Protein AF-0000000079912664 (afdb_homodimer)

InterPro domains:
  IPR002938 FAD-binding domain [PF01494] (6-375)
  IPR036188 FAD/NAD(P)-binding domain superfamily [G3DSA:3.50.50.60] (7-367)
  IPR036188 FAD/NAD(P)-binding domain superfamily [SSF51905] (6-383)
  IPR050641 Rifampicin monooxygenase-like [PTHR43004] (5-583)

Sequence (1176 aa):
MSEITVPVLIVGGGGCGLTTSILLSEHGIDHHLVERHTSTSHLPKAHYLNQRTMEVLRQVGVADSIYDVGTPPKNMGKTRWVTSLGGDGELDGRTLYTLESFGGGRLESAYAVDSPCPSTNYPQIRLEPLLREHTEKRAPDSIHFGRELVSFEQDENGIHAVVLNRDTQETYTVHAQYMVAADGGKTVGPELGVKMEGPTGILDMVSTHFTADLSEWWEDDVLITWLLNPEGAGSWNSGAMAAMGPTWGKHSEEFVLHFTFRPDDPARFDEEAIVPRLRELLKLPDLELKVHKVSHWILEGVLADKYQVGRIFLAGDAAHRHPPTTGLGLNTAIQDAHNLVWKLAAVIKGDAAPALLDTYEPERRLVGMRNVDWAMFTFLNHMVVDAGLGLIPGQPLEAQVQVFRDYFSDTPMGETRRARAAEVISTQRTEFQAHDLEIGFAYRDGALVPDGTEAPPRDPMGHTYHPTTRPGHRLPHAWLEHDGRQISTHDLTGNNAHFVLITAADGAAWSDAARLANDKFGIQIKVAQIGAGTDYTDPTGRWSELRQTDDTGAILVRPDNHVAWRSTGGADDPADELTRALGTVLARMSEITVPVLIVGGGGCGLTTSILLSEHGIDHHLVERHTSTSHLPKAHYLNQRTMEVLRQVGVADSIYDVGTPPKNMGKTRWVTSLGGDGELDGRTLYTLESFGGGRLESAYAVDSPCPSTNYPQIRLEPLLREHTEKRAPDSIHFGRELVSFEQDENGIHAVVLNRDTQETYTVHAQYMVAADGGKTVGPELGVKMEGPTGILDMVSTHFTADLSEWWEDDVLITWLLNPEGAGSWNSGAMAAMGPTWGKHSEEFVLHFTFRPDDPARFDEEAIVPRLRELLKLPDLELKVHKVSHWILEGVLADKYQVGRIFLAGDAAHRHPPTTGLGLNTAIQDAHNLVWKLAAVIKGDAAPALLDTYEPERRLVGMRNVDWAMFTFLNHMVVDAGLGLIPGQPLEAQVQVFRDYFSDTPMGETRRARAAEVISTQRTEFQAHDLEIGFAYRDGALVPDGTEAPPRDPMGHTYHPTTRPGHRLPHAWLEHDGRQISTHDLTGNNAHFVLITAADGAAWSDAARLANDKFGIQIKVAQIGAGTDYTDPTGRWSELRQTDDTGAILVRPDNHVAWRSTGGADDPADELTRALGTVLAR

pLDDT: mean 94.16, std 6.96, range [53.66, 98.88]

Solvent-accessible surface area (backbone atoms only — not comparable to full-atom values): 58565 Å² total; per-residue (Å²): 116,62,74,44,77,36,54,32,32,32,37,20,58,45,64,31,27,32,47,35,49,41,53,30,45,50,62,68,46,61,44,42,33,29,13,58,48,78,61,60,60,88,51,70,66,56,31,53,38,47,36,53,45,35,46,59,32,42,44,70,68,46,32,65,68,44,63,74,62,30,40,53,48,71,28,37,11,23,33,36,35,23,25,22,56,32,54,86,53,96,68,34,44,37,77,76,48,75,42,68,14,64,45,9,70,87,36,30,66,69,45,52,62,59,30,97,35,72,35,38,36,47,26,34,42,54,42,34,54,53,42,45,52,56,26,42,73,69,39,60,89,26,64,37,59,23,22,31,82,74,48,70,49,72,61,98,79,24,31,46,32,38,33,32,31,69,85,78,71,45,59,33,36,38,40,17,48,30,35,41,35,25,50,56,38,72,54,62,38,54,75,73,66,48,48,72,46,64,57,62,78,73,45,54,38,36,38,39,32,29,36,38,86,44,50,91,62,43,49,45,35,42,33,39,41,34,32,53,30,51,85,30,77,60,75,51,33,25,34,40,32,34,68,56,24,85,37,64,30,30,63,26,39,26,35,35,41,37,34,40,50,56,91,82,40,75,60,72,77,36,73,81,49,47,60,62,48,51,23,57,58,31,35,34,86,81,64,67,67,47,79,75,47,78,45,79,46,67,38,32,34,30,35,37,78,52,38,60,60,90,59,33,34,45,30,27,54,28,27,38,42,45,44,68,42,62,38,47,61,64,38,49,9,42,50,41,30,50,61,44,43,61,43,52,50,32,32,76,73,59,53,23,34,72,66,38,58,66,25,46,38,64,32,48,48,56,54,49,49,52,51,27,52,48,14,47,51,48,54,56,43,54,56,33,31,40,28,31,60,64,54,57,92,87,60,56,61,71,58,45,37,46,38,53,52,44,44,72,36,92,43,71,64,12,45,24,44,46,50,51,21,51,60,38,44,55,61,48,38,46,33,37,37,30,50,14,62,62,56,55,57,60,32,91,51,48,61,44,43,81,71,81,71,79,78,73,77,76,40,57,58,21,41,60,62,68,82,41,50,50,40,26,21,42,54,53,43,30,70,30,36,41,92,91,35,81,40,45,55,71,54,69,26,43,54,64,37,30,35,27,38,38,24,21,68,60,22,64,64,52,52,53,20,45,54,52,38,22,66,72,55,68,44,69,61,46,73,46,40,42,21,84,93,46,74,27,30,49,86,79,43,56,44,76,71,46,57,74,44,48,53,43,10,38,36,34,28,37,41,75,42,27,17,22,27,55,37,52,41,66,60,98,49,42,41,62,52,50,39,52,48,48,22,57,34,27,48,93,117,62,75,45,79,35,53,32,33,31,37,21,58,46,65,32,26,33,47,35,49,40,53,30,44,50,62,68,46,62,45,43,32,31,14,59,48,78,62,60,59,89,51,72,66,57,31,52,37,46,36,54,47,35,46,59,32,42,46,69,69,46,32,65,68,44,63,73,62,29,40,53,48,69,28,37,11,24,33,37,34,21,24,20,56,31,53,86,52,97,68,34,44,37,78,76,48,75,42,68,13,63,44,8,68,87,38,31,66,68,45,54,63,60,30,99,34,74,35,38,36,48,26,34,43,57,41,34,55,53,43,43,52,55,26,41,73,69,40,60,89,25,64,36,60,22,22,31,82,74,48,72,50,74,60,98,81,24,31,44,32,38,34,32,31,67,85,79,71,46,60,33,38,39,38,18,50,29,34,41,35,26,49,56,39,73,53,62,39,55,74,72,67,46,48,73,46,63,59,61,77,73,44,55,37,37,37,39,34,29,37,37,85,44,49,91,62,43,50,45,36,42,31,36,41,34,32,54,30,52,86,30,75,61,76,50,34,25,33,39,33,34,67,55,25,83,38,64,29,29,63,24,39,24,35,35,4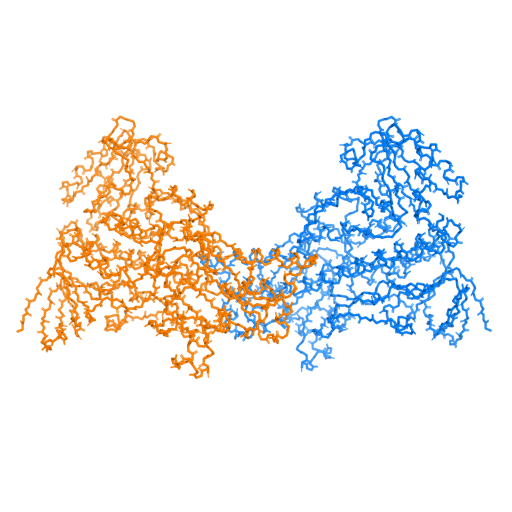2,36,35,40,50,57,92,81,41,75,59,74,75,37,75,80,50,46,61,61,49,49,23,58,58,31,36,34,85,81,65,67,66,48,79,75,47,77,44,78,47,66,39,33,35,30,34,37,78,50,38,57,61,91,58,34,35,45,30,28,52,29,25,38,42,45,43,69,42,62,38,46,60,64,37,50,9,43,48,42,29,50,63,43,42,60,43,51,49,32,33,76,71,60,53,26,34,73,66,37,59,65,26,47,39,64,31,47,50,56,54,47,49,52,51,27,53,48,14,47,51,46,52,56,44,52,57,33,32,40,28,30,61,64,53,57,92,89,60,56,61,70,59,44,37,46,37,52,52,44,41,73,35,94,44,73,65,12,44,23,45,46,52,51,21,50,60,37,44,54,61,48,39,46,34,38,37,29,50,14,60,62,55,56,55,62,32,90,50,47,62,42,42,80,71,82,72,79,77,72,79,77,42,57,58,21,42,60,62,67,81,40,49,52,40,27,21,42,52,53,42,30,69,29,37,41,92,92,35,80,40,44,54,70,55,70,25,44,55,63,38,30,35,25,38,37,24,22,69,60,21,64,61,50,52,51,19,45,54,52,38,23,64,71,54,66,43,71,61,45,72,46,39,40,21,86,95,45,73,26,29,48,87,81,43,56,44,74,70,47,56,73,45,49,53,44,9,38,36,35,28,36,41,74,42,28,18,22,28,54,36,52,40,67,60,96,50,41,42,62,51,51,38,51,50,50,23,58,35,26,47,92

Nearest PDB structures (foldseek):
  6u0s-assembly1_D  TM=9.496E-01  e=4.910E-67  Streptomyces marincola
  4z2t-assembly1_A-4  TM=9.430E-01  e=2.798E-57  Pseudomonas nitroreducens HBP1
  5brt-assembly1_B  TM=9.456E-01  e=8.370E-57  Pseudomonas nitroreducens HBP1
  6em0-assembly2_B-3  TM=9.348E-01  e=2.955E-57  Pseudomonas nitroreducens
  4cy8-assembly1_B  TM=9.473E-01  e=3.463E-53  Pseudomonas nitroreducens HBP1

Foldseek 3Di:
DDEAEFAEEEEAQFLLRLLLLLLLLLLVGAAAYEAQAQDY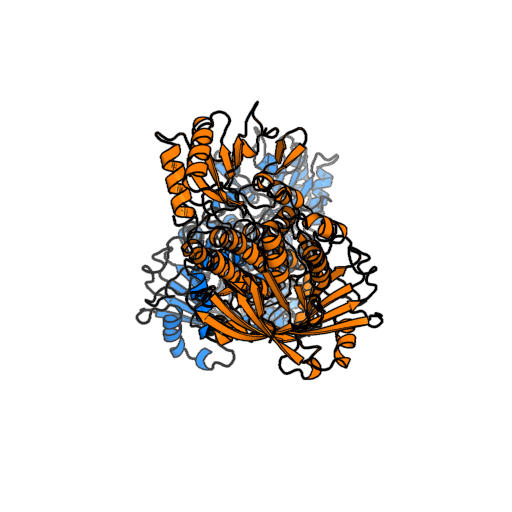DPDQAFWKAAQLLLLSCVQSPLNVVCVVQWADQQQAQKEWEAQFLDADDPRALGTQDMDGFQCHDPNVVVLVQFHVGGITTATRNPVSVSSVVSSCVSPVPRHYYNKHWDDWDADQQFIWTWIANNVVRDIYIYTHRFYEYPHLQPPDCVVLVWDWDWDWQPFKKKKWKKWFQSLVRWARRHAKYKHNHLQDQPQQLIWMKGQNDSPGGSGGTMMMIMGGDDPPDPCLPPPVVVVCSVCVSNVNNPTDMGTSDMDMDIAIWIAIPFQDDNRYGYAFSSGTDHDCFLSPRSNLRSLLSLQQNLLSSCCVVQLFPPCLNVQSCLFSRVLRNVVSVLRVVLVCLVVQLCVLLVDDNPDDSVVSSVSSVLCPDPDPSVVVSSVSSNVSVNLSCLRGQLSCSNQVDFRPDHLADFPPDDDDDADPSNHDHDAALGFRHFHGWAWKDAPRDTDIPSCQCHSSLAKEKEAEPQAVLLVVLQVLLCVVSVGDYHYHYEDPPDRIYRVVCVCVVHVQADRAKMWIATSSRGTRDIDNHHDPRSNVVVNVSNCSSRVD/DDEAEFAEEEEAQFLLRLLLLLLLLLLVGAAAYEAQAQDYDPDQAFWKAAQLLLLSCVQSPLNVVCVVQWADLQQAQKEWEAQFLDADDPRALGTQDMDGFQCHDPNVVVLVQFHVGGITTATRNPVSVSSVVSSCVSPVPRHYYNKHWDDWDADQQFMWTWIANNVVRDIYIYTHRFYEYPHLQPPDCVVLVWDWDWDWQPFKKKKWKKWFQSLVRWARRHAKYKHNHLQDQPQQLIWMKGQNDSPGGSGGTMMMIMGGDDPPDPCLPPPVVVVCSVCVSNVNRPTDMGTSDMDMDIAIWIAIPDQDDNRYGYAFSSGTDHDCFLSPRSNLRSLLSLQQNLLSSCCVVQLFPPVLNVQSCLFSRVLRNVVSVLRVVLVCLVVQLCVLLVDDNPDDSVVSSVSSVLCPDPDPSVVVSSVSSNVSVNLSCLRGQLSCSNQVDFRPDHLADFPPDDDDDADPSNHDHDAALTFRHFHGWAWKDAPNDTDIPSCQCHSSLAKEKEAEPQAVLLVVLQVLLCVVSVGDYHYHYEDPPGRIYRVVCSCVVHVQADRAKMWIATSSRGTRDIDNHHDPRSNVVVNVSNCSSRVD

Structure (mmCIF, N/CA/C/O backbone):
data_AF-0000000079912664-model_v1
#
loop_
_entity.id
_entity.type
_entity.pdbx_description
1 polymer 'Aromatic ring hydroxylase'
#
loop_
_atom_site.group_PDB
_atom_site.id
_atom_site.type_symbol
_atom_site.label_atom_id
_atom_site.label_alt_id
_atom_site.label_comp_id
_atom_site.label_asym_id
_atom_site.label_entity_id
_atom_site.label_seq_id
_atom_site.pdbx_PDB_ins_code
_atom_site.Cartn_x
_atom_site.Cartn_y
_atom_site.Cartn_z
_atom_site.occupancy
_atom_site.B_iso_or_equiv
_atom_site.auth_seq_id
_atom_site.auth_comp_id
_atom_site.auth_asym_id
_atom_site.auth_atom_id
_atom_site.pdbx_PDB_model_num
ATOM 1 N N . MET A 1 1 ? -14.391 63.062 10.633 1 67 1 MET A N 1
ATOM 2 C CA . MET A 1 1 ? -14.297 61.625 10.578 1 67 1 MET A CA 1
ATOM 3 C C . MET A 1 1 ? -13.766 61.062 11.891 1 67 1 MET A C 1
ATOM 5 O O . MET A 1 1 ? -12.797 61.562 12.445 1 67 1 MET A O 1
ATOM 9 N N . SER A 1 2 ? -14.5 60.219 12.586 1 85.44 2 SER A N 1
ATOM 10 C CA . SER A 1 2 ? -14.07 59.625 13.852 1 85.44 2 SER A CA 1
ATOM 11 C C . SER A 1 2 ? -12.758 58.875 13.695 1 85.44 2 SER A C 1
ATOM 13 O O . SER A 1 2 ? -12.453 58.344 12.625 1 85.44 2 SER A O 1
ATOM 15 N N . GLU A 1 3 ? -11.914 59.094 14.625 1 92.25 3 GLU A N 1
ATOM 16 C CA . GLU A 1 3 ? -10.578 58.531 14.617 1 92.25 3 GLU A CA 1
ATOM 17 C C . GLU A 1 3 ? -10.367 57.625 15.82 1 92.25 3 GLU A C 1
ATOM 19 O O . GLU A 1 3 ? -10.703 57.969 16.953 1 92.25 3 GLU A O 1
ATOM 24 N N . ILE A 1 4 ? -9.984 56.406 15.492 1 95.69 4 ILE A N 1
ATOM 25 C CA . ILE A 1 4 ? -9.68 55.438 16.531 1 95.69 4 ILE A CA 1
ATOM 26 C C . ILE A 1 4 ? -8.188 55.125 16.5 1 95.69 4 ILE A C 1
ATOM 28 O O . ILE A 1 4 ? -7.59 54.969 15.438 1 95.69 4 ILE A O 1
ATOM 32 N N . THR A 1 5 ? -7.555 55.156 17.641 1 97.31 5 THR A N 1
ATOM 33 C CA . THR A 1 5 ? -6.16 54.719 17.766 1 97.31 5 THR A CA 1
ATOM 34 C C . THR A 1 5 ? -6.047 53.469 18.625 1 97.31 5 THR A C 1
ATOM 36 O O . THR A 1 5 ? -6.535 53.438 19.75 1 97.31 5 THR A O 1
ATOM 39 N N . VAL A 1 6 ? -5.5 52.438 18.078 1 97.75 6 VAL A N 1
ATOM 40 C CA . VAL A 1 6 ? -5.359 51.188 18.781 1 97.75 6 VAL A CA 1
ATOM 41 C C . VAL A 1 6 ? -4.004 50.562 18.469 1 97.75 6 VAL A C 1
ATOM 43 O O . VAL A 1 6 ? -3.398 50.875 17.438 1 97.75 6 VAL A O 1
ATOM 46 N N . PRO A 1 7 ? -3.512 49.688 19.297 1 98.38 7 PRO A N 1
ATOM 47 C CA . PRO A 1 7 ? -2.252 49 19 1 98.38 7 PRO A CA 1
ATOM 48 C C . PRO A 1 7 ? -2.359 48.062 17.797 1 98.38 7 PRO A C 1
ATOM 50 O O . PRO A 1 7 ? -1.436 48 16.969 1 98.38 7 PRO A O 1
ATOM 53 N N . VAL A 1 8 ? -3.443 47.312 17.672 1 98.81 8 VAL A N 1
ATOM 54 C CA . VAL A 1 8 ? -3.521 46.312 16.609 1 98.81 8 VAL A CA 1
ATOM 55 C C . VAL A 1 8 ? -4.859 46.438 15.883 1 98.81 8 VAL A C 1
ATOM 57 O O . VAL A 1 8 ? -5.914 46.5 16.516 1 98.81 8 VAL A O 1
ATOM 60 N N . LEU A 1 9 ? -4.844 46.5 14.562 1 98.88 9 LEU A N 1
ATOM 61 C CA . LEU A 1 9 ? -6.016 46.375 13.703 1 98.88 9 LEU A CA 1
ATOM 62 C C . LEU A 1 9 ? -6.094 44.969 13.094 1 98.88 9 LEU A C 1
ATOM 64 O O . LEU A 1 9 ? -5.125 44.5 12.5 1 98.88 9 LEU A O 1
ATOM 68 N N . ILE A 1 10 ? -7.195 44.25 13.344 1 98.88 10 ILE A N 1
ATOM 69 C CA . ILE A 1 10 ? -7.434 42.969 12.742 1 98.88 10 ILE A CA 1
ATOM 70 C C . ILE A 1 10 ? -8.43 43.094 11.594 1 98.88 10 ILE A C 1
ATOM 72 O O . ILE A 1 10 ? -9.531 43.594 11.781 1 98.88 10 ILE A O 1
ATOM 76 N N . VAL A 1 11 ? -8.016 42.625 10.391 1 98.75 11 VAL A N 1
ATOM 77 C CA . VAL A 1 11 ? -8.914 42.656 9.242 1 98.75 11 VAL A CA 1
ATOM 78 C C . VAL A 1 11 ? -9.414 41.25 8.938 1 98.75 11 VAL A C 1
ATOM 80 O O . VAL A 1 11 ? -8.656 40.406 8.438 1 98.75 11 VAL A O 1
ATOM 83 N N . GLY A 1 12 ? -10.664 41.031 9.109 1 98 12 GLY A N 1
ATOM 84 C CA . GLY A 1 12 ? -11.281 39.719 8.938 1 98 12 GLY A CA 1
ATOM 85 C C . GLY A 1 12 ? -11.766 39.125 10.242 1 98 12 GLY A C 1
ATOM 86 O O . GLY A 1 12 ? -11.023 39.062 11.219 1 98 12 GLY A O 1
ATOM 87 N N . GLY A 1 13 ? -12.977 38.688 10.281 1 96.94 13 GLY A N 1
ATOM 88 C CA . GLY A 1 13 ? -13.578 38.156 11.484 1 96.94 13 GLY A CA 1
ATOM 89 C C . GLY A 1 13 ? -13.922 36.688 11.359 1 96.94 13 GLY A C 1
ATOM 90 O O . GLY A 1 13 ? -14.969 36.25 11.836 1 96.94 13 GLY A O 1
ATOM 91 N N . GLY A 1 14 ? -13.133 35.906 10.664 1 96.25 14 GLY A N 1
ATOM 92 C CA . GLY A 1 14 ? -13.25 34.438 10.656 1 96.25 14 GLY A CA 1
ATOM 93 C C . GLY A 1 14 ? -12.516 33.781 11.797 1 96.25 14 GLY A C 1
ATOM 94 O O . GLY A 1 14 ? -12.227 34.406 12.812 1 96.25 14 GLY A O 1
ATOM 95 N N . GLY A 1 15 ? -12.289 32.469 11.711 1 96.5 15 GLY A N 1
ATOM 96 C CA . GLY A 1 15 ? -11.625 31.719 12.766 1 96.5 15 GLY A CA 1
ATOM 97 C C . GLY A 1 15 ? -10.289 32.312 13.172 1 96.5 15 GLY A C 1
ATOM 98 O O . GLY A 1 15 ? -9.984 32.406 14.359 1 96.5 15 GLY A O 1
ATOM 99 N N . CYS A 1 16 ? -9.516 32.719 12.211 1 97.94 16 CYS A N 1
ATOM 100 C CA . CYS A 1 16 ? -8.195 33.281 12.477 1 97.94 16 CYS A CA 1
ATOM 101 C C . CYS A 1 16 ? -8.297 34.625 13.188 1 97.94 16 CYS A C 1
ATOM 103 O O . CYS A 1 16 ? -7.648 34.844 14.211 1 97.94 16 CYS A O 1
ATOM 105 N N . GLY A 1 17 ? -9.102 35.5 12.641 1 98.38 17 GLY A N 1
ATOM 106 C CA . GLY A 1 17 ? -9.266 36.812 13.219 1 98.38 17 GLY A CA 1
ATOM 107 C C . GLY A 1 17 ? -9.859 36.781 14.617 1 98.38 17 GLY A C 1
ATOM 108 O O . GLY A 1 17 ? -9.391 37.5 15.516 1 98.38 17 GLY A O 1
ATOM 109 N N . LEU A 1 18 ? -10.867 36 14.805 1 98.38 18 LEU A N 1
ATOM 110 C CA . LEU A 1 18 ? -11.508 35.906 16.109 1 98.38 18 LEU A CA 1
ATOM 111 C C . LEU A 1 18 ? -10.555 35.312 17.141 1 98.38 18 LEU A C 1
ATOM 113 O O . LEU A 1 18 ? -10.516 35.781 18.297 1 98.38 18 LEU A O 1
ATOM 117 N N . THR A 1 19 ? -9.797 34.312 16.734 1 98.25 19 THR A N 1
ATOM 118 C CA . THR A 1 19 ? -8.797 33.75 17.641 1 98.25 19 THR A CA 1
ATOM 119 C C . THR A 1 19 ? -7.742 34.812 18 1 98.25 19 THR A C 1
ATOM 121 O O . THR A 1 19 ? -7.324 34.906 19.141 1 98.25 19 THR A O 1
ATOM 124 N N . THR A 1 20 ? -7.34 35.594 17 1 98.56 20 THR A N 1
ATOM 125 C CA . THR A 1 20 ? -6.391 36.656 17.234 1 98.56 20 THR A CA 1
ATOM 126 C C . THR A 1 20 ? -6.934 37.625 18.281 1 98.56 20 THR A C 1
ATOM 128 O O . THR A 1 20 ? -6.207 38.031 19.203 1 98.56 20 THR A O 1
ATOM 131 N N . SER A 1 21 ? -8.172 37.969 18.172 1 98.38 21 SER A N 1
ATOM 132 C CA . SER A 1 21 ? -8.812 38.875 19.109 1 98.38 21 SER A CA 1
ATOM 133 C C . SER A 1 21 ? -8.82 38.281 20.516 1 98.38 21 SER A C 1
ATOM 135 O O . SER A 1 21 ? -8.508 39 21.484 1 98.38 21 SER A O 1
ATOM 137 N N . ILE A 1 22 ? -9.148 37.031 20.625 1 98.06 22 ILE A N 1
ATOM 138 C CA . ILE A 1 22 ? -9.195 36.375 21.922 1 98.06 22 ILE A CA 1
ATOM 139 C C . ILE A 1 22 ? -7.812 36.375 22.562 1 98.06 22 ILE A C 1
ATOM 141 O O . ILE A 1 22 ? -7.668 36.75 23.734 1 98.06 22 ILE A O 1
ATOM 145 N N . LEU A 1 23 ? -6.832 36.062 21.797 1 97.5 23 LEU A N 1
ATOM 146 C CA . LEU A 1 23 ? -5.469 35.969 22.312 1 97.5 23 LEU A CA 1
ATOM 147 C C . LEU A 1 23 ? -4.949 37.344 22.719 1 97.5 23 LEU A C 1
ATOM 149 O O . LEU A 1 23 ? -4.324 37.5 23.766 1 97.5 23 LEU A O 1
ATOM 153 N N . LEU A 1 24 ? -5.188 38.375 21.891 1 97.62 24 LEU A N 1
ATOM 154 C CA . LEU A 1 24 ? -4.773 39.719 22.234 1 97.62 24 LEU A CA 1
ATOM 155 C C . LEU A 1 24 ? -5.434 40.188 23.531 1 97.62 24 LEU A C 1
ATOM 157 O O . LEU A 1 24 ? -4.793 40.844 24.359 1 97.62 24 LEU A O 1
ATOM 161 N N . SER A 1 25 ? -6.695 39.844 23.672 1 97.12 25 SER A N 1
ATOM 162 C CA . SER A 1 25 ? -7.422 40.219 24.875 1 97.12 25 SER A CA 1
ATOM 163 C C . SER A 1 25 ? -6.789 39.594 26.109 1 97.12 25 SER A C 1
ATOM 165 O O . SER A 1 25 ? -6.684 40.25 27.156 1 97.12 25 SER A O 1
ATOM 167 N N . GLU A 1 26 ? -6.387 38.375 26.016 1 95 26 GLU A N 1
ATOM 168 C CA . GLU A 1 26 ? -5.742 37.688 27.125 1 95 26 GLU A CA 1
ATOM 169 C C . GLU A 1 26 ? -4.441 38.375 27.531 1 95 26 GLU A C 1
ATOM 171 O O . GLU A 1 26 ? -4.066 38.375 28.703 1 95 26 GLU A O 1
ATOM 176 N N . HIS A 1 27 ? -3.816 39 26.547 1 94.25 27 HIS A N 1
ATOM 177 C CA . HIS A 1 27 ? -2.566 39.688 26.797 1 94.25 27 HIS A CA 1
ATOM 178 C C . HIS A 1 27 ? -2.822 41.156 27.219 1 94.25 27 HIS A C 1
ATOM 180 O O . HIS A 1 27 ? -1.881 41.906 27.453 1 94.25 27 HIS A O 1
ATOM 186 N N . GLY A 1 28 ? -4.082 41.531 27.203 1 94.19 28 GLY A N 1
ATOM 187 C CA . GLY A 1 28 ? -4.449 42.875 27.594 1 94.19 28 GLY A CA 1
ATOM 188 C C . GLY A 1 28 ? -4.121 43.938 26.531 1 94.19 28 GLY A C 1
ATOM 189 O O . GLY A 1 28 ? -3.861 45.094 26.859 1 94.19 28 GLY A O 1
ATOM 190 N N . ILE A 1 29 ? -4.102 43.562 25.328 1 96.75 29 ILE A N 1
ATOM 191 C CA . ILE A 1 29 ? -3.762 44.469 24.234 1 96.75 29 ILE A CA 1
ATOM 192 C C . ILE A 1 29 ? -5.039 44.969 23.562 1 96.75 29 ILE A C 1
ATOM 194 O O . ILE A 1 29 ? -5.824 44.156 23.047 1 96.75 29 ILE A O 1
ATOM 198 N N . ASP A 1 30 ? -5.215 46.188 23.547 1 97.69 30 ASP A N 1
ATOM 199 C CA . ASP A 1 30 ? -6.352 46.781 22.844 1 97.69 30 ASP A CA 1
ATOM 200 C C . ASP A 1 30 ? -6.254 46.562 21.344 1 97.69 30 ASP A C 1
ATOM 202 O O . ASP A 1 30 ? -5.156 46.562 20.781 1 97.69 30 ASP A O 1
ATOM 206 N N . HIS A 1 31 ? -7.395 46.375 20.719 1 98.5 31 HIS A N 1
ATOM 207 C CA . HIS A 1 31 ? -7.41 46.125 19.281 1 98.5 31 HIS A CA 1
ATOM 208 C C . HIS A 1 31 ? -8.766 46.469 18.672 1 98.5 31 HIS A C 1
ATOM 210 O O . HIS A 1 31 ? -9.703 46.812 19.391 1 98.5 31 HIS A O 1
ATOM 216 N N . HIS A 1 32 ? -8.766 46.5 17.359 1 98.5 32 HIS A N 1
ATOM 217 C CA . HIS A 1 32 ? -9.945 46.812 16.562 1 98.5 32 HIS A CA 1
ATOM 218 C C . HIS A 1 32 ? -10.117 45.812 15.43 1 98.5 32 HIS A C 1
ATOM 220 O O . HIS A 1 32 ? -9.344 45.812 14.469 1 98.5 32 HIS A O 1
ATOM 226 N N . LEU A 1 33 ? -11.109 44.906 15.602 1 98.69 33 LEU A N 1
ATOM 227 C CA . LEU A 1 33 ? -11.383 43.906 14.57 1 98.69 33 LEU A CA 1
ATOM 228 C C . LEU A 1 33 ? -12.508 44.375 13.648 1 98.69 33 LEU A C 1
ATOM 230 O O . LEU A 1 33 ? -13.578 44.781 14.125 1 98.69 33 LEU A O 1
ATOM 234 N N . VAL A 1 34 ? -12.258 44.344 12.359 1 98.31 34 VAL A N 1
ATOM 235 C CA . VAL A 1 34 ? -13.281 44.719 11.391 1 98.31 34 VAL A CA 1
ATOM 236 C C . VAL A 1 34 ? -13.586 43.531 10.477 1 98.31 34 VAL A C 1
ATOM 238 O O . VAL A 1 34 ? -12.672 42.781 10.086 1 98.31 34 VAL A O 1
ATOM 241 N N . GLU A 1 35 ? -14.773 43.25 10.203 1 98 35 GLU A N 1
ATOM 242 C CA . GLU A 1 35 ? -15.289 42.219 9.32 1 98 35 GLU A CA 1
ATOM 243 C C . GLU A 1 35 ? -16.391 42.781 8.414 1 98 35 GLU A C 1
ATOM 245 O O . GLU A 1 35 ? -17.359 43.344 8.891 1 98 35 GLU A O 1
ATOM 250 N N . ARG A 1 36 ? -16.188 42.531 7.133 1 96.69 36 ARG A N 1
ATOM 251 C CA . ARG A 1 36 ? -17.078 43.156 6.164 1 96.69 36 ARG A CA 1
ATOM 252 C C . ARG A 1 36 ? -18.484 42.594 6.258 1 96.69 36 ARG A C 1
ATOM 254 O O . ARG A 1 36 ? -19.469 43.281 5.988 1 96.69 36 ARG A O 1
ATOM 261 N N . HIS A 1 37 ? -18.641 41.344 6.57 1 95.56 37 HIS A N 1
ATOM 262 C CA . HIS A 1 37 ? -19.953 40.688 6.68 1 95.56 37 HIS A CA 1
ATOM 263 C C . HIS A 1 37 ? -20.625 41.062 8 1 95.56 37 HIS A C 1
ATOM 265 O O . HIS A 1 37 ? -19.953 41.375 8.984 1 95.56 37 HIS A O 1
ATOM 271 N N . THR A 1 38 ? -21.859 40.938 8.047 1 94.75 38 THR A N 1
ATOM 272 C CA . THR A 1 38 ? -22.609 41.312 9.234 1 94.75 38 THR A CA 1
ATOM 273 C C . THR A 1 38 ? -22.625 40.188 10.266 1 94.75 38 THR A C 1
ATOM 275 O O . THR A 1 38 ? -22.969 40.406 11.422 1 94.75 38 THR A O 1
ATOM 278 N N . SER A 1 39 ? -22.203 39.062 9.758 1 93.75 39 SER A N 1
ATOM 279 C CA . SER A 1 39 ? -22.172 37.906 10.641 1 93.75 39 SER A CA 1
ATOM 280 C C . SER A 1 39 ? -21.031 36.938 10.266 1 93.75 39 SER A C 1
ATOM 282 O O . SER A 1 39 ? -20.266 37.219 9.344 1 93.75 39 SER A O 1
ATOM 284 N N . THR A 1 40 ? -20.922 35.875 11.102 1 92.5 40 THR A N 1
ATOM 285 C CA . THR A 1 40 ? -19.891 34.875 10.859 1 92.5 40 THR A CA 1
ATOM 286 C C . THR A 1 40 ? -20.281 33.969 9.672 1 92.5 40 THR A C 1
ATOM 288 O O . THR A 1 40 ? -21.297 34.219 9.023 1 92.5 40 THR A O 1
ATOM 291 N N . SER A 1 41 ? -19.375 33.062 9.375 1 85.69 41 SER A N 1
ATOM 292 C CA . SER A 1 41 ? -19.5 32.219 8.188 1 85.69 41 SER A CA 1
ATOM 293 C C . SER A 1 41 ? -20.844 31.484 8.172 1 85.69 41 SER A C 1
ATOM 295 O O . SER A 1 41 ? -21.312 31.031 9.211 1 85.69 41 SER A O 1
ATOM 297 N N . HIS A 1 42 ? -21.359 31.297 6.957 1 84.19 42 HIS A N 1
ATOM 298 C CA . HIS A 1 42 ? -22.609 30.562 6.758 1 84.19 42 HIS A CA 1
ATOM 299 C C . HIS A 1 42 ? -22.328 29.203 6.117 1 84.19 42 HIS A C 1
ATOM 301 O O . HIS A 1 42 ? -23.266 28.453 5.816 1 84.19 42 HIS A O 1
ATOM 307 N N . LEU A 1 43 ? -21.141 28.922 5.887 1 81.5 43 LEU A N 1
ATOM 308 C CA . LEU A 1 43 ? -20.75 27.688 5.234 1 81.5 43 LEU A CA 1
ATOM 309 C C . LEU A 1 43 ? -20.062 26.75 6.215 1 81.5 43 LEU A C 1
ATOM 311 O O . LEU A 1 43 ? -19.266 27.188 7.055 1 81.5 43 LEU A O 1
ATOM 315 N N . PRO A 1 44 ? -20.422 25.453 6.098 1 79.5 44 PRO A N 1
ATOM 316 C CA . PRO A 1 44 ? -19.766 24.469 6.984 1 79.5 44 PRO A CA 1
ATOM 317 C C . PRO A 1 44 ? -18.391 24.047 6.48 1 79.5 44 PRO A C 1
ATOM 319 O O . PRO A 1 44 ? -18.125 22.844 6.344 1 79.5 44 PRO A O 1
ATOM 322 N N . LYS A 1 45 ? -17.5 24.859 6.254 1 82.19 45 LYS A N 1
ATOM 323 C CA . LYS A 1 45 ? -16.188 24.594 5.668 1 82.19 45 LYS A CA 1
ATOM 324 C C . LYS A 1 45 ? -15.352 23.688 6.57 1 82.19 45 LYS A C 1
ATOM 326 O O . LYS A 1 45 ? -15.711 22.531 6.809 1 82.19 45 LYS A O 1
ATOM 331 N N . ALA A 1 46 ? -14.445 24.25 7.277 1 86 46 ALA A N 1
ATOM 332 C CA . ALA A 1 46 ? -13.586 23.484 8.172 1 86 46 ALA A CA 1
ATOM 333 C C . ALA A 1 46 ? -14.367 22.953 9.375 1 86 46 ALA A C 1
ATOM 335 O O . ALA A 1 46 ? -15.281 23.609 9.867 1 86 46 ALA A O 1
ATOM 336 N N . HIS A 1 47 ? -14 21.719 9.773 1 93.12 47 HIS A N 1
ATOM 337 C CA . HIS A 1 47 ? -14.75 21.203 10.906 1 93.12 47 HIS A CA 1
ATOM 338 C C . HIS A 1 47 ? -13.852 20.406 11.844 1 93.12 47 HIS A C 1
ATOM 340 O O . HIS A 1 47 ? -14.102 20.344 13.055 1 93.12 47 HIS A O 1
ATOM 346 N N . TYR A 1 48 ? -12.82 19.797 11.375 1 96.62 48 TYR A N 1
ATOM 347 C CA . TYR A 1 48 ? -11.922 19 12.211 1 96.62 48 TYR A CA 1
ATOM 348 C C . TYR A 1 48 ? -10.961 19.891 12.977 1 96.62 48 TYR A C 1
ATOM 350 O O . TYR A 1 48 ? -10.289 20.75 12.383 1 96.62 48 TYR A O 1
ATOM 358 N N . LEU A 1 49 ? -10.914 19.797 14.25 1 98 49 LEU A N 1
ATOM 359 C CA . LEU A 1 49 ? -9.984 20.5 15.141 1 98 49 LEU A CA 1
ATOM 360 C C . LEU A 1 49 ? -9.008 19.516 15.773 1 98 49 LEU A C 1
ATOM 362 O O . LEU A 1 49 ? -9.391 18.703 16.609 1 98 49 LEU A O 1
ATOM 366 N N . ASN A 1 50 ? -7.762 19.562 15.359 1 97.88 50 ASN A N 1
ATOM 367 C CA . ASN A 1 50 ? -6.781 18.609 15.859 1 97.88 50 ASN A CA 1
ATOM 368 C C . ASN A 1 50 ? -6.324 18.969 17.281 1 97.88 50 ASN A C 1
ATOM 370 O O . ASN A 1 50 ? -6.766 19.969 17.844 1 97.88 50 ASN A O 1
ATOM 374 N N . GLN A 1 51 ? -5.449 18.188 17.859 1 98.31 51 GLN A N 1
ATOM 375 C CA . GLN A 1 51 ? -5.051 18.344 19.266 1 98.31 51 GLN A CA 1
ATOM 376 C C . GLN A 1 51 ? -4.316 19.672 19.484 1 98.31 51 GLN A C 1
ATOM 378 O O . GLN A 1 51 ? -4.535 20.344 20.484 1 98.31 51 GLN A O 1
ATOM 383 N N . ARG A 1 52 ? -3.488 20.047 18.547 1 98.44 52 ARG A N 1
ATOM 384 C CA . ARG A 1 52 ? -2.695 21.266 18.719 1 98.44 52 ARG A CA 1
ATOM 385 C C . ARG A 1 52 ? -3.59 22.5 18.781 1 98.44 52 ARG A C 1
ATOM 387 O O . ARG A 1 52 ? -3.375 23.375 19.609 1 98.44 52 ARG A O 1
ATOM 394 N N . THR A 1 53 ? -4.551 22.531 17.953 1 98.38 53 THR A N 1
ATOM 395 C CA . THR A 1 53 ? -5.496 23.641 17.953 1 98.38 53 THR A CA 1
ATOM 396 C C . THR A 1 53 ? -6.285 23.672 19.266 1 98.38 53 THR A C 1
ATOM 398 O O . THR A 1 53 ? -6.469 24.734 19.859 1 98.38 53 THR A O 1
ATOM 401 N N . MET A 1 54 ? -6.676 22.516 19.703 1 98.5 54 MET A N 1
ATOM 402 C CA . MET A 1 54 ? -7.426 22.469 20.953 1 98.5 54 MET A CA 1
ATOM 403 C C . MET A 1 54 ? -6.551 22.859 22.125 1 98.5 54 MET A C 1
ATOM 405 O O . MET A 1 54 ? -7.039 23.453 23.094 1 98.5 54 MET A O 1
ATOM 409 N N . GLU A 1 55 ? -5.289 22.609 22.078 1 98.31 55 GLU A N 1
ATOM 410 C CA . GLU A 1 55 ? -4.355 23.078 23.094 1 98.31 55 GLU A CA 1
ATOM 411 C C . GLU A 1 55 ? -4.305 24.594 23.156 1 98.31 55 GLU A C 1
ATOM 413 O O . GLU A 1 55 ? -4.289 25.188 24.234 1 98.31 55 GLU A O 1
ATOM 418 N N . VAL A 1 56 ? -4.258 25.234 21.969 1 97.88 56 VAL A N 1
ATOM 419 C CA . VAL A 1 56 ? -4.254 26.703 21.891 1 97.88 56 VAL A CA 1
ATOM 420 C C . VAL A 1 56 ? -5.52 27.25 22.547 1 97.88 56 VAL A C 1
ATOM 422 O O . VAL A 1 56 ? -5.453 28.172 23.359 1 97.88 56 VAL A O 1
ATOM 425 N N . LEU A 1 57 ? -6.605 26.609 22.25 1 98.25 57 LEU A N 1
ATOM 426 C CA . LEU A 1 57 ? -7.891 27.109 22.734 1 98.25 57 LEU A CA 1
ATOM 427 C C . LEU A 1 57 ? -8.078 26.766 24.219 1 98.25 57 LEU A C 1
ATOM 429 O O . LEU A 1 57 ? -8.773 27.484 24.938 1 98.25 57 LEU A O 1
ATOM 433 N N . ARG A 1 58 ? -7.461 25.703 24.609 1 97.69 58 ARG A N 1
ATOM 434 C CA . ARG A 1 58 ? -7.441 25.391 26.031 1 97.69 58 ARG A CA 1
ATOM 435 C C . ARG A 1 58 ? -6.727 26.469 26.828 1 97.69 58 ARG A C 1
ATOM 437 O O . ARG A 1 58 ? -7.188 26.875 27.906 1 97.69 58 ARG A O 1
ATOM 444 N N . GLN A 1 59 ? -5.684 26.953 26.312 1 96.56 59 GLN A N 1
ATOM 445 C CA . GLN A 1 59 ? -4.871 27.953 27 1 96.56 59 GLN A CA 1
ATOM 446 C C . GLN A 1 59 ? -5.688 29.203 27.312 1 96.56 59 GLN A C 1
ATOM 448 O O . GLN A 1 59 ? -5.469 29.844 28.344 1 96.56 59 GLN A O 1
ATOM 453 N N . VAL A 1 60 ? -6.672 29.484 26.484 1 96.19 60 VAL A N 1
ATOM 454 C CA . VAL A 1 60 ? -7.418 30.734 26.656 1 96.19 60 VAL A CA 1
ATOM 455 C C . VAL A 1 60 ? -8.836 30.422 27.141 1 96.19 60 VAL A C 1
ATOM 457 O O . VAL A 1 60 ? -9.734 31.25 27.016 1 96.19 60 VAL A O 1
ATOM 460 N N . GLY A 1 61 ? -9.047 29.156 27.531 1 95.75 61 GLY A N 1
ATOM 461 C CA . GLY A 1 61 ? -10.289 28.797 28.188 1 95.75 61 GLY A CA 1
ATOM 462 C C . GLY A 1 61 ? -11.453 28.625 27.234 1 95.75 61 GLY A C 1
ATOM 463 O O . GLY A 1 61 ? -12.609 28.781 27.609 1 95.75 61 GLY A O 1
ATOM 464 N N . VAL A 1 62 ? -11.219 28.328 26.047 1 97.94 62 VAL A N 1
ATOM 465 C CA . VAL A 1 62 ? -12.266 28.203 25.031 1 97.94 62 VAL A CA 1
ATOM 466 C C . VAL A 1 62 ? -12.539 26.719 24.75 1 97.94 62 VAL A C 1
ATOM 468 O O . VAL A 1 62 ? -13.625 26.359 24.297 1 97.94 62 VAL A O 1
ATOM 471 N N . ALA A 1 63 ? -11.578 25.812 25.031 1 98.12 63 ALA A N 1
ATOM 472 C CA . ALA A 1 63 ? -11.641 24.406 24.625 1 98.12 63 ALA A CA 1
ATOM 473 C C . ALA A 1 63 ? -12.859 23.719 25.234 1 98.12 63 ALA A C 1
ATOM 475 O O . ALA A 1 63 ? -13.555 22.969 24.531 1 98.12 63 ALA A O 1
ATOM 476 N N . ASP A 1 64 ? -13.141 23.984 26.484 1 98.06 64 ASP A N 1
ATOM 477 C CA . ASP A 1 64 ? -14.25 23.312 27.141 1 98.06 64 ASP A CA 1
ATOM 478 C C . ASP A 1 64 ? -15.578 23.656 26.469 1 98.06 64 ASP A C 1
ATOM 480 O O . ASP A 1 64 ? -16.453 22.797 26.344 1 98.06 64 ASP A O 1
ATOM 484 N N . SER A 1 65 ? -15.75 24.938 26.094 1 98.38 65 SER A N 1
ATOM 485 C CA . SER A 1 65 ? -16.953 25.344 25.391 1 98.38 65 SER A CA 1
ATOM 486 C C . SER A 1 65 ? -17.141 24.578 24.094 1 98.38 65 SER A C 1
ATOM 488 O O . SER A 1 65 ? -18.266 24.281 23.688 1 98.38 65 SER A O 1
ATOM 490 N N . ILE A 1 66 ? -16.062 24.266 23.438 1 98.38 66 ILE A N 1
ATOM 491 C CA . ILE A 1 66 ? -16.125 23.516 22.188 1 98.38 66 ILE A CA 1
ATOM 492 C C . ILE A 1 66 ? -16.438 22.062 22.469 1 98.38 66 ILE A C 1
ATOM 494 O O . ILE A 1 66 ? -17.266 21.453 21.781 1 98.38 66 ILE A O 1
ATOM 498 N N . TYR A 1 67 ? -15.797 21.453 23.516 1 97.94 67 TYR A N 1
ATOM 499 C CA . TYR A 1 67 ? -16.016 20.047 23.859 1 97.94 67 TYR A CA 1
ATOM 500 C C . TYR A 1 67 ? -17.469 19.812 24.266 1 97.94 67 TYR A C 1
ATOM 502 O O . TYR A 1 67 ? -18.016 18.734 24.047 1 97.94 67 TYR A O 1
ATOM 510 N N . ASP A 1 68 ? -18.109 20.828 24.766 1 97.81 68 ASP A N 1
ATOM 511 C CA . ASP A 1 68 ? -19.5 20.719 25.219 1 97.81 68 ASP A CA 1
ATOM 512 C C . ASP A 1 68 ? -20.438 20.5 24.047 1 97.81 68 ASP A C 1
ATOM 514 O O . ASP A 1 68 ? -21.5 19.875 24.203 1 97.81 68 ASP A O 1
ATOM 518 N N . VAL A 1 69 ? -20.047 20.953 22.906 1 97.25 69 VAL A N 1
ATOM 519 C CA . VAL A 1 69 ? -21 20.953 21.812 1 97.25 69 VAL A CA 1
ATOM 520 C C . VAL A 1 69 ? -20.391 20.234 20.609 1 97.25 69 VAL A C 1
ATOM 522 O O . VAL A 1 69 ? -21.109 19.844 19.672 1 97.25 69 VAL A O 1
ATOM 525 N N . GLY A 1 70 ? -19.078 20.031 20.609 1 96.88 70 GLY A N 1
ATOM 526 C CA . GLY A 1 70 ? -18.406 19.391 19.5 1 96.88 70 GLY A CA 1
ATOM 527 C C . GLY A 1 70 ? -18.531 17.875 19.484 1 96.88 70 GLY A C 1
ATOM 528 O O . GLY A 1 70 ? -19.125 17.297 20.406 1 96.88 70 GLY A O 1
ATOM 529 N N . THR A 1 71 ? -18.016 17.219 18.453 1 96.5 71 THR A N 1
ATOM 530 C CA . THR A 1 71 ? -18.125 15.766 18.281 1 96.5 71 THR A CA 1
ATOM 531 C C . THR A 1 71 ? -17.281 15.039 19.328 1 96.5 71 THR A C 1
ATOM 533 O O . THR A 1 71 ? -16.078 15.25 19.422 1 96.5 71 THR A O 1
ATOM 536 N N . PRO A 1 72 ? -17.875 14.164 20.109 1 93.81 72 PRO A N 1
ATOM 537 C CA . PRO A 1 72 ? -17.078 13.312 20.984 1 93.81 72 PRO A CA 1
ATOM 538 C C . PRO A 1 72 ? -16.172 12.352 20.219 1 93.81 72 PRO A C 1
ATOM 540 O O . PRO A 1 72 ? -16.562 11.867 19.141 1 93.81 72 PRO A O 1
ATOM 543 N N . PRO A 1 73 ? -15.016 12.031 20.812 1 91.94 73 PRO A N 1
ATOM 544 C CA . PRO A 1 73 ? -14.078 11.148 20.125 1 91.94 73 PRO A CA 1
ATOM 545 C C . PRO A 1 73 ? -14.719 9.82 19.703 1 91.94 73 PRO A C 1
ATOM 547 O O . PRO A 1 73 ? -14.406 9.297 18.625 1 91.94 73 PRO A O 1
ATOM 550 N N . LYS A 1 74 ? -15.609 9.273 20.406 1 93.44 74 LYS A N 1
ATOM 551 C CA . LYS A 1 74 ? -16.219 7.988 20.094 1 93.44 74 LYS A CA 1
ATOM 552 C C . LYS A 1 74 ? -17.062 8.07 18.812 1 93.44 74 LYS A C 1
ATOM 554 O O . LYS A 1 74 ? -17.328 7.047 18.188 1 93.44 74 LYS A O 1
ATOM 559 N N . ASN A 1 75 ? -17.484 9.289 18.438 1 95.94 75 ASN A N 1
ATOM 560 C CA . ASN A 1 75 ? -18.328 9.469 17.266 1 95.94 75 ASN A CA 1
ATOM 561 C C . ASN A 1 75 ? -17.516 9.906 16.047 1 95.94 75 ASN A C 1
ATOM 563 O O . ASN A 1 75 ? -18.078 10.266 15.016 1 95.94 75 ASN A O 1
ATOM 567 N N . MET A 1 76 ? -16.219 9.914 16.141 1 94.5 76 MET A N 1
ATOM 568 C CA . MET A 1 76 ? -15.438 10.375 15 1 94.5 76 MET A CA 1
ATOM 569 C C . MET A 1 76 ? -14.219 9.484 14.781 1 94.5 76 MET A C 1
ATOM 571 O O . MET A 1 76 ? -13.281 9.875 14.086 1 94.5 76 MET A O 1
ATOM 575 N N . GLY A 1 77 ? -14.25 8.289 15.367 1 96 77 GLY A N 1
ATOM 576 C CA . GLY A 1 77 ? -13.062 7.457 15.391 1 96 77 GLY A CA 1
ATOM 577 C C . GLY A 1 77 ? -12.906 6.602 14.148 1 96 77 GLY A C 1
ATOM 578 O O . GLY A 1 77 ? -11.992 5.777 14.062 1 96 77 GLY A O 1
ATOM 579 N N . LYS A 1 78 ? -13.766 6.824 13.195 1 96.81 78 LYS A N 1
ATOM 580 C CA . LYS A 1 78 ? -13.727 5.941 12.039 1 96.81 78 LYS A CA 1
ATOM 581 C C . LYS A 1 78 ? -14.039 6.703 10.75 1 96.81 78 LYS A C 1
ATOM 583 O O . LYS A 1 78 ? -14.93 7.555 10.734 1 96.81 78 LYS A O 1
ATOM 588 N N . THR A 1 79 ? -13.266 6.508 9.688 1 97.69 79 THR A N 1
ATOM 589 C CA . THR A 1 79 ? -13.562 6.844 8.305 1 97.69 79 THR A CA 1
ATOM 590 C C . THR A 1 79 ? -13.883 5.586 7.496 1 97.69 79 THR A C 1
ATOM 592 O O . THR A 1 79 ? -13.227 4.555 7.664 1 97.69 79 THR A O 1
ATOM 595 N N . ARG A 1 80 ? -14.891 5.656 6.688 1 97.69 80 ARG A N 1
ATOM 596 C CA . ARG A 1 80 ? -15.234 4.457 5.93 1 97.69 80 ARG A CA 1
ATOM 597 C C . ARG A 1 80 ? -15.367 4.77 4.441 1 97.69 80 ARG A C 1
ATOM 599 O O . ARG A 1 80 ? -15.594 5.922 4.062 1 97.69 80 ARG A O 1
ATOM 606 N N . TRP A 1 81 ? -15.117 3.83 3.6 1 96.69 81 TRP A N 1
ATOM 607 C CA . TRP A 1 81 ? -15.375 3.814 2.162 1 96.69 81 TRP A CA 1
ATOM 608 C C . TRP A 1 81 ? -16.516 2.854 1.821 1 96.69 81 TRP A C 1
ATOM 610 O O . TRP A 1 81 ? -16.453 1.671 2.166 1 96.69 81 TRP A O 1
ATOM 620 N N . VAL A 1 82 ? -17.531 3.348 1.205 1 96.62 82 VAL A N 1
ATOM 621 C CA . VAL A 1 82 ? -18.688 2.537 0.847 1 96.62 82 VAL A CA 1
ATOM 622 C C . VAL A 1 82 ? -19.062 2.777 -0.616 1 96.62 82 VAL A C 1
ATOM 624 O O . VAL A 1 82 ? -18.625 3.768 -1.214 1 96.62 82 VAL A O 1
ATOM 627 N N . THR A 1 83 ? -19.812 1.819 -1.192 1 95.62 83 THR A N 1
ATOM 628 C CA . THR A 1 83 ? -20.297 2.033 -2.555 1 95.62 83 THR A CA 1
ATOM 629 C C . THR A 1 83 ? -21.406 3.088 -2.58 1 95.62 83 THR A C 1
ATOM 631 O O . THR A 1 83 ? -21.438 3.926 -3.482 1 95.62 83 THR A O 1
ATOM 634 N N . SER A 1 84 ? -22.297 3.131 -1.64 1 95.06 84 SER A N 1
ATOM 635 C CA . SER A 1 84 ? -23.375 4.082 -1.38 1 95.06 84 SER A CA 1
ATOM 636 C C . SER A 1 84 ? -23.906 3.951 0.049 1 95.06 84 SER A C 1
ATOM 638 O O . SER A 1 84 ? -23.453 3.074 0.797 1 95.06 84 SER A O 1
ATOM 640 N N . LEU A 1 85 ? -24.75 4.863 0.438 1 95.88 85 LEU A N 1
ATOM 641 C CA . LEU A 1 85 ? -25.359 4.738 1.758 1 95.88 85 LEU A CA 1
ATOM 642 C C . LEU A 1 85 ? -26.5 3.732 1.735 1 95.88 85 LEU A C 1
ATOM 644 O O . LEU A 1 85 ? -26.594 2.873 2.615 1 95.88 85 LEU A O 1
ATOM 648 N N . GLY A 1 86 ? -27.281 3.912 0.774 1 95.69 86 GLY A N 1
ATOM 649 C CA . GLY A 1 86 ? -28.438 3.029 0.653 1 95.69 86 GLY A CA 1
ATOM 650 C C . GLY A 1 86 ? -28.5 2.318 -0.685 1 95.69 86 GLY A C 1
ATOM 651 O O . GLY A 1 86 ? -27.469 2.041 -1.301 1 95.69 86 GLY A O 1
ATOM 652 N N . GLY A 1 87 ? -29.703 1.976 -1.045 1 94.06 87 GLY A N 1
ATOM 653 C CA . GLY A 1 87 ? -29.938 1.242 -2.279 1 94.06 87 GLY A CA 1
ATOM 654 C C . GLY A 1 87 ? -30.156 -0.242 -2.057 1 94.06 87 GLY A C 1
ATOM 655 O O . GLY A 1 87 ? -29.781 -0.781 -1.012 1 94.06 87 GLY A O 1
ATOM 656 N N . ASP A 1 88 ? -30.781 -0.856 -3.07 1 93.31 88 ASP A N 1
ATOM 657 C CA . ASP A 1 88 ? -31.141 -2.264 -2.936 1 93.31 88 ASP A CA 1
ATOM 658 C C . ASP A 1 88 ? -30.484 -3.109 -4.02 1 93.31 88 ASP A C 1
ATOM 660 O O . ASP A 1 88 ? -30.766 -4.305 -4.137 1 93.31 88 ASP A O 1
ATOM 664 N N . GLY A 1 89 ? -29.672 -2.467 -4.766 1 93.81 89 GLY A N 1
ATOM 665 C CA . GLY A 1 89 ? -28.969 -3.215 -5.793 1 93.81 89 GLY A CA 1
ATOM 666 C C . GLY A 1 89 ? -27.891 -4.113 -5.234 1 93.81 89 GLY A C 1
ATOM 667 O O . GLY A 1 89 ? -27.516 -3.994 -4.066 1 93.81 89 GLY A O 1
ATOM 668 N N . GLU A 1 90 ? -27.344 -4.965 -6.137 1 93.94 90 GLU A N 1
ATOM 669 C CA . GLU A 1 90 ? -26.344 -5.961 -5.777 1 93.94 90 GLU A CA 1
ATOM 670 C C . GLU A 1 90 ? -25.125 -5.316 -5.113 1 93.94 90 GLU A C 1
ATOM 672 O O . GLU A 1 90 ? -24.578 -5.859 -4.156 1 93.94 90 GLU A O 1
ATOM 677 N N . LEU A 1 91 ? -24.75 -4.172 -5.594 1 95.5 91 LEU A N 1
ATOM 678 C CA . LEU A 1 91 ? -23.5 -3.547 -5.148 1 95.5 91 LEU A CA 1
ATOM 679 C C . LEU A 1 91 ? -23.797 -2.307 -4.309 1 95.5 91 LEU A C 1
ATOM 681 O O . LEU A 1 91 ? -22.891 -1.54 -3.988 1 95.5 91 LEU A O 1
ATOM 685 N N . ASP A 1 92 ? -25.094 -2.09 -3.906 1 95.44 92 ASP A N 1
ATOM 686 C CA . ASP A 1 92 ? -25.469 -0.901 -3.146 1 95.44 92 ASP A CA 1
ATOM 687 C C . ASP A 1 92 ? -25.234 -1.111 -1.65 1 95.44 92 ASP A C 1
ATOM 689 O O . ASP A 1 92 ? -25.453 -2.213 -1.136 1 95.44 92 ASP A O 1
ATOM 693 N N . GLY A 1 93 ? -24.828 -0.069 -0.984 1 95.5 93 GLY A N 1
ATOM 694 C CA . GLY A 1 93 ? -24.75 -0.069 0.467 1 95.5 93 GLY A CA 1
ATOM 695 C C . GLY A 1 93 ? -23.672 -0.993 1 1 95.5 93 GLY A C 1
ATOM 696 O O . GLY A 1 93 ? -23.812 -1.564 2.082 1 95.5 93 GLY A O 1
ATOM 697 N N . ARG A 1 94 ? -22.625 -1.22 0.188 1 96.75 94 ARG A N 1
ATOM 698 C CA . ARG A 1 94 ? -21.547 -2.119 0.595 1 96.75 94 ARG A CA 1
ATOM 699 C C . ARG A 1 94 ? -20.375 -1.339 1.171 1 96.75 94 ARG A C 1
ATOM 701 O O . ARG A 1 94 ? -20.031 -0.265 0.672 1 96.75 94 ARG A O 1
ATOM 708 N N . THR A 1 95 ? -19.734 -1.876 2.262 1 97.31 95 THR A N 1
ATOM 709 C CA . THR A 1 95 ? -18.547 -1.268 2.844 1 97.31 95 THR A CA 1
ATOM 710 C C . THR A 1 95 ? -17.281 -1.845 2.215 1 97.31 95 THR A C 1
ATOM 712 O O . THR A 1 95 ? -17.094 -3.062 2.199 1 97.31 95 THR A O 1
ATOM 715 N N . LEU A 1 96 ? -16.453 -1.056 1.683 1 96.69 96 LEU A N 1
ATOM 716 C CA . LEU A 1 96 ? -15.195 -1.457 1.08 1 96.69 96 LEU A CA 1
ATOM 717 C C . LEU A 1 96 ? -14.086 -1.527 2.129 1 96.69 96 LEU A C 1
ATOM 719 O O . LEU A 1 96 ? -13.312 -2.484 2.156 1 96.69 96 LEU A O 1
ATOM 723 N N . TYR A 1 97 ? -13.969 -0.517 2.949 1 97.44 97 TYR A N 1
ATOM 724 C CA . TYR A 1 97 ? -12.883 -0.425 3.916 1 97.44 97 TYR A CA 1
ATOM 725 C C . TYR A 1 97 ? -13.219 0.562 5.027 1 97.44 97 TYR A C 1
ATOM 727 O O . TYR A 1 97 ? -14.039 1.461 4.84 1 97.44 97 TYR A O 1
ATOM 735 N N . THR A 1 98 ? -12.656 0.375 6.219 1 97.81 98 THR A N 1
ATOM 736 C CA . THR A 1 98 ? -12.727 1.325 7.324 1 97.81 98 THR A CA 1
ATOM 737 C C . THR A 1 98 ? -11.336 1.583 7.902 1 97.81 98 THR A C 1
ATOM 739 O O . THR A 1 98 ? -10.461 0.716 7.84 1 97.81 98 THR A O 1
ATOM 742 N N . LEU A 1 99 ? -11.109 2.771 8.328 1 97.44 99 LEU A N 1
ATOM 743 C CA . LEU A 1 99 ? -9.844 3.195 8.914 1 97.44 99 LEU A CA 1
ATOM 744 C C . LEU A 1 99 ? -10.07 3.996 10.188 1 97.44 99 LEU A C 1
ATOM 746 O O . LEU A 1 99 ? -10.891 4.918 10.211 1 97.44 99 LEU A O 1
ATOM 750 N N . GLU A 1 100 ? -9.391 3.598 11.297 1 97.06 100 GLU A N 1
ATOM 751 C CA . GLU A 1 100 ? -9.43 4.434 12.492 1 97.06 100 GLU A CA 1
ATOM 752 C C . GLU A 1 100 ? -8.883 5.828 12.203 1 97.06 100 GLU A C 1
ATOM 754 O O . GLU A 1 100 ? -7.91 5.98 11.461 1 97.06 100 GLU A O 1
ATOM 759 N N . SER A 1 101 ? -9.547 6.797 12.797 1 96.94 101 SER A N 1
ATOM 760 C CA . SER A 1 101 ? -9.219 8.156 12.375 1 96.94 101 SER A CA 1
ATOM 761 C C . SER A 1 101 ? -9.234 9.117 13.562 1 96.94 101 SER A C 1
ATOM 763 O O . SER A 1 101 ? -9.945 8.883 14.547 1 96.94 101 SER A O 1
ATOM 765 N N . PHE A 1 102 ? -8.391 10.109 13.562 1 96.31 102 PHE A N 1
ATOM 766 C CA . PHE A 1 102 ? -8.461 11.344 14.344 1 96.31 102 PHE A CA 1
ATOM 767 C C . PHE A 1 102 ? -8.297 11.055 15.828 1 96.31 102 PHE A C 1
ATOM 769 O O . PHE A 1 102 ? -8.922 11.711 16.672 1 96.31 102 PHE A O 1
ATOM 776 N N . GLY A 1 103 ? -7.645 9.969 16.172 1 94.75 103 GLY A N 1
ATOM 777 C CA . GLY A 1 103 ? -7.355 9.656 17.562 1 94.75 103 GLY A CA 1
ATOM 778 C C . GLY A 1 103 ? -8.461 8.859 18.234 1 94.75 103 GLY A C 1
ATOM 779 O O . GLY A 1 103 ? -8.5 8.758 19.469 1 94.75 103 GLY A O 1
ATOM 780 N N . GLY A 1 104 ? -9.375 8.336 17.438 1 93.12 104 GLY A N 1
ATOM 781 C CA . GLY A 1 104 ? -10.438 7.5 17.984 1 93.12 104 GLY A CA 1
ATOM 782 C C . GLY A 1 104 ? -10.148 6.016 17.859 1 93.12 104 GLY A C 1
ATOM 783 O O . GLY A 1 104 ? -9.148 5.625 17.25 1 93.12 104 GLY A O 1
ATOM 784 N N . GLY A 1 105 ? -11.039 5.27 18.469 1 91.38 105 GLY A N 1
ATOM 785 C CA . GLY A 1 105 ? -10.859 3.828 18.422 1 91.38 105 GLY A CA 1
ATOM 786 C C . GLY A 1 105 ? -9.547 3.369 19.016 1 91.38 105 GLY A C 1
ATOM 787 O O . GLY A 1 105 ? -9.211 3.738 20.156 1 91.38 105 GLY A O 1
ATOM 788 N N . ARG A 1 106 ? -8.727 2.656 18.375 1 91 106 ARG A N 1
ATOM 789 C CA . ARG A 1 106 ? -7.469 2.088 18.844 1 91 106 ARG A CA 1
ATOM 790 C C . ARG A 1 106 ? -6.387 3.156 18.953 1 91 106 ARG A C 1
ATOM 792 O O . ARG A 1 106 ? -5.336 2.932 19.547 1 91 106 ARG A O 1
ATOM 799 N N . LEU A 1 107 ? -6.648 4.332 18.281 1 95.19 107 LEU A N 1
ATOM 800 C CA . LEU A 1 107 ? -5.66 5.402 18.281 1 95.19 107 LEU A CA 1
ATOM 801 C C . LEU A 1 107 ? -5.758 6.223 19.562 1 95.19 107 LEU A C 1
ATOM 803 O O . LEU A 1 107 ? -4.871 7.027 19.859 1 95.19 107 LEU A O 1
ATOM 807 N N . GLU A 1 108 ? -6.75 6.047 20.359 1 95.06 108 GLU A N 1
ATOM 808 C CA . GLU A 1 108 ? -7.078 6.906 21.5 1 95.06 108 GLU A CA 1
ATOM 809 C C . GLU A 1 108 ? -5.914 6.996 22.484 1 95.06 108 GLU A C 1
ATOM 811 O O . GLU A 1 108 ? -5.52 8.094 22.891 1 95.06 108 GLU A O 1
ATOM 816 N N . SER A 1 109 ? -5.371 5.848 22.812 1 94.88 109 SER A N 1
ATOM 817 C CA . SER A 1 109 ? -4.305 5.82 23.812 1 94.88 109 SER A CA 1
ATOM 818 C C . SER A 1 109 ? -3.057 6.535 23.312 1 94.88 109 SER A C 1
ATOM 820 O O . SER A 1 109 ? -2.418 7.281 24.062 1 94.88 109 SER A O 1
ATOM 822 N N . ALA A 1 110 ? -2.75 6.379 22.109 1 94.75 110 ALA A N 1
ATOM 823 C CA . ALA A 1 110 ? -1.558 6.988 21.531 1 94.75 110 ALA A CA 1
ATOM 824 C C . ALA A 1 110 ? -1.698 8.508 21.469 1 94.75 110 ALA A C 1
ATOM 826 O O . ALA A 1 110 ? -0.729 9.234 21.688 1 94.75 110 ALA A O 1
ATOM 827 N N . TYR A 1 111 ? -2.896 8.977 21.141 1 96.56 111 TYR A N 1
ATOM 828 C CA . TYR A 1 111 ? -3.139 10.414 21.078 1 96.56 111 TYR A CA 1
ATOM 829 C C . TYR A 1 111 ? -3.189 11.023 22.469 1 96.56 111 TYR A C 1
ATOM 831 O O . TYR A 1 111 ? -2.672 12.125 22.688 1 96.56 111 TYR A O 1
ATOM 839 N N . ALA A 1 112 ? -3.695 10.328 23.453 1 96.31 112 ALA A N 1
ATOM 840 C CA . ALA A 1 112 ? -3.926 10.844 24.797 1 96.31 112 ALA A CA 1
ATOM 841 C C . ALA A 1 112 ? -2.605 11.062 25.531 1 96.31 112 ALA A C 1
ATOM 843 O O . ALA A 1 112 ? -2.494 11.969 26.359 1 96.31 112 ALA A O 1
ATOM 844 N N . VAL A 1 113 ? -1.633 10.344 25.234 1 96.56 113 VAL A N 1
ATOM 845 C CA . VAL A 1 113 ? -0.358 10.461 25.938 1 96.56 113 VAL A CA 1
ATOM 846 C C . VAL A 1 113 ? 0.393 11.688 25.438 1 96.56 113 VAL A C 1
ATOM 848 O O . VAL A 1 113 ? 1.239 12.242 26.141 1 96.56 113 VAL A O 1
ATOM 851 N N . ASP A 1 114 ? -0.032 12.164 24.266 1 97.69 114 ASP A N 1
ATOM 852 C CA . ASP A 1 114 ? 0.762 13.211 23.625 1 97.69 114 ASP A CA 1
ATOM 853 C C . ASP A 1 114 ? 0.147 14.586 23.844 1 97.69 114 ASP A C 1
ATOM 855 O O . ASP A 1 114 ? 0.781 15.609 23.578 1 97.69 114 ASP A O 1
ATOM 859 N N . SER A 1 115 ? -1.07 14.695 24.375 1 98.25 115 SER A N 1
ATOM 860 C CA . SER A 1 115 ? -1.754 15.969 24.547 1 98.25 115 SER A CA 1
ATOM 861 C C . SER A 1 115 ? -2.842 15.875 25.609 1 98.25 115 SER A C 1
ATOM 863 O O . SER A 1 115 ? -3.496 14.844 25.75 1 98.25 115 SER A O 1
ATOM 865 N N . PRO A 1 116 ? -2.988 16.922 26.375 1 97.5 116 PRO A N 1
ATOM 866 C CA . PRO A 1 116 ? -4.121 16.922 27.297 1 97.5 116 PRO A CA 1
ATOM 867 C C . PRO A 1 116 ? -5.461 17.125 26.594 1 97.5 116 PRO A C 1
ATOM 869 O O . PRO A 1 116 ? -6.516 17.031 27.219 1 97.5 116 PRO A O 1
ATOM 872 N N . CYS A 1 117 ? -5.438 17.391 25.297 1 97.88 117 CYS A N 1
ATOM 873 C CA . CYS A 1 117 ? -6.641 17.734 24.547 1 97.88 117 CYS A CA 1
ATOM 874 C C . CYS A 1 117 ? -6.922 16.688 23.469 1 97.88 117 CYS A C 1
ATOM 876 O O . CYS A 1 117 ? -6.098 16.484 22.562 1 97.88 117 CYS A O 1
ATOM 878 N N . PRO A 1 118 ? -8.047 16.016 23.516 1 97.06 118 PRO A N 1
ATOM 879 C CA . PRO A 1 118 ? -8.422 15.203 22.359 1 97.06 118 PRO A CA 1
ATOM 880 C C . PRO A 1 118 ? -8.828 16.047 21.141 1 97.06 118 PRO A C 1
ATOM 882 O O . PRO A 1 118 ? -9.258 17.188 21.312 1 97.06 118 PRO A O 1
ATOM 885 N N . SER A 1 119 ? -8.664 15.508 19.953 1 97.31 119 SER A N 1
ATOM 886 C CA . SER A 1 119 ? -9.234 16.141 18.766 1 97.31 119 SER A CA 1
ATOM 887 C C . SER A 1 119 ? -10.758 16.156 18.812 1 97.31 119 SER A C 1
ATOM 889 O O . SER A 1 119 ? -11.359 15.359 19.547 1 97.31 119 SER A O 1
ATOM 891 N N . THR A 1 120 ? -11.32 17.016 18.094 1 97.44 120 THR A N 1
ATOM 892 C CA . THR A 1 120 ? -12.773 17.062 17.984 1 97.44 120 THR A CA 1
ATOM 893 C C . THR A 1 120 ? -13.188 17.656 16.641 1 97.44 120 THR A C 1
ATOM 895 O O . THR A 1 120 ? -12.359 17.828 15.734 1 97.44 120 THR A O 1
ATOM 898 N N . ASN A 1 121 ? -14.477 17.703 16.438 1 96.75 121 ASN A N 1
ATOM 899 C CA . ASN A 1 121 ? -15.078 18.219 15.211 1 96.75 121 ASN A CA 1
ATOM 900 C C . ASN A 1 121 ? -16.219 19.188 15.508 1 96.75 121 ASN A C 1
ATOM 902 O O . ASN A 1 121 ? -17.141 18.844 16.25 1 96.75 121 ASN A O 1
ATOM 906 N N . TYR A 1 122 ? -16.078 20.328 15.023 1 97 122 TYR A N 1
ATOM 907 C CA . TYR A 1 122 ? -17.094 21.375 15.18 1 97 122 TYR A CA 1
ATOM 908 C C . TYR A 1 122 ? -17.062 22.344 14.008 1 97 122 TYR A C 1
ATOM 910 O O . TYR A 1 122 ? -16.156 23.172 13.906 1 97 122 TYR A O 1
ATOM 918 N N . PRO A 1 123 ? -18.047 22.281 13.125 1 95.88 123 PRO A N 1
ATOM 919 C CA . PRO A 1 123 ? -18 23.016 11.859 1 95.88 123 PRO A CA 1
ATOM 920 C C . PRO A 1 123 ? -17.875 24.531 12.07 1 95.88 123 PRO A C 1
ATOM 922 O O . PRO A 1 123 ? -18.469 25.078 13.016 1 95.88 123 PRO A O 1
ATOM 925 N N . GLN A 1 124 ? -17.266 25.141 11.148 1 94.56 124 GLN A N 1
ATOM 926 C CA . GLN A 1 124 ? -16.969 26.578 11.219 1 94.56 124 GLN A CA 1
ATOM 927 C C . GLN A 1 124 ? -18.234 27.391 11.383 1 94.56 124 GLN A C 1
ATOM 929 O O . GLN A 1 124 ? -18.219 28.438 12.039 1 94.56 124 GLN A O 1
ATOM 934 N N . ILE A 1 125 ? -19.344 26.969 10.812 1 94.06 125 ILE A N 1
ATOM 935 C CA . ILE A 1 125 ? -20.609 27.688 10.859 1 94.06 125 ILE A CA 1
ATOM 936 C C . ILE A 1 125 ? -21.094 27.828 12.305 1 94.06 125 ILE A C 1
ATOM 938 O O . ILE A 1 125 ? -21.812 28.766 12.641 1 94.06 125 ILE A O 1
ATOM 942 N N . ARG A 1 126 ? -20.609 27 13.141 1 95.88 126 ARG A N 1
ATOM 943 C CA . ARG A 1 126 ? -20.984 27.047 14.547 1 95.88 126 ARG A CA 1
ATOM 944 C C . ARG A 1 126 ? -19.797 27.453 15.422 1 95.88 126 ARG A C 1
ATOM 946 O O . ARG A 1 126 ? -19.984 28.062 16.484 1 95.88 126 ARG A O 1
ATOM 953 N N . LEU A 1 127 ? -18.656 27.078 14.992 1 97.31 127 LEU A N 1
ATOM 954 C CA . LEU A 1 127 ? -17.453 27.406 15.742 1 97.31 127 LEU A CA 1
ATOM 955 C C . LEU A 1 127 ? -17.25 28.922 15.797 1 97.31 127 LEU A C 1
ATOM 957 O O . LEU A 1 127 ? -16.906 29.469 16.844 1 97.31 127 LEU A O 1
ATOM 961 N N . GLU A 1 128 ? -17.406 29.609 14.664 1 97.25 128 GLU A N 1
ATOM 962 C CA . GLU A 1 128 ? -17.109 31.031 14.602 1 97.25 128 GLU A CA 1
ATOM 963 C C . GLU A 1 128 ? -18.047 31.828 15.5 1 97.25 128 GLU A C 1
ATOM 965 O O . GLU A 1 128 ? -17.609 32.75 16.219 1 97.25 128 GLU A O 1
ATOM 970 N N . PRO A 1 129 ? -19.344 31.5 15.5 1 96.94 129 PRO A N 1
ATOM 971 C CA . PRO A 1 129 ? -20.219 32.156 16.469 1 96.94 129 PRO A CA 1
ATOM 972 C C . PRO A 1 129 ? -19.75 31.953 17.922 1 96.94 129 PRO A C 1
ATOM 974 O O . PRO A 1 129 ? -19.812 32.875 18.734 1 96.94 129 PRO A O 1
ATOM 977 N N . LEU A 1 130 ? -19.344 30.766 18.188 1 97.75 130 LEU A N 1
ATOM 978 C CA . LEU A 1 130 ? -18.844 30.469 19.531 1 97.75 130 LEU A CA 1
ATOM 979 C C . LEU A 1 130 ? -17.594 31.281 19.844 1 97.75 130 LEU A C 1
ATOM 981 O O . LEU A 1 130 ? -17.469 31.844 20.938 1 97.75 130 LEU A O 1
ATOM 985 N N . LEU A 1 131 ? -16.703 31.359 18.922 1 98.12 131 LEU A N 1
ATOM 986 C CA . LEU A 1 131 ? -15.5 32.188 19.078 1 98.12 131 LEU A CA 1
ATOM 987 C C . LEU A 1 131 ? -15.867 33.656 19.266 1 98.12 131 LEU A C 1
ATOM 989 O O . LEU A 1 131 ? -15.266 34.344 20.078 1 98.12 131 LEU A O 1
ATOM 993 N N . ARG A 1 132 ? -16.797 34.094 18.453 1 97.44 132 ARG A N 1
ATOM 994 C CA . ARG A 1 132 ? -17.234 35.469 18.531 1 97.44 132 ARG A CA 1
ATOM 995 C C . ARG A 1 132 ? -17.766 35.812 19.922 1 97.44 132 ARG A C 1
ATOM 997 O O . ARG A 1 132 ? -17.484 36.844 20.484 1 97.44 132 ARG A O 1
ATOM 1004 N N . GLU A 1 133 ? -18.531 34.906 20.484 1 97.56 133 GLU A N 1
ATOM 1005 C CA . GLU A 1 133 ? -19.062 35.094 21.844 1 97.56 133 GLU A CA 1
ATOM 1006 C C . GLU A 1 133 ? -17.922 35.281 22.844 1 97.56 133 GLU A C 1
ATOM 1008 O O . GLU A 1 133 ? -18 36.156 23.719 1 97.56 133 GLU A O 1
ATOM 1013 N N . HIS A 1 134 ? -16.953 34.469 22.719 1 97.5 134 HIS A N 1
ATOM 1014 C CA . HIS A 1 134 ? -15.805 34.531 23.625 1 97.5 134 HIS A CA 1
ATOM 1015 C C . HIS A 1 134 ? -15.062 35.875 23.453 1 97.5 134 HIS A C 1
ATOM 1017 O O . HIS A 1 134 ? -14.562 36.438 24.438 1 97.5 134 HIS A O 1
ATOM 1023 N N . THR A 1 135 ? -14.953 36.344 22.188 1 96 135 THR A N 1
ATOM 1024 C CA . THR A 1 135 ? -14.32 37.625 21.906 1 96 135 THR A CA 1
ATOM 1025 C C . THR A 1 135 ? -15.117 38.781 22.516 1 96 135 THR A C 1
ATOM 1027 O O . THR A 1 135 ? -14.539 39.688 23.141 1 96 135 THR A O 1
ATOM 1030 N N . GLU A 1 136 ? -16.391 38.719 22.344 1 96.19 136 GLU A N 1
ATOM 1031 C CA . GLU A 1 136 ? -17.266 39.781 22.812 1 96.19 136 GLU A CA 1
ATOM 1032 C C . GLU A 1 136 ? -17.266 39.875 24.328 1 96.19 136 GLU A C 1
ATOM 1034 O O . GLU A 1 136 ? -17.359 40.969 24.891 1 96.19 136 GLU A O 1
ATOM 1039 N N . LYS A 1 137 ? -17.156 38.75 24.953 1 96.19 137 LYS A N 1
ATOM 1040 C CA . LYS A 1 137 ? -17.078 38.719 26.406 1 96.19 137 LYS A CA 1
ATOM 1041 C C . LYS A 1 137 ? -15.781 39.375 26.891 1 96.19 137 LYS A C 1
ATOM 1043 O O . LYS A 1 137 ? -15.758 40.031 27.938 1 96.19 137 LYS A O 1
ATOM 1048 N N . ARG A 1 138 ? -14.742 39.219 26.156 1 95.62 138 ARG A N 1
ATOM 1049 C CA . ARG A 1 138 ? -13.422 39.688 26.562 1 95.62 138 ARG A CA 1
ATOM 1050 C C . ARG A 1 138 ? -13.211 41.125 26.172 1 95.62 138 ARG A C 1
ATOM 1052 O O . ARG A 1 138 ? -12.594 41.906 26.922 1 95.62 138 ARG A O 1
ATOM 1059 N N . ALA A 1 139 ? -13.688 41.438 24.969 1 94.5 139 ALA A N 1
ATOM 1060 C CA . ALA A 1 139 ? -13.453 42.75 24.406 1 94.5 139 ALA A CA 1
ATOM 1061 C C . ALA A 1 139 ? -14.664 43.25 23.625 1 94.5 139 ALA A C 1
ATOM 1063 O O . ALA A 1 139 ? -14.609 43.344 22.391 1 94.5 139 ALA A O 1
ATOM 1064 N N . PRO A 1 140 ? -15.68 43.562 24.25 1 92.19 140 PRO A N 1
ATOM 1065 C CA . PRO A 1 140 ? -16.938 43.906 23.578 1 92.19 140 PRO A CA 1
ATOM 1066 C C . PRO A 1 140 ? -16.812 45.125 22.641 1 92.19 140 PRO A C 1
ATOM 1068 O O . PRO A 1 140 ? -17.547 45.219 21.656 1 92.19 140 PRO A O 1
ATOM 1071 N N . ASP A 1 141 ? -15.906 46.031 22.906 1 93.62 141 ASP A N 1
ATOM 1072 C CA . ASP A 1 141 ? -15.812 47.25 22.125 1 93.62 141 ASP A CA 1
ATOM 1073 C C . ASP A 1 141 ? -14.773 47.094 21.016 1 93.62 141 ASP A C 1
ATOM 1075 O O . ASP A 1 141 ? -14.484 48.062 20.297 1 93.62 141 ASP A O 1
ATOM 1079 N N . SER A 1 142 ? -14.273 45.875 20.828 1 95.5 142 SER A N 1
ATOM 1080 C CA . SER A 1 142 ? -13.141 45.719 19.906 1 95.5 142 SER A CA 1
ATOM 1081 C C . SER A 1 142 ? -13.547 44.969 18.656 1 95.5 142 SER A C 1
ATOM 1083 O O . SER A 1 142 ? -12.742 44.812 17.734 1 95.5 142 SER A O 1
ATOM 1085 N N . ILE A 1 143 ? -14.766 44.5 18.578 1 96.19 143 ILE A N 1
ATOM 1086 C CA . ILE A 1 143 ? -15.227 43.656 17.469 1 96.19 143 ILE A CA 1
ATOM 1087 C C . ILE A 1 143 ? -16.297 44.375 16.672 1 96.19 143 ILE A C 1
ATOM 1089 O O . ILE A 1 143 ? -17.328 44.781 17.219 1 96.19 143 ILE A O 1
ATOM 1093 N N . HIS A 1 144 ? -16.031 44.5 15.375 1 97.44 144 HIS A N 1
ATOM 1094 C CA . HIS A 1 144 ? -16.953 45.281 14.562 1 97.44 144 HIS A CA 1
ATOM 1095 C C . HIS A 1 144 ? -17.266 44.562 13.25 1 97.44 144 HIS A C 1
ATOM 1097 O O . HIS A 1 144 ? -16.484 44.656 12.289 1 97.44 144 HIS A O 1
ATOM 1103 N N . PHE A 1 145 ? -18.375 43.969 13.18 1 96.94 145 PHE A N 1
ATOM 1104 C CA . PHE A 1 145 ? -18.906 43.375 11.953 1 96.94 145 PHE A CA 1
ATOM 1105 C C . PHE A 1 145 ? -19.641 44.406 11.125 1 96.94 145 PHE A C 1
ATOM 1107 O O . PHE A 1 145 ? -20.062 45.438 11.648 1 96.94 145 PHE A O 1
ATOM 1114 N N . GLY A 1 146 ? -19.766 44.156 9.836 1 97.25 146 GLY A N 1
ATOM 1115 C CA . GLY A 1 146 ? -20.328 45.156 8.945 1 97.25 146 GLY A CA 1
ATOM 1116 C C . GLY A 1 146 ? -19.406 46.312 8.68 1 97.25 146 GLY A C 1
ATOM 1117 O O . GLY A 1 146 ? -19.844 47.406 8.305 1 97.25 146 GLY A O 1
ATOM 1118 N N . ARG A 1 147 ? -18.188 46.188 9 1 98.06 147 ARG A N 1
ATOM 1119 C CA . ARG A 1 147 ? -17.141 47.156 8.758 1 98.06 147 ARG A CA 1
ATOM 1120 C C . ARG A 1 147 ? -16.141 46.688 7.715 1 98.06 147 ARG A C 1
ATOM 1122 O O . ARG A 1 147 ? -15.57 45.594 7.867 1 98.06 147 ARG A O 1
ATOM 1129 N N . GLU A 1 148 ? -15.953 47.438 6.723 1 97.94 148 GLU A N 1
ATOM 1130 C CA . GLU A 1 148 ? -15.109 47 5.605 1 97.94 148 GLU A CA 1
ATOM 1131 C C . GLU A 1 148 ? -13.859 47.875 5.496 1 97.94 148 GLU A C 1
ATOM 1133 O O . GLU A 1 148 ? -13.961 49.125 5.504 1 97.94 148 GLU A O 1
ATOM 1138 N N . LEU A 1 149 ? -12.703 47.25 5.477 1 98.44 149 LEU A N 1
ATOM 1139 C CA . LEU A 1 149 ? -11.484 47.969 5.18 1 98.44 149 LEU A CA 1
ATOM 1140 C C . LEU A 1 149 ? -11.492 48.5 3.742 1 98.44 149 LEU A C 1
ATOM 1142 O O . LEU A 1 149 ? -11.57 47.688 2.799 1 98.44 149 LEU A O 1
ATOM 1146 N N . VAL A 1 150 ? -11.32 49.75 3.586 1 97.5 150 VAL A N 1
ATOM 1147 C CA . VAL A 1 150 ? -11.406 50.375 2.264 1 97.5 150 VAL A CA 1
ATOM 1148 C C . VAL A 1 150 ? -10.008 50.594 1.714 1 97.5 150 VAL A C 1
ATOM 1150 O O . VAL A 1 150 ? -9.75 50.406 0.527 1 97.5 150 VAL A O 1
ATOM 1153 N N . SER A 1 151 ? -9.219 51.156 2.572 1 97.75 151 SER A N 1
ATOM 1154 C CA . SER A 1 151 ? -7.836 51.438 2.197 1 97.75 151 SER A CA 1
ATOM 1155 C C . SER A 1 151 ? -6.926 51.5 3.422 1 97.75 151 SER A C 1
ATOM 1157 O O . SER A 1 151 ? -7.406 51.625 4.551 1 97.75 151 SER A O 1
ATOM 1159 N N . PHE A 1 152 ? -5.68 51.406 3.154 1 98.38 152 PHE A N 1
ATOM 1160 C CA . PHE A 1 152 ? -4.703 51.531 4.23 1 98.38 152 PHE A CA 1
ATOM 1161 C C . PHE A 1 152 ? -3.342 51.938 3.682 1 98.38 152 PHE A C 1
ATOM 1163 O O . PHE A 1 152 ? -3.055 51.75 2.498 1 98.38 152 PHE A O 1
ATOM 1170 N N . GLU A 1 153 ? -2.6 52.594 4.547 1 97.88 153 GLU A N 1
ATOM 1171 C CA . GLU A 1 153 ? -1.194 52.938 4.328 1 97.88 153 GLU A CA 1
ATOM 1172 C C . GLU A 1 153 ? -0.361 52.656 5.578 1 97.88 153 GLU A C 1
ATOM 1174 O O . GLU A 1 153 ? -0.866 52.75 6.699 1 97.88 153 GLU A O 1
ATOM 1179 N N . GLN A 1 154 ? 0.843 52.188 5.371 1 97.62 154 GLN A N 1
ATOM 1180 C CA . GLN A 1 154 ? 1.722 52 6.52 1 97.62 154 GLN A CA 1
ATOM 1181 C C . GLN A 1 154 ? 2.998 52.844 6.387 1 97.62 154 GLN A C 1
ATOM 1183 O O . GLN A 1 154 ? 3.447 53.125 5.273 1 97.62 154 GLN A O 1
ATOM 1188 N N . ASP A 1 155 ? 3.471 53.281 7.449 1 94.5 155 ASP A N 1
ATOM 1189 C CA . ASP A 1 155 ? 4.793 53.906 7.535 1 94.5 155 ASP A CA 1
ATOM 1190 C C . ASP A 1 155 ? 5.566 53.375 8.742 1 94.5 155 ASP A C 1
ATOM 1192 O O . ASP A 1 155 ? 5.227 52.312 9.297 1 94.5 155 ASP A O 1
ATOM 1196 N N . GLU A 1 156 ? 6.609 54 9.109 1 91.88 156 GLU A N 1
ATOM 1197 C CA . GLU A 1 156 ? 7.488 53.531 10.172 1 91.88 156 GLU A CA 1
ATOM 1198 C C . GLU A 1 156 ? 6.816 53.625 11.539 1 91.88 156 GLU A C 1
ATOM 1200 O O . GLU A 1 156 ? 7.223 52.938 12.484 1 91.88 156 GLU A O 1
ATOM 1205 N N . ASN A 1 157 ? 5.73 54.406 11.531 1 90.94 157 ASN A N 1
ATOM 1206 C CA . ASN A 1 157 ? 5.125 54.688 12.828 1 90.94 157 ASN A CA 1
ATOM 1207 C C . ASN A 1 157 ? 3.83 53.906 13.016 1 90.94 157 ASN A C 1
ATOM 1209 O O . ASN A 1 157 ? 3.334 53.75 14.133 1 90.94 157 ASN A O 1
ATOM 1213 N N . GLY A 1 158 ? 3.316 53.469 11.945 1 97.12 158 GLY A N 1
ATOM 1214 C CA . GLY A 1 158 ? 2.074 52.719 12.117 1 97.12 158 GLY A CA 1
ATOM 1215 C C . GLY A 1 158 ? 1.288 52.594 10.828 1 97.12 158 GLY A C 1
ATOM 1216 O O . GLY A 1 158 ? 1.84 52.75 9.734 1 97.12 158 GLY A O 1
ATOM 1217 N N . ILE A 1 159 ? 0.023 52.156 11 1 98.06 159 ILE A N 1
ATOM 1218 C CA . ILE A 1 159 ? -0.917 51.906 9.914 1 98.06 159 ILE A CA 1
ATOM 1219 C C . ILE A 1 159 ? -2.066 52.906 9.992 1 98.06 159 ILE A C 1
ATOM 1221 O O . ILE A 1 159 ? -2.598 53.156 11.07 1 98.06 159 ILE A O 1
ATOM 1225 N N . HIS A 1 160 ? -2.318 53.5 8.883 1 98.06 160 HIS A N 1
ATOM 1226 C CA . HIS A 1 160 ? -3.502 54.344 8.734 1 98.06 160 HIS A CA 1
ATOM 1227 C C . HIS A 1 160 ? -4.535 53.656 7.824 1 98.06 160 HIS A C 1
ATOM 1229 O O . HIS A 1 160 ? -4.293 53.5 6.629 1 98.06 160 HIS A O 1
ATOM 1235 N N . ALA A 1 161 ? -5.68 53.375 8.422 1 98.44 161 ALA A N 1
ATOM 1236 C CA . ALA A 1 161 ? -6.695 52.625 7.664 1 98.44 161 ALA A CA 1
ATOM 1237 C C . ALA A 1 161 ? -8 53.406 7.602 1 98.44 161 ALA A C 1
ATOM 1239 O O . ALA A 1 161 ? -8.359 54.125 8.547 1 98.44 161 ALA A O 1
ATOM 1240 N N . VAL A 1 162 ? -8.625 53.312 6.5 1 98.44 162 VAL A N 1
ATOM 1241 C CA . VAL A 1 162 ? -9.977 53.812 6.332 1 98.44 162 VAL A CA 1
ATOM 1242 C C . VAL A 1 162 ? -10.977 52.688 6.332 1 98.44 162 VAL A C 1
ATOM 1244 O O . VAL A 1 162 ? -10.836 51.719 5.562 1 98.44 162 VAL A O 1
ATOM 1247 N N . VAL A 1 163 ? -11.961 52.75 7.227 1 98.38 163 VAL A N 1
ATOM 1248 C CA . VAL A 1 163 ? -12.945 51.688 7.395 1 98.38 163 VAL A CA 1
ATOM 1249 C C . VAL A 1 163 ? -14.344 52.219 7.07 1 98.38 163 VAL A C 1
ATOM 1251 O O . VAL A 1 163 ? -14.695 53.344 7.469 1 98.38 163 VAL A O 1
ATOM 1254 N N . LEU A 1 164 ? -15.023 51.469 6.32 1 98.06 164 LEU A N 1
ATOM 1255 C CA . LEU A 1 164 ? -16.391 51.812 5.945 1 98.06 164 LEU A CA 1
ATOM 1256 C C . LEU A 1 164 ? -17.406 51.062 6.816 1 98.06 164 LEU A C 1
ATOM 1258 O O . LEU A 1 164 ? -17.328 49.844 6.941 1 98.06 164 LEU A O 1
ATOM 1262 N N . ASN A 1 165 ? -18.219 51.812 7.5 1 97.25 165 ASN A N 1
ATOM 1263 C CA . ASN A 1 165 ? -19.422 51.219 8.086 1 97.25 165 ASN A CA 1
ATOM 1264 C C . ASN A 1 165 ? -20.469 50.906 7.02 1 97.25 165 ASN A C 1
ATOM 1266 O O . ASN A 1 165 ? -21.109 51.812 6.496 1 97.25 165 ASN A O 1
ATOM 1270 N N . ARG A 1 166 ? -20.672 49.688 6.801 1 96.69 166 ARG A N 1
ATOM 1271 C CA . ARG A 1 166 ? -21.5 49.281 5.668 1 96.69 166 ARG A CA 1
ATOM 1272 C C . ARG A 1 166 ? -22.969 49.562 5.953 1 96.69 166 ARG A C 1
ATOM 1274 O O . ARG A 1 166 ? -23.781 49.688 5.027 1 96.69 166 ARG A O 1
ATOM 1281 N N . ASP A 1 167 ? -23.359 49.75 7.211 1 94.81 167 ASP A N 1
ATOM 1282 C CA . ASP A 1 167 ? -24.734 50.062 7.574 1 94.81 167 ASP A CA 1
ATOM 1283 C C . ASP A 1 167 ? -25.031 51.562 7.344 1 94.81 167 ASP A C 1
ATOM 1285 O O . ASP A 1 167 ? -26.062 51.906 6.781 1 94.81 167 ASP A O 1
ATOM 1289 N N . THR A 1 168 ? -24.109 52.438 7.789 1 95.44 168 THR A N 1
ATOM 1290 C CA . THR A 1 168 ? -24.344 53.875 7.738 1 95.44 168 THR A CA 1
ATOM 1291 C C . THR A 1 168 ? -23.672 54.5 6.508 1 95.44 168 THR A C 1
ATOM 1293 O O . THR A 1 168 ? -23.969 55.625 6.141 1 95.44 168 THR A O 1
ATOM 1296 N N . GLN A 1 169 ? -22.828 53.844 5.934 1 95.69 169 GLN A N 1
ATOM 1297 C CA . GLN A 1 169 ? -22.062 54.312 4.777 1 95.69 169 GLN A CA 1
ATOM 1298 C C . GLN A 1 169 ? -21.109 55.438 5.156 1 95.69 169 GLN A C 1
ATOM 1300 O O . GLN A 1 169 ? -20.656 56.188 4.289 1 95.69 169 GLN A O 1
ATOM 1305 N N . GLU A 1 170 ? -20.828 55.531 6.398 1 96.5 170 GLU A N 1
ATOM 1306 C CA . GLU A 1 170 ? -19.844 56.5 6.879 1 96.5 170 GLU A CA 1
ATOM 1307 C C . GLU A 1 170 ? -18.484 55.844 7.074 1 96.5 170 GLU A C 1
ATOM 1309 O O . GLU A 1 170 ? -18.406 54.656 7.445 1 96.5 170 GLU A O 1
ATOM 1314 N N . THR A 1 171 ? -17.516 56.594 6.773 1 97.31 171 THR A N 1
ATOM 1315 C CA . THR A 1 171 ? -16.156 56.062 6.953 1 97.31 171 THR A CA 1
ATOM 1316 C C . THR A 1 171 ? -15.523 56.656 8.219 1 97.31 171 THR A C 1
ATOM 1318 O O . THR A 1 171 ? -15.93 57.688 8.703 1 97.31 171 THR A O 1
ATOM 1321 N N . TYR A 1 172 ? -14.664 55.906 8.828 1 97.75 172 TYR A N 1
ATOM 1322 C CA . TYR A 1 172 ? -13.82 56.406 9.922 1 97.75 172 TYR A CA 1
ATOM 1323 C C . TYR A 1 172 ? -12.398 55.875 9.781 1 97.75 172 TYR A C 1
ATOM 1325 O O . TYR A 1 172 ? -12.133 55 8.953 1 97.75 172 TYR A O 1
ATOM 1333 N N . THR A 1 173 ? -11.508 56.5 10.477 1 97.81 173 THR A N 1
ATOM 1334 C CA . THR A 1 173 ? -10.102 56.156 10.344 1 97.81 173 THR A CA 1
ATOM 1335 C C . THR A 1 173 ? -9.609 55.406 11.586 1 97.81 173 THR A C 1
ATOM 1337 O O . THR A 1 173 ? -10.055 55.688 12.695 1 97.81 173 THR A O 1
ATOM 1340 N N . VAL A 1 174 ? -8.797 54.469 11.344 1 98.19 174 VAL A N 1
ATOM 1341 C CA . VAL A 1 174 ? -8.141 53.719 12.422 1 98.19 174 VAL A CA 1
ATOM 1342 C C . VAL A 1 174 ? -6.625 53.875 12.297 1 98.19 174 VAL A C 1
ATOM 1344 O O . VAL A 1 174 ? -6.051 53.562 11.25 1 98.19 174 VAL A O 1
ATOM 1347 N N . HIS A 1 175 ? -6.008 54.406 13.281 1 98.25 175 HIS A N 1
ATOM 1348 C CA . HIS A 1 175 ? -4.555 54.406 13.406 1 98.25 175 HIS A CA 1
ATOM 1349 C C . HIS A 1 175 ? -4.078 53.281 14.32 1 98.25 175 HIS A C 1
ATOM 1351 O O . HIS A 1 175 ? -4.434 53.219 15.5 1 98.25 175 HIS A O 1
ATOM 1357 N N . ALA A 1 176 ? -3.357 52.375 13.766 1 98.62 176 ALA A N 1
ATOM 1358 C CA . ALA A 1 176 ? -2.873 51.25 14.539 1 98.62 176 ALA A CA 1
ATOM 1359 C C . ALA A 1 176 ? -1.354 51.125 14.438 1 98.62 176 ALA A C 1
ATOM 1361 O O . ALA A 1 176 ? -0.746 51.625 13.492 1 98.62 176 ALA A O 1
ATOM 1362 N N . GLN A 1 177 ? -0.719 50.531 15.406 1 98.62 177 GLN A N 1
ATOM 1363 C CA . GLN A 1 177 ? 0.709 50.25 15.336 1 98.62 177 GLN A CA 1
ATOM 1364 C C . GLN A 1 177 ? 0.988 49.094 14.375 1 98.62 177 GLN A C 1
ATOM 1366 O O . GLN A 1 177 ? 1.975 49.125 13.641 1 98.62 177 GLN A O 1
ATOM 1371 N N . TYR A 1 178 ? 0.18 48.062 14.438 1 98.75 178 TYR A N 1
ATOM 1372 C CA . TYR A 1 178 ? 0.317 46.875 13.609 1 98.75 178 TYR A CA 1
ATOM 1373 C C . TYR A 1 178 ? -1.032 46.438 13.047 1 98.75 178 TYR A C 1
ATOM 1375 O O . TYR A 1 178 ? -2.082 46.844 13.555 1 98.75 178 TYR A O 1
ATOM 1383 N N . MET A 1 179 ? -1.016 45.594 11.969 1 98.88 179 MET A N 1
ATOM 1384 C CA . MET A 1 179 ? -2.225 45.062 11.359 1 98.88 179 MET A CA 1
ATOM 1385 C C . MET A 1 179 ? -2.08 43.562 11.133 1 98.88 179 MET A C 1
ATOM 1387 O O . MET A 1 179 ? -1.034 43.094 10.68 1 98.88 179 MET A O 1
ATOM 1391 N N . VAL A 1 180 ? -3.035 42.781 11.539 1 98.88 180 VAL A N 1
ATOM 1392 C CA . VAL A 1 180 ? -3.133 41.344 11.188 1 98.88 180 VAL A CA 1
ATOM 1393 C C . VAL A 1 180 ? -4.141 41.188 10.055 1 98.88 180 VAL A C 1
ATOM 1395 O O . VAL A 1 180 ? -5.332 41.469 10.227 1 98.88 180 VAL A O 1
ATOM 1398 N N . ALA A 1 181 ? -3.623 40.719 8.906 1 98.81 181 ALA A N 1
ATOM 1399 C CA . ALA A 1 181 ? -4.461 40.469 7.746 1 98.81 181 ALA A CA 1
ATOM 1400 C C . ALA A 1 181 ? -5.023 39.031 7.789 1 98.81 181 ALA A C 1
ATOM 1402 O O . ALA A 1 181 ? -4.371 38.094 7.344 1 98.81 181 ALA A O 1
ATOM 1403 N N . ALA A 1 182 ? -6.184 38.875 8.227 1 98.38 182 ALA A N 1
ATOM 1404 C CA . ALA A 1 182 ? -6.934 37.625 8.266 1 98.38 182 ALA A CA 1
ATOM 1405 C C . ALA A 1 182 ? -8.172 37.688 7.375 1 98.38 182 ALA A C 1
ATOM 1407 O O . ALA A 1 182 ? -9.242 37.219 7.75 1 98.38 182 ALA A O 1
ATOM 1408 N N . ASP A 1 183 ? -8.07 38.312 6.184 1 97.25 183 ASP A N 1
ATOM 1409 C CA . ASP A 1 183 ? -9.203 38.625 5.324 1 97.25 183 ASP A CA 1
ATOM 1410 C C . ASP A 1 183 ? -9.375 37.594 4.219 1 97.25 183 ASP A C 1
ATOM 1412 O O . ASP A 1 183 ? -9.953 37.875 3.166 1 97.25 183 ASP A O 1
ATOM 1416 N N . GLY A 1 184 ? -8.742 36.406 4.363 1 94.69 184 GLY A N 1
ATOM 1417 C CA . GLY A 1 184 ? -8.852 35.375 3.352 1 94.69 184 GLY A CA 1
ATOM 1418 C C . GLY A 1 184 ? -8.055 35.688 2.1 1 94.69 184 GLY A C 1
ATOM 1419 O O . GLY A 1 184 ? -8.18 35 1.09 1 94.69 184 GLY A O 1
ATOM 1420 N N . GLY A 1 185 ? -7.242 36.75 2.148 1 94.62 185 GLY A N 1
ATOM 1421 C CA . GLY A 1 185 ? -6.383 37.125 1.035 1 94.62 185 GLY A CA 1
ATOM 1422 C C . GLY A 1 185 ? -7.086 37.938 -0.019 1 94.62 185 GLY A C 1
ATOM 1423 O O . GLY A 1 185 ? -6.594 38.094 -1.14 1 94.62 185 GLY A O 1
ATOM 1424 N N . LYS A 1 186 ? -8.133 38.531 0.332 1 93.94 186 LYS A N 1
ATOM 1425 C CA . LYS A 1 186 ? -8.977 39.188 -0.667 1 93.94 186 LYS A CA 1
ATOM 1426 C C . LYS A 1 186 ? -8.57 40.656 -0.858 1 93.94 186 LYS A C 1
ATOM 1428 O O . LYS A 1 186 ? -8.742 41.219 -1.939 1 93.94 186 LYS A O 1
ATOM 1433 N N . THR A 1 187 ? -8.055 41.25 0.182 1 96.38 187 THR A N 1
ATOM 1434 C CA . THR A 1 187 ? -7.863 42.688 0.131 1 96.38 187 THR A CA 1
ATOM 1435 C C . THR A 1 187 ? -6.418 43.062 0.462 1 96.38 187 THR A C 1
ATOM 1437 O O . THR A 1 187 ? -5.707 43.625 -0.378 1 96.38 187 THR A O 1
ATOM 1440 N N . VAL A 1 188 ? -5.941 42.656 1.592 1 98.12 188 VAL A N 1
ATOM 1441 C CA . VAL A 1 188 ? -4.699 43.188 2.133 1 98.12 188 VAL A CA 1
ATOM 1442 C C . VAL A 1 188 ? -3.512 42.656 1.347 1 98.12 188 VAL A C 1
ATOM 1444 O O . VAL A 1 188 ? -2.656 43.406 0.889 1 98.12 188 VAL A O 1
ATOM 1447 N N . GLY A 1 189 ? -3.441 41.344 1.184 1 97.5 189 GLY A N 1
ATOM 1448 C CA . GLY A 1 189 ? -2.336 40.719 0.475 1 97.5 189 GLY A CA 1
ATOM 1449 C C . GLY A 1 189 ? -2.117 41.281 -0.913 1 97.5 189 GLY A C 1
ATOM 1450 O O . GLY A 1 189 ? -1.024 41.75 -1.229 1 97.5 189 GLY A O 1
ATOM 1451 N N . PRO A 1 190 ? -3.195 41.281 -1.698 1 97.19 190 PRO A N 1
ATOM 1452 C CA . PRO A 1 190 ? -3.076 41.844 -3.049 1 97.19 190 PRO A CA 1
ATOM 1453 C C . PRO A 1 190 ? -2.639 43.312 -3.049 1 97.19 190 PRO A C 1
ATOM 1455 O O . PRO A 1 190 ? -1.812 43.688 -3.873 1 97.19 190 PRO A O 1
ATOM 1458 N N . GLU A 1 191 ? -3.172 44.094 -2.172 1 97.69 191 GLU A N 1
ATOM 1459 C CA . GLU A 1 191 ? -2.814 45.5 -2.098 1 97.69 191 GLU A CA 1
ATOM 1460 C C . GLU A 1 191 ? -1.33 45.688 -1.789 1 97.69 191 GLU A C 1
ATOM 1462 O O . GLU A 1 191 ? -0.713 46.656 -2.229 1 97.69 191 GLU A O 1
ATOM 1467 N N . LEU A 1 192 ? -0.788 44.75 -1.047 1 98 192 LEU A N 1
ATOM 1468 C CA . LEU A 1 192 ? 0.618 44.844 -0.661 1 98 192 LEU A CA 1
ATOM 1469 C C . LEU A 1 192 ? 1.508 44.219 -1.745 1 98 192 LEU A C 1
ATOM 1471 O O . LEU A 1 192 ? 2.734 44.281 -1.639 1 98 192 LEU A O 1
ATOM 1475 N N . GLY A 1 193 ? 0.913 43.625 -2.734 1 97.69 193 GLY A N 1
ATOM 1476 C CA . GLY A 1 193 ? 1.671 42.938 -3.783 1 97.69 193 GLY A CA 1
ATOM 1477 C C . GLY A 1 193 ? 2.113 41.531 -3.406 1 97.69 193 GLY A C 1
ATOM 1478 O O . GLY A 1 193 ? 3.006 40.969 -4.039 1 97.69 193 GLY A O 1
ATOM 1479 N N . VAL A 1 194 ? 1.527 40.969 -2.35 1 98.12 194 VAL A N 1
ATOM 1480 C CA . VAL A 1 194 ? 1.844 39.594 -1.956 1 98.12 194 VAL A CA 1
ATOM 1481 C C . VAL A 1 194 ? 1.292 38.625 -2.992 1 98.12 194 VAL A C 1
ATOM 1483 O O . VAL A 1 194 ? 0.135 38.75 -3.404 1 98.12 194 VAL A O 1
ATOM 1486 N N . LYS A 1 195 ? 2.076 37.656 -3.457 1 97.31 195 LYS A N 1
ATOM 1487 C CA . LYS A 1 195 ? 1.681 36.688 -4.449 1 97.31 195 LYS A CA 1
ATOM 1488 C C . LYS A 1 195 ? 1.403 35.312 -3.795 1 97.31 195 LYS A C 1
ATOM 1490 O O . LYS A 1 195 ? 2.152 34.875 -2.918 1 97.31 195 LYS A O 1
ATOM 1495 N N . MET A 1 196 ? 0.309 34.719 -4.168 1 96.88 196 MET A N 1
ATOM 1496 C CA . MET A 1 196 ? 0.017 33.344 -3.775 1 96.88 196 MET A CA 1
ATOM 1497 C C . MET A 1 196 ? 0.619 32.344 -4.77 1 96.88 196 MET A C 1
ATOM 1499 O O . MET A 1 196 ? 0.211 32.312 -5.934 1 96.88 196 MET A O 1
ATOM 1503 N N . GLU A 1 197 ? 1.501 31.5 -4.27 1 96.88 197 GLU A N 1
ATOM 1504 C CA . GLU A 1 197 ? 2.248 30.609 -5.152 1 96.88 197 GLU A CA 1
ATOM 1505 C C . GLU A 1 197 ? 1.805 29.156 -4.98 1 96.88 197 GLU A C 1
ATOM 1507 O O . GLU A 1 197 ? 1.578 28.703 -3.855 1 96.88 197 GLU A O 1
ATOM 1512 N N . GLY A 1 198 ? 1.673 28.438 -6.105 1 93.94 198 GLY A N 1
ATOM 1513 C CA . GLY A 1 198 ? 1.295 27.031 -6.09 1 93.94 198 GLY A CA 1
ATOM 1514 C C . GLY A 1 198 ? 0.244 26.688 -7.129 1 93.94 198 GLY A C 1
ATOM 1515 O O . GLY A 1 198 ? -0.223 27.562 -7.863 1 93.94 198 GLY A O 1
ATOM 1516 N N . PRO A 1 199 ? -0.1 25.422 -7.246 1 89.31 199 PRO A N 1
ATOM 1517 C CA . PRO A 1 199 ? -1.086 24.984 -8.242 1 89.31 199 PRO A CA 1
ATOM 1518 C C . PRO A 1 199 ? -2.492 25.5 -7.938 1 89.31 199 PRO A C 1
ATOM 1520 O O . PRO A 1 199 ? -2.9 25.531 -6.773 1 89.31 199 PRO A O 1
ATOM 1523 N N . THR A 1 200 ? -3.152 25.922 -8.984 1 88.25 200 THR A N 1
ATOM 1524 C CA . THR A 1 200 ? -4.52 26.422 -8.875 1 88.25 200 THR A CA 1
ATOM 1525 C C . THR A 1 200 ? -5.383 25.875 -10.008 1 88.25 200 THR A C 1
ATOM 1527 O O . THR A 1 200 ? -4.867 25.312 -10.977 1 88.25 200 THR A O 1
ATOM 1530 N N . GLY A 1 201 ? -6.656 25.875 -9.82 1 80.31 201 GLY A N 1
ATOM 1531 C CA . GLY A 1 201 ? -7.582 25.5 -10.875 1 80.31 201 GLY A CA 1
ATOM 1532 C C . GLY A 1 201 ? -7.508 24.031 -11.227 1 80.31 201 GLY A C 1
ATOM 1533 O O . GLY A 1 201 ? -7.621 23.656 -12.398 1 80.31 201 GLY A O 1
ATOM 1534 N N . ILE A 1 202 ? -7.246 23.172 -10.258 1 77.94 202 ILE A N 1
ATOM 1535 C CA . ILE A 1 202 ? -7.039 21.75 -10.516 1 77.94 202 ILE A CA 1
ATOM 1536 C C . ILE A 1 202 ? -8.383 21.062 -10.727 1 77.94 202 ILE A C 1
ATOM 1538 O O . ILE A 1 202 ? -8.547 20.281 -11.664 1 77.94 202 ILE A O 1
ATOM 1542 N N . LEU A 1 203 ? -9.336 21.219 -9.875 1 78 203 LEU A N 1
ATOM 1543 C CA . LEU A 1 203 ? -10.664 20.609 -9.93 1 78 203 LEU A CA 1
ATOM 1544 C C . LEU A 1 203 ? -11.727 21.609 -9.453 1 78 203 LEU A C 1
ATOM 1546 O O . LEU A 1 203 ? -11.469 22.422 -8.578 1 78 203 LEU A O 1
ATOM 1550 N N . ASP A 1 204 ? -12.914 21.453 -10.016 1 81.62 204 ASP A N 1
ATOM 1551 C CA . ASP A 1 204 ? -14.078 22.188 -9.539 1 81.62 204 ASP A CA 1
ATOM 1552 C C . ASP A 1 204 ? -14.914 21.344 -8.586 1 81.62 204 ASP A C 1
ATOM 1554 O O . ASP A 1 204 ? -15.453 20.297 -8.977 1 81.62 204 ASP A O 1
ATOM 1558 N N . MET A 1 205 ? -15.008 21.797 -7.367 1 85.06 205 MET A N 1
ATOM 1559 C CA . MET A 1 205 ? -15.688 21.031 -6.324 1 85.06 205 MET A CA 1
ATOM 1560 C C . MET A 1 205 ? -17 21.703 -5.922 1 85.06 205 MET A C 1
ATOM 1562 O O . MET A 1 205 ? -17.109 22.922 -5.977 1 85.06 205 MET A O 1
ATOM 1566 N N . VAL A 1 206 ? -17.969 20.859 -5.629 1 87.81 206 VAL A N 1
ATOM 1567 C CA . VAL A 1 206 ? -19.234 21.344 -5.082 1 87.81 206 VAL A CA 1
ATOM 1568 C C . VAL A 1 206 ? -19.453 20.75 -3.695 1 87.81 206 VAL A C 1
ATOM 1570 O O . VAL A 1 206 ? -19.281 19.547 -3.492 1 87.81 206 VAL A O 1
ATOM 1573 N N . SER A 1 207 ? -19.766 21.594 -2.736 1 91.5 207 SER A N 1
ATOM 1574 C CA . SER A 1 207 ? -20.156 21.172 -1.396 1 91.5 207 SER A CA 1
ATOM 1575 C C . SER A 1 207 ? -21.609 21.5 -1.111 1 91.5 207 SER A C 1
ATOM 1577 O O . SER A 1 207 ? -22.062 22.625 -1.365 1 91.5 207 SER A O 1
ATOM 1579 N N . THR A 1 208 ? -22.312 20.531 -0.652 1 93.25 208 THR A N 1
ATOM 1580 C CA . THR A 1 208 ? -23.719 20.75 -0.313 1 93.25 208 THR A CA 1
ATOM 1581 C C . THR A 1 208 ? -23.969 20.453 1.162 1 93.25 208 THR A C 1
ATOM 1583 O O . THR A 1 208 ? -23.797 19.328 1.612 1 93.25 208 THR A O 1
ATOM 1586 N N . HIS A 1 209 ? -24.344 21.484 1.892 1 95.56 209 HIS A N 1
ATOM 1587 C CA . HIS A 1 209 ? -24.781 21.375 3.281 1 95.56 209 HIS A CA 1
ATOM 1588 C C . HIS A 1 209 ? -26.281 21.125 3.383 1 95.56 209 HIS A C 1
ATOM 1590 O O . HIS A 1 209 ? -27.078 21.906 2.842 1 95.56 209 HIS A O 1
ATOM 1596 N N . PHE A 1 210 ? -26.641 20.047 4.043 1 96.19 210 PHE A N 1
ATOM 1597 C CA . PHE A 1 210 ? -28.047 19.703 4.07 1 96.19 210 PHE A CA 1
ATOM 1598 C C . PHE A 1 210 ? -28.422 19 5.367 1 96.19 210 PHE A C 1
ATOM 1600 O O . PHE A 1 210 ? -27.531 18.516 6.09 1 96.19 210 PHE A O 1
ATOM 1607 N N . THR A 1 211 ? -29.688 19.031 5.723 1 97.44 211 THR A N 1
ATOM 1608 C CA . THR A 1 211 ? -30.266 18.25 6.809 1 97.44 211 THR A CA 1
ATOM 1609 C C . THR A 1 211 ? -31.016 17.047 6.258 1 97.44 211 THR A C 1
ATOM 1611 O O . THR A 1 211 ? -31.719 17.156 5.25 1 97.44 211 THR A O 1
ATOM 1614 N N . ALA A 1 212 ? -30.781 15.961 6.816 1 97.56 212 ALA A N 1
ATOM 1615 C CA . ALA A 1 212 ? -31.531 14.75 6.48 1 97.56 212 ALA A CA 1
ATOM 1616 C C . ALA A 1 212 ? -31.469 13.742 7.625 1 97.56 212 ALA A C 1
ATOM 1618 O O . ALA A 1 212 ? -30.531 13.75 8.43 1 97.56 212 ALA A O 1
ATOM 1619 N N . ASP A 1 213 ? -32.5 12.938 7.766 1 97.69 213 ASP A N 1
ATOM 1620 C CA . ASP A 1 213 ? -32.438 11.789 8.672 1 97.69 213 ASP A CA 1
ATOM 1621 C C . ASP A 1 213 ? -31.75 10.602 8 1 97.69 213 ASP A C 1
ATOM 1623 O O . ASP A 1 213 ? -32.375 9.875 7.219 1 97.69 213 ASP A O 1
ATOM 1627 N N . LEU A 1 214 ? -30.516 10.398 8.344 1 97.75 214 LEU A N 1
ATOM 1628 C CA . LEU A 1 214 ? -29.75 9.289 7.777 1 97.75 214 LEU A CA 1
ATOM 1629 C C . LEU A 1 214 ? -29.469 8.234 8.836 1 97.75 214 LEU A C 1
ATOM 1631 O O . LEU A 1 214 ? -28.516 7.465 8.703 1 97.75 214 LEU A O 1
ATOM 1635 N N . SER A 1 215 ? -30.234 8.164 9.891 1 97.06 215 SER A N 1
ATOM 1636 C CA . SER A 1 215 ? -30 7.316 11.055 1 97.06 215 SER A CA 1
ATOM 1637 C C . SER A 1 215 ? -30 5.84 10.664 1 97.06 215 SER A C 1
ATOM 1639 O O . SER A 1 215 ? -29.344 5.023 11.328 1 97.06 215 SER A O 1
ATOM 1641 N N . GLU A 1 216 ? -30.672 5.504 9.586 1 96.06 216 GLU A N 1
ATOM 1642 C CA . GLU A 1 216 ? -30.719 4.121 9.125 1 96.06 216 GLU A CA 1
ATOM 1643 C C . GLU A 1 216 ? -29.391 3.701 8.516 1 96.06 216 GLU A C 1
ATOM 1645 O O . GLU A 1 216 ? -29.016 2.525 8.562 1 96.06 216 GLU A O 1
ATOM 1650 N N . TRP A 1 217 ? -28.656 4.66 8.008 1 96.56 217 TRP A N 1
ATOM 1651 C CA . TRP A 1 217 ? -27.516 4.312 7.176 1 96.56 217 TRP A CA 1
ATOM 1652 C C . TRP A 1 217 ? -26.219 4.801 7.805 1 96.56 217 TRP A C 1
ATOM 1654 O O . TRP A 1 217 ? -25.141 4.332 7.449 1 96.56 217 TRP A O 1
ATOM 1664 N N . TRP A 1 218 ? -26.25 5.73 8.719 1 95.62 218 TRP A N 1
ATOM 1665 C CA . TRP A 1 218 ? -25.062 6.305 9.328 1 95.62 218 TRP A CA 1
ATOM 1666 C C . TRP A 1 218 ? -24.656 5.531 10.578 1 95.62 218 TRP A C 1
ATOM 1668 O O . TRP A 1 218 ? -25.516 5.051 11.32 1 95.62 218 TRP A O 1
ATOM 1678 N N . GLU A 1 219 ? -23.359 5.336 10.82 1 95.44 219 GLU A N 1
ATOM 1679 C CA . GLU A 1 219 ? -22.859 4.605 11.977 1 95.44 219 GLU A CA 1
ATOM 1680 C C . GLU A 1 219 ? -22.406 5.559 13.086 1 95.44 219 GLU A C 1
ATOM 1682 O O . GLU A 1 219 ? -22.031 6.699 12.812 1 95.44 219 GLU A O 1
ATOM 1687 N N . ASP A 1 220 ? -22.391 5.062 14.266 1 96.19 220 ASP A N 1
ATOM 1688 C CA . ASP A 1 220 ? -22.188 5.902 15.445 1 96.19 220 ASP A CA 1
ATOM 1689 C C . ASP A 1 220 ? -20.75 6.406 15.531 1 96.19 220 ASP A C 1
ATOM 1691 O O . ASP A 1 220 ? -20.5 7.5 16.047 1 96.19 220 ASP A O 1
ATOM 1695 N N . ASP A 1 221 ? -19.812 5.613 15.07 1 96.75 221 ASP A N 1
ATOM 1696 C CA . ASP A 1 221 ? -18.422 5.953 15.297 1 96.75 221 ASP A CA 1
ATOM 1697 C C . ASP A 1 221 ? -17.766 6.5 14.023 1 96.75 221 ASP A C 1
ATOM 1699 O O . ASP A 1 221 ? -16.547 6.613 13.945 1 96.75 221 ASP A O 1
ATOM 1703 N N . VAL A 1 222 ? -18.609 6.863 12.961 1 96.94 222 VAL A N 1
ATOM 1704 C CA . VAL A 1 222 ? -18.094 7.352 11.688 1 96.94 222 VAL A CA 1
ATOM 1705 C C . VAL A 1 222 ? -18.25 8.867 11.609 1 96.94 222 VAL A C 1
ATOM 1707 O O . VAL A 1 222 ? -19.328 9.398 11.883 1 96.94 222 VAL A O 1
ATOM 1710 N N . LEU A 1 223 ? -17.172 9.5 11.234 1 96.75 223 LEU A N 1
ATOM 1711 C CA . LEU A 1 223 ? -17.234 10.938 10.961 1 96.75 223 LEU A CA 1
ATOM 1712 C C . LEU A 1 223 ? -17.312 11.203 9.469 1 96.75 223 LEU A C 1
ATOM 1714 O O . LEU A 1 223 ? -18.062 12.07 9.023 1 96.75 223 LEU A O 1
ATOM 1718 N N . ILE A 1 224 ? -16.5 10.508 8.688 1 97 224 ILE A N 1
ATOM 1719 C CA . ILE A 1 224 ? -16.375 10.75 7.25 1 97 224 ILE A CA 1
ATOM 1720 C C . ILE A 1 224 ? -16.672 9.469 6.484 1 97 224 ILE A C 1
ATOM 1722 O O . ILE A 1 224 ? -16.219 8.383 6.863 1 97 224 ILE A O 1
ATOM 1726 N N . THR A 1 225 ? -17.484 9.578 5.477 1 96.88 225 THR A N 1
ATOM 1727 C CA . THR A 1 225 ? -17.797 8.484 4.574 1 96.88 225 THR A CA 1
ATOM 1728 C C . THR A 1 225 ? -17.438 8.836 3.135 1 96.88 225 THR A C 1
ATOM 1730 O O . THR A 1 225 ? -17.906 9.844 2.6 1 96.88 225 THR A O 1
ATOM 1733 N N . TRP A 1 226 ? -16.625 8.07 2.592 1 95.44 226 TRP A N 1
ATOM 1734 C CA . TRP A 1 226 ? -16.297 8.203 1.175 1 95.44 226 TRP A CA 1
ATOM 1735 C C . TRP A 1 226 ? -17.188 7.305 0.326 1 95.44 226 TRP A C 1
ATOM 1737 O O . TRP A 1 226 ? -17.375 6.125 0.64 1 95.44 226 TRP A O 1
ATOM 1747 N N . LEU A 1 227 ? -17.75 7.906 -0.712 1 94.75 227 LEU A N 1
ATOM 1748 C CA . LEU A 1 227 ? -18.641 7.191 -1.623 1 94.75 227 LEU A CA 1
ATOM 1749 C C . LEU A 1 227 ? -17.922 6.844 -2.92 1 94.75 227 LEU A C 1
ATOM 1751 O O . LEU A 1 227 ? -17.469 7.73 -3.641 1 94.75 227 LEU A O 1
ATOM 1755 N N . LEU A 1 228 ? -17.797 5.562 -3.209 1 92 228 LEU A N 1
ATOM 1756 C CA . LEU A 1 228 ? -17.266 5.055 -4.469 1 92 228 LEU A CA 1
ATOM 1757 C C . LEU A 1 228 ? -18.328 4.258 -5.223 1 92 228 LEU A C 1
ATOM 1759 O O . LEU A 1 228 ? -18.391 3.029 -5.102 1 92 228 LEU A O 1
ATOM 1763 N N . ASN A 1 229 ? -19.031 4.895 -6.02 1 88.56 229 ASN A N 1
ATOM 1764 C CA . ASN A 1 229 ? -20.172 4.289 -6.703 1 88.56 229 ASN A CA 1
ATOM 1765 C C . ASN A 1 229 ? -19.734 3.457 -7.902 1 88.56 229 ASN A C 1
ATOM 1767 O O . ASN A 1 229 ? -19.141 3.984 -8.852 1 88.56 229 ASN A O 1
ATOM 1771 N N . PRO A 1 230 ? -20.031 2.186 -7.914 1 88.56 230 PRO A N 1
ATOM 1772 C CA . PRO A 1 230 ? -19.641 1.32 -9.031 1 88.56 230 PRO A CA 1
ATOM 1773 C C . PRO A 1 230 ? -20.234 1.779 -10.367 1 88.56 230 PRO A C 1
ATOM 1775 O O . PRO A 1 230 ? -19.656 1.497 -11.422 1 88.56 230 PRO A O 1
ATOM 1778 N N . GLU A 1 231 ? -21.328 2.396 -10.367 1 81.56 231 GLU A N 1
ATOM 1779 C CA . GLU A 1 231 ? -22.031 2.779 -11.586 1 81.56 231 GLU A CA 1
ATOM 1780 C C . GLU A 1 231 ? -21.688 4.207 -12 1 81.56 231 GLU A C 1
ATOM 1782 O O . GLU A 1 231 ? -22.203 4.711 -13 1 81.56 231 GLU A O 1
ATOM 1787 N N . GLY A 1 232 ? -20.859 4.766 -11.227 1 69.44 232 GLY A N 1
ATOM 1788 C CA . GLY A 1 232 ? -20.516 6.145 -11.555 1 69.44 232 GLY A CA 1
ATOM 1789 C C . GLY A 1 232 ? -19.297 6.262 -12.445 1 69.44 232 GLY A C 1
ATOM 1790 O O . GLY A 1 232 ? -18.438 5.383 -12.445 1 69.44 232 GLY A O 1
ATOM 1791 N N . ALA A 1 233 ? -19.562 6.973 -13.43 1 54.75 233 ALA A N 1
ATOM 1792 C CA . ALA A 1 233 ? -18.469 7.223 -14.367 1 54.75 233 ALA A CA 1
ATOM 1793 C C . ALA A 1 233 ? -17.312 7.922 -13.68 1 54.75 233 ALA A C 1
ATOM 1795 O O . ALA A 1 233 ? -17.234 9.148 -13.648 1 54.75 233 ALA A O 1
ATOM 1796 N N . GLY A 1 234 ? -16.375 7.184 -12.922 1 55.75 234 GLY A N 1
ATOM 1797 C CA . GLY A 1 234 ? -15.102 7.734 -12.477 1 55.75 234 GLY A CA 1
ATOM 1798 C C . GLY A 1 234 ? -15.219 8.57 -11.211 1 55.75 234 GLY A C 1
ATOM 1799 O O . GLY A 1 234 ? -16.141 8.367 -10.422 1 55.75 234 GLY A O 1
ATOM 1800 N N . SER A 1 235 ? -14.273 9.547 -11.016 1 53.75 235 SER A N 1
ATOM 1801 C CA . SER A 1 235 ? -14.195 10.477 -9.891 1 53.75 235 SER A CA 1
ATOM 1802 C C . SER A 1 235 ? -15.438 11.344 -9.797 1 53.75 235 SER A C 1
ATOM 1804 O O . SER A 1 235 ? -15.758 11.875 -8.727 1 53.75 235 SER A O 1
ATOM 1806 N N . TRP A 1 236 ? -16.266 11.25 -10.812 1 54.69 236 TRP A N 1
ATOM 1807 C CA . TRP A 1 236 ? -17.406 12.156 -10.891 1 54.69 236 TRP A CA 1
ATOM 1808 C C . TRP A 1 236 ? -18.609 11.578 -10.164 1 54.69 236 TRP A C 1
ATOM 1810 O O . TRP A 1 236 ? -19.578 12.297 -9.867 1 54.69 236 TRP A O 1
ATOM 1820 N N . ASN A 1 237 ? -18.531 10.422 -9.93 1 64.81 237 ASN A N 1
ATOM 1821 C CA . ASN A 1 237 ? -19.625 9.844 -9.164 1 64.81 237 ASN A CA 1
ATOM 1822 C C . ASN A 1 237 ? -19.172 9.375 -7.789 1 64.81 237 ASN A C 1
ATOM 1824 O O . ASN A 1 237 ? -19.672 8.375 -7.273 1 64.81 237 ASN A O 1
ATOM 1828 N N . SER A 1 238 ? -18.266 9.969 -7.387 1 80.5 238 SER A N 1
ATOM 1829 C CA . SER A 1 238 ? -17.766 9.742 -6.031 1 80.5 238 SER A CA 1
ATOM 1830 C C . SER A 1 238 ? -17.922 10.984 -5.168 1 80.5 238 SER A C 1
ATOM 1832 O O . SER A 1 238 ? -18.281 12.055 -5.668 1 80.5 238 SER A O 1
ATOM 1834 N N . GLY A 1 239 ? -17.953 10.852 -3.959 1 88.81 239 GLY A N 1
ATOM 1835 C CA . GLY A 1 239 ? -18.062 11.961 -3.023 1 88.81 239 GLY A CA 1
ATOM 1836 C C . GLY A 1 239 ? -17.609 11.602 -1.62 1 88.81 239 GLY A C 1
ATOM 1837 O O . GLY A 1 239 ? -17.25 10.453 -1.352 1 88.81 239 GLY A O 1
ATOM 1838 N N . ALA A 1 240 ? -17.5 12.586 -0.875 1 93.06 240 ALA A N 1
ATOM 1839 C CA . ALA A 1 240 ? -17.188 12.438 0.542 1 93.06 240 ALA A CA 1
ATOM 1840 C C . ALA A 1 240 ? -18.188 13.195 1.413 1 93.06 240 ALA A C 1
ATOM 1842 O O . ALA A 1 240 ? -18.562 14.32 1.094 1 93.06 240 ALA A O 1
ATOM 1843 N N . MET A 1 241 ? -18.641 12.523 2.389 1 95.19 241 MET A N 1
ATOM 1844 C CA . MET A 1 241 ? -19.625 13.102 3.301 1 95.19 241 MET A CA 1
ATOM 1845 C C . MET A 1 241 ? -19.062 13.188 4.719 1 95.19 241 MET A C 1
ATOM 1847 O O . MET A 1 241 ? -18.266 12.344 5.129 1 95.19 241 MET A O 1
ATOM 1851 N N . ALA A 1 242 ? -19.484 14.18 5.398 1 96.06 242 ALA A N 1
ATOM 1852 C CA . ALA A 1 242 ? -19.109 14.336 6.805 1 96.06 242 ALA A CA 1
ATOM 1853 C C . ALA A 1 242 ? -20.312 14.773 7.637 1 96.06 242 ALA A C 1
ATOM 1855 O O . ALA A 1 242 ? -21.141 15.562 7.176 1 96.06 242 ALA A O 1
ATOM 1856 N N . ALA A 1 243 ? -20.359 14.273 8.82 1 96.38 243 ALA A N 1
ATOM 1857 C CA . ALA A 1 243 ? -21.375 14.734 9.773 1 96.38 243 ALA A CA 1
ATOM 1858 C C . ALA A 1 243 ? -21.031 16.125 10.305 1 96.38 243 ALA A C 1
ATOM 1860 O O . ALA A 1 243 ? -19.875 16.391 10.664 1 96.38 243 ALA A O 1
ATOM 1861 N N . MET A 1 244 ? -22.078 16.984 10.344 1 95.25 244 MET A N 1
ATOM 1862 C CA . MET A 1 244 ? -21.844 18.375 10.734 1 95.25 244 MET A CA 1
ATOM 1863 C C . MET A 1 244 ? -22.594 18.719 12.016 1 95.25 244 MET A C 1
ATOM 1865 O O . MET A 1 244 ? -22.547 19.844 12.484 1 95.25 244 MET A O 1
ATOM 1869 N N . GLY A 1 245 ? -23.172 17.75 12.688 1 93.06 245 GLY A N 1
ATOM 1870 C CA . GLY A 1 245 ? -23.906 17.984 13.922 1 93.06 245 GLY A CA 1
ATOM 1871 C C . GLY A 1 245 ? -25.281 18.609 13.688 1 93.06 245 GLY A C 1
ATOM 1872 O O . GLY A 1 245 ? -25.906 18.359 12.664 1 93.06 245 GLY A O 1
ATOM 1873 N N . PRO A 1 246 ? -25.938 19.109 14.633 1 94.12 246 PRO A N 1
ATOM 1874 C CA . PRO A 1 246 ? -25.484 19.438 15.992 1 94.12 246 PRO A CA 1
ATOM 1875 C C . PRO A 1 246 ? -25.562 18.25 16.938 1 94.12 246 PRO A C 1
ATOM 1877 O O . PRO A 1 246 ? -25.156 18.359 18.109 1 94.12 246 PRO A O 1
ATOM 1880 N N . THR A 1 247 ? -26.156 17.25 16.531 1 95.25 247 THR A N 1
ATOM 1881 C CA . THR A 1 247 ? -26 15.969 17.219 1 95.25 247 THR A CA 1
ATOM 1882 C C . THR A 1 247 ? -25.031 15.062 16.484 1 95.25 247 THR A C 1
ATOM 1884 O O . THR A 1 247 ? -24.703 15.305 15.32 1 95.25 247 THR A O 1
ATOM 1887 N N . TRP A 1 248 ? -24.547 14.125 17.172 1 96.12 248 TRP A N 1
ATOM 1888 C CA . TRP A 1 248 ? -23.438 13.375 16.594 1 96.12 248 TRP A CA 1
ATOM 1889 C C . TRP A 1 248 ? -23.75 11.883 16.578 1 96.12 248 TRP A C 1
ATOM 1891 O O . TRP A 1 248 ? -24.672 11.422 17.25 1 96.12 248 TRP A O 1
ATOM 1901 N N . GLY A 1 249 ? -22.984 11.133 15.789 1 95.06 249 GLY A N 1
ATOM 1902 C CA . GLY A 1 249 ? -23.203 9.703 15.633 1 95.06 249 GLY A CA 1
ATOM 1903 C C . GLY A 1 249 ? -24.375 9.375 14.734 1 95.06 249 GLY A C 1
ATOM 1904 O O . GLY A 1 249 ? -24.641 10.086 13.766 1 95.06 249 GLY A O 1
ATOM 1905 N N . LYS A 1 250 ? -25.016 8.336 15.07 1 94 250 LYS A N 1
ATOM 1906 C CA . LYS A 1 250 ? -26.094 7.773 14.266 1 94 250 LYS A CA 1
ATOM 1907 C C . LYS A 1 250 ? -27.219 8.789 14.062 1 94 250 LYS A C 1
ATOM 1909 O O . LYS A 1 250 ? -27.906 8.766 13.047 1 94 250 LYS A O 1
ATOM 1914 N N . HIS A 1 251 ? -27.344 9.734 14.945 1 93.69 251 HIS A N 1
ATOM 1915 C CA . HIS A 1 251 ? -28.469 10.648 14.906 1 93.69 251 HIS A CA 1
ATOM 1916 C C . HIS A 1 251 ? -28.031 12.055 14.5 1 93.69 251 HIS A C 1
ATOM 1918 O O . HIS A 1 251 ? -28.703 13.031 14.812 1 93.69 251 HIS A O 1
ATOM 1924 N N . SER A 1 252 ? -26.875 12.125 13.852 1 95.75 252 SER A N 1
ATOM 1925 C CA . SER A 1 252 ? -26.5 13.406 13.273 1 95.75 252 SER A CA 1
ATOM 1926 C C . SER A 1 252 ? -27.594 13.953 12.367 1 95.75 252 SER A C 1
ATOM 1928 O O . SER A 1 252 ? -28.25 13.195 11.648 1 95.75 252 SER A O 1
ATOM 1930 N N . GLU A 1 253 ? -27.719 15.258 12.32 1 96.5 253 GLU A N 1
ATOM 1931 C CA . GLU A 1 253 ? -28.828 15.875 11.602 1 96.5 253 GLU A CA 1
ATOM 1932 C C . GLU A 1 253 ? -28.344 16.578 10.336 1 96.5 253 GLU A C 1
ATOM 1934 O O . GLU A 1 253 ? -29.078 16.656 9.352 1 96.5 253 GLU A O 1
ATOM 1939 N N . GLU A 1 254 ? -27.25 17.188 10.406 1 96.94 254 GLU A N 1
ATOM 1940 C CA . GLU A 1 254 ? -26.719 17.938 9.273 1 96.94 254 GLU A CA 1
ATOM 1941 C C . GLU A 1 254 ? -25.484 17.266 8.688 1 96.94 254 GLU A C 1
ATOM 1943 O O . GLU A 1 254 ? -24.688 16.672 9.43 1 96.94 254 GLU A O 1
ATOM 1948 N N . PHE A 1 255 ? -25.375 17.297 7.398 1 96.94 255 PHE A N 1
ATOM 1949 C CA . PHE A 1 255 ? -24.266 16.703 6.656 1 96.94 255 PHE A CA 1
ATOM 1950 C C . PHE A 1 255 ? -23.766 17.656 5.574 1 96.94 255 PHE A C 1
ATOM 1952 O O . PHE A 1 255 ? -24.469 18.594 5.191 1 96.94 255 PHE A O 1
ATOM 1959 N N . VAL A 1 256 ? -22.516 17.5 5.238 1 96.06 256 VAL A N 1
ATOM 1960 C CA . VAL A 1 256 ? -21.984 18.094 4.016 1 96.06 256 VAL A CA 1
ATOM 1961 C C . VAL A 1 256 ? -21.531 17 3.059 1 96.06 256 VAL A C 1
ATOM 1963 O O . VAL A 1 256 ? -20.953 16 3.488 1 96.06 256 VAL A O 1
ATOM 1966 N N . LEU A 1 257 ? -21.859 17.078 1.824 1 94.38 257 LEU A N 1
ATOM 1967 C CA . LEU A 1 257 ? -21.391 16.188 0.769 1 94.38 257 LEU A CA 1
ATOM 1968 C C . LEU A 1 257 ? -20.594 16.953 -0.279 1 94.38 257 LEU A C 1
ATOM 1970 O O . LEU A 1 257 ? -21.078 17.953 -0.824 1 94.38 257 LEU A O 1
ATOM 1974 N N . HIS A 1 258 ? -19.312 16.5 -0.428 1 91.62 258 HIS A N 1
ATOM 1975 C CA . HIS A 1 258 ? -18.438 17.031 -1.471 1 91.62 258 HIS A CA 1
ATOM 1976 C C . HIS A 1 258 ? -18.422 16.141 -2.697 1 91.62 258 HIS A C 1
ATOM 1978 O O . HIS A 1 258 ? -18.266 14.914 -2.576 1 91.62 258 HIS A O 1
ATOM 1984 N N . PHE A 1 259 ? -18.609 16.656 -3.809 1 85.94 259 PHE A N 1
ATOM 1985 C CA . PHE A 1 259 ? -18.516 15.898 -5.051 1 85.94 259 PHE A CA 1
ATOM 1986 C C . PHE A 1 259 ? -18.109 16.797 -6.207 1 85.94 259 PHE A C 1
ATOM 1988 O O . PHE A 1 259 ? -17.953 18.016 -6.039 1 85.94 259 PHE A O 1
ATOM 1995 N N . THR A 1 260 ? -17.703 16.141 -7.293 1 76.94 260 THR A N 1
ATOM 1996 C CA . THR A 1 260 ? -17.141 16.891 -8.414 1 76.94 260 THR A CA 1
ATOM 1997 C C . THR A 1 260 ? -18.109 16.859 -9.602 1 76.94 260 THR A C 1
ATOM 1999 O O . THR A 1 260 ? -18.984 16.016 -9.68 1 76.94 260 THR A O 1
ATOM 2002 N N . PHE A 1 261 ? -18.078 17.953 -10.312 1 69 261 PHE A N 1
ATOM 2003 C CA . PHE A 1 261 ? -18.688 18 -11.641 1 69 261 PHE A CA 1
ATOM 2004 C C . PHE A 1 261 ? -17.609 18.078 -12.719 1 69 261 PHE A C 1
ATOM 2006 O O . PHE A 1 261 ? -16.516 18.578 -12.477 1 69 261 PHE A O 1
ATOM 2013 N N . ARG A 1 262 ? -17.922 17.547 -13.898 1 64.88 262 ARG A N 1
ATOM 2014 C CA . ARG A 1 262 ? -17.062 17.812 -15.039 1 64.88 262 ARG A CA 1
ATOM 2015 C C . ARG A 1 262 ? -16.984 19.297 -15.352 1 64.88 262 ARG A C 1
ATOM 2017 O O . ARG A 1 262 ? -17.984 20 -15.273 1 64.88 262 ARG A O 1
ATOM 2024 N N . PRO A 1 263 ? -15.812 19.688 -15.484 1 59.78 263 PRO A N 1
ATOM 2025 C CA . PRO A 1 263 ? -15.703 21.125 -15.75 1 59.78 263 PRO A CA 1
ATOM 2026 C C . PRO A 1 263 ? -16.688 21.609 -16.812 1 59.78 263 PRO A C 1
ATOM 2028 O O . PRO A 1 263 ? -17.141 22.75 -16.766 1 59.78 263 PRO A O 1
ATOM 2031 N N . ASP A 1 264 ? -16.984 20.719 -17.672 1 62.16 264 ASP A N 1
ATOM 2032 C CA . ASP A 1 264 ? -17.812 21.094 -18.812 1 62.16 264 ASP A CA 1
ATOM 2033 C C . ASP A 1 264 ? -19.297 20.812 -18.531 1 62.16 264 ASP A C 1
ATOM 2035 O O . ASP A 1 264 ? -20.141 21.062 -19.375 1 62.16 264 ASP A O 1
ATOM 2039 N N . ASP A 1 265 ? -19.5 20.375 -17.344 1 66.56 265 ASP A N 1
ATOM 2040 C CA . ASP A 1 265 ? -20.891 20.047 -17.031 1 66.56 265 ASP A CA 1
ATOM 2041 C C . ASP A 1 265 ? -21.688 21.281 -16.641 1 66.56 265 ASP A C 1
ATOM 2043 O O . ASP A 1 265 ? -21.422 21.875 -15.586 1 66.56 265 ASP A O 1
ATOM 2047 N N . PRO A 1 266 ? -22.516 21.703 -17.516 1 65.12 266 PRO A N 1
ATOM 2048 C CA . PRO A 1 266 ? -23.281 22.922 -17.219 1 65.12 266 PRO A CA 1
ATOM 2049 C C . PRO A 1 266 ? -24.125 22.797 -15.961 1 65.12 266 PRO A C 1
ATOM 2051 O O . PRO A 1 266 ? -24.531 23.812 -15.383 1 65.12 266 PRO A O 1
ATOM 2054 N N . ALA A 1 267 ? -24.438 21.609 -15.609 1 65.69 267 ALA A N 1
ATOM 2055 C CA . ALA A 1 267 ? -25.328 21.422 -14.469 1 65.69 267 ALA A CA 1
ATOM 2056 C C . ALA A 1 267 ? -24.641 21.828 -13.164 1 65.69 267 ALA A C 1
ATOM 2058 O O . ALA A 1 267 ? -25.312 21.969 -12.133 1 65.69 267 ALA A O 1
ATOM 2059 N N . ARG A 1 268 ? -23.391 22.078 -13.18 1 66.06 268 ARG A N 1
ATOM 2060 C CA . ARG A 1 268 ? -22.625 22.375 -11.977 1 66.06 268 ARG A CA 1
ATOM 2061 C C . ARG A 1 268 ? -23.156 23.625 -11.281 1 66.06 268 ARG A C 1
ATOM 2063 O O . ARG A 1 268 ? -22.969 23.797 -10.078 1 66.06 268 ARG A O 1
ATOM 2070 N N . PHE A 1 269 ? -23.891 24.391 -12.023 1 67.94 269 PHE A N 1
ATOM 2071 C CA . PHE A 1 269 ? -24.359 25.641 -11.422 1 67.94 269 PHE A CA 1
ATOM 2072 C C . PHE A 1 269 ? -25.875 25.641 -11.297 1 67.94 269 PHE A C 1
ATOM 2074 O O . PHE A 1 269 ? -26.469 26.641 -10.906 1 67.94 269 PHE A O 1
ATOM 2081 N N . ASP A 1 270 ? -26.453 24.469 -11.648 1 75.25 270 ASP A N 1
ATOM 2082 C CA . ASP A 1 270 ? -27.906 24.359 -11.547 1 75.25 270 ASP A CA 1
ATOM 2083 C C . ASP A 1 270 ? -28.312 23.797 -10.195 1 75.25 270 ASP A C 1
ATOM 2085 O O . ASP A 1 270 ? -28.25 22.594 -9.969 1 75.25 270 ASP A O 1
ATOM 2089 N N . GLU A 1 271 ? -28.828 24.703 -9.352 1 74.88 271 GLU A N 1
ATOM 2090 C CA . GLU A 1 271 ? -29.219 24.328 -7.992 1 74.88 271 GLU A CA 1
ATOM 2091 C C . GLU A 1 271 ? -30.297 23.266 -8.008 1 74.88 271 GLU A C 1
ATOM 2093 O O . GLU A 1 271 ? -30.375 22.438 -7.098 1 74.88 271 GLU A O 1
ATOM 2098 N N . GLU A 1 272 ? -31.062 23.219 -9.047 1 81.06 272 GLU A N 1
ATOM 2099 C CA . GLU A 1 272 ? -32.125 22.234 -9.148 1 81.06 272 GLU A CA 1
ATOM 2100 C C . GLU A 1 272 ? -31.578 20.844 -9.383 1 81.06 272 GLU A C 1
ATOM 2102 O O . GLU A 1 272 ? -32.25 19.844 -9.117 1 81.06 272 GLU A O 1
ATOM 2107 N N . ALA A 1 273 ? -30.391 20.859 -9.789 1 85.06 273 ALA A N 1
ATOM 2108 C CA . ALA A 1 273 ? -29.781 19.578 -10.117 1 85.06 273 ALA A CA 1
ATOM 2109 C C . ALA A 1 273 ? -29.109 18.953 -8.898 1 85.06 273 ALA A C 1
ATOM 2111 O O . ALA A 1 273 ? -28.781 17.766 -8.906 1 85.06 273 ALA A O 1
ATOM 2112 N N . ILE A 1 274 ? -29.047 19.672 -7.812 1 87.94 274 ILE A N 1
ATOM 2113 C CA . ILE A 1 274 ? -28.25 19.25 -6.672 1 87.94 274 ILE A CA 1
ATOM 2114 C C . ILE A 1 274 ? -28.953 18.125 -5.93 1 87.94 274 ILE A C 1
ATOM 2116 O O . ILE A 1 274 ? -28.344 17.094 -5.645 1 87.94 274 ILE A O 1
ATOM 2120 N N . VAL A 1 275 ? -30.203 18.297 -5.641 1 91.56 275 VAL A N 1
ATOM 2121 C CA . VAL A 1 275 ? -30.938 17.328 -4.828 1 91.56 275 VAL A CA 1
ATOM 2122 C C . VAL A 1 275 ? -31.016 15.984 -5.555 1 91.56 275 VAL A C 1
ATOM 2124 O O . VAL A 1 275 ? -30.703 14.938 -4.973 1 91.56 275 VAL A O 1
ATOM 2127 N N . PRO A 1 276 ? -31.391 15.969 -6.848 1 90.5 276 PRO A N 1
ATOM 2128 C CA . PRO A 1 276 ? -31.359 14.695 -7.57 1 90.5 276 PRO A CA 1
ATOM 2129 C C . PRO A 1 276 ? -29.984 14.039 -7.566 1 90.5 276 PRO A C 1
ATOM 2131 O O . PRO A 1 276 ? -29.875 12.82 -7.449 1 90.5 276 PRO A O 1
ATOM 2134 N N . ARG A 1 277 ? -28.969 14.836 -7.672 1 87.94 277 ARG A N 1
ATOM 2135 C CA . ARG A 1 277 ? -27.609 14.305 -7.68 1 87.94 277 ARG A CA 1
ATOM 2136 C C . ARG A 1 277 ? -27.266 13.688 -6.328 1 87.94 277 ARG A C 1
ATOM 2138 O O . ARG A 1 277 ? -26.609 12.641 -6.27 1 87.94 277 ARG A O 1
ATOM 2145 N N . LEU A 1 278 ? -27.656 14.367 -5.285 1 91.75 278 LEU A N 1
ATOM 2146 C CA . LEU A 1 278 ? -27.406 13.836 -3.947 1 91.75 278 LEU A CA 1
ATOM 2147 C C . LEU A 1 278 ? -28.109 12.492 -3.764 1 91.75 278 LEU A C 1
ATOM 2149 O O . LEU A 1 278 ? -27.516 11.539 -3.262 1 91.75 278 LEU A O 1
ATOM 2153 N N . ARG A 1 279 ? -29.344 12.492 -4.141 1 93.75 279 ARG A N 1
ATOM 2154 C CA . ARG A 1 279 ? -30.141 11.266 -4.027 1 93.75 279 ARG A CA 1
ATOM 2155 C C . ARG A 1 279 ? -29.5 10.133 -4.832 1 93.75 279 ARG A C 1
ATOM 2157 O O . ARG A 1 279 ? -29.484 8.984 -4.387 1 93.75 279 ARG A O 1
ATOM 2164 N N . GLU A 1 280 ? -29 10.492 -5.945 1 89.38 280 GLU A N 1
ATOM 2165 C CA . GLU A 1 280 ? -28.344 9.508 -6.805 1 89.38 280 GLU A CA 1
ATOM 2166 C C . GLU A 1 280 ? -27.062 8.992 -6.172 1 89.38 280 GLU A C 1
ATOM 2168 O O . GLU A 1 280 ? -26.828 7.777 -6.113 1 89.38 280 GLU A O 1
ATOM 2173 N N . LEU A 1 281 ? -26.219 9.859 -5.688 1 89.75 281 LEU A N 1
ATOM 2174 C CA . LEU A 1 281 ? -24.938 9.5 -5.086 1 89.75 281 LEU A CA 1
ATOM 2175 C C . LEU A 1 281 ? -25.156 8.617 -3.857 1 89.75 281 LEU A C 1
ATOM 2177 O O . LEU A 1 281 ? -24.375 7.695 -3.613 1 89.75 281 LEU A O 1
ATOM 2181 N N . LEU A 1 282 ? -26.219 8.891 -3.137 1 94.81 282 LEU A N 1
ATOM 2182 C CA . LEU A 1 282 ? -26.469 8.188 -1.879 1 94.81 282 LEU A CA 1
ATOM 2183 C C . LEU A 1 282 ? -27.297 6.938 -2.109 1 94.81 282 LEU A C 1
ATOM 2185 O O . LEU A 1 282 ? -27.422 6.098 -1.216 1 94.81 282 LEU A O 1
ATOM 2189 N N . LYS A 1 283 ? -27.859 6.809 -3.303 1 94.56 283 LYS A N 1
ATOM 2190 C CA . LYS A 1 283 ? -28.812 5.746 -3.645 1 94.56 283 LYS A CA 1
ATOM 2191 C C . LYS A 1 283 ? -30 5.742 -2.688 1 94.56 283 LYS A C 1
ATOM 2193 O O . LYS A 1 283 ? -30.375 4.691 -2.162 1 94.56 283 LYS A O 1
ATOM 2198 N N . LEU A 1 284 ? -30.469 6.93 -2.471 1 96.62 284 LEU A N 1
ATOM 2199 C CA . LEU A 1 284 ? -31.656 7.16 -1.66 1 96.62 284 LEU A CA 1
ATOM 2200 C C . LEU A 1 284 ? -32.656 8.055 -2.393 1 96.62 284 LEU A C 1
ATOM 2202 O O . LEU A 1 284 ? -32.812 9.227 -2.047 1 96.62 284 LEU A O 1
ATOM 2206 N N . PRO A 1 285 ? -33.375 7.527 -3.318 1 95.25 285 PRO A N 1
ATOM 2207 C CA . PRO A 1 285 ? -34.219 8.328 -4.195 1 95.25 285 PRO A CA 1
ATOM 2208 C C . PRO A 1 285 ? -35.344 9.062 -3.432 1 95.25 285 PRO A C 1
ATOM 2210 O O . PRO A 1 285 ? -35.781 10.125 -3.861 1 95.25 285 PRO A O 1
ATOM 2213 N N . ASP A 1 286 ? -35.75 8.562 -2.299 1 95.81 286 ASP A N 1
ATOM 2214 C CA . ASP A 1 286 ? -36.875 9.156 -1.573 1 95.81 286 ASP A CA 1
ATOM 2215 C C . ASP A 1 286 ? -36.406 9.938 -0.354 1 95.81 286 ASP A C 1
ATOM 2217 O O . ASP A 1 286 ? -37.188 10.25 0.542 1 95.81 286 ASP A O 1
ATOM 2221 N N . LEU A 1 287 ? -35.125 10.148 -0.31 1 96.38 287 LEU A N 1
ATOM 2222 C CA . LEU A 1 287 ? -34.594 10.859 0.841 1 96.38 287 LEU A CA 1
ATOM 2223 C C . LEU A 1 287 ? -35.156 12.266 0.938 1 96.38 287 LEU A C 1
ATOM 2225 O O . LEU A 1 287 ? -35.094 13.039 -0.02 1 96.38 287 LEU A O 1
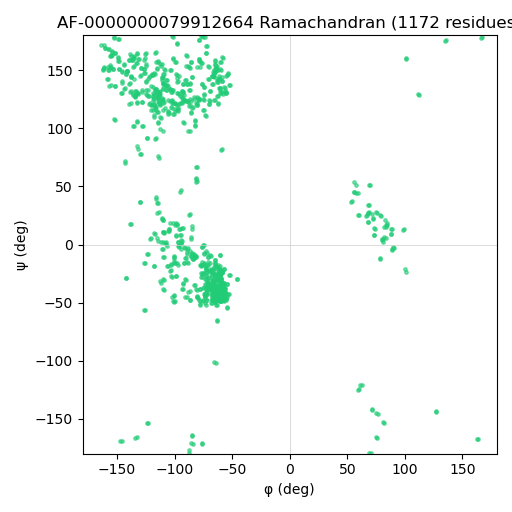ATOM 2229 N N . GLU A 1 288 ? -35.781 12.539 2.006 1 96.62 288 GLU A N 1
ATOM 2230 C CA . GLU A 1 288 ? -36.156 13.914 2.314 1 96.62 288 GLU A CA 1
ATOM 2231 C C . GLU A 1 288 ? -35 14.703 2.908 1 96.62 288 GLU A C 1
ATOM 2233 O O . GLU A 1 288 ? -34.406 14.281 3.9 1 96.62 288 GLU A O 1
ATOM 2238 N N . LEU A 1 289 ? -34.656 15.789 2.252 1 96.06 289 LEU A N 1
ATOM 2239 C CA . LEU A 1 289 ? -33.562 16.594 2.766 1 96.06 289 LEU A CA 1
ATOM 2240 C C . LEU A 1 289 ? -33.844 18.078 2.531 1 96.06 289 LEU A C 1
ATOM 2242 O O . LEU A 1 289 ? -34.688 18.453 1.705 1 96.06 289 LEU A O 1
ATOM 2246 N N . LYS A 1 290 ? -33.281 18.891 3.295 1 96.12 290 LYS A N 1
ATOM 2247 C CA . LYS A 1 290 ? -33.281 20.344 3.158 1 96.12 290 LYS A CA 1
ATOM 2248 C C . LYS A 1 290 ? -31.859 20.875 2.889 1 96.12 290 LYS A C 1
ATOM 2250 O O . LYS A 1 290 ? -30.969 20.734 3.73 1 96.12 290 LYS A O 1
ATOM 2255 N N . VAL A 1 291 ? -31.688 21.406 1.722 1 94.94 291 VAL A N 1
ATOM 2256 C CA . VAL A 1 291 ? -30.391 21.984 1.38 1 94.94 291 VAL A CA 1
ATOM 2257 C C . VAL A 1 291 ? -30.266 23.359 2.023 1 94.94 291 VAL A C 1
ATOM 2259 O O . VAL A 1 291 ? -31.141 24.219 1.854 1 94.94 291 VAL A O 1
ATOM 2262 N N . HIS A 1 292 ? -29.219 23.531 2.775 1 94.25 292 HIS A N 1
ATOM 2263 C CA . HIS A 1 292 ? -28.953 24.828 3.404 1 94.25 292 HIS A CA 1
ATOM 2264 C C . HIS A 1 292 ? -28.109 25.719 2.504 1 94.25 292 HIS A C 1
ATOM 2266 O O . HIS A 1 292 ? -28.375 26.906 2.381 1 94.25 292 HIS A O 1
ATOM 2272 N N . LYS A 1 293 ? -27.125 25.125 1.965 1 91.88 293 LYS A N 1
ATOM 2273 C CA . LYS A 1 293 ? -26.188 25.906 1.163 1 91.88 293 LYS A CA 1
ATOM 2274 C C . LYS A 1 293 ? -25.438 25.016 0.164 1 91.88 293 LYS A C 1
ATOM 2276 O O . LYS A 1 293 ? -25.078 23.891 0.485 1 91.88 293 LYS A O 1
ATOM 2281 N N . VAL A 1 294 ? -25.297 25.484 -1.062 1 90.44 294 VAL A N 1
ATOM 2282 C CA . VAL A 1 294 ? -24.422 24.906 -2.082 1 90.44 294 VAL A CA 1
ATOM 2283 C C . VAL A 1 294 ? -23.25 25.828 -2.35 1 90.44 294 VAL A C 1
ATOM 2285 O O . VAL A 1 294 ? -23.422 27.047 -2.529 1 90.44 294 VAL A O 1
ATOM 2288 N N . SER A 1 295 ? -22.094 25.328 -2.229 1 87.88 295 SER A N 1
ATOM 2289 C CA . SER A 1 295 ? -20.922 26.156 -2.479 1 87.88 295 SER A CA 1
ATOM 2290 C C . SER A 1 295 ? -20.016 25.516 -3.529 1 87.88 295 SER A C 1
ATOM 2292 O O . SER A 1 295 ? -19.859 24.281 -3.557 1 87.88 295 SER A O 1
ATOM 2294 N N . HIS A 1 296 ? -19.5 26.375 -4.379 1 84.25 296 HIS A N 1
ATOM 2295 C CA . HIS A 1 296 ? -18.531 25.953 -5.383 1 84.25 296 HIS A CA 1
ATOM 2296 C C . HIS A 1 296 ? -17.125 26.453 -5.023 1 84.25 296 HIS A C 1
ATOM 2298 O O . HIS A 1 296 ? -16.969 27.562 -4.523 1 84.25 296 HIS A O 1
ATOM 2304 N N . TRP A 1 297 ? -16.219 25.594 -5.195 1 82.69 297 TRP A N 1
ATOM 2305 C CA . TRP A 1 297 ? -14.852 26.016 -4.918 1 82.69 297 TRP A CA 1
ATOM 2306 C C . TRP A 1 297 ? -13.859 25.281 -5.809 1 82.69 297 TRP A C 1
ATOM 2308 O O . TRP A 1 297 ? -14.195 24.266 -6.414 1 82.69 297 TRP A O 1
ATOM 2318 N N . ILE A 1 298 ? -12.641 25.906 -5.898 1 83.44 298 ILE A N 1
ATOM 2319 C CA . ILE A 1 298 ? -11.594 25.375 -6.77 1 83.44 298 ILE A CA 1
ATOM 2320 C C . ILE A 1 298 ? -10.492 24.75 -5.922 1 83.44 298 ILE A C 1
ATOM 2322 O O . ILE A 1 298 ? -10.039 25.344 -4.934 1 83.44 298 ILE A O 1
ATOM 2326 N N . LEU A 1 299 ? -10.117 23.578 -6.344 1 86.69 299 LEU A N 1
ATOM 2327 C CA . LEU A 1 299 ? -8.992 22.938 -5.684 1 86.69 299 LEU A CA 1
ATOM 2328 C C . LEU A 1 299 ? -7.684 23.656 -6.008 1 86.69 299 LEU A C 1
ATOM 2330 O O . LEU A 1 299 ? -7.332 23.812 -7.176 1 86.69 299 LEU A O 1
ATOM 2334 N N . GLU A 1 300 ? -7.004 24.141 -4.953 1 92.12 300 GLU A N 1
ATOM 2335 C CA . GLU A 1 300 ? -5.707 24.797 -5.102 1 92.12 300 GLU A CA 1
ATOM 2336 C C . GLU A 1 300 ? -4.824 24.562 -3.883 1 92.12 300 GLU A C 1
ATOM 2338 O O . GLU A 1 300 ? -5.312 24.188 -2.818 1 92.12 300 GLU A O 1
ATOM 2343 N N . GLY A 1 301 ? -3.607 24.547 -4.02 1 95.38 301 GLY A N 1
ATOM 2344 C CA . GLY A 1 301 ? -2.574 24.562 -2.996 1 95.38 301 GLY A CA 1
ATOM 2345 C C . GLY A 1 301 ? -1.593 25.703 -3.15 1 95.38 301 GLY A C 1
ATOM 2346 O O . GLY A 1 301 ? -0.572 25.562 -3.828 1 95.38 301 GLY A O 1
ATOM 2347 N N . VAL A 1 302 ? -1.948 26.797 -2.455 1 97.12 302 VAL A N 1
ATOM 2348 C CA . VAL A 1 302 ? -1.145 28 -2.689 1 97.12 302 VAL A CA 1
ATOM 2349 C C . VAL A 1 302 ? -0.638 28.547 -1.359 1 97.12 302 VAL A C 1
ATOM 2351 O O . VAL A 1 302 ? -1.286 28.375 -0.324 1 97.12 302 VAL A O 1
ATOM 2354 N N . LEU A 1 303 ? 0.448 29.172 -1.36 1 98.25 303 LEU A N 1
ATOM 2355 C CA . LEU A 1 303 ? 1.144 29.766 -0.224 1 98.25 303 LEU A CA 1
ATOM 2356 C C . LEU A 1 303 ? 1.605 31.172 -0.549 1 98.25 303 LEU A C 1
ATOM 2358 O O . LEU A 1 303 ? 2.164 31.422 -1.621 1 98.25 303 LEU A O 1
ATOM 2362 N N . ALA A 1 304 ? 1.344 32.094 0.344 1 98.62 304 ALA A N 1
ATOM 2363 C CA . ALA A 1 304 ? 1.817 33.469 0.156 1 98.62 304 ALA A CA 1
ATOM 2364 C C . ALA A 1 304 ? 3.342 33.5 0.118 1 98.62 304 ALA A C 1
ATOM 2366 O O . ALA A 1 304 ? 4.012 32.844 0.894 1 98.62 304 ALA A O 1
ATOM 2367 N N . ASP A 1 305 ? 3.883 34.344 -0.721 1 98.25 305 ASP A N 1
ATOM 2368 C CA . ASP A 1 305 ? 5.332 34.438 -0.846 1 98.25 305 ASP A CA 1
ATOM 2369 C C . ASP A 1 305 ? 5.926 35.219 0.326 1 98.25 305 ASP A C 1
ATOM 2371 O O . ASP A 1 305 ? 7.125 35.125 0.596 1 98.25 305 ASP A O 1
ATOM 2375 N N . LYS A 1 306 ? 5.051 36 1.034 1 98.25 306 LYS A N 1
ATOM 2376 C CA . LYS A 1 306 ? 5.418 36.719 2.238 1 98.25 306 LYS A CA 1
ATOM 2377 C C . LYS A 1 306 ? 4.32 36.625 3.295 1 98.25 306 LYS A C 1
ATOM 2379 O O . LYS A 1 306 ? 3.135 36.75 2.98 1 98.25 306 LYS A O 1
ATOM 2384 N N . TYR A 1 307 ? 4.801 36.438 4.516 1 98.69 307 TYR A N 1
ATOM 2385 C CA . TYR A 1 307 ? 3.846 36.438 5.621 1 98.69 307 TYR A CA 1
ATOM 2386 C C . TYR A 1 307 ? 3.822 37.781 6.344 1 98.69 307 TYR A C 1
ATOM 2388 O O . TYR A 1 307 ? 2.902 38.062 7.121 1 98.69 307 TYR A O 1
ATOM 2396 N N . GLN A 1 308 ? 4.809 38.562 6.105 1 98.56 308 GLN A N 1
ATOM 2397 C CA . GLN A 1 308 ? 4.926 39.875 6.738 1 98.56 308 GLN A CA 1
ATOM 2398 C C . GLN A 1 308 ? 5.402 40.938 5.742 1 98.56 308 GLN A C 1
ATOM 2400 O O . GLN A 1 308 ? 6.301 40.688 4.938 1 98.56 308 GLN A O 1
ATOM 2405 N N . VAL A 1 309 ? 4.762 42.062 5.68 1 98.31 309 VAL A N 1
ATOM 2406 C CA . VAL A 1 309 ? 5.188 43.25 4.949 1 98.31 309 VAL A CA 1
ATOM 2407 C C . VAL A 1 309 ? 5.164 44.438 5.875 1 98.31 309 VAL A C 1
ATOM 2409 O O . VAL A 1 309 ? 4.109 45.062 6.09 1 98.31 309 VAL A O 1
ATOM 2412 N N . GLY A 1 310 ? 6.375 44.844 6.355 1 97.62 310 GLY A N 1
ATOM 2413 C CA . GLY A 1 310 ? 6.426 45.906 7.34 1 97.62 310 GLY A CA 1
ATOM 2414 C C . GLY A 1 310 ? 5.699 45.562 8.625 1 97.62 310 GLY A C 1
ATOM 2415 O O . GLY A 1 310 ? 6.008 44.562 9.273 1 97.62 310 GLY A O 1
ATOM 2416 N N . ARG A 1 311 ? 4.688 46.406 8.938 1 98.44 311 ARG A N 1
ATOM 2417 C CA . ARG A 1 311 ? 3.955 46.281 10.195 1 98.44 311 ARG A CA 1
ATOM 2418 C C . ARG A 1 311 ? 2.682 45.469 9.992 1 98.44 311 ARG A C 1
ATOM 2420 O O . ARG A 1 311 ? 1.853 45.375 10.898 1 98.44 311 ARG A O 1
ATOM 2427 N N . ILE A 1 312 ? 2.57 44.75 8.789 1 98.81 312 ILE A N 1
ATOM 2428 C CA . ILE A 1 312 ? 1.365 44 8.445 1 98.81 312 ILE A CA 1
ATOM 2429 C C . ILE A 1 312 ? 1.692 42.531 8.352 1 98.81 312 ILE A C 1
ATOM 2431 O O . ILE A 1 312 ? 2.646 42.125 7.68 1 98.81 312 ILE A O 1
ATOM 2435 N N . PHE A 1 313 ? 0.902 41.688 9.016 1 98.88 313 PHE A N 1
ATOM 2436 C CA . PHE A 1 313 ? 1.132 40.25 9.102 1 98.88 313 PHE A CA 1
ATOM 2437 C C . PHE A 1 313 ? -0.033 39.469 8.492 1 98.88 313 PHE A C 1
ATOM 2439 O O . PHE A 1 313 ? -1.189 39.688 8.859 1 98.88 313 PHE A O 1
ATOM 2446 N N . LEU A 1 314 ? 0.249 38.562 7.57 1 98.88 314 LEU A N 1
ATOM 2447 C CA . LEU A 1 314 ? -0.765 37.688 6.969 1 98.88 314 LEU A CA 1
ATOM 2448 C C . LEU A 1 314 ? -0.942 36.406 7.773 1 98.88 314 LEU A C 1
ATOM 2450 O O . LEU A 1 314 ? 0.039 35.812 8.227 1 98.88 314 LEU A O 1
ATOM 2454 N N . ALA A 1 315 ? -2.16 35.969 7.969 1 98.56 315 ALA A N 1
ATOM 2455 C CA . ALA A 1 315 ? -2.473 34.75 8.719 1 98.56 315 ALA A CA 1
ATOM 2456 C C . ALA A 1 315 ? -3.693 34.062 8.133 1 98.56 315 ALA A C 1
ATOM 2458 O O . ALA A 1 315 ? -4.59 34.688 7.59 1 98.56 315 ALA A O 1
ATOM 2459 N N . GLY A 1 316 ? -3.707 32.719 8.25 1 97.88 316 GLY A N 1
ATOM 2460 C CA . GLY A 1 316 ? -4.82 31.938 7.75 1 97.88 316 GLY A CA 1
ATOM 2461 C C . GLY A 1 316 ? -4.871 31.875 6.234 1 97.88 316 GLY A C 1
ATOM 2462 O O . GLY A 1 316 ? -3.834 31.781 5.574 1 97.88 316 GLY A O 1
ATOM 2463 N N . ASP A 1 317 ? -6.121 31.922 5.676 1 96.06 317 ASP A N 1
ATOM 2464 C CA . ASP A 1 317 ? -6.324 31.766 4.242 1 96.06 317 ASP A CA 1
ATOM 2465 C C . ASP A 1 317 ? -5.672 32.906 3.461 1 96.06 317 ASP A C 1
ATOM 2467 O O . ASP A 1 317 ? -5.445 32.781 2.254 1 96.06 317 ASP A O 1
ATOM 2471 N N . ALA A 1 318 ? -5.375 34 4.141 1 98.06 318 ALA A N 1
ATOM 2472 C CA . ALA A 1 318 ? -4.641 35.094 3.496 1 98.06 318 ALA A CA 1
ATOM 2473 C C . ALA A 1 318 ? -3.207 34.656 3.182 1 98.06 318 ALA A C 1
ATOM 2475 O O . ALA A 1 318 ? -2.578 35.219 2.273 1 98.06 318 ALA A O 1
ATOM 2476 N N . ALA A 1 319 ? -2.729 33.656 3.924 1 98.44 319 ALA A N 1
ATOM 2477 C CA . ALA A 1 319 ? -1.336 33.219 3.793 1 98.44 319 ALA A CA 1
ATOM 2478 C C . ALA A 1 319 ? -1.236 31.859 3.131 1 98.44 319 ALA A C 1
ATOM 2480 O O . ALA A 1 319 ? -0.233 31.547 2.484 1 98.44 319 ALA A O 1
ATOM 2481 N N . HIS A 1 320 ? -2.215 31 3.293 1 97.94 320 HIS A N 1
ATOM 2482 C CA . HIS A 1 320 ? -2.18 29.641 2.768 1 97.94 320 HIS A CA 1
ATOM 2483 C C . HIS A 1 320 ? -3.584 29.125 2.475 1 97.94 320 HIS A C 1
ATOM 2485 O O . HIS A 1 320 ? -4.512 29.344 3.254 1 97.94 320 HIS A O 1
ATOM 2491 N N . ARG A 1 321 ? -3.766 28.453 1.315 1 95.44 321 ARG A N 1
ATOM 2492 C CA . ARG A 1 321 ? -5.008 27.797 0.909 1 95.44 321 ARG A CA 1
ATOM 2493 C C . ARG A 1 321 ? -4.738 26.422 0.311 1 95.44 321 ARG A C 1
ATOM 2495 O O . ARG A 1 321 ? -3.828 26.266 -0.507 1 95.44 321 ARG A O 1
ATOM 2502 N N . HIS A 1 322 ? -5.391 25.484 0.76 1 92.56 322 HIS A N 1
ATOM 2503 C CA . HIS A 1 322 ? -5.219 24.109 0.309 1 92.56 322 HIS A CA 1
ATOM 2504 C C . HIS A 1 322 ? -6.488 23.297 0.525 1 92.56 322 HIS A C 1
ATOM 2506 O O . HIS A 1 322 ? -7.438 23.766 1.154 1 92.56 322 HIS A O 1
ATOM 2512 N N . PRO A 1 323 ? -6.594 22.109 -0.085 1 89.5 323 PRO A N 1
ATOM 2513 C CA . PRO A 1 323 ? -7.785 21.266 0.079 1 89.5 323 PRO A CA 1
ATOM 2514 C C . PRO A 1 323 ? -8.055 20.906 1.536 1 89.5 323 PRO A C 1
ATOM 2516 O O . PRO A 1 323 ? -7.152 21 2.375 1 89.5 323 PRO A O 1
ATOM 2519 N N . PRO A 1 324 ? -9.227 20.531 1.746 1 90.38 324 PRO A N 1
ATOM 2520 C CA . PRO A 1 324 ? -9.617 20.266 3.133 1 90.38 324 PRO A CA 1
ATOM 2521 C C . PRO A 1 324 ? -9.07 18.938 3.652 1 90.38 324 PRO A C 1
ATOM 2523 O O . PRO A 1 324 ? -9.273 18.594 4.816 1 90.38 324 PRO A O 1
ATOM 2526 N N . THR A 1 325 ? -8.391 18.219 2.801 1 92.38 325 THR A N 1
ATOM 2527 C CA . THR A 1 325 ? -7.879 16.922 3.232 1 92.38 325 THR A CA 1
ATOM 2528 C C . THR A 1 325 ? -6.91 17.078 4.398 1 92.38 325 THR A C 1
ATOM 2530 O O . THR A 1 325 ? -6.102 18.016 4.414 1 92.38 325 THR A O 1
ATOM 2533 N N . THR A 1 326 ? -7.078 16.219 5.43 1 93.81 326 THR A N 1
ATOM 2534 C CA . THR A 1 326 ? -6.32 16.156 6.676 1 93.81 326 THR A CA 1
ATOM 2535 C C . THR A 1 326 ? -6.785 17.25 7.641 1 93.81 326 THR A C 1
ATOM 2537 O O . THR A 1 326 ? -6.398 17.266 8.812 1 93.81 326 THR A O 1
ATOM 2540 N N . GLY A 1 327 ? -7.602 18.234 7.195 1 94.94 327 GLY A N 1
ATOM 2541 C CA . GLY A 1 327 ? -8.141 19.266 8.07 1 94.94 327 GLY A CA 1
ATOM 2542 C C . GLY A 1 327 ? -7.09 20.234 8.578 1 94.94 327 GLY A C 1
ATOM 2543 O O . GLY A 1 327 ? -7.047 20.531 9.773 1 94.94 327 GLY A O 1
ATOM 2544 N N . LEU A 1 328 ? -6.328 20.766 7.719 1 95.69 328 LEU A N 1
ATOM 2545 C CA . LEU A 1 328 ? -5.176 21.516 8.188 1 95.69 328 LEU A CA 1
ATOM 2546 C C . LEU A 1 328 ? -5.434 23.016 8.086 1 95.69 328 LEU A C 1
ATOM 2548 O O . LEU A 1 328 ? -4.738 23.812 8.719 1 95.69 328 LEU A O 1
ATOM 2552 N N . GLY A 1 329 ? -6.41 23.5 7.332 1 95.94 329 GLY A N 1
ATOM 2553 C CA . GLY A 1 329 ? -6.566 24.922 7.016 1 95.94 329 GLY A CA 1
ATOM 2554 C C . GLY A 1 329 ? -6.836 25.781 8.234 1 95.94 329 GLY A C 1
ATOM 2555 O O . GLY A 1 329 ? -5.996 26.578 8.633 1 95.94 329 GLY A O 1
ATOM 2556 N N . LEU A 1 330 ? -7.984 25.562 8.844 1 97.25 330 LEU A N 1
ATOM 2557 C CA . LEU A 1 330 ? -8.359 26.328 10.031 1 97.25 330 LEU A CA 1
ATOM 2558 C C . LEU A 1 330 ? -7.375 26.078 11.172 1 97.25 330 LEU A C 1
ATOM 2560 O O . LEU A 1 330 ? -7.027 27 11.906 1 97.25 330 LEU A O 1
ATOM 2564 N N . ASN A 1 331 ? -6.93 24.844 11.289 1 98.44 331 ASN A N 1
ATOM 2565 C CA . ASN A 1 331 ? -5.969 24.516 12.336 1 98.44 331 ASN A CA 1
ATOM 2566 C C . ASN A 1 331 ? -4.68 25.312 12.195 1 98.44 331 ASN A C 1
ATOM 2568 O O . ASN A 1 331 ? -4.188 25.875 13.172 1 98.44 331 ASN A O 1
ATOM 2572 N N . THR A 1 332 ? -4.215 25.406 10.992 1 98.31 332 THR A N 1
ATOM 2573 C CA . THR A 1 332 ? -3.014 26.203 10.742 1 98.31 332 THR A CA 1
ATOM 2574 C C . THR A 1 332 ? -3.277 27.688 11.016 1 98.31 332 THR A C 1
ATOM 2576 O O . THR A 1 332 ? -2.416 28.391 11.547 1 98.31 332 THR A O 1
ATOM 2579 N N . ALA A 1 333 ? -4.426 28.172 10.695 1 98.38 333 ALA A N 1
ATOM 2580 C CA . ALA A 1 333 ? -4.797 29.562 10.875 1 98.38 333 ALA A CA 1
ATOM 2581 C C . ALA A 1 333 ? -4.777 29.953 12.359 1 98.38 333 ALA A C 1
ATOM 2583 O O . ALA A 1 333 ? -4.25 31 12.727 1 98.38 333 ALA A O 1
ATOM 2584 N N . ILE A 1 334 ? -5.344 29.109 13.156 1 98.38 334 ILE A N 1
ATOM 2585 C CA . ILE A 1 334 ? -5.395 29.359 14.594 1 98.38 334 ILE A CA 1
ATOM 2586 C C . ILE A 1 334 ? -3.98 29.344 15.164 1 98.38 334 ILE A C 1
ATOM 2588 O O . ILE A 1 334 ? -3.639 30.172 16.016 1 98.38 334 ILE A O 1
ATOM 2592 N N . GLN A 1 335 ? -3.205 28.484 14.672 1 98.38 335 GLN A N 1
ATOM 2593 C CA . GLN A 1 335 ? -1.829 28.375 15.148 1 98.38 335 GLN A CA 1
ATOM 2594 C C . GLN A 1 335 ? -0.982 29.547 14.664 1 98.38 335 GLN A C 1
ATOM 2596 O O . GLN A 1 335 ? -0.052 29.969 15.352 1 98.38 335 GLN A O 1
ATOM 2601 N N . ASP A 1 336 ? -1.329 30.109 13.477 1 98.75 336 ASP A N 1
ATOM 2602 C CA . ASP A 1 336 ? -0.702 31.359 13.047 1 98.75 336 ASP A CA 1
ATOM 2603 C C . ASP A 1 336 ? -0.943 32.469 14.062 1 98.75 336 ASP A C 1
ATOM 2605 O O . ASP A 1 336 ? -0.007 33.156 14.469 1 98.75 336 ASP A O 1
ATOM 2609 N N . ALA A 1 337 ? -2.172 32.562 14.445 1 98.56 337 ALA A N 1
ATOM 2610 C CA . ALA A 1 337 ? -2.543 33.594 15.422 1 98.56 337 ALA A CA 1
ATOM 2611 C C . ALA A 1 337 ? -1.8 33.375 16.734 1 98.56 337 ALA A C 1
ATOM 2613 O O . ALA A 1 337 ? -1.3 34.344 17.328 1 98.56 337 ALA A O 1
ATOM 2614 N N . HIS A 1 338 ? -1.73 32.125 17.141 1 98.06 338 HIS A N 1
ATOM 2615 C CA . HIS A 1 338 ? -1.09 31.797 18.406 1 98.06 338 HIS A CA 1
ATOM 2616 C C . HIS A 1 338 ? 0.381 32.188 18.391 1 98.06 338 HIS A C 1
ATOM 2618 O O . HIS A 1 338 ? 0.881 32.75 19.375 1 98.06 338 HIS A O 1
ATOM 2624 N N . ASN A 1 339 ? 1.036 31.953 17.344 1 98.25 339 ASN A N 1
ATOM 2625 C CA . ASN A 1 339 ? 2.447 32.281 17.203 1 98.25 339 ASN A CA 1
ATOM 2626 C C . ASN A 1 339 ? 2.656 33.812 17.141 1 98.25 339 ASN A C 1
ATOM 2628 O O . ASN A 1 339 ? 3.609 34.312 17.719 1 98.25 339 ASN A O 1
ATOM 2632 N N . LEU A 1 340 ? 1.796 34.531 16.516 1 98.56 340 LEU A N 1
ATOM 2633 C CA . LEU A 1 340 ? 1.978 35.938 16.219 1 98.56 340 LEU A CA 1
ATOM 2634 C C . LEU A 1 340 ? 1.636 36.781 17.438 1 98.56 340 LEU A C 1
ATOM 2636 O O . LEU A 1 340 ? 2.342 37.75 17.75 1 98.56 340 LEU A O 1
ATOM 2640 N N . VAL A 1 341 ? 0.66 36.469 18.156 1 98 341 VAL A N 1
ATOM 2641 C CA . VAL A 1 341 ? 0.045 37.375 19.125 1 98 341 VAL A CA 1
ATOM 2642 C C . VAL A 1 341 ? 0.978 37.562 20.312 1 98 341 VAL A C 1
ATOM 2644 O O . VAL A 1 341 ? 1.122 38.688 20.828 1 98 341 VAL A O 1
ATOM 2647 N N . TRP A 1 342 ? 1.605 36.531 20.812 1 96.62 342 TRP A N 1
ATOM 2648 C CA . TRP A 1 342 ? 2.488 36.75 21.953 1 96.62 342 TRP A CA 1
ATOM 2649 C C . TRP A 1 342 ? 3.664 37.625 21.578 1 96.62 342 TRP A C 1
ATOM 2651 O O . TRP A 1 342 ? 4.168 38.375 22.406 1 96.62 342 TRP A O 1
ATOM 2661 N N . LYS A 1 343 ? 4.035 37.594 20.328 1 97.56 343 LYS A N 1
ATOM 2662 C CA . LYS A 1 343 ? 5.109 38.438 19.844 1 97.56 343 LYS A CA 1
ATOM 2663 C C . LYS A 1 343 ? 4.652 39.906 19.766 1 97.56 343 LYS A C 1
ATOM 2665 O O . LYS A 1 343 ? 5.375 40.812 20.188 1 97.56 343 LYS A O 1
ATOM 2670 N N . LEU A 1 344 ? 3.504 40.062 19.188 1 98 344 LEU A N 1
ATOM 2671 C CA . LEU A 1 344 ? 2.928 41.406 19.141 1 98 344 LEU A CA 1
ATOM 2672 C C . LEU A 1 344 ? 2.814 42 20.547 1 98 344 LEU A C 1
ATOM 2674 O O . LEU A 1 344 ? 3.201 43.125 20.781 1 98 344 LEU A O 1
ATOM 2678 N N . ALA A 1 345 ? 2.307 41.219 21.469 1 96.44 345 ALA A N 1
ATOM 2679 C CA . ALA A 1 345 ? 2.127 41.688 22.844 1 96.44 345 ALA A CA 1
ATOM 2680 C C . ALA A 1 345 ? 3.459 42.094 23.469 1 96.44 345 ALA A C 1
ATOM 2682 O O . ALA A 1 345 ? 3.561 43.156 24.094 1 96.44 345 ALA A O 1
ATOM 2683 N N . ALA A 1 346 ? 4.469 41.281 23.297 1 95.62 346 ALA A N 1
ATOM 2684 C CA . ALA A 1 346 ? 5.781 41.531 23.859 1 95.62 346 ALA A CA 1
ATOM 2685 C C . ALA A 1 346 ? 6.355 42.844 23.328 1 95.62 346 ALA A C 1
ATOM 2687 O O . ALA A 1 346 ? 6.926 43.656 24.078 1 95.62 346 ALA A O 1
ATOM 2688 N N . VAL A 1 347 ? 6.195 43.094 22.047 1 96.94 347 VAL A N 1
ATOM 2689 C CA . VAL A 1 347 ? 6.754 44.281 21.422 1 96.94 347 VAL A CA 1
ATOM 2690 C C . VAL A 1 347 ? 5.949 45.5 21.828 1 96.94 347 VAL A C 1
ATOM 2692 O O . VAL A 1 347 ? 6.523 46.531 22.172 1 96.94 347 VAL A O 1
ATOM 2695 N N . ILE A 1 348 ? 4.641 45.406 21.812 1 97.06 348 ILE A N 1
ATOM 2696 C CA . ILE A 1 348 ? 3.758 46.531 22.125 1 97.06 348 ILE A CA 1
ATOM 2697 C C . ILE A 1 348 ? 3.953 46.969 23.578 1 97.06 348 ILE A C 1
ATOM 2699 O O . ILE A 1 348 ? 3.93 48.156 23.891 1 97.06 348 ILE A O 1
ATOM 2703 N N . LYS A 1 349 ? 4.199 46 24.484 1 94.19 349 LYS A N 1
ATOM 2704 C CA . LYS A 1 349 ? 4.375 46.312 25.906 1 94.19 349 LYS A CA 1
ATOM 2705 C C . LYS A 1 349 ? 5.801 46.75 26.203 1 94.19 349 LYS A C 1
ATOM 2707 O O . LYS A 1 349 ? 6.105 47.188 27.328 1 94.19 349 LYS A O 1
ATOM 2712 N N . GLY A 1 350 ? 6.652 46.625 25.25 1 94.12 350 GLY A N 1
ATOM 2713 C CA . GLY A 1 350 ? 8.031 47.062 25.422 1 94.12 350 GLY A CA 1
ATOM 2714 C C . GLY A 1 350 ? 8.922 45.969 26.016 1 94.12 350 GLY A C 1
ATOM 2715 O O . GLY A 1 350 ? 10.07 46.25 26.375 1 94.12 350 GLY A O 1
ATOM 2716 N N . ASP A 1 351 ? 8.406 44.812 26.109 1 92.81 351 ASP A N 1
ATOM 2717 C CA . ASP A 1 351 ? 9.156 43.688 26.656 1 92.81 351 ASP A CA 1
ATOM 2718 C C . ASP A 1 351 ? 10.195 43.156 25.656 1 92.81 351 ASP A C 1
ATOM 2720 O O . ASP A 1 351 ? 11.195 42.562 26.047 1 92.81 351 ASP A O 1
ATOM 2724 N N . ALA A 1 352 ? 9.969 43.375 24.391 1 95.75 352 ALA A N 1
ATOM 2725 C CA . ALA A 1 352 ? 10.844 42.938 23.312 1 95.75 352 ALA A CA 1
ATOM 2726 C C . ALA A 1 352 ? 11.062 44.031 22.266 1 95.75 352 ALA A C 1
ATOM 2728 O O . ALA A 1 352 ? 10.297 44.969 22.203 1 95.75 352 ALA A O 1
ATOM 2729 N N . ALA A 1 353 ? 12.133 43.875 21.5 1 97 353 ALA A N 1
ATOM 2730 C CA . ALA A 1 353 ? 12.367 44.781 20.375 1 97 353 ALA A CA 1
ATOM 2731 C C . ALA A 1 353 ? 11.492 44.406 19.172 1 97 353 ALA A C 1
ATOM 2733 O O . ALA A 1 353 ? 11.055 43.25 19.047 1 97 353 ALA A O 1
ATOM 2734 N N . PRO A 1 354 ? 11.266 45.312 18.25 1 97.25 354 PRO A N 1
ATOM 2735 C CA . PRO A 1 354 ? 10.422 45.031 17.078 1 97.25 354 PRO A CA 1
ATOM 2736 C C . PRO A 1 354 ? 10.953 43.906 16.219 1 97.25 354 PRO A C 1
ATOM 2738 O O . PRO A 1 354 ? 10.172 43.219 15.539 1 97.25 354 PRO A O 1
ATOM 2741 N N . ALA A 1 355 ? 12.219 43.625 16.328 1 97.81 355 ALA A N 1
ATOM 2742 C CA . ALA A 1 355 ? 12.844 42.594 15.516 1 97.81 355 ALA A CA 1
ATOM 2743 C C . ALA A 1 355 ? 12.289 41.219 15.875 1 97.81 355 ALA A C 1
ATOM 2745 O O . ALA A 1 355 ? 12.398 40.281 15.086 1 97.81 355 ALA A O 1
ATOM 2746 N N . LEU A 1 356 ? 11.664 41.031 17.062 1 98.12 356 LEU A N 1
ATOM 2747 C CA . LEU A 1 356 ? 10.992 39.781 17.422 1 98.12 356 LEU A CA 1
ATOM 2748 C C . LEU A 1 356 ? 9.906 39.438 16.406 1 98.12 356 LEU A C 1
ATOM 2750 O O . LEU A 1 356 ? 9.695 38.281 16.094 1 98.12 356 LEU A O 1
ATOM 2754 N N . LEU A 1 357 ? 9.273 40.438 15.859 1 98.44 357 LEU A N 1
ATOM 2755 C CA . LEU A 1 357 ? 8.164 40.25 14.938 1 98.44 357 LEU A CA 1
ATOM 2756 C C . LEU A 1 357 ? 8.656 39.656 13.617 1 98.44 357 LEU A C 1
ATOM 2758 O O . LEU A 1 357 ? 7.895 39.031 12.891 1 98.44 357 LEU A O 1
ATOM 2762 N N . ASP A 1 358 ? 9.953 39.812 13.305 1 98.19 358 ASP A N 1
ATOM 2763 C CA . ASP A 1 358 ? 10.547 39.281 12.086 1 98.19 358 ASP A CA 1
ATOM 2764 C C . ASP A 1 358 ? 10.656 37.75 12.156 1 98.19 358 ASP A C 1
ATOM 2766 O O . ASP A 1 358 ? 10.898 37.094 11.148 1 98.19 358 ASP A O 1
ATOM 2770 N N . THR A 1 359 ? 10.43 37.188 13.305 1 98.5 359 THR A N 1
ATOM 2771 C CA . THR A 1 359 ? 10.539 35.719 13.461 1 98.5 359 THR A CA 1
ATOM 2772 C C . THR A 1 359 ? 9.242 35.031 13.039 1 98.5 359 THR A C 1
ATOM 2774 O O . THR A 1 359 ? 9.211 33.812 12.859 1 98.5 359 THR A O 1
ATOM 2777 N N . TYR A 1 360 ? 8.18 35.812 12.789 1 98.5 360 TYR A N 1
ATOM 2778 C CA . TYR A 1 360 ? 6.891 35.219 12.422 1 98.5 360 TYR A CA 1
ATOM 2779 C C . TYR A 1 360 ? 6.984 34.469 11.102 1 98.5 360 TYR A C 1
ATOM 2781 O O . TYR A 1 360 ? 6.617 33.281 11.031 1 98.5 360 TYR A O 1
ATOM 2789 N N . GLU A 1 361 ? 7.484 35.094 10.102 1 98.5 361 GLU A N 1
ATOM 2790 C CA . GLU A 1 361 ? 7.512 34.5 8.766 1 98.5 361 GLU A CA 1
ATOM 2791 C C . GLU A 1 361 ? 8.406 33.25 8.719 1 98.5 361 GLU A C 1
ATOM 2793 O O . GLU A 1 361 ? 7.973 32.188 8.305 1 98.5 361 GLU A O 1
ATOM 2798 N N . PRO A 1 362 ? 9.625 33.312 9.211 1 97.81 362 PRO A N 1
ATOM 2799 C CA . PRO A 1 362 ? 10.445 32.094 9.141 1 97.81 362 PRO A CA 1
ATOM 2800 C C . PRO A 1 362 ? 9.859 30.922 9.93 1 97.81 362 PRO A C 1
ATOM 2802 O O . PRO A 1 362 ? 10.094 29.766 9.586 1 97.81 362 PRO A O 1
ATOM 2805 N N . GLU A 1 363 ? 9.102 31.234 10.945 1 98.44 363 GLU A N 1
ATOM 2806 C CA . GLU A 1 363 ? 8.523 30.172 11.758 1 98.44 363 GLU A CA 1
ATOM 2807 C C . GLU A 1 363 ? 7.273 29.578 11.109 1 98.44 363 GLU A C 1
ATOM 2809 O O . GLU A 1 363 ? 7.16 28.375 10.945 1 98.44 363 GLU A O 1
ATOM 2814 N N . ARG A 1 364 ? 6.414 30.391 10.617 1 98.56 364 ARG A N 1
ATOM 2815 C CA . ARG A 1 364 ? 5.082 29.906 10.266 1 98.56 364 ARG A CA 1
ATOM 2816 C C . ARG A 1 364 ? 4.984 29.609 8.773 1 98.56 364 ARG A C 1
ATOM 2818 O O . ARG A 1 364 ? 4.199 28.75 8.359 1 98.56 364 ARG A O 1
ATOM 2825 N N . ARG A 1 365 ? 5.773 30.281 7.941 1 98.31 365 ARG A N 1
ATOM 2826 C CA . ARG A 1 365 ? 5.641 30.078 6.504 1 98.31 365 ARG A CA 1
ATOM 2827 C C . ARG A 1 365 ? 6.066 28.656 6.121 1 98.31 365 ARG A C 1
ATOM 2829 O O . ARG A 1 365 ? 5.438 28.031 5.273 1 98.31 365 ARG A O 1
ATOM 2836 N N . LEU A 1 366 ? 7.129 28.203 6.742 1 96.25 366 LEU A N 1
ATOM 2837 C CA . LEU A 1 366 ? 7.594 26.859 6.43 1 96.25 366 LEU A CA 1
ATOM 2838 C C . LEU A 1 366 ? 6.578 25.812 6.883 1 96.25 366 LEU A C 1
ATOM 2840 O O . LEU A 1 366 ? 6.391 24.797 6.215 1 96.25 366 LEU A O 1
ATOM 2844 N N . VAL A 1 367 ? 5.965 25.984 8.031 1 97.44 367 VAL A N 1
ATOM 2845 C CA . VAL A 1 367 ? 4.91 25.094 8.5 1 97.44 367 VAL A CA 1
ATOM 2846 C C . VAL A 1 367 ? 3.73 25.141 7.527 1 97.44 367 VAL A C 1
ATOM 2848 O O . VAL A 1 367 ? 3.162 24.094 7.18 1 97.44 367 VAL A O 1
ATOM 2851 N N . GLY A 1 368 ? 3.369 26.391 7.113 1 97.88 368 GLY A N 1
ATOM 2852 C CA . GLY A 1 368 ? 2.32 26.547 6.117 1 97.88 368 GLY A CA 1
ATOM 2853 C C . GLY A 1 368 ? 2.611 25.812 4.824 1 97.88 368 GLY A C 1
ATOM 2854 O O . GLY A 1 368 ? 1.729 25.156 4.262 1 97.88 368 GLY A O 1
ATOM 2855 N N . MET A 1 369 ? 3.836 25.875 4.371 1 96.94 369 MET A N 1
ATOM 2856 C CA . MET A 1 369 ? 4.258 25.203 3.148 1 96.94 369 MET A CA 1
ATOM 2857 C C . MET A 1 369 ? 4.09 23.688 3.279 1 96.94 369 MET A C 1
ATOM 2859 O O . MET A 1 369 ? 3.539 23.047 2.387 1 96.94 369 MET A O 1
ATOM 2863 N N . ARG A 1 370 ? 4.562 23.156 4.387 1 96.88 370 ARG A N 1
ATOM 2864 C CA . ARG A 1 370 ? 4.449 21.734 4.637 1 96.88 370 ARG A CA 1
ATOM 2865 C C . ARG A 1 370 ? 2.99 21.281 4.656 1 96.88 370 ARG A C 1
ATOM 2867 O O . ARG A 1 370 ? 2.645 20.234 4.102 1 96.88 370 ARG A O 1
ATOM 2874 N N . ASN A 1 371 ? 2.184 22.031 5.285 1 98 371 ASN A N 1
ATOM 2875 C CA . ASN A 1 371 ? 0.769 21.688 5.402 1 98 371 ASN A CA 1
ATOM 2876 C C . ASN A 1 371 ? 0.059 21.766 4.055 1 98 371 ASN A C 1
ATOM 2878 O O . ASN A 1 371 ? -0.791 20.922 3.75 1 98 371 ASN A O 1
ATOM 2882 N N . VAL A 1 372 ? 0.391 22.781 3.248 1 97.75 372 VAL A N 1
ATOM 2883 C CA . VAL A 1 372 ? -0.185 22.891 1.912 1 97.75 372 VAL A CA 1
ATOM 2884 C C . VAL A 1 372 ? 0.209 21.688 1.066 1 97.75 372 VAL A C 1
ATOM 2886 O O . VAL A 1 372 ? -0.646 21.047 0.447 1 97.75 372 VAL A O 1
ATOM 2889 N N . ASP A 1 373 ? 1.465 21.359 1.082 1 96.75 373 ASP A N 1
ATOM 2890 C CA . ASP A 1 373 ? 1.974 20.234 0.309 1 96.75 373 ASP A CA 1
ATOM 2891 C C . ASP A 1 373 ? 1.324 18.922 0.754 1 96.75 373 ASP A C 1
ATOM 2893 O O . ASP A 1 373 ? 0.959 18.094 -0.078 1 96.75 373 ASP A O 1
ATOM 2897 N N . TRP A 1 374 ? 1.197 18.766 2.053 1 97.81 374 TRP A N 1
ATOM 2898 C CA . TRP A 1 374 ? 0.617 17.547 2.617 1 97.81 374 TRP A CA 1
ATOM 2899 C C . TRP A 1 374 ? -0.845 17.406 2.209 1 97.81 374 TRP A C 1
ATOM 2901 O O . TRP A 1 374 ? -1.291 16.312 1.851 1 97.81 374 TRP A O 1
ATOM 2911 N N . ALA A 1 375 ? -1.563 18.5 2.289 1 97.06 375 ALA A N 1
ATOM 2912 C CA . ALA A 1 375 ? -2.977 18.469 1.915 1 97.06 375 ALA A CA 1
ATOM 2913 C C . ALA A 1 375 ? -3.15 18.094 0.448 1 97.06 375 ALA A C 1
ATOM 2915 O O . ALA A 1 375 ? -4.031 17.297 0.108 1 97.06 375 ALA A O 1
ATOM 2916 N N . MET A 1 376 ? -2.299 18.625 -0.369 1 94.44 376 MET A N 1
ATOM 2917 C CA . MET A 1 376 ? -2.34 18.297 -1.79 1 94.44 376 MET A CA 1
ATOM 2918 C C . MET A 1 376 ? -1.999 16.828 -2.016 1 94.44 376 MET A C 1
ATOM 2920 O O . MET A 1 376 ? -2.658 16.156 -2.803 1 94.44 376 MET A O 1
ATOM 2924 N N . PHE A 1 377 ? -0.976 16.359 -1.334 1 95.75 377 PHE A N 1
ATOM 2925 C CA . PHE A 1 377 ? -0.535 14.977 -1.432 1 95.75 377 PHE A CA 1
ATOM 2926 C C . PHE A 1 377 ? -1.658 14.023 -1.041 1 95.75 377 PHE A C 1
ATOM 2928 O O . PHE A 1 377 ? -1.934 13.055 -1.754 1 95.75 377 PHE A O 1
ATOM 2935 N N . THR A 1 378 ? -2.328 14.273 0.068 1 96.69 378 THR A N 1
ATOM 2936 C CA . THR A 1 378 ? -3.357 13.367 0.561 1 96.69 378 THR A CA 1
ATOM 2937 C C . THR A 1 378 ? -4.598 13.422 -0.329 1 96.69 378 THR A C 1
ATOM 2939 O O . THR A 1 378 ? -5.285 12.414 -0.501 1 96.69 378 THR A O 1
ATOM 2942 N N . PHE A 1 379 ? -4.879 14.57 -0.896 1 93.25 379 PHE A N 1
ATOM 2943 C CA . PHE A 1 379 ? -5.973 14.664 -1.858 1 93.25 379 PHE A CA 1
ATOM 2944 C C . PHE A 1 379 ? -5.719 13.742 -3.051 1 93.25 379 PHE A C 1
ATOM 2946 O O . PHE A 1 379 ? -6.59 12.961 -3.436 1 93.25 379 PHE A O 1
ATOM 2953 N N . LEU A 1 380 ? -4.551 13.844 -3.564 1 91.44 380 LEU A N 1
ATOM 2954 C CA . LEU A 1 380 ? -4.211 13.086 -4.766 1 91.44 380 LEU A CA 1
ATOM 2955 C C . LEU A 1 380 ? -4.066 11.602 -4.445 1 91.44 380 LEU A C 1
ATOM 2957 O O . LEU A 1 380 ? -4.18 10.758 -5.336 1 91.44 380 LEU A O 1
ATOM 2961 N N . ASN A 1 381 ? -3.777 11.289 -3.174 1 94.81 381 ASN A N 1
ATOM 2962 C CA . ASN A 1 381 ? -3.613 9.891 -2.793 1 94.81 381 ASN A CA 1
ATOM 2963 C C . ASN A 1 381 ? -4.914 9.109 -2.947 1 94.81 381 ASN A C 1
ATOM 2965 O O . ASN A 1 381 ? -4.902 7.879 -3.002 1 94.81 381 ASN A O 1
ATOM 2969 N N . HIS A 1 382 ? -6.051 9.781 -3.064 1 91.94 382 HIS A N 1
ATOM 2970 C CA . HIS A 1 382 ? -7.32 9.109 -3.299 1 91.94 382 HIS A CA 1
ATOM 2971 C C . HIS A 1 382 ? -7.344 8.438 -4.668 1 91.94 382 HIS A C 1
ATOM 2973 O O . HIS A 1 382 ? -8.055 7.449 -4.871 1 91.94 382 HIS A O 1
ATOM 2979 N N . MET A 1 383 ? -6.535 8.984 -5.566 1 90.06 383 MET A N 1
ATOM 2980 C CA . MET A 1 383 ? -6.391 8.312 -6.855 1 90.06 383 MET A CA 1
ATOM 2981 C C . MET A 1 383 ? -5.637 6.996 -6.703 1 90.06 383 MET A C 1
ATOM 2983 O O . MET A 1 383 ? -5.91 6.031 -7.422 1 90.06 383 MET A O 1
ATOM 2987 N N . VAL A 1 384 ? -4.664 6.98 -5.793 1 93.81 384 VAL A N 1
ATOM 2988 C CA . VAL A 1 384 ? -3.928 5.754 -5.504 1 93.81 384 VAL A CA 1
ATOM 2989 C C . VAL A 1 384 ? -4.875 4.707 -4.918 1 93.81 384 VAL A C 1
ATOM 2991 O O . VAL A 1 384 ? -4.793 3.527 -5.266 1 93.81 384 VAL A O 1
ATOM 2994 N N . VAL A 1 385 ? -5.797 5.121 -4.07 1 94.06 385 VAL A N 1
ATOM 2995 C CA . VAL A 1 385 ? -6.801 4.238 -3.49 1 94.06 385 VAL A CA 1
ATOM 2996 C C . VAL A 1 385 ? -7.648 3.623 -4.598 1 94.06 385 VAL A C 1
ATOM 2998 O O . VAL A 1 385 ? -7.914 2.418 -4.59 1 94.06 385 VAL A O 1
ATOM 3001 N N . ASP A 1 386 ? -8.078 4.477 -5.57 1 92.69 386 ASP A N 1
ATOM 3002 C CA . ASP A 1 386 ? -8.852 3.973 -6.703 1 92.69 386 ASP A CA 1
ATOM 3003 C C . ASP A 1 386 ? -8.094 2.869 -7.438 1 92.69 386 ASP A C 1
ATOM 3005 O O . ASP A 1 386 ? -8.664 1.825 -7.762 1 92.69 386 ASP A O 1
ATOM 3009 N N . ALA A 1 387 ? -6.852 3.152 -7.672 1 93.06 387 ALA A N 1
ATOM 3010 C CA . ALA A 1 387 ? -6.031 2.152 -8.352 1 93.06 387 ALA A CA 1
ATOM 3011 C C . ALA A 1 387 ? -5.957 0.862 -7.539 1 93.06 387 ALA A C 1
ATOM 3013 O O . ALA A 1 387 ? -6 -0.236 -8.102 1 93.06 387 ALA A O 1
ATOM 3014 N N . GLY A 1 388 ? -5.82 0.948 -6.223 1 95.31 388 GLY A N 1
ATOM 3015 C CA . GLY A 1 388 ? -5.762 -0.213 -5.348 1 95.31 388 GLY A CA 1
ATOM 3016 C C . GLY A 1 388 ? -7.008 -1.075 -5.418 1 95.31 388 GLY A C 1
ATOM 3017 O O . GLY A 1 388 ? -6.949 -2.281 -5.172 1 95.31 388 GLY A O 1
ATOM 3018 N N . LEU A 1 389 ? -8.141 -0.447 -5.816 1 94.88 389 LEU A N 1
ATOM 3019 C CA . LEU A 1 389 ? -9.391 -1.174 -5.973 1 94.88 389 LEU A CA 1
ATOM 3020 C C . LEU A 1 389 ? -9.477 -1.829 -7.348 1 94.88 389 LEU A C 1
ATOM 3022 O O . LEU A 1 389 ? -10.352 -2.664 -7.59 1 94.88 389 LEU A O 1
ATOM 3026 N N . GLY A 1 390 ? -8.586 -1.447 -8.195 1 92.5 390 GLY A N 1
ATOM 3027 C CA . GLY A 1 390 ? -8.578 -1.979 -9.547 1 92.5 390 GLY A CA 1
ATOM 3028 C C . GLY A 1 390 ? -9.234 -1.057 -10.555 1 92.5 390 GLY A C 1
ATOM 3029 O O . GLY A 1 390 ? -9.492 -1.456 -11.695 1 92.5 390 GLY A O 1
ATOM 3030 N N . LEU A 1 391 ? -9.477 0.184 -10.148 1 90.56 391 LEU A N 1
ATOM 3031 C CA . LEU A 1 391 ? -10.117 1.136 -11.047 1 90.56 391 LEU A CA 1
ATOM 3032 C C . LEU A 1 391 ? -9.086 1.836 -11.93 1 90.56 391 LEU A C 1
ATOM 3034 O O . LEU A 1 391 ? -7.992 2.164 -11.469 1 90.56 391 LEU A O 1
ATOM 3038 N N . ILE A 1 392 ? -9.422 1.992 -13.164 1 81.06 392 ILE A N 1
ATOM 3039 C CA . ILE A 1 392 ? -8.578 2.662 -14.148 1 81.06 392 ILE A CA 1
ATOM 3040 C C . ILE A 1 392 ? -9.336 3.842 -14.758 1 81.06 392 ILE A C 1
ATOM 3042 O O . ILE A 1 392 ? -10.469 3.691 -15.219 1 81.06 392 ILE A O 1
ATOM 3046 N N . PRO A 1 393 ? -8.688 4.98 -14.719 1 76.31 393 PRO A N 1
ATOM 3047 C CA . PRO A 1 393 ? -9.352 6.121 -15.344 1 76.31 393 PRO A CA 1
ATOM 3048 C C . PRO A 1 393 ? -9.734 5.859 -16.797 1 76.31 393 PRO A C 1
ATOM 3050 O O . PRO A 1 393 ? -8.922 5.332 -17.562 1 76.31 393 PRO A O 1
ATOM 3053 N N . GLY A 1 394 ? -10.977 6.152 -17.141 1 74.75 394 GLY A N 1
ATOM 3054 C CA . GLY A 1 394 ? -11.422 6.051 -18.531 1 74.75 394 GLY A CA 1
ATOM 3055 C C . GLY A 1 394 ? -11.953 4.676 -18.875 1 74.75 394 GLY A C 1
ATOM 3056 O O . GLY A 1 394 ? -12.414 4.453 -20 1 74.75 394 GLY A O 1
ATOM 3057 N N . GLN A 1 395 ? -11.867 3.736 -17.969 1 81.56 395 GLN A N 1
ATOM 3058 C CA . GLN A 1 395 ? -12.375 2.406 -18.281 1 81.56 395 GLN A CA 1
ATOM 3059 C C . GLN A 1 395 ? -13.891 2.432 -18.484 1 81.56 395 GLN A C 1
ATOM 3061 O O . GLN A 1 395 ? -14.594 3.248 -17.891 1 81.56 395 GLN A O 1
ATOM 3066 N N . PRO A 1 396 ? -14.484 1.518 -19.328 1 86.31 396 PRO A N 1
ATOM 3067 C CA . PRO A 1 396 ? -15.93 1.458 -19.547 1 86.31 396 PRO A CA 1
ATOM 3068 C C . PRO A 1 396 ? -16.703 1.088 -18.281 1 86.31 396 PRO A C 1
ATOM 3070 O O . PRO A 1 396 ? -16.156 0.411 -17.391 1 86.31 396 PRO A O 1
ATOM 3073 N N . LEU A 1 397 ? -17.938 1.517 -18.188 1 88.69 397 LEU A N 1
ATOM 3074 C CA . LEU A 1 397 ? -18.781 1.321 -17.016 1 88.69 397 LEU A CA 1
ATOM 3075 C C . LEU A 1 397 ? -18.906 -0.16 -16.672 1 88.69 397 LEU A C 1
ATOM 3077 O O . LEU A 1 397 ? -18.812 -0.537 -15.508 1 88.69 397 LEU A O 1
ATOM 3081 N N . GLU A 1 398 ? -19.062 -0.971 -17.672 1 90.69 398 GLU A N 1
ATOM 3082 C CA . GLU A 1 398 ? -19.234 -2.4 -17.438 1 90.69 398 GLU A CA 1
ATOM 3083 C C . GLU A 1 398 ? -18 -2.996 -16.766 1 90.69 398 GLU A C 1
ATOM 3085 O O . GLU A 1 398 ? -18.125 -3.842 -15.867 1 90.69 398 GLU A O 1
ATOM 3090 N N . ALA A 1 399 ? -16.844 -2.551 -17.172 1 89.25 399 ALA A N 1
ATOM 3091 C CA . ALA A 1 399 ? -15.602 -3.012 -16.578 1 89.25 399 ALA A CA 1
ATOM 3092 C C . ALA A 1 399 ? -15.477 -2.535 -15.133 1 89.25 399 ALA A C 1
ATOM 3094 O O . ALA A 1 399 ? -14.977 -3.264 -14.273 1 89.25 399 ALA A O 1
ATOM 3095 N N . GLN A 1 400 ? -15.914 -1.328 -14.945 1 91.06 400 GLN A N 1
ATOM 3096 C CA . GLN A 1 400 ? -15.875 -0.781 -13.594 1 91.06 400 GLN A CA 1
ATOM 3097 C C . GLN A 1 400 ? -16.781 -1.576 -12.648 1 91.06 400 GLN A C 1
ATOM 3099 O O . GLN A 1 400 ? -16.375 -1.905 -11.531 1 91.06 400 GLN A O 1
ATOM 3104 N N . VAL A 1 401 ? -17.969 -1.833 -13.094 1 94.06 401 VAL A N 1
ATOM 3105 C CA . VAL A 1 401 ? -18.922 -2.605 -12.297 1 94.06 401 VAL A CA 1
ATOM 3106 C C . VAL A 1 401 ? -18.328 -3.98 -11.984 1 94.06 401 VAL A C 1
ATOM 3108 O O . VAL A 1 401 ? -18.453 -4.48 -10.867 1 94.06 401 VAL A O 1
ATOM 3111 N N . GLN A 1 402 ? -17.672 -4.551 -12.953 1 93.81 402 GLN A N 1
ATOM 3112 C CA . GLN A 1 402 ? -17.078 -5.875 -12.773 1 93.81 402 GLN A CA 1
ATOM 3113 C C . GLN A 1 402 ? -15.977 -5.844 -11.719 1 93.81 402 GLN A C 1
ATOM 3115 O O . GLN A 1 402 ? -15.781 -6.812 -10.984 1 93.81 402 GLN A O 1
ATOM 3120 N N . VAL A 1 403 ? -15.25 -4.754 -11.68 1 94.06 403 VAL A N 1
ATOM 3121 C CA . VAL A 1 403 ? -14.203 -4.598 -10.672 1 94.06 403 VAL A CA 1
ATOM 3122 C C . VAL A 1 403 ? -14.805 -4.75 -9.273 1 94.06 403 VAL A C 1
ATOM 3124 O O . VAL A 1 403 ? -14.258 -5.457 -8.422 1 94.06 403 VAL A O 1
ATOM 3127 N N . PHE A 1 404 ? -15.938 -4.141 -9.031 1 95.94 404 PHE A N 1
ATOM 3128 C CA . PHE A 1 404 ? -16.578 -4.191 -7.719 1 95.94 404 PHE A CA 1
ATOM 3129 C C . PHE A 1 404 ? -17.156 -5.57 -7.453 1 95.94 404 PHE A C 1
ATOM 3131 O O . PHE A 1 404 ? -17.094 -6.074 -6.328 1 95.94 404 PHE A O 1
ATOM 3138 N N . ARG A 1 405 ? -17.734 -6.168 -8.516 1 96.94 405 ARG A N 1
ATOM 3139 C CA . ARG A 1 405 ? -18.234 -7.527 -8.352 1 96.94 405 ARG A CA 1
ATOM 3140 C C . ARG A 1 405 ? -17.125 -8.484 -7.941 1 96.94 405 ARG A C 1
ATOM 3142 O O . ARG A 1 405 ? -17.297 -9.312 -7.047 1 96.94 405 ARG A O 1
ATOM 3149 N N . ASP A 1 406 ? -16.031 -8.336 -8.594 1 96.19 406 ASP A N 1
ATOM 3150 C CA . ASP A 1 406 ? -14.867 -9.172 -8.273 1 96.19 406 ASP A CA 1
ATOM 3151 C C . ASP A 1 406 ? -14.367 -8.891 -6.855 1 96.19 406 ASP A C 1
ATOM 3153 O O . ASP A 1 406 ? -14 -9.812 -6.129 1 96.19 406 ASP A O 1
ATOM 3157 N N . TYR A 1 407 ? -14.367 -7.676 -6.465 1 96.75 407 TYR A N 1
ATOM 3158 C CA . TYR A 1 407 ? -13.922 -7.254 -5.145 1 96.75 407 TYR A CA 1
ATOM 3159 C C . TYR A 1 407 ? -14.75 -7.914 -4.051 1 96.75 407 TYR A C 1
ATOM 3161 O O . TYR A 1 407 ? -14.211 -8.383 -3.049 1 96.75 407 TYR A O 1
ATOM 3169 N N . PHE A 1 408 ? -16.016 -7.973 -4.227 1 97.56 408 PHE A N 1
ATOM 3170 C CA . PHE A 1 408 ? -16.906 -8.453 -3.178 1 97.56 408 PHE A CA 1
ATOM 3171 C C . PHE A 1 408 ? -17.141 -9.953 -3.309 1 97.56 408 PHE A C 1
ATOM 3173 O O . PHE A 1 408 ? -17.859 -10.547 -2.502 1 97.56 408 PHE A O 1
ATOM 3180 N N . SER A 1 409 ? -16.562 -10.617 -4.371 1 96.88 409 SER A N 1
ATOM 3181 C CA . SER A 1 409 ? -16.781 -12.047 -4.582 1 96.88 409 SER A CA 1
ATOM 3182 C C . SER A 1 409 ? -16.156 -12.875 -3.463 1 96.88 409 SER A C 1
ATOM 3184 O O . SER A 1 409 ? -15.141 -12.484 -2.889 1 96.88 409 SER A O 1
ATOM 3186 N N . ASP A 1 410 ? -16.734 -13.984 -3.135 1 95.25 410 ASP A N 1
ATOM 3187 C CA . ASP A 1 410 ? -16.234 -14.891 -2.113 1 95.25 410 ASP A CA 1
ATOM 3188 C C . ASP A 1 410 ? -15.227 -15.883 -2.707 1 95.25 410 ASP A C 1
ATOM 3190 O O . ASP A 1 410 ? -14.953 -16.922 -2.119 1 95.25 410 ASP A O 1
ATOM 3194 N N . THR A 1 411 ? -14.609 -15.516 -3.76 1 94.19 411 THR A N 1
ATOM 3195 C CA . THR A 1 411 ? -13.594 -16.344 -4.395 1 94.19 411 THR A CA 1
ATOM 3196 C C . THR A 1 411 ? -12.211 -16.047 -3.818 1 94.19 411 THR A C 1
ATOM 3198 O O . THR A 1 411 ? -12.008 -15.016 -3.18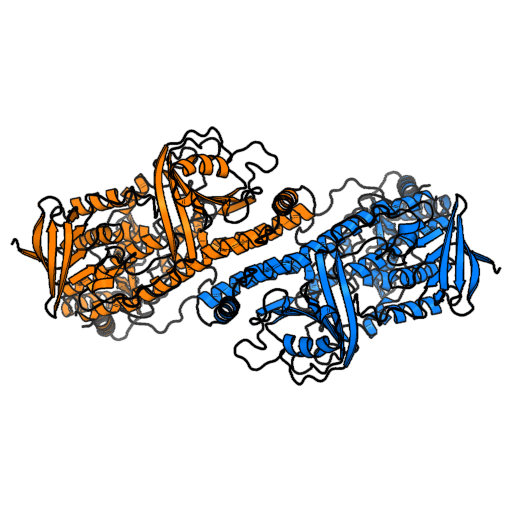2 1 94.19 411 THR A O 1
ATOM 3201 N N . PRO A 1 412 ? -11.25 -16.891 -3.99 1 92.94 412 PRO A N 1
ATOM 3202 C CA . PRO A 1 412 ? -9.883 -16.625 -3.545 1 92.94 412 PRO A CA 1
ATOM 3203 C C . PRO A 1 412 ? -9.297 -15.352 -4.164 1 92.94 412 PRO A C 1
ATOM 3205 O O . PRO A 1 412 ? -8.578 -14.609 -3.494 1 92.94 412 PRO A O 1
ATOM 3208 N N . MET A 1 413 ? -9.672 -15.141 -5.363 1 95.25 413 MET A N 1
ATOM 3209 C CA . MET A 1 413 ? -9.164 -13.922 -5.996 1 95.25 413 MET A CA 1
ATOM 3210 C C . MET A 1 413 ? -9.828 -12.688 -5.406 1 95.25 413 MET A C 1
ATOM 3212 O O . MET A 1 413 ? -9.203 -11.633 -5.305 1 95.25 413 MET A O 1
ATOM 3216 N N . GLY A 1 414 ? -11.141 -12.867 -5.078 1 97.06 414 GLY A N 1
ATOM 3217 C CA . GLY A 1 414 ? -11.781 -11.773 -4.363 1 97.06 414 GLY A CA 1
ATOM 3218 C C . GLY A 1 414 ? -11.062 -11.406 -3.076 1 97.06 414 GLY A C 1
ATOM 3219 O O . GLY A 1 414 ? -10.891 -10.227 -2.773 1 97.06 414 GLY A O 1
ATOM 3220 N N . GLU A 1 415 ? -10.609 -12.398 -2.352 1 97.31 415 GLU A N 1
ATOM 3221 C CA . GLU A 1 415 ? -9.859 -12.172 -1.121 1 97.31 415 GLU A CA 1
ATOM 3222 C C . GLU A 1 415 ? -8.539 -11.461 -1.403 1 97.31 415 GLU A C 1
ATOM 3224 O O . GLU A 1 415 ? -8.133 -10.57 -0.65 1 97.31 415 GLU A O 1
ATOM 3229 N N . THR A 1 416 ? -7.883 -11.836 -2.471 1 97.81 416 THR A N 1
ATOM 3230 C CA . THR A 1 416 ? -6.625 -11.211 -2.865 1 97.81 416 THR A CA 1
ATOM 3231 C C . THR A 1 416 ? -6.832 -9.742 -3.197 1 97.81 416 THR A C 1
ATOM 3233 O O . THR A 1 416 ? -6.051 -8.883 -2.77 1 97.81 416 THR A O 1
ATOM 3236 N N . ARG A 1 417 ? -7.863 -9.469 -3.934 1 97.88 417 ARG A N 1
ATOM 3237 C CA . ARG A 1 417 ? -8.172 -8.094 -4.309 1 97.88 417 ARG A CA 1
ATOM 3238 C C . ARG A 1 417 ? -8.461 -7.238 -3.078 1 97.88 417 ARG A C 1
ATOM 3240 O O . ARG A 1 417 ? -8 -6.098 -2.982 1 97.88 417 ARG A O 1
ATOM 3247 N N . ARG A 1 418 ? -9.18 -7.785 -2.123 1 98.19 418 ARG A N 1
ATOM 3248 C CA . ARG A 1 418 ? -9.5 -7.055 -0.901 1 98.19 418 ARG A CA 1
ATOM 3249 C C . ARG A 1 418 ? -8.258 -6.832 -0.053 1 98.19 418 ARG A C 1
ATOM 3251 O O . ARG A 1 418 ? -8.078 -5.758 0.529 1 98.19 418 ARG A O 1
ATOM 3258 N N . ALA A 1 419 ? -7.375 -7.801 0.014 1 98.19 419 ALA A N 1
ATOM 3259 C CA . ALA A 1 419 ? 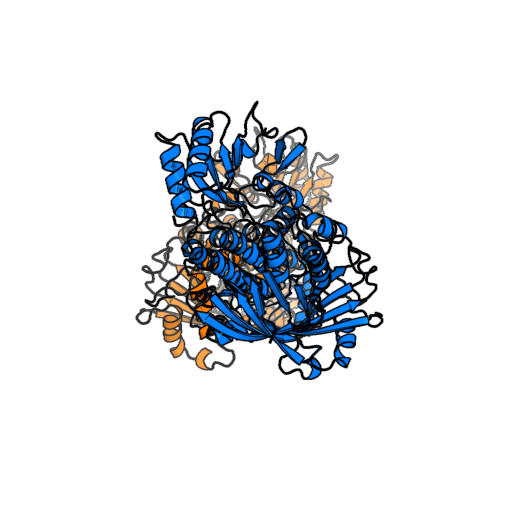-6.141 -7.66 0.783 1 98.19 419 ALA A CA 1
ATOM 3260 C C . ALA A 1 419 ? -5.242 -6.582 0.182 1 98.19 419 ALA A C 1
ATOM 3262 O O . ALA A 1 419 ? -4.699 -5.742 0.905 1 98.19 419 ALA A O 1
ATOM 3263 N N . ARG A 1 420 ? -5.059 -6.645 -1.142 1 98 420 ARG A N 1
ATOM 3264 C CA . ARG A 1 420 ? -4.262 -5.625 -1.815 1 98 420 ARG A CA 1
ATOM 3265 C C . ARG A 1 420 ? -4.871 -4.238 -1.622 1 98 420 ARG A C 1
ATOM 3267 O O . ARG A 1 420 ? -4.16 -3.277 -1.325 1 98 420 ARG A O 1
ATOM 3274 N N . ALA A 1 421 ? -6.184 -4.133 -1.794 1 97.88 421 ALA A N 1
ATOM 3275 C CA . ALA A 1 421 ? -6.879 -2.859 -1.608 1 97.88 421 ALA A CA 1
ATOM 3276 C C . ALA A 1 421 ? -6.68 -2.328 -0.192 1 97.88 421 ALA A C 1
ATOM 3278 O O . ALA A 1 421 ? -6.438 -1.134 0.002 1 97.88 421 ALA A O 1
ATOM 3279 N N . ALA A 1 422 ? -6.773 -3.225 0.743 1 98.19 422 ALA A N 1
ATOM 3280 C CA . ALA A 1 422 ? -6.609 -2.828 2.139 1 98.19 422 ALA A CA 1
ATOM 3281 C C . ALA A 1 422 ? -5.238 -2.199 2.373 1 98.19 422 ALA A C 1
ATOM 3283 O O . ALA A 1 422 ? -5.125 -1.178 3.055 1 98.19 422 ALA A O 1
ATOM 3284 N N . GLU A 1 423 ? -4.203 -2.773 1.82 1 97.88 423 GLU A N 1
ATOM 3285 C CA . GLU A 1 423 ? -2.852 -2.242 1.982 1 97.88 423 GLU A CA 1
ATOM 3286 C C . GLU A 1 423 ? -2.715 -0.873 1.323 1 97.88 423 GLU A C 1
ATOM 3288 O O . GLU A 1 423 ? -2.092 0.032 1.883 1 97.88 423 GLU A O 1
ATOM 3293 N N . VAL A 1 424 ? -3.301 -0.725 0.175 1 98 424 VAL A N 1
ATOM 3294 C CA . VAL A 1 424 ? -3.172 0.524 -0.568 1 98 424 VAL A CA 1
ATOM 3295 C C . VAL A 1 424 ? -4.012 1.61 0.098 1 98 424 VAL A C 1
ATOM 3297 O O . VAL A 1 424 ? -3.535 2.725 0.322 1 98 424 VAL A O 1
ATOM 3300 N N . ILE A 1 425 ? -5.262 1.283 0.52 1 97.38 425 ILE A N 1
ATOM 3301 C CA . ILE A 1 425 ? -6.137 2.256 1.16 1 97.38 425 ILE A CA 1
ATOM 3302 C C . ILE A 1 425 ? -5.531 2.703 2.488 1 97.38 425 ILE A C 1
ATOM 3304 O O . ILE A 1 425 ? -5.652 3.869 2.871 1 97.38 425 ILE A O 1
ATOM 3308 N N . SER A 1 426 ? -4.793 1.802 3.123 1 97.69 426 SER A N 1
ATOM 3309 C CA . SER A 1 426 ? -4.188 2.107 4.414 1 97.69 426 SER A CA 1
ATOM 3310 C C . SER A 1 426 ? -3.18 3.246 4.297 1 97.69 426 SER A C 1
ATOM 3312 O O . SER A 1 426 ? -2.836 3.885 5.293 1 97.69 426 SER A O 1
ATOM 3314 N N . THR A 1 427 ? -2.689 3.523 3.062 1 98 427 THR A N 1
ATOM 3315 C CA . THR A 1 427 ? -1.786 4.656 2.891 1 98 427 THR A CA 1
ATOM 3316 C C . THR A 1 427 ? -2.504 5.969 3.186 1 98 427 THR A C 1
ATOM 3318 O O . THR A 1 427 ? -1.863 7 3.406 1 98 427 THR A O 1
ATOM 3321 N N . GLN A 1 428 ? -3.82 5.961 3.277 1 97.38 428 GLN A N 1
ATOM 3322 C CA . GLN A 1 428 ? -4.594 7.152 3.598 1 97.38 428 GLN A CA 1
ATOM 3323 C C . GLN A 1 428 ? -4.484 7.504 5.078 1 97.38 428 GLN A C 1
ATOM 3325 O O . GLN A 1 428 ? -4.988 8.539 5.516 1 97.38 428 GLN A O 1
ATOM 3330 N N . ARG A 1 429 ? -3.736 6.707 5.836 1 97.94 429 ARG A N 1
ATOM 3331 C CA . ARG A 1 429 ? -3.434 7.121 7.203 1 97.94 429 ARG A CA 1
ATOM 3332 C C . ARG A 1 429 ? -2.748 8.484 7.223 1 97.94 429 ARG A C 1
ATOM 3334 O O . ARG A 1 429 ? -2.842 9.219 8.211 1 97.94 429 ARG A O 1
ATOM 3341 N N . THR A 1 430 ? -2.158 8.812 6.055 1 98.19 430 THR A N 1
ATOM 3342 C CA . THR A 1 430 ? -1.523 10.117 5.922 1 98.19 430 THR A CA 1
ATOM 3343 C C . THR A 1 430 ? -2.551 11.234 6.082 1 98.19 430 THR A C 1
ATOM 3345 O O . THR A 1 430 ? -2.205 12.344 6.488 1 98.19 430 THR A O 1
ATOM 3348 N N . GLU A 1 431 ? -3.771 10.945 5.773 1 97.94 431 GLU A N 1
ATOM 3349 C CA . GLU A 1 431 ? -4.84 11.938 5.867 1 97.94 431 GLU A CA 1
ATOM 3350 C C . GLU A 1 431 ? -5.543 11.867 7.219 1 97.94 431 GLU A C 1
ATOM 3352 O O . GLU A 1 431 ? -5.855 12.898 7.816 1 97.94 431 GLU A O 1
ATOM 3357 N N . PHE A 1 432 ? -5.742 10.695 7.75 1 98.06 432 PHE A N 1
ATOM 3358 C CA . PHE A 1 432 ? -6.684 10.531 8.852 1 98.06 432 PHE A CA 1
ATOM 3359 C C . PHE A 1 432 ? -5.949 10.234 10.156 1 98.06 432 PHE A C 1
ATOM 3361 O O . PHE A 1 432 ? -6.555 10.25 11.227 1 98.06 432 PHE A O 1
ATOM 3368 N N . GLN A 1 433 ? -4.66 9.953 10.039 1 98.06 433 GLN A N 1
ATOM 3369 C CA . GLN A 1 433 ? -3.832 9.656 11.203 1 98.06 433 GLN A CA 1
ATOM 3370 C C . GLN A 1 433 ? -2.549 10.484 11.188 1 98.06 433 GLN A C 1
ATOM 3372 O O . GLN A 1 433 ? -1.477 9.984 11.531 1 98.06 433 GLN A O 1
ATOM 3377 N N . ALA A 1 434 ? -2.631 11.734 10.727 1 97.56 434 ALA A N 1
ATOM 3378 C CA . ALA A 1 434 ? -1.456 12.586 10.547 1 97.56 434 ALA A CA 1
ATOM 3379 C C . ALA A 1 434 ? -1.021 13.211 11.867 1 97.56 434 ALA A C 1
ATOM 3381 O O . ALA A 1 434 ? -0.825 14.43 11.953 1 97.56 434 ALA A O 1
ATOM 3382 N N . HIS A 1 435 ? -0.792 12.406 12.875 1 97.69 435 HIS A N 1
ATOM 3383 C CA . HIS A 1 435 ? -0.556 12.836 14.25 1 97.69 435 HIS A CA 1
ATOM 3384 C C . HIS A 1 435 ? 0.741 13.625 14.359 1 97.69 435 HIS A C 1
ATOM 3386 O O . HIS A 1 435 ? 0.758 14.711 14.945 1 97.69 435 HIS A O 1
ATOM 3392 N N . ASP A 1 436 ? 1.778 13.125 13.789 1 97.12 436 ASP A N 1
ATOM 3393 C CA . ASP A 1 436 ? 3.066 13.812 13.828 1 97.12 436 ASP A CA 1
ATOM 3394 C C . ASP A 1 436 ? 3.014 15.133 13.062 1 97.12 436 ASP A C 1
ATOM 3396 O O . ASP A 1 436 ? 3.609 16.125 13.492 1 97.12 436 ASP A O 1
ATOM 3400 N N . LEU A 1 437 ? 2.338 15.141 11.938 1 97.06 437 LEU A N 1
ATOM 3401 C CA . LEU A 1 437 ? 2.189 16.359 11.156 1 97.06 437 LEU A CA 1
ATOM 3402 C C . LEU A 1 437 ? 1.495 17.453 11.969 1 97.06 437 LEU A C 1
ATOM 3404 O O . LEU A 1 437 ? 1.866 18.625 11.891 1 97.06 437 LEU A O 1
ATOM 3408 N N . GLU A 1 438 ? 0.548 17.047 12.766 1 97.44 438 GLU A N 1
ATOM 3409 C CA . GLU A 1 438 ? -0.324 17.969 13.477 1 97.44 438 GLU A CA 1
ATOM 3410 C C . GLU A 1 438 ? 0.379 18.562 14.695 1 97.44 438 GLU A C 1
ATOM 3412 O O . GLU A 1 438 ? 0.218 19.75 14.992 1 97.44 438 GLU A O 1
ATOM 3417 N N . ILE A 1 439 ? 1.168 17.75 15.398 1 97.56 439 ILE A N 1
ATOM 3418 C CA . ILE A 1 439 ? 1.664 18.281 16.656 1 97.56 439 ILE A CA 1
ATOM 3419 C C . ILE A 1 439 ? 3.191 18.234 16.672 1 97.56 439 ILE A C 1
ATOM 3421 O O . ILE A 1 439 ? 3.826 18.812 17.562 1 97.56 439 ILE A O 1
ATOM 3425 N N . GLY A 1 440 ? 3.777 17.578 15.656 1 96.38 440 GLY A N 1
ATOM 3426 C CA . GLY A 1 440 ? 5.211 17.328 15.695 1 96.38 440 GLY A CA 1
ATOM 3427 C C . GLY A 1 440 ? 6.016 18.344 14.906 1 96.38 440 GLY A C 1
ATOM 3428 O O . GLY A 1 440 ? 7.238 18.25 14.82 1 96.38 440 GLY A O 1
ATOM 3429 N N . PHE A 1 441 ? 5.414 19.391 14.281 1 96.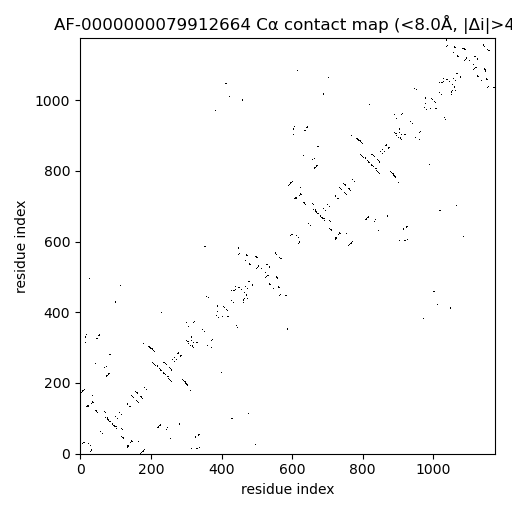19 441 PHE A N 1
ATOM 3430 C CA . PHE A 1 441 ? 6.168 20.406 13.555 1 96.19 441 PHE A CA 1
ATOM 3431 C C . PHE A 1 441 ? 7.055 21.203 14.508 1 96.19 441 PHE A C 1
ATOM 3433 O O . PHE A 1 441 ? 6.766 21.297 15.703 1 96.19 441 PHE A O 1
ATOM 3440 N N . ALA A 1 442 ? 8.172 21.812 14.023 1 97.25 442 ALA A N 1
ATOM 3441 C CA . ALA A 1 442 ? 9.125 22.594 14.805 1 97.25 442 ALA A CA 1
ATOM 3442 C C . ALA A 1 442 ? 9.617 23.797 14.023 1 97.25 442 ALA A C 1
ATOM 3444 O O . ALA A 1 442 ? 9.609 23.797 12.789 1 97.25 442 ALA A O 1
ATOM 3445 N N . TYR A 1 443 ? 9.922 24.812 14.711 1 97.88 443 TYR A N 1
ATOM 3446 C CA . TYR A 1 443 ? 10.547 25.984 14.109 1 97.88 443 TYR A CA 1
ATOM 3447 C C . TYR A 1 443 ? 12.062 25.828 14.055 1 97.88 443 TYR A C 1
ATOM 3449 O O . TYR A 1 443 ? 12.703 25.594 15.078 1 97.88 443 TYR A O 1
ATOM 3457 N N . ARG A 1 444 ? 12.586 25.969 12.898 1 93.62 444 ARG A N 1
ATOM 3458 C CA . ARG A 1 444 ? 14.031 25.797 12.719 1 93.62 444 ARG A CA 1
ATOM 3459 C C . ARG A 1 444 ? 14.781 27.078 13.078 1 93.62 444 ARG A C 1
ATOM 3461 O O . ARG A 1 444 ? 15.922 27.016 13.547 1 93.62 444 ARG A O 1
ATOM 3468 N N . ASP A 1 445 ? 14.117 28.125 12.773 1 95.06 445 ASP A N 1
ATOM 3469 C CA . ASP A 1 445 ? 14.633 29.469 13.055 1 95.06 445 ASP A CA 1
ATOM 3470 C C . ASP A 1 445 ? 13.562 30.328 13.703 1 95.06 445 ASP A C 1
ATOM 3472 O O . ASP A 1 445 ? 12.375 29.984 13.688 1 95.06 445 ASP A O 1
ATOM 3476 N N . GLY A 1 446 ? 14.023 31.406 14.25 1 97.88 446 GLY A N 1
ATOM 3477 C CA . GLY A 1 446 ? 13.094 32.312 14.883 1 97.88 446 GLY A CA 1
ATOM 3478 C C . GLY A 1 446 ? 13.469 32.656 16.312 1 97.88 446 GLY A C 1
ATOM 3479 O O . GLY A 1 446 ? 14.641 32.875 16.625 1 97.88 446 GLY A O 1
ATOM 3480 N N . ALA A 1 447 ? 12.469 32.812 17.156 1 98.25 447 ALA A N 1
ATOM 3481 C CA . ALA A 1 447 ? 12.664 33.219 18.547 1 98.25 447 ALA A CA 1
ATOM 3482 C C . ALA A 1 447 ? 13.07 32.031 19.422 1 98.25 447 ALA A C 1
ATOM 3484 O O . ALA A 1 447 ? 12.32 31.609 20.297 1 98.25 447 ALA A O 1
ATOM 3485 N N . LEU A 1 448 ? 14.227 31.516 19.172 1 98.5 448 LEU A N 1
ATOM 3486 C CA . LEU A 1 448 ? 14.773 30.375 19.891 1 98.5 448 LEU A CA 1
ATOM 3487 C C . LEU A 1 448 ? 16.297 30.359 19.828 1 98.5 448 LEU A C 1
ATOM 3489 O O . LEU A 1 448 ? 16.891 31.125 19.062 1 98.5 448 LEU A O 1
ATOM 3493 N N . VAL A 1 449 ? 16.922 29.609 20.688 1 98.38 449 VAL A N 1
ATOM 3494 C CA . VAL A 1 449 ? 18.359 29.359 20.688 1 98.38 449 VAL A CA 1
ATOM 3495 C C . VAL A 1 449 ? 18.625 27.859 20.484 1 98.38 449 VAL A C 1
ATOM 3497 O O . VAL A 1 449 ? 18.391 27.062 21.406 1 98.38 449 VAL A O 1
ATOM 3500 N N . PRO A 1 450 ? 19.141 27.516 19.312 1 96.88 450 PRO A N 1
ATOM 3501 C CA . PRO A 1 450 ? 19.453 26.094 19.094 1 96.88 450 PRO A CA 1
ATOM 3502 C C . PRO A 1 450 ? 20.453 25.547 20.109 1 96.88 450 PRO A C 1
ATOM 3504 O O . PRO A 1 450 ? 21.375 26.266 20.5 1 96.88 450 PRO A O 1
ATOM 3507 N N . ASP A 1 451 ? 20.328 24.344 20.516 1 96.06 451 ASP A N 1
ATOM 3508 C CA . ASP A 1 451 ? 21.266 23.766 21.469 1 96.06 451 ASP A CA 1
ATOM 3509 C C . ASP A 1 451 ? 22.188 22.75 20.781 1 96.06 451 ASP A C 1
ATOM 3511 O O . ASP A 1 451 ? 22.969 22.062 21.453 1 96.06 451 ASP A O 1
ATOM 3515 N N . GLY A 1 452 ? 22.031 22.547 19.516 1 94.62 452 GLY A N 1
ATOM 3516 C CA . GLY A 1 452 ? 22.953 21.75 18.734 1 94.62 452 GLY A CA 1
ATOM 3517 C C . GLY A 1 452 ? 22.578 20.281 18.703 1 94.62 452 GLY A C 1
ATOM 3518 O O . GLY A 1 452 ? 23.203 19.484 17.984 1 94.62 452 GLY A O 1
ATOM 3519 N N . THR A 1 453 ? 21.484 19.922 19.422 1 95.69 453 THR A N 1
ATOM 3520 C CA . THR A 1 453 ? 21.094 18.516 19.438 1 95.69 453 THR A CA 1
ATOM 3521 C C . THR A 1 453 ? 20.391 18.125 18.141 1 95.69 453 THR A C 1
ATOM 3523 O O . THR A 1 453 ? 19.891 19 17.422 1 95.69 453 THR A O 1
ATOM 3526 N N . GLU A 1 454 ? 20.422 16.875 17.812 1 94.69 454 GLU A N 1
ATOM 3527 C CA . GLU A 1 454 ? 19.766 16.375 16.625 1 94.69 454 GLU A CA 1
ATOM 3528 C C . GLU A 1 454 ? 18.266 16.281 16.812 1 94.69 454 GLU A C 1
ATOM 3530 O O . GLU A 1 454 ? 17.797 15.859 17.875 1 94.69 454 GLU A O 1
ATOM 3535 N N . ALA A 1 455 ? 17.531 16.688 15.781 1 94.75 455 ALA A N 1
ATOM 3536 C CA . ALA A 1 455 ? 16.078 16.562 15.82 1 94.75 455 ALA A CA 1
ATOM 3537 C C . ALA A 1 455 ? 15.656 15.094 15.797 1 94.75 455 ALA A C 1
ATOM 3539 O O . ALA A 1 455 ? 16.344 14.258 15.227 1 94.75 455 ALA A O 1
ATOM 3540 N N . PRO A 1 456 ? 14.586 14.75 16.484 1 94.44 456 PRO A N 1
ATOM 3541 C CA . PRO A 1 456 ? 14.07 13.383 16.359 1 94.44 456 PRO A CA 1
ATOM 3542 C C . PRO A 1 456 ? 13.664 13.023 14.938 1 94.44 456 PRO A C 1
ATOM 3544 O O . PRO A 1 456 ? 13.445 13.914 14.109 1 94.44 456 PRO A O 1
ATOM 3547 N N . PRO A 1 457 ? 13.656 11.656 14.688 1 90.88 457 PRO A N 1
ATOM 3548 C CA . PRO A 1 457 ? 13.219 11.25 13.352 1 90.88 457 PRO A CA 1
ATOM 3549 C C . PRO A 1 457 ? 11.766 11.625 13.062 1 90.88 457 PRO A C 1
ATOM 3551 O O . PRO A 1 457 ? 10.93 11.594 13.969 1 90.88 457 PRO A O 1
ATOM 3554 N N . ARG A 1 458 ? 11.555 12.07 11.844 1 90.88 458 ARG A N 1
ATOM 3555 C CA . ARG A 1 458 ? 10.188 12.305 11.398 1 90.88 458 ARG A CA 1
ATOM 3556 C C . ARG A 1 458 ? 9.625 11.07 10.688 1 90.88 458 ARG A C 1
ATOM 3558 O O . ARG A 1 458 ? 10.344 10.391 9.953 1 90.88 458 ARG A O 1
ATOM 3565 N N . ASP A 1 459 ? 8.398 10.758 10.961 1 95 459 ASP A N 1
ATOM 3566 C CA . ASP A 1 459 ? 7.711 9.719 10.203 1 95 459 ASP A CA 1
ATOM 3567 C C . ASP A 1 459 ? 7.316 10.219 8.812 1 95 459 ASP A C 1
ATOM 3569 O O . ASP A 1 459 ? 6.48 11.117 8.688 1 95 459 ASP A O 1
ATOM 3573 N N . PRO A 1 460 ? 7.863 9.648 7.777 1 96.44 460 PRO A N 1
ATOM 3574 C CA . PRO A 1 460 ? 7.535 10.141 6.438 1 96.44 460 PRO A CA 1
ATOM 3575 C C . PRO A 1 460 ? 6.043 10.07 6.133 1 96.44 460 PRO A C 1
ATOM 3577 O O . PRO A 1 460 ? 5.539 10.852 5.32 1 96.44 460 PRO A O 1
ATOM 3580 N N . MET A 1 461 ? 5.312 9.234 6.793 1 97.62 461 MET A N 1
ATOM 3581 C CA . MET A 1 461 ? 3.879 9.109 6.535 1 97.62 461 MET A CA 1
ATOM 3582 C C . MET A 1 461 ? 3.07 9.938 7.527 1 97.62 461 MET A C 1
ATOM 3584 O O . MET A 1 461 ? 1.839 9.906 7.504 1 97.62 461 MET A O 1
ATOM 3588 N N . GLY A 1 462 ? 3.674 10.609 8.445 1 97.12 462 GLY A N 1
ATOM 3589 C CA . GLY A 1 462 ? 3.084 11.664 9.258 1 97.12 462 GLY A CA 1
ATOM 3590 C C . GLY A 1 462 ? 2.338 11.141 10.469 1 97.12 462 GLY A C 1
ATOM 3591 O O . GLY A 1 462 ? 1.595 11.883 11.109 1 97.12 462 GLY A O 1
ATOM 3592 N N . HIS A 1 463 ? 2.584 9.844 10.852 1 96.31 463 HIS A N 1
ATOM 3593 C CA . HIS A 1 463 ? 1.77 9.219 11.883 1 96.31 463 HIS A CA 1
ATOM 3594 C C . HIS A 1 463 ? 2.49 9.227 13.227 1 96.31 463 HIS A C 1
ATOM 3596 O O . HIS A 1 463 ? 1.949 9.703 14.227 1 96.31 463 HIS A O 1
ATOM 3602 N N . THR A 1 464 ? 3.717 8.812 13.344 1 96.5 464 THR A N 1
ATOM 3603 C CA . THR A 1 464 ? 4.43 8.578 14.594 1 96.5 464 THR A CA 1
ATOM 3604 C C . THR A 1 464 ? 5.059 9.875 15.109 1 96.5 464 THR A C 1
ATOM 3606 O O . THR A 1 464 ? 5.961 10.422 14.477 1 96.5 464 THR A O 1
ATOM 3609 N N . TYR A 1 465 ? 4.59 10.336 16.172 1 97.06 465 TYR A N 1
ATOM 3610 C CA . TYR A 1 465 ? 5.105 11.531 16.828 1 97.06 465 TYR A CA 1
ATOM 3611 C C . TYR A 1 465 ? 6.145 11.172 17.891 1 97.06 465 TYR A C 1
ATOM 3613 O O . TYR A 1 465 ? 5.93 10.258 18.688 1 97.06 465 TYR A O 1
ATOM 3621 N N . HIS A 1 466 ? 7.301 11.836 17.906 1 97.06 466 HIS A N 1
ATOM 3622 C CA . HIS A 1 466 ? 8.352 11.703 18.906 1 97.06 466 HIS A CA 1
ATOM 3623 C C . HIS A 1 466 ? 8.516 12.992 19.703 1 97.06 466 HIS A C 1
ATOM 3625 O O . HIS A 1 466 ? 9.156 13.938 19.25 1 97.06 466 HIS A O 1
ATOM 3631 N N . PRO A 1 467 ? 8.039 13 20.922 1 97.56 467 PRO A N 1
ATOM 3632 C CA . PRO A 1 467 ? 8.164 14.211 21.734 1 97.56 467 PRO A CA 1
ATOM 3633 C C . PRO A 1 467 ? 9.617 14.539 22.094 1 97.56 467 PRO A C 1
ATOM 3635 O O . PRO A 1 467 ? 10.422 13.633 22.297 1 97.56 467 PRO A O 1
ATOM 3638 N N . THR A 1 468 ? 9.961 15.789 22.156 1 98.06 468 THR A N 1
ATOM 3639 C CA . THR A 1 468 ? 11.289 16.266 22.5 1 98.06 468 THR A CA 1
ATOM 3640 C C . THR A 1 468 ? 11.219 17.672 23.109 1 98.06 468 THR A C 1
ATOM 3642 O O . THR A 1 468 ? 10.281 18.422 22.828 1 98.06 468 THR A O 1
ATOM 3645 N N . THR A 1 469 ? 12.172 18.047 24 1 98.5 469 THR A N 1
ATOM 3646 C CA . THR A 1 469 ? 12.258 19.406 24.531 1 98.5 469 THR A CA 1
ATOM 3647 C C . THR A 1 469 ? 13.305 20.219 23.766 1 98.5 469 THR A C 1
ATOM 3649 O O . THR A 1 469 ? 13.812 21.219 24.281 1 98.5 469 THR A O 1
ATOM 3652 N N . ARG A 1 470 ? 13.664 19.734 22.594 1 98.19 470 ARG A N 1
ATOM 3653 C CA . ARG A 1 470 ? 14.586 20.469 21.734 1 98.19 470 ARG A CA 1
ATOM 3654 C C . ARG A 1 470 ? 14.023 21.828 21.359 1 98.19 470 ARG A C 1
ATOM 3656 O O . ARG A 1 470 ? 12.844 21.953 21.016 1 98.19 470 ARG A O 1
ATOM 3663 N N . PRO A 1 471 ? 14.836 22.938 21.438 1 98.5 471 PRO A N 1
ATOM 3664 C CA . PRO A 1 471 ? 14.32 24.266 21.078 1 98.5 471 PRO A CA 1
ATOM 3665 C C . PRO A 1 471 ? 13.68 24.297 19.703 1 98.5 471 PRO A C 1
ATOM 3667 O O . PRO A 1 471 ? 14.203 23.703 18.75 1 98.5 471 PRO A O 1
ATOM 3670 N N . GLY A 1 472 ? 12.57 24.953 19.625 1 98.19 472 GLY A N 1
ATOM 3671 C CA . GLY A 1 472 ? 11.805 25.031 18.391 1 98.19 472 GLY A CA 1
ATOM 3672 C C . GLY A 1 472 ? 10.617 24.078 18.375 1 98.19 472 GLY A C 1
ATOM 3673 O O . GLY A 1 472 ? 9.656 24.297 17.625 1 98.19 472 GLY A O 1
ATOM 3674 N N . HIS A 1 473 ? 10.688 23.047 19.156 1 98.31 473 HIS A N 1
ATOM 3675 C CA . HIS A 1 473 ? 9.617 22.047 19.203 1 98.31 473 HIS A CA 1
ATOM 3676 C C . HIS A 1 473 ? 8.555 22.438 20.234 1 98.31 473 HIS A C 1
ATOM 3678 O O . HIS A 1 473 ? 8.82 23.203 21.156 1 98.31 473 HIS A O 1
ATOM 3684 N N . ARG A 1 474 ? 7.352 21.953 19.984 1 97.94 474 ARG A N 1
ATOM 3685 C CA . ARG A 1 474 ? 6.273 22.016 20.969 1 97.94 474 ARG A CA 1
ATOM 3686 C C . ARG A 1 474 ? 6.672 21.297 22.266 1 97.94 474 ARG A C 1
ATOM 3688 O O . ARG A 1 474 ? 7.262 20.219 22.219 1 97.94 474 ARG A O 1
ATOM 3695 N N . LEU A 1 475 ? 6.453 22 23.375 1 98.38 475 LEU A N 1
ATOM 3696 C CA . LEU A 1 475 ? 6.719 21.375 24.672 1 98.38 475 LEU A CA 1
ATOM 3697 C C . LEU A 1 475 ? 5.938 20.062 24.812 1 98.38 475 LEU A C 1
ATOM 3699 O O . LEU A 1 475 ? 4.734 20.031 24.547 1 98.38 475 LEU A O 1
ATOM 3703 N N . PRO A 1 476 ? 6.566 18.984 25.203 1 98.25 476 PRO A N 1
ATOM 3704 C CA . PRO A 1 476 ? 5.816 17.734 25.422 1 98.25 476 PRO A CA 1
ATOM 3705 C C . PRO A 1 476 ? 4.773 17.875 26.531 1 98.25 476 PRO A C 1
ATOM 3707 O O . PRO A 1 476 ? 4.996 18.578 27.516 1 98.25 476 PRO A O 1
ATOM 3710 N N . HIS A 1 477 ? 3.762 17.125 26.359 1 98.25 477 HIS A N 1
ATOM 3711 C CA . HIS A 1 477 ? 2.732 17.031 27.391 1 98.25 477 HIS A CA 1
ATOM 3712 C C . HIS A 1 477 ? 3.078 15.953 28.422 1 98.25 477 HIS A C 1
ATOM 3714 O O . HIS A 1 477 ? 3.484 14.844 28.047 1 98.25 477 HIS A O 1
ATOM 3720 N N . ALA A 1 478 ? 2.967 16.266 29.625 1 98.12 478 ALA A N 1
ATOM 3721 C CA . ALA A 1 478 ? 2.949 15.344 30.75 1 98.12 478 ALA A CA 1
ATOM 3722 C C . ALA A 1 478 ? 2.027 15.852 31.859 1 98.12 478 ALA A C 1
ATOM 3724 O O . ALA A 1 478 ? 1.98 17.047 32.125 1 98.12 478 ALA A O 1
ATOM 3725 N N . TRP A 1 479 ? 1.325 14.953 32.406 1 97.94 479 TRP A N 1
ATOM 3726 C CA . TRP A 1 479 ? 0.514 15.312 33.562 1 97.94 479 TRP A CA 1
ATOM 3727 C C . TRP A 1 479 ? 1.385 15.5 34.812 1 97.94 479 TRP A C 1
ATOM 3729 O O . TRP A 1 479 ? 2.242 14.664 35.094 1 97.94 479 TRP A O 1
ATOM 3739 N N . LEU A 1 480 ? 1.168 16.656 35.438 1 97.81 480 LEU A N 1
ATOM 3740 C CA . LEU A 1 480 ? 1.811 17 36.719 1 97.81 480 LEU A CA 1
ATOM 3741 C C . LEU A 1 480 ? 0.777 17.156 37.812 1 97.81 480 LEU A C 1
ATOM 3743 O O . LEU A 1 480 ? -0.427 17.172 37.562 1 97.81 480 LEU A O 1
ATOM 3747 N N . GLU A 1 481 ? 1.29 17.156 38.969 1 97.38 481 GLU A N 1
ATOM 3748 C CA . GLU A 1 481 ? 0.452 17.484 40.125 1 97.38 481 GLU A CA 1
ATOM 3749 C C . GLU A 1 481 ? 0.904 18.781 40.781 1 97.38 481 GLU A C 1
ATOM 3751 O O . GLU A 1 481 ? 2.1 18.984 41 1 97.38 481 GLU A O 1
ATOM 3756 N N . HIS A 1 482 ? 0.081 19.688 40.969 1 96.5 482 HIS A N 1
ATOM 3757 C CA . HIS A 1 482 ? 0.316 20.969 41.625 1 96.5 482 HIS A CA 1
ATOM 3758 C C . HIS A 1 482 ? -0.856 21.359 42.531 1 96.5 482 HIS A C 1
ATOM 3760 O O . HIS A 1 482 ? -1.989 21.469 42.062 1 96.5 482 HIS A O 1
ATOM 3766 N N . ASP A 1 483 ? -0.624 21.562 43.844 1 94.38 483 ASP A N 1
ATOM 3767 C CA . ASP A 1 483 ? -1.639 21.969 44.812 1 94.38 483 ASP A CA 1
ATOM 3768 C C . ASP A 1 483 ? -2.842 21.031 44.781 1 94.38 483 ASP A C 1
ATOM 3770 O O . ASP A 1 483 ? -3.988 21.484 44.75 1 94.38 483 ASP A O 1
ATOM 3774 N N . GLY A 1 484 ? -2.598 19.781 44.594 1 93 484 GLY A N 1
ATOM 3775 C CA . GLY A 1 484 ? -3.633 18.766 44.625 1 93 484 GLY A CA 1
ATOM 3776 C C . GLY A 1 484 ? -4.395 18.641 43.312 1 93 484 GLY A C 1
ATOM 3777 O O . GLY A 1 484 ? -5.367 17.891 43.25 1 93 484 GLY A O 1
ATOM 3778 N N . ARG A 1 485 ? -3.951 19.344 42.312 1 95.44 485 ARG A N 1
ATOM 3779 C CA . ARG A 1 485 ? -4.633 19.297 41.031 1 95.44 485 ARG A CA 1
ATOM 3780 C C . ARG A 1 485 ? -3.709 18.766 39.938 1 95.44 485 ARG A C 1
ATOM 3782 O O . ARG A 1 485 ? -2.496 18.984 39.969 1 95.44 485 ARG A O 1
ATOM 3789 N N . GLN A 1 486 ? -4.355 18.078 39.062 1 96.62 486 GLN A N 1
ATOM 3790 C CA . GLN A 1 486 ? -3.625 17.609 37.875 1 96.62 486 GLN A CA 1
ATOM 3791 C C . GLN A 1 486 ? -3.57 18.703 36.812 1 96.62 486 GLN A C 1
ATOM 3793 O O . GLN A 1 486 ? -4.602 19.266 36.438 1 96.62 486 GLN A O 1
ATOM 3798 N N . ILE A 1 487 ? -2.381 19.031 36.375 1 96.5 487 ILE A N 1
ATOM 3799 C CA . ILE A 1 487 ? -2.217 20 35.312 1 96.5 487 ILE A CA 1
ATOM 3800 C C . ILE A 1 487 ? -1.246 19.469 34.281 1 96.5 487 ILE A C 1
ATOM 3802 O O . ILE A 1 487 ? -0.448 18.562 34.562 1 96.5 487 ILE A O 1
ATOM 3806 N N . SER A 1 488 ? -1.356 19.953 33.094 1 97.69 488 SER A N 1
ATOM 3807 C CA . SER A 1 488 ? -0.433 19.609 32.031 1 97.69 488 SER A CA 1
ATOM 3808 C C . SER A 1 488 ? 0.791 20.516 32.031 1 97.69 488 SER A C 1
ATOM 3810 O O . SER A 1 488 ? 0.716 21.672 32.469 1 97.69 488 SER A O 1
ATOM 3812 N N . THR A 1 489 ? 1.926 20.031 31.547 1 97.81 489 THR A N 1
ATOM 3813 C CA . THR A 1 489 ? 3.072 20.906 31.312 1 97.81 489 THR A CA 1
ATOM 3814 C C . THR A 1 489 ? 2.67 22.109 30.453 1 97.81 489 THR A C 1
ATOM 3816 O O . THR A 1 489 ? 3.242 23.188 30.594 1 97.81 489 THR A O 1
ATOM 3819 N N . HIS A 1 490 ? 1.641 22.031 29.609 1 97.06 490 HIS A N 1
ATOM 3820 C CA . HIS A 1 490 ? 1.178 23.109 28.734 1 97.06 490 HIS A CA 1
ATOM 3821 C C . HIS A 1 490 ? 0.48 24.203 29.531 1 97.06 490 HIS A C 1
ATOM 3823 O O . HIS A 1 490 ? 0.366 25.344 29.062 1 97.06 490 HIS A O 1
ATOM 3829 N N . ASP A 1 491 ? 0.054 23.859 30.719 1 96.62 491 ASP A N 1
ATOM 3830 C CA . ASP A 1 491 ? -0.695 24.812 31.531 1 96.62 491 ASP A CA 1
ATOM 3831 C C . ASP A 1 491 ? 0.246 25.766 32.25 1 96.62 491 ASP A C 1
ATOM 3833 O O . ASP A 1 491 ? -0.192 26.781 32.812 1 96.62 491 ASP A O 1
ATOM 3837 N N . LEU A 1 492 ? 1.519 25.469 32.219 1 96.12 492 LEU A N 1
ATOM 3838 C CA . LEU A 1 492 ? 2.484 26.234 33 1 96.12 492 LEU A CA 1
ATOM 3839 C C . LEU A 1 492 ? 2.576 27.672 32.469 1 96.12 492 LEU A C 1
ATOM 3841 O O . LEU A 1 492 ? 2.832 28.594 33.25 1 96.12 492 LEU A O 1
ATOM 3845 N N . THR A 1 493 ? 2.379 27.891 31.141 1 94.38 493 THR A N 1
ATOM 3846 C CA . THR A 1 493 ? 2.486 29.219 30.547 1 94.38 493 THR A CA 1
ATOM 3847 C C . THR A 1 493 ? 1.295 30.094 30.938 1 94.38 493 THR A C 1
ATOM 3849 O O . THR A 1 493 ? 1.354 31.312 30.828 1 94.38 493 THR A O 1
ATOM 3852 N N . GLY A 1 494 ? 0.219 29.453 31.328 1 90.75 494 GLY A N 1
ATOM 3853 C CA . GLY A 1 494 ? -0.974 30.203 31.688 1 90.75 494 GLY A CA 1
ATOM 3854 C C . GLY A 1 494 ? -1.643 30.875 30.5 1 90.75 494 GLY A C 1
ATOM 3855 O O . GLY A 1 494 ? -1.181 30.75 29.375 1 90.75 494 GLY A O 1
ATOM 3856 N N . ASN A 1 495 ? -2.756 31.609 30.766 1 83.62 495 ASN A N 1
ATOM 3857 C CA . ASN A 1 495 ? -3.521 32.281 29.734 1 83.62 495 ASN A CA 1
ATOM 3858 C C . ASN A 1 495 ? -2.803 33.531 29.234 1 83.62 495 ASN A C 1
ATOM 3860 O O . ASN A 1 495 ? -2.994 33.969 28.094 1 83.62 495 ASN A O 1
ATOM 3864 N N . ASN A 1 496 ? -2.15 34.156 30.266 1 66.5 496 ASN A N 1
ATOM 3865 C CA . ASN A 1 496 ? -1.516 35.438 29.953 1 66.5 496 ASN A CA 1
ATOM 3866 C C . ASN A 1 496 ? -0.116 35.219 29.375 1 66.5 496 ASN A C 1
ATOM 3868 O O . ASN A 1 496 ? 0.664 36.188 29.297 1 66.5 496 ASN A O 1
ATOM 3872 N N . ALA A 1 497 ? 0.219 33.969 28.984 1 60.84 497 ALA A N 1
ATOM 3873 C CA . ALA A 1 497 ? 1.226 33.531 28.031 1 60.84 497 ALA A CA 1
ATOM 3874 C C . ALA A 1 497 ? 2.613 34.031 28.406 1 60.84 497 ALA A C 1
ATOM 3876 O O . ALA A 1 497 ? 3.32 34.625 27.594 1 60.84 497 ALA A O 1
ATOM 3877 N N . HIS A 1 498 ? 2.939 33.719 29.766 1 85.31 498 HIS A N 1
ATOM 3878 C CA . HIS A 1 498 ? 4.258 34.062 30.266 1 85.31 498 HIS A CA 1
ATOM 3879 C C . HIS A 1 498 ? 5.32 33.094 29.812 1 85.31 498 HIS A C 1
ATOM 3881 O O . HIS A 1 498 ? 4.996 31.953 29.438 1 85.31 498 HIS A O 1
ATOM 3887 N N . PHE A 1 499 ? 6.551 33.656 29.734 1 95 499 PHE A N 1
ATOM 3888 C CA . PHE A 1 499 ? 7.664 32.719 29.641 1 95 499 PHE A CA 1
ATOM 3889 C C . PHE A 1 499 ? 7.727 31.828 30.859 1 95 499 PHE A C 1
ATOM 3891 O O . PHE A 1 499 ? 7.406 32.25 31.969 1 95 499 PHE A O 1
ATOM 3898 N N . VAL A 1 500 ? 8.086 30.578 30.656 1 97 500 VAL A N 1
ATOM 3899 C CA . VAL A 1 500 ? 8.234 29.641 31.766 1 97 500 VAL A CA 1
ATOM 3900 C C . VAL A 1 500 ? 9.641 29.031 31.734 1 97 500 VAL A C 1
ATOM 3902 O O . VAL A 1 500 ? 10.141 28.656 30.672 1 97 500 VAL A O 1
ATOM 3905 N N . LEU A 1 501 ? 10.289 29.078 32.875 1 97.62 501 LEU A N 1
ATOM 3906 C CA . LEU A 1 501 ? 11.523 28.328 33.062 1 97.62 501 LEU A CA 1
ATOM 3907 C C . LEU A 1 501 ? 11.258 27.062 33.844 1 97.62 501 LEU A C 1
ATOM 3909 O O . LEU A 1 501 ? 10.898 27.125 35.031 1 97.62 501 LEU A O 1
ATOM 3913 N N . ILE A 1 502 ? 11.414 25.922 33.188 1 97.69 502 ILE A N 1
ATOM 3914 C CA . ILE A 1 502 ? 11.227 24.625 33.875 1 97.69 502 ILE A CA 1
ATOM 3915 C C . ILE A 1 502 ? 12.562 24.125 34.375 1 97.69 502 ILE A C 1
ATOM 3917 O O . ILE A 1 502 ? 13.547 24.062 33.625 1 97.69 502 ILE A O 1
ATOM 3921 N N . THR A 1 503 ? 12.594 23.844 35.656 1 96.38 503 THR A N 1
ATOM 3922 C CA . THR A 1 503 ? 13.797 23.281 36.25 1 96.38 503 THR A CA 1
ATOM 3923 C C . THR A 1 503 ? 13.469 21.984 37 1 96.38 503 THR A C 1
ATOM 3925 O O . THR A 1 503 ? 12.297 21.688 37.25 1 96.38 503 THR A O 1
ATOM 3928 N N . ALA A 1 504 ? 14.508 21.219 37.219 1 92.06 504 ALA A N 1
ATOM 3929 C CA . ALA A 1 504 ? 14.352 20.016 38.062 1 92.06 504 ALA A CA 1
ATOM 3930 C C . ALA A 1 504 ? 14.516 20.344 39.531 1 92.06 504 ALA A C 1
ATOM 3932 O O . ALA A 1 504 ? 14.5 21.516 39.906 1 92.06 504 ALA A O 1
ATOM 3933 N N . ALA A 1 505 ? 14.578 19.312 40.344 1 86.69 505 ALA A N 1
ATOM 3934 C CA . ALA A 1 505 ? 14.602 19.469 41.781 1 86.69 505 ALA A CA 1
ATOM 3935 C C . ALA A 1 505 ? 15.812 20.281 42.219 1 86.69 505 ALA A C 1
ATOM 3937 O O . ALA A 1 505 ? 15.742 21.047 43.188 1 86.69 505 ALA A O 1
ATOM 3938 N N . ASP A 1 506 ? 16.938 20.188 41.531 1 87.19 506 ASP A N 1
ATOM 3939 C CA . ASP A 1 506 ? 18.141 20.953 41.844 1 87.19 506 ASP A CA 1
ATOM 3940 C C . ASP A 1 506 ? 18.219 22.234 41.031 1 87.19 506 ASP A C 1
ATOM 3942 O O . ASP A 1 506 ? 19.25 22.547 40.438 1 87.19 506 ASP A O 1
ATOM 3946 N N . GLY A 1 507 ? 17.109 22.953 41 1 87.06 507 GLY A N 1
ATOM 3947 C CA . GLY A 1 507 ? 17 24.062 40.031 1 87.06 507 GLY A CA 1
ATOM 3948 C C . GLY A 1 507 ? 17.172 25.422 40.688 1 87.06 507 GLY A C 1
ATOM 3949 O O . GLY A 1 507 ? 16.812 26.438 40.125 1 87.06 507 GLY A O 1
ATOM 3950 N N . ALA A 1 508 ? 17.75 25.562 41.906 1 90 508 ALA A N 1
ATOM 3951 C CA . ALA A 1 508 ? 17.812 26.828 42.656 1 90 508 ALA A CA 1
ATOM 3952 C C . ALA A 1 508 ? 18.625 27.875 41.875 1 90 508 ALA A C 1
ATOM 3954 O O . ALA A 1 508 ? 18.25 29.047 41.844 1 90 508 ALA A O 1
ATOM 3955 N N . ALA A 1 509 ? 19.703 27.438 41.312 1 94.31 509 ALA A N 1
ATOM 3956 C CA . ALA A 1 509 ? 20.547 28.375 40.562 1 94.31 509 ALA A CA 1
ATOM 3957 C C . ALA A 1 509 ? 19.781 28.969 39.406 1 94.31 509 ALA A C 1
ATOM 3959 O O . ALA A 1 509 ? 19.953 30.156 39.094 1 94.31 509 ALA A O 1
ATOM 3960 N N . TRP A 1 510 ? 19.016 28.203 38.812 1 96.19 510 TRP A N 1
ATOM 3961 C CA . TRP A 1 510 ? 18.219 28.672 37.688 1 96.19 510 TRP A CA 1
ATOM 3962 C C . TRP A 1 510 ? 17.094 29.594 38.156 1 96.19 510 TRP A C 1
ATOM 3964 O O . TRP A 1 510 ? 16.734 30.547 37.438 1 96.19 510 TRP A O 1
ATOM 3974 N N . SER A 1 511 ? 16.531 29.297 39.281 1 94 511 SER A N 1
ATOM 3975 C CA . SER A 1 511 ? 15.523 30.188 39.844 1 94 511 SER A CA 1
ATOM 3976 C C . SER A 1 511 ? 16.078 31.578 40.094 1 94 511 SER A C 1
ATOM 3978 O O . SER A 1 511 ? 15.422 32.594 39.812 1 94 511 SER A O 1
ATOM 3980 N N . ASP A 1 512 ? 17.266 31.594 40.594 1 95.5 512 ASP A N 1
ATOM 3981 C CA . ASP A 1 512 ? 17.938 32.875 40.812 1 95.5 512 ASP A CA 1
ATOM 3982 C C . ASP A 1 512 ? 18.219 33.562 39.469 1 95.5 512 ASP A C 1
ATOM 3984 O O . ASP A 1 512 ? 18.062 34.781 39.375 1 95.5 512 ASP A O 1
ATOM 3988 N N . ALA A 1 513 ? 18.625 32.844 38.594 1 96.25 513 ALA A N 1
ATOM 3989 C CA . ALA A 1 513 ? 18.891 33.375 37.25 1 96.25 513 ALA A CA 1
ATOM 3990 C C . ALA A 1 513 ? 17.641 34 36.656 1 96.25 513 ALA A C 1
ATOM 3992 O O . ALA A 1 513 ? 17.719 35.031 36 1 96.25 513 ALA A O 1
ATOM 3993 N N . ALA A 1 514 ? 16.516 33.344 36.844 1 95.94 514 ALA A N 1
ATOM 3994 C CA . ALA A 1 514 ? 15.25 33.844 36.312 1 95.94 514 ALA A CA 1
ATOM 3995 C C . ALA A 1 514 ? 14.898 35.188 36.938 1 95.94 514 ALA A C 1
ATOM 3997 O O . ALA A 1 514 ? 14.398 36.094 36.281 1 95.94 514 ALA A O 1
ATOM 3998 N N . ARG A 1 515 ? 15.148 35.281 38.219 1 94.31 515 ARG A N 1
ATOM 3999 C CA . ARG A 1 515 ? 14.891 36.562 38.906 1 94.31 515 ARG A CA 1
ATOM 4000 C C . ARG A 1 515 ? 15.75 37.688 38.344 1 94.31 515 ARG A C 1
ATOM 4002 O O . ARG A 1 515 ? 15.258 38.781 38.125 1 94.31 515 ARG A O 1
ATOM 4009 N N . LEU A 1 516 ? 16.922 37.375 38.094 1 94.19 516 LEU A N 1
ATOM 4010 C CA . LEU A 1 516 ? 17.844 38.344 37.562 1 94.19 516 LEU A CA 1
ATOM 4011 C C . LEU A 1 516 ? 17.422 38.75 36.125 1 94.19 516 LEU A C 1
ATOM 4013 O O . LEU A 1 516 ? 17.484 39.938 35.781 1 94.19 516 LEU A O 1
ATOM 4017 N N . ALA A 1 517 ? 17.047 37.812 35.375 1 92.94 517 ALA A N 1
ATOM 4018 C CA . ALA A 1 517 ? 16.594 38.062 34 1 92.94 517 ALA A CA 1
ATOM 4019 C C . ALA A 1 517 ? 15.32 38.906 34 1 92.94 517 ALA A C 1
ATOM 4021 O O . ALA A 1 517 ? 15.148 39.781 33.156 1 92.94 517 ALA A O 1
ATOM 4022 N N . ASN A 1 518 ? 14.469 38.562 34.906 1 91.38 518 ASN A N 1
ATOM 4023 C CA . ASN A 1 518 ? 13.258 39.344 35.094 1 91.38 518 ASN A CA 1
ATOM 4024 C C . ASN A 1 518 ? 13.594 40.812 35.344 1 91.38 518 ASN A C 1
ATOM 4026 O O . ASN A 1 518 ? 12.984 41.719 34.75 1 91.38 518 ASN A O 1
ATOM 4030 N N . ASP A 1 519 ? 14.492 41.031 36.156 1 91.06 519 ASP A N 1
ATOM 4031 C CA . ASP A 1 519 ? 14.891 42.375 36.5 1 91.06 519 ASP A CA 1
ATOM 4032 C C . ASP A 1 519 ? 15.547 43.094 35.312 1 91.06 519 ASP A C 1
ATOM 4034 O O . ASP A 1 519 ? 15.289 44.281 35.094 1 91.06 519 ASP A O 1
ATOM 4038 N N . LYS A 1 520 ? 16.281 42.406 34.688 1 90.94 520 LYS A N 1
ATOM 4039 C CA . LYS A 1 520 ? 17.031 42.969 33.594 1 90.94 520 LYS A CA 1
ATOM 4040 C C . LYS A 1 520 ? 16.109 43.375 32.438 1 90.94 520 LYS A C 1
ATOM 4042 O O . LYS A 1 520 ? 16.25 44.438 31.844 1 90.94 520 LYS A O 1
ATOM 4047 N N . PHE A 1 521 ? 15.227 42.531 32.062 1 91.06 521 PHE A N 1
ATOM 4048 C CA . PHE A 1 521 ? 14.43 42.719 30.859 1 91.06 521 PHE A CA 1
ATOM 4049 C C . PHE A 1 521 ? 13.047 43.25 31.203 1 91.06 521 PHE A C 1
ATOM 4051 O O . PHE A 1 521 ? 12.328 43.719 30.328 1 91.06 521 PHE A O 1
ATOM 4058 N N . GLY A 1 522 ? 12.719 43.219 32.469 1 86.94 522 GLY A N 1
ATOM 4059 C CA . GLY A 1 522 ? 11.406 43.688 32.906 1 86.94 522 GLY A CA 1
ATOM 4060 C C . GLY A 1 522 ? 10.273 42.75 32.438 1 86.94 522 GLY A C 1
ATOM 4061 O O . GLY A 1 522 ? 9.188 43.25 32.125 1 86.94 522 GLY A O 1
ATOM 4062 N N . ILE A 1 523 ? 10.594 41.531 32.281 1 88.12 523 ILE A N 1
ATOM 4063 C CA . ILE A 1 523 ? 9.562 40.594 31.844 1 88.12 523 ILE A CA 1
ATOM 4064 C C . ILE A 1 523 ? 9.297 39.594 32.969 1 88.12 523 ILE A C 1
ATOM 4066 O O . ILE A 1 523 ? 10.141 39.375 33.844 1 88.12 523 ILE A O 1
ATOM 4070 N N . GLN A 1 524 ? 8.156 39.031 32.906 1 84.44 524 GLN A N 1
ATOM 4071 C CA . GLN A 1 524 ? 7.801 38 33.906 1 84.44 524 GLN A CA 1
ATOM 4072 C C . GLN A 1 524 ? 8.172 36.625 33.406 1 84.44 524 GLN A C 1
ATOM 4074 O O . GLN A 1 524 ? 7.75 36.188 32.344 1 84.44 524 GLN A O 1
ATOM 4079 N N . ILE A 1 525 ? 8.961 35.938 34.188 1 93.38 525 ILE A N 1
ATOM 4080 C CA . ILE A 1 525 ? 9.297 34.531 33.938 1 93.38 525 ILE A CA 1
ATOM 4081 C C . ILE A 1 525 ? 8.781 33.688 35.094 1 93.38 525 ILE A C 1
ATOM 4083 O O . ILE A 1 525 ? 9.188 33.875 36.25 1 93.38 525 ILE A O 1
ATOM 4087 N N . LYS A 1 526 ? 7.898 32.812 34.812 1 94.5 526 LYS A N 1
ATOM 4088 C CA . LYS A 1 526 ? 7.457 31.859 35.812 1 94.5 526 LYS A CA 1
ATOM 4089 C C . LYS A 1 526 ? 8.438 30.703 35.938 1 94.5 526 LYS A C 1
ATOM 4091 O O . LYS A 1 526 ? 8.812 30.094 34.938 1 94.5 526 LYS A O 1
ATOM 4096 N N . VAL A 1 527 ? 8.859 30.453 37.125 1 95.69 527 VAL A N 1
ATOM 4097 C CA . VAL A 1 527 ? 9.734 29.312 37.344 1 95.69 527 VAL A CA 1
ATOM 4098 C C . VAL A 1 527 ? 8.914 28.109 37.812 1 95.69 527 VAL A C 1
ATOM 4100 O O . VAL A 1 527 ? 8.164 28.188 38.781 1 95.69 527 VAL A O 1
ATOM 4103 N N . ALA A 1 528 ? 8.961 27.047 37.094 1 96.69 528 ALA A N 1
ATOM 4104 C CA . ALA A 1 528 ? 8.297 25.797 37.438 1 96.69 528 ALA A CA 1
ATOM 4105 C C . ALA A 1 528 ? 9.312 24.719 37.812 1 96.69 528 ALA A C 1
ATOM 4107 O O . ALA A 1 528 ? 9.883 24.062 36.906 1 96.69 528 ALA A O 1
ATOM 4108 N N . GLN A 1 529 ? 9.508 24.562 39.062 1 96.12 529 GLN A N 1
ATOM 4109 C CA . GLN A 1 529 ? 10.367 23.484 39.531 1 96.12 529 GLN A CA 1
ATOM 4110 C C . GLN A 1 529 ? 9.602 22.172 39.656 1 96.12 529 GLN A C 1
ATOM 4112 O O . GLN A 1 529 ? 8.664 22.062 40.438 1 96.12 529 GLN A O 1
ATOM 4117 N N . ILE A 1 530 ? 10.039 21.156 38.844 1 96.38 530 ILE A N 1
ATOM 4118 C CA . ILE A 1 530 ? 9.32 19.875 38.781 1 96.38 530 ILE A CA 1
ATOM 4119 C C . ILE A 1 530 ? 10.188 18.781 39.375 1 96.38 530 ILE A C 1
ATOM 4121 O O . ILE A 1 530 ? 11.281 18.484 38.875 1 96.38 530 ILE A O 1
ATOM 4125 N N . GLY A 1 531 ? 9.734 18.156 40.375 1 92.31 531 GLY A N 1
ATOM 4126 C CA . GLY A 1 531 ? 10.43 17.078 41.031 1 92.31 531 GLY A CA 1
ATOM 4127 C C . GLY A 1 531 ? 9.82 16.703 42.375 1 92.31 531 GLY A C 1
ATOM 4128 O O . GLY A 1 531 ? 8.836 17.312 42.812 1 92.31 531 GLY A O 1
ATOM 4129 N N . ALA A 1 532 ? 10.438 15.727 42.938 1 88.69 532 ALA A N 1
ATOM 4130 C CA . ALA A 1 532 ? 9.961 15.297 44.25 1 88.69 532 ALA A CA 1
ATOM 4131 C C . ALA A 1 532 ? 10.117 16.406 45.281 1 88.69 532 ALA A C 1
ATOM 4133 O O . ALA A 1 532 ? 11.172 17.031 45.375 1 88.69 532 ALA A O 1
ATOM 4134 N N . GLY A 1 533 ? 9.023 16.734 46 1 87.56 533 GLY A N 1
ATOM 4135 C CA . GLY A 1 533 ? 9.078 17.703 47.094 1 87.56 533 GLY A CA 1
ATOM 4136 C C . GLY A 1 533 ? 9.062 19.141 46.594 1 87.56 533 GLY A C 1
ATOM 4137 O O . GLY A 1 533 ? 9.328 20.062 47.375 1 87.56 533 GLY A O 1
ATOM 4138 N N . THR A 1 534 ? 8.914 19.297 45.375 1 92.06 534 THR A N 1
ATOM 4139 C CA . THR A 1 534 ? 8.883 20.641 44.812 1 92.06 534 THR A CA 1
ATOM 4140 C C . THR A 1 534 ? 7.445 21.062 44.5 1 92.06 534 THR A C 1
ATOM 4142 O O . THR A 1 534 ? 6.5 20.344 44.812 1 92.06 534 THR A O 1
ATOM 4145 N N . ASP A 1 535 ? 7.246 22.25 44 1 90.81 535 ASP A N 1
ATOM 4146 C CA . ASP A 1 535 ? 5.941 22.859 43.75 1 90.81 535 ASP A CA 1
ATOM 4147 C C . ASP A 1 535 ? 5.133 22 42.75 1 90.81 535 ASP A C 1
ATOM 4149 O O . ASP A 1 535 ? 3.906 21.953 42.844 1 90.81 535 ASP A O 1
ATOM 4153 N N . TYR A 1 536 ? 5.777 21.469 41.719 1 96.31 536 TYR A N 1
ATOM 4154 C CA . TYR A 1 536 ? 5.172 20.562 40.75 1 96.31 536 TYR A CA 1
ATOM 4155 C C . TYR A 1 536 ? 5.77 19.172 40.844 1 96.31 536 TYR A C 1
ATOM 4157 O O . TYR A 1 536 ? 6.992 19 40.875 1 96.31 536 TYR A O 1
ATOM 4165 N N . THR A 1 537 ? 4.898 18.156 40.969 1 96.75 537 THR A N 1
ATOM 4166 C CA . THR A 1 537 ? 5.391 16.781 41.031 1 96.75 537 THR A CA 1
ATOM 4167 C C . THR A 1 537 ? 5.012 16 39.781 1 96.75 537 THR A C 1
ATOM 4169 O O . THR A 1 537 ? 4.09 16.375 39.062 1 96.75 537 THR A O 1
ATOM 4172 N N . ASP A 1 538 ? 5.762 15.023 39.5 1 95.94 538 ASP A N 1
ATOM 4173 C CA . ASP A 1 538 ? 5.605 14.141 38.344 1 95.94 538 ASP A CA 1
ATOM 4174 C C . ASP A 1 538 ? 5.262 12.719 38.781 1 95.94 538 ASP A C 1
ATOM 4176 O O . ASP A 1 538 ? 6.09 11.812 38.656 1 95.94 538 ASP A O 1
ATOM 4180 N N . PRO A 1 539 ? 4.035 12.438 39.188 1 93.31 539 PRO A N 1
ATOM 4181 C CA . PRO A 1 539 ? 3.691 11.156 39.781 1 93.31 539 PRO A CA 1
ATOM 4182 C C . PRO A 1 539 ? 3.865 9.977 38.844 1 93.31 539 PRO A C 1
ATOM 4184 O O . PRO A 1 539 ? 4.129 8.852 39.281 1 93.31 539 PRO A O 1
ATOM 4187 N N . THR A 1 540 ? 3.732 10.156 37.594 1 92.75 540 THR A N 1
ATOM 4188 C CA . THR A 1 540 ? 3.793 9.039 36.656 1 92.75 540 THR A CA 1
ATOM 4189 C C . THR A 1 540 ? 5.219 8.844 36.156 1 92.75 540 THR A C 1
ATOM 4191 O O . THR A 1 540 ? 5.531 7.805 35.562 1 92.75 540 THR A O 1
ATOM 4194 N N . GLY A 1 541 ? 6.047 9.789 36.344 1 95.38 541 GLY A N 1
ATOM 4195 C CA . GLY A 1 541 ? 7.41 9.727 35.844 1 95.38 541 GLY A CA 1
ATOM 4196 C C . GLY A 1 541 ? 7.523 10.094 34.375 1 95.38 541 GLY A C 1
ATOM 4197 O O . GLY A 1 541 ? 8.625 10.109 33.812 1 95.38 541 GLY A O 1
ATOM 4198 N N . ARG A 1 542 ? 6.461 10.445 33.75 1 96.56 542 ARG A N 1
ATOM 4199 C CA . ARG A 1 542 ? 6.434 10.727 32.312 1 96.56 542 ARG A CA 1
ATOM 4200 C C . ARG A 1 542 ? 7.289 11.945 31.984 1 96.56 542 ARG A C 1
ATOM 4202 O O . ARG A 1 542 ? 8.016 11.938 30.984 1 96.56 542 ARG A O 1
ATOM 4209 N N . TRP A 1 543 ? 7.223 12.984 32.719 1 97.25 543 TRP A N 1
ATOM 4210 C CA . TRP A 1 543 ? 8.031 14.172 32.469 1 97.25 543 TRP A CA 1
ATOM 4211 C C . TRP A 1 543 ? 9.516 13.852 32.562 1 97.25 543 TRP A C 1
ATOM 4213 O O . TRP A 1 543 ? 10.312 14.305 31.734 1 97.25 543 TRP A O 1
ATOM 4223 N N . SER A 1 544 ? 9.844 13.062 33.562 1 95.62 544 SER A N 1
ATOM 4224 C CA . SER A 1 544 ? 11.242 12.672 33.75 1 95.62 544 SER A CA 1
ATOM 4225 C C . SER A 1 544 ? 11.773 11.961 32.5 1 95.62 544 SER A C 1
ATOM 4227 O O . SER A 1 544 ? 12.945 12.094 32.156 1 95.62 544 SER A O 1
ATOM 4229 N N . GLU A 1 545 ? 10.875 11.266 31.891 1 96 545 GLU A N 1
ATOM 4230 C CA . GLU A 1 545 ? 11.258 10.555 30.672 1 96 545 GLU A CA 1
ATOM 4231 C C . GLU A 1 545 ? 11.359 11.5 29.484 1 96 545 GLU A C 1
ATOM 4233 O O . GLU A 1 545 ? 12.133 11.258 28.562 1 96 545 GLU A O 1
ATOM 4238 N N . LEU A 1 546 ? 10.68 12.625 29.5 1 97.38 546 LEU A N 1
ATOM 4239 C CA . LEU A 1 546 ? 10.508 13.477 28.328 1 97.38 546 LEU A CA 1
ATOM 4240 C C . LEU A 1 546 ? 11.438 14.688 28.391 1 97.38 546 LEU A C 1
ATOM 4242 O O . LEU A 1 546 ? 11.773 15.266 27.359 1 97.38 546 LEU A O 1
ATOM 4246 N N . ARG A 1 547 ? 11.828 15.164 29.547 1 97.19 547 ARG A N 1
ATOM 4247 C CA . ARG A 1 547 ? 12.43 16.484 29.766 1 97.19 547 ARG A CA 1
ATOM 4248 C C . ARG A 1 547 ? 13.789 16.578 29.078 1 97.19 547 ARG A C 1
ATOM 4250 O O . ARG A 1 547 ? 14.211 17.672 28.688 1 97.19 547 ARG A O 1
ATOM 4257 N N . GLN A 1 548 ? 14.531 15.406 28.953 1 96.94 548 GLN A N 1
ATOM 4258 C CA . GLN A 1 548 ? 15.805 15.328 28.25 1 96.94 548 GLN A CA 1
ATOM 4259 C C . GLN A 1 548 ? 16.844 16.266 28.859 1 96.94 548 GLN A C 1
ATOM 4261 O O . GLN A 1 548 ? 17.641 16.859 28.156 1 96.94 548 GLN A O 1
ATOM 4266 N N . THR A 1 549 ? 16.734 16.625 30.156 1 96.25 549 THR A N 1
ATOM 4267 C CA . THR A 1 549 ? 17.703 17.344 30.984 1 96.25 549 THR A CA 1
ATOM 4268 C C . THR A 1 549 ? 18 16.562 32.25 1 96.25 549 THR A C 1
ATOM 4270 O O . THR A 1 549 ? 17.172 15.773 32.719 1 96.25 549 THR A O 1
ATOM 4273 N N . ASP A 1 550 ? 19.203 16.703 32.688 1 95 550 ASP A N 1
ATOM 4274 C CA . ASP A 1 550 ? 19.453 16.125 34 1 95 550 ASP A CA 1
ATOM 4275 C C . ASP A 1 550 ? 18.875 17 35.125 1 95 550 ASP A C 1
ATOM 4277 O O . ASP A 1 550 ? 18.109 17.922 34.844 1 95 550 ASP A O 1
ATOM 4281 N N . ASP A 1 551 ? 19.156 16.734 36.375 1 94.25 551 ASP A N 1
ATOM 4282 C CA . ASP A 1 551 ? 18.5 17.391 37.5 1 94.25 551 ASP A CA 1
ATOM 4283 C C . ASP A 1 551 ? 19 18.812 37.688 1 94.25 551 ASP A C 1
ATOM 4285 O O . ASP A 1 551 ? 18.406 19.609 38.406 1 94.25 551 ASP A O 1
ATOM 4289 N N . THR A 1 552 ? 20.062 19.219 36.906 1 94.75 552 THR A N 1
ATOM 4290 C CA . THR A 1 552 ? 20.656 20.547 37.062 1 94.75 552 THR A CA 1
ATOM 4291 C C . THR A 1 552 ? 20.344 21.391 35.812 1 94.75 552 THR A C 1
ATOM 4293 O O . THR A 1 552 ? 20.766 22.547 35.75 1 94.75 552 THR A O 1
ATOM 4296 N N . GLY A 1 553 ? 19.578 20.812 34.875 1 96.12 553 GLY A N 1
ATOM 4297 C CA . GLY A 1 553 ? 19.281 21.516 33.656 1 96.12 553 GLY A CA 1
ATOM 4298 C C . GLY A 1 553 ? 18.062 22.406 33.75 1 96.12 553 GLY A C 1
ATOM 4299 O O . GLY A 1 553 ? 17.484 22.562 34.812 1 96.12 553 GLY A O 1
ATOM 4300 N N . ALA A 1 554 ? 17.719 23.031 32.625 1 97.81 554 ALA A N 1
ATOM 4301 C CA . ALA A 1 554 ? 16.562 23.922 32.562 1 97.81 554 ALA A CA 1
ATOM 4302 C C . ALA A 1 554 ? 16.031 24.047 31.141 1 97.81 554 ALA A C 1
ATOM 4304 O O . ALA A 1 554 ? 16.766 23.812 30.172 1 97.81 554 ALA A O 1
ATOM 4305 N N . ILE A 1 555 ? 14.766 24.328 30.984 1 98.31 555 ILE A N 1
ATOM 4306 C CA . ILE A 1 555 ? 14.078 24.531 29.719 1 98.31 555 ILE A CA 1
ATOM 4307 C C . ILE A 1 555 ? 13.312 25.844 29.75 1 98.31 555 ILE A C 1
ATOM 4309 O O . ILE A 1 555 ? 12.508 26.078 30.656 1 98.31 555 ILE A O 1
ATOM 4313 N N . LEU A 1 556 ? 13.578 26.766 28.812 1 98.25 556 LEU A N 1
ATOM 4314 C CA . LEU A 1 556 ? 12.797 27.984 28.656 1 98.25 556 LEU A CA 1
ATOM 4315 C C . LEU A 1 556 ? 11.695 27.797 27.625 1 98.25 556 LEU A C 1
ATOM 4317 O O . LEU A 1 556 ? 11.961 27.438 26.484 1 98.25 556 LEU A O 1
ATOM 4321 N N . VAL A 1 557 ? 10.5 28 28.047 1 98 557 VAL A N 1
ATOM 4322 C CA . VAL A 1 557 ? 9.328 27.797 27.188 1 98 557 VAL A CA 1
ATOM 4323 C C . VAL A 1 557 ? 8.703 29.141 26.844 1 98 557 VAL A C 1
ATOM 4325 O O . VAL A 1 557 ? 8.523 30 27.719 1 98 557 VAL A O 1
ATOM 4328 N N . ARG A 1 558 ? 8.383 29.312 25.578 1 97.44 558 ARG A N 1
ATOM 4329 C CA . ARG A 1 558 ? 7.703 30.516 25.094 1 97.44 558 ARG A CA 1
ATOM 4330 C C . ARG A 1 558 ? 6.242 30.531 25.531 1 97.44 558 ARG A C 1
ATOM 4332 O O . ARG A 1 558 ? 5.688 29.484 25.891 1 97.44 558 ARG A O 1
ATOM 4339 N N . PRO A 1 559 ? 5.625 31.672 25.438 1 96 559 PRO A N 1
ATOM 4340 C CA . PRO A 1 559 ? 4.199 31.75 25.766 1 96 559 PRO A CA 1
ATOM 4341 C C . PRO A 1 559 ? 3.332 30.875 24.875 1 96 559 PRO A C 1
ATOM 4343 O O . PRO A 1 559 ? 2.217 30.5 25.25 1 96 559 PRO A O 1
ATOM 4346 N N . ASP A 1 560 ? 3.773 30.5 23.672 1 96.25 560 ASP A N 1
ATOM 4347 C CA . ASP A 1 560 ? 2.98 29.672 22.766 1 96.25 560 ASP A CA 1
ATOM 4348 C C . ASP A 1 560 ? 3.311 28.188 22.953 1 96.25 560 ASP A C 1
ATOM 4350 O O . ASP A 1 560 ? 3.039 27.359 22.078 1 96.25 560 ASP A O 1
ATOM 4354 N N . ASN A 1 561 ? 4.012 27.812 24.047 1 97.12 561 ASN A N 1
ATOM 4355 C CA . ASN A 1 561 ? 4.289 26.453 24.5 1 97.12 561 ASN A CA 1
ATOM 4356 C C . ASN A 1 561 ? 5.312 25.766 23.594 1 97.12 561 ASN A C 1
ATOM 4358 O O . ASN A 1 561 ? 5.348 24.531 23.5 1 97.12 561 ASN A O 1
ATOM 4362 N N . HIS A 1 562 ? 6.117 26.531 22.891 1 98.06 562 HIS A N 1
ATOM 4363 C CA . HIS A 1 562 ? 7.285 26 22.203 1 98.06 562 HIS A CA 1
ATOM 4364 C C . HIS A 1 562 ? 8.555 26.234 23.016 1 98.06 562 HIS A C 1
ATOM 4366 O O . HIS A 1 562 ? 8.68 27.25 23.703 1 98.06 562 HIS A O 1
ATOM 4372 N N . VAL A 1 563 ? 9.469 25.359 22.938 1 98.56 563 VAL A N 1
ATOM 4373 C CA . VAL A 1 563 ? 10.727 25.469 23.672 1 98.56 563 VAL A CA 1
ATOM 4374 C C . VAL A 1 563 ? 11.625 26.516 23 1 98.56 563 VAL A C 1
ATOM 4376 O O . VAL A 1 563 ? 11.906 26.422 21.812 1 98.56 563 VAL A O 1
ATOM 4379 N N . ALA A 1 564 ? 12.039 27.469 23.766 1 98.44 564 ALA A N 1
ATOM 4380 C CA . ALA A 1 564 ? 12.898 28.531 23.234 1 98.44 564 ALA A CA 1
ATOM 4381 C C . ALA A 1 564 ? 14.375 28.188 23.438 1 98.44 564 ALA A C 1
ATOM 4383 O O . ALA A 1 564 ? 15.234 28.625 22.656 1 98.44 564 ALA A O 1
ATOM 4384 N N . TRP A 1 565 ? 14.648 27.5 24.516 1 98.44 565 TRP A N 1
ATOM 4385 C CA . TRP A 1 565 ? 16.016 27.234 24.922 1 98.44 565 TRP A CA 1
ATOM 4386 C C . TRP A 1 565 ? 16.078 26.094 25.922 1 98.44 565 TRP A C 1
ATOM 4388 O O . TRP A 1 565 ? 15.102 25.844 26.641 1 98.44 565 TRP A O 1
ATOM 4398 N N . ARG A 1 566 ? 17.219 25.359 25.906 1 98.31 566 ARG A N 1
ATOM 4399 C CA . ARG A 1 566 ? 17.406 24.234 26.828 1 98.31 566 ARG A CA 1
ATOM 4400 C C . ARG A 1 566 ? 18.859 24.125 27.25 1 98.31 566 ARG A C 1
ATOM 4402 O O . ARG A 1 566 ? 19.766 24.234 26.438 1 98.31 566 ARG A O 1
ATOM 4409 N N . SER A 1 567 ? 19.062 24.016 28.547 1 97.25 567 SER A N 1
ATOM 4410 C CA . SER A 1 567 ? 20.328 23.547 29.109 1 97.25 567 SER A CA 1
ATOM 4411 C C . SER A 1 567 ? 20.203 22.109 29.641 1 97.25 567 SER A C 1
ATOM 4413 O O . SER A 1 567 ? 19.516 21.875 30.625 1 97.25 567 SER A O 1
ATOM 4415 N N . THR A 1 568 ? 20.891 21.203 29.047 1 95.31 568 THR A N 1
ATOM 4416 C CA . THR A 1 568 ? 20.719 19.781 29.359 1 95.31 568 THR A CA 1
ATOM 4417 C C . THR A 1 568 ? 21.25 19.484 30.75 1 95.31 568 THR A C 1
ATOM 4419 O O . THR A 1 568 ? 20.844 18.484 31.375 1 95.31 568 THR A O 1
ATOM 4422 N N . GLY A 1 569 ? 22.125 20.312 31.203 1 93.75 569 GLY A N 1
ATOM 4423 C CA . GLY A 1 569 ? 22.688 20.203 32.531 1 93.75 569 GLY A CA 1
ATOM 4424 C C . GLY A 1 569 ? 23 21.547 33.188 1 93.75 569 GLY A C 1
ATOM 4425 O O . GLY A 1 569 ? 22.5 22.578 32.719 1 93.75 569 GLY A O 1
ATOM 4426 N N . GLY A 1 570 ? 23.703 21.484 34.281 1 91.31 570 GLY A N 1
ATOM 4427 C CA . GLY A 1 570 ? 24.078 22.703 34.969 1 91.31 570 GLY A CA 1
ATOM 4428 C C . GLY A 1 570 ? 25 23.594 34.156 1 91.31 570 GLY A C 1
ATOM 4429 O O . GLY A 1 570 ? 25.641 23.125 33.219 1 91.31 570 GLY A O 1
ATOM 4430 N N . ALA A 1 571 ? 24.906 24.875 34.406 1 92.31 571 ALA A N 1
ATOM 4431 C CA . ALA A 1 571 ? 25.797 25.844 33.75 1 92.31 571 ALA A CA 1
ATOM 4432 C C . ALA A 1 571 ? 26.703 26.531 34.781 1 92.31 571 ALA A C 1
ATOM 4434 O O . ALA A 1 571 ? 26.328 26.688 35.938 1 92.31 571 ALA A O 1
ATOM 4435 N N . ASP A 1 572 ? 27.859 26.922 34.312 1 92.88 572 ASP A N 1
ATOM 4436 C CA . ASP A 1 572 ? 28.781 27.641 35.188 1 92.88 572 ASP A CA 1
ATOM 4437 C C . ASP A 1 572 ? 28.188 28.969 35.656 1 92.88 572 ASP A C 1
ATOM 4439 O O . ASP A 1 572 ? 28.359 29.359 36.812 1 92.88 572 ASP A O 1
ATOM 4443 N N . ASP A 1 573 ? 27.531 29.625 34.781 1 96.12 573 ASP A N 1
ATOM 4444 C CA . ASP A 1 573 ? 26.859 30.875 35.062 1 96.12 573 ASP A CA 1
ATOM 4445 C C . ASP A 1 573 ? 25.422 30.875 34.531 1 96.12 573 ASP A C 1
ATOM 4447 O O . ASP A 1 573 ? 25.156 31.453 33.469 1 96.12 573 ASP A O 1
ATOM 4451 N N . PRO A 1 574 ? 24.547 30.281 35.312 1 96.38 574 PRO A N 1
ATOM 4452 C CA . PRO A 1 574 ? 23.156 30.156 34.844 1 96.38 574 PRO A CA 1
ATOM 4453 C C . PRO A 1 574 ? 22.547 31.516 34.5 1 96.38 574 PRO A C 1
ATOM 4455 O O . PRO A 1 574 ? 21.766 31.609 33.562 1 96.38 574 PRO A O 1
ATOM 4458 N N . ALA A 1 575 ? 22.859 32.562 35.25 1 96.12 575 ALA A N 1
ATOM 4459 C CA . ALA A 1 575 ? 22.297 33.906 35.031 1 96.12 575 ALA A CA 1
ATOM 4460 C C . ALA A 1 575 ? 22.703 34.438 33.656 1 96.12 575 ALA A C 1
ATOM 4462 O O . ALA A 1 575 ? 21.875 34.969 32.938 1 96.12 575 ALA A O 1
ATOM 4463 N N . ASP A 1 576 ? 23.969 34.281 33.375 1 96.19 576 ASP A N 1
ATOM 4464 C CA . ASP A 1 576 ? 24.469 34.75 32.062 1 96.19 576 ASP A CA 1
ATOM 4465 C C . ASP A 1 576 ? 23.844 33.969 30.922 1 96.19 576 ASP A C 1
ATOM 4467 O O . ASP A 1 576 ? 23.484 34.531 29.891 1 96.19 576 ASP A O 1
ATOM 4471 N N . GLU A 1 577 ? 23.75 32.688 31.125 1 96.19 577 GLU A N 1
ATOM 4472 C CA . GLU A 1 577 ? 23.203 31.828 30.078 1 96.19 577 GLU A CA 1
ATOM 4473 C C . GLU A 1 577 ? 21.734 32.156 29.797 1 96.19 577 GLU A C 1
ATOM 4475 O O . GLU A 1 577 ? 21.328 32.281 28.641 1 96.19 577 GLU A O 1
ATOM 4480 N N . LEU A 1 578 ? 20.984 32.25 30.844 1 97.12 578 LEU A N 1
ATOM 4481 C CA . LEU A 1 578 ? 19.562 32.531 30.688 1 97.12 578 LEU A CA 1
ATOM 4482 C C . LEU A 1 578 ? 19.328 33.906 30.094 1 97.12 578 LEU A C 1
ATOM 4484 O O . LEU A 1 578 ? 18.438 34.094 29.266 1 97.12 578 LEU A O 1
ATOM 4488 N N . THR A 1 579 ? 20.109 34.875 30.547 1 96.5 579 THR A N 1
ATOM 4489 C CA . THR A 1 579 ? 19.969 36.25 30.062 1 96.5 579 THR A CA 1
ATOM 4490 C C . THR A 1 579 ? 20.297 36.312 28.562 1 96.5 579 THR A C 1
ATOM 4492 O O . THR A 1 579 ? 19.625 37.031 27.812 1 96.5 579 THR A O 1
ATOM 4495 N N . ARG A 1 580 ? 21.297 35.594 28.172 1 96.31 580 ARG A N 1
ATOM 4496 C CA . ARG A 1 580 ? 21.656 35.562 26.75 1 96.31 580 ARG A CA 1
ATOM 4497 C C . ARG A 1 580 ? 20.562 34.938 25.922 1 96.31 580 ARG A C 1
ATOM 4499 O O . ARG A 1 580 ? 20.219 35.438 24.844 1 96.31 580 ARG A O 1
ATOM 4506 N N . ALA A 1 581 ? 20.078 33.812 26.453 1 97.38 581 ALA A N 1
ATOM 4507 C CA . ALA A 1 581 ? 19.016 33.125 25.75 1 97.38 581 ALA A CA 1
ATOM 4508 C C . ALA A 1 581 ? 17.781 34.031 25.594 1 97.38 581 ALA A C 1
ATOM 4510 O O . ALA A 1 581 ? 17.234 34.156 24.484 1 97.38 581 ALA A O 1
ATOM 4511 N N . LEU A 1 582 ? 17.391 34.625 26.641 1 96.88 582 LEU A N 1
ATOM 4512 C CA . LEU A 1 582 ? 16.234 35.5 26.625 1 96.88 582 LEU A CA 1
ATOM 4513 C C . LEU A 1 582 ? 16.484 36.719 25.734 1 96.88 582 LEU A C 1
ATOM 4515 O O . LEU A 1 582 ? 15.57 37.188 25.031 1 96.88 582 LEU A O 1
ATOM 4519 N N . GLY A 1 583 ? 17.672 37.281 25.828 1 96.88 583 GLY A N 1
ATOM 4520 C CA . GLY A 1 583 ? 18.016 38.375 24.953 1 96.88 583 GLY A CA 1
ATOM 4521 C C . GLY A 1 583 ? 17.859 38.062 23.484 1 96.88 583 GLY A C 1
ATOM 4522 O O . GLY A 1 583 ? 17.375 38.875 22.703 1 96.88 583 GLY A O 1
ATOM 4523 N N . THR A 1 584 ? 18.281 36.906 23.141 1 97.44 584 THR A N 1
ATOM 4524 C CA . THR A 1 584 ? 18.156 36.438 21.766 1 97.44 584 THR A CA 1
ATOM 4525 C C . THR A 1 584 ? 16.688 36.281 21.375 1 97.44 584 THR A C 1
ATOM 4527 O O . THR A 1 584 ? 16.25 36.75 20.328 1 97.44 584 THR A O 1
ATOM 4530 N N . VAL A 1 585 ? 15.898 35.688 22.234 1 97.69 585 VAL A N 1
ATOM 4531 C CA . VAL A 1 585 ? 14.492 35.375 21.969 1 97.69 585 VAL A CA 1
ATOM 4532 C C . VAL A 1 585 ? 13.711 36.688 21.844 1 97.69 585 VAL A C 1
ATOM 4534 O O . VAL A 1 585 ? 12.844 36.812 20.984 1 97.69 585 VAL A O 1
ATOM 4537 N N . LEU A 1 586 ? 14.047 37.719 22.609 1 96.75 586 LEU A N 1
ATOM 4538 C CA . LEU A 1 586 ? 13.32 38.969 22.688 1 96.75 586 LEU A CA 1
ATOM 4539 C C . LEU A 1 586 ? 13.945 40 21.766 1 96.75 586 LEU A C 1
ATOM 4541 O O . LEU A 1 586 ? 13.469 41.125 21.688 1 96.75 586 LEU A O 1
ATOM 4545 N N . ALA A 1 587 ? 15.016 39.625 21.109 1 96.19 587 ALA A N 1
ATOM 4546 C CA . ALA A 1 587 ? 15.758 40.531 20.219 1 96.19 587 ALA A CA 1
ATOM 4547 C C . ALA A 1 587 ? 16.234 41.781 20.969 1 96.19 587 ALA A C 1
ATOM 4549 O O . ALA A 1 587 ? 16.047 42.906 20.516 1 96.19 587 ALA A O 1
ATOM 4550 N N . ARG A 1 588 ? 16.734 41.531 22.109 1 94.19 588 ARG A N 1
ATOM 4551 C CA . ARG A 1 588 ? 17.219 42.625 22.953 1 94.19 588 ARG A CA 1
ATOM 4552 C C . ARG A 1 588 ? 18.672 42.406 23.344 1 94.19 588 ARG A C 1
ATOM 4554 O O . ARG A 1 588 ? 19.156 41.281 23.359 1 94.19 588 ARG A O 1
ATOM 4561 N N . MET B 1 1 ? 1.373 -47.938 -45.562 1 66.12 1 MET B N 1
ATOM 4562 C CA . MET B 1 1 ? 1.634 -46.875 -44.562 1 66.12 1 MET B CA 1
ATOM 4563 C C . MET B 1 1 ? 2.129 -47.5 -43.25 1 66.12 1 MET B C 1
ATOM 4565 O O . MET B 1 1 ? 1.561 -48.5 -42.781 1 66.12 1 MET B O 1
ATOM 4569 N N . SER B 1 2 ? 3.303 -47.188 -42.781 1 85.38 2 SER B N 1
ATOM 4570 C CA . SER B 1 2 ? 3.85 -47.719 -41.531 1 85.38 2 SER B CA 1
ATOM 4571 C C . SER B 1 2 ? 2.93 -47.438 -40.375 1 85.38 2 SER B C 1
ATOM 4573 O O . SER B 1 2 ? 2.215 -46.438 -40.375 1 85.38 2 SER B O 1
ATOM 4575 N N . GLU B 1 3 ? 2.73 -48.438 -39.594 1 92.31 3 GLU B N 1
ATOM 4576 C CA . GLU B 1 3 ? 1.835 -48.375 -38.469 1 92.31 3 GLU B CA 1
ATOM 4577 C C . GLU B 1 3 ? 2.596 -48.594 -37.156 1 92.31 3 GLU B C 1
ATOM 4579 O O . GLU B 1 3 ? 3.414 -49.5 -37.062 1 92.31 3 GLU B O 1
ATOM 4584 N N . ILE B 1 4 ? 2.414 -47.625 -36.312 1 95.69 4 ILE B N 1
ATOM 4585 C CA . ILE B 1 4 ? 3.021 -47.719 -34.969 1 95.69 4 ILE B CA 1
ATOM 4586 C C . ILE B 1 4 ? 1.933 -47.844 -33.906 1 95.69 4 ILE B C 1
ATOM 4588 O O . ILE B 1 4 ? 0.888 -47.188 -34 1 95.69 4 ILE B O 1
ATOM 4592 N N . THR B 1 5 ? 2.072 -48.781 -33.031 1 97.31 5 THR B N 1
ATOM 4593 C CA . THR B 1 5 ? 1.165 -48.938 -31.891 1 97.31 5 THR B CA 1
ATOM 4594 C C . THR B 1 5 ? 1.891 -48.656 -30.578 1 97.31 5 THR B C 1
ATOM 4596 O O . THR B 1 5 ? 2.928 -49.281 -30.297 1 97.31 5 THR B O 1
ATOM 4599 N N . VAL B 1 6 ? 1.428 -47.719 -29.844 1 97.75 6 VAL B N 1
ATOM 4600 C CA . VAL B 1 6 ? 2.053 -47.344 -28.578 1 97.75 6 VAL B CA 1
ATOM 4601 C C . VAL B 1 6 ? 0.974 -47.062 -27.547 1 97.75 6 VAL B C 1
ATOM 4603 O O . VAL B 1 6 ? -0.167 -46.75 -27.891 1 97.75 6 VAL B O 1
ATOM 4606 N N . PRO B 1 7 ? 1.289 -47.125 -26.281 1 98.38 7 PRO B N 1
ATOM 4607 C CA . PRO B 1 7 ? 0.318 -46.781 -25.25 1 98.38 7 PRO B CA 1
ATOM 4608 C C . PRO B 1 7 ? -0.049 -45.281 -25.266 1 98.38 7 PRO B C 1
ATOM 4610 O O . PRO B 1 7 ? -1.218 -44.938 -25.094 1 98.38 7 PRO B O 1
ATOM 4613 N N . VAL B 1 8 ? 0.922 -44.406 -25.453 1 98.81 8 VAL B N 1
ATOM 4614 C CA . VAL B 1 8 ? 0.636 -42.969 -25.328 1 98.81 8 VAL B CA 1
ATOM 4615 C C . VAL B 1 8 ? 1.23 -42.25 -26.531 1 98.81 8 VAL B C 1
ATOM 4617 O O . VAL B 1 8 ? 2.398 -42.438 -26.875 1 98.81 8 VAL B O 1
ATOM 4620 N N . LEU B 1 9 ? 0.452 -41.406 -27.188 1 98.88 9 LEU B N 1
ATOM 4621 C CA . LEU B 1 9 ? 0.904 -40.438 -28.188 1 98.88 9 LEU B CA 1
ATOM 4622 C C . LEU B 1 9 ? 0.981 -39.031 -27.594 1 98.88 9 LEU B C 1
ATOM 4624 O O . LEU B 1 9 ? 0.013 -38.562 -26.984 1 98.88 9 LEU B O 1
ATOM 4628 N N . ILE B 1 10 ? 2.164 -38.406 -27.625 1 98.88 10 ILE B N 1
ATOM 4629 C CA . ILE B 1 10 ? 2.346 -37.031 -27.172 1 98.88 10 ILE B CA 1
ATOM 4630 C C . ILE B 1 10 ? 2.428 -36.094 -28.375 1 98.88 10 ILE B C 1
ATOM 4632 O O . ILE B 1 10 ? 3.26 -36.312 -29.266 1 98.88 10 ILE B O 1
ATOM 4636 N N . VAL B 1 11 ? 1.534 -35.094 -28.406 1 98.75 11 VAL B N 1
ATOM 4637 C CA . VAL B 1 11 ? 1.562 -34.125 -29.5 1 98.75 11 VAL B CA 1
ATOM 4638 C C . VAL B 1 11 ? 2.145 -32.781 -28.984 1 98.75 11 VAL B C 1
ATOM 4640 O O . VAL B 1 11 ? 1.492 -32.062 -28.234 1 98.75 11 VAL B O 1
ATOM 4643 N N . GLY B 1 12 ? 3.281 -32.438 -29.453 1 98 12 GLY B N 1
ATOM 4644 C CA . GLY B 1 12 ? 4.008 -31.25 -29.031 1 98 12 GLY B CA 1
ATOM 4645 C C . GLY B 1 12 ? 5.285 -31.562 -28.281 1 98 12 GLY B C 1
ATOM 4646 O O . GLY B 1 12 ? 5.277 -32.375 -27.344 1 98 12 GLY B O 1
ATOM 4647 N N . GLY B 1 13 ? 6.352 -31 -28.672 1 96.94 13 GLY B N 1
ATOM 4648 C CA . GLY B 1 13 ? 7.652 -31.281 -28.078 1 96.94 13 GLY B CA 1
ATOM 4649 C C . GLY B 1 13 ? 8.234 -30.078 -27.359 1 96.94 13 GLY B C 1
ATOM 4650 O O . GLY B 1 13 ? 9.438 -29.812 -27.438 1 96.94 13 GLY B O 1
ATOM 4651 N N . GLY B 1 14 ? 7.43 -29.25 -26.719 1 96.19 14 GLY B N 1
ATOM 4652 C CA . GLY B 1 14 ? 7.898 -28.203 -25.828 1 96.19 14 GLY B CA 1
ATOM 4653 C C . GLY B 1 14 ? 8.148 -28.688 -24.406 1 96.19 14 GLY B C 1
ATOM 4654 O O . GLY B 1 14 ? 8.344 -29.891 -24.188 1 96.19 14 GLY B O 1
ATOM 4655 N N . GLY B 1 15 ? 8.25 -27.781 -23.453 1 96.5 15 GLY B N 1
ATOM 4656 C CA . GLY B 1 15 ? 8.531 -28.125 -22.062 1 96.5 15 GLY B CA 1
ATOM 4657 C C . GLY B 1 15 ? 7.57 -29.141 -21.5 1 96.5 15 GLY B C 1
ATOM 4658 O O . GLY B 1 15 ? 7.988 -30.094 -20.828 1 96.5 15 GLY B O 1
ATOM 4659 N N . CYS B 1 16 ? 6.32 -28.984 -21.797 1 97.94 16 CYS B N 1
ATOM 4660 C CA . CYS B 1 16 ? 5.293 -29.891 -21.281 1 97.94 16 CYS B CA 1
ATOM 4661 C C . CYS B 1 16 ? 5.438 -31.281 -21.906 1 97.94 16 CYS B C 1
ATOM 4663 O O . CYS B 1 16 ? 5.453 -32.281 -21.188 1 97.94 16 CYS B O 1
ATOM 4665 N N . GLY B 1 17 ? 5.523 -31.328 -23.219 1 98.38 17 GLY B N 1
ATOM 4666 C CA . GLY B 1 17 ? 5.637 -32.594 -23.906 1 98.38 17 GLY B CA 1
ATOM 4667 C C . GLY B 1 17 ? 6.902 -33.344 -23.562 1 98.38 17 GLY B C 1
ATOM 4668 O O . GLY B 1 17 ? 6.863 -34.562 -23.328 1 98.38 17 GLY B O 1
ATOM 4669 N N . LEU B 1 18 ? 8.008 -32.688 -23.531 1 98.38 18 LEU B N 1
ATOM 4670 C CA . LEU B 1 18 ? 9.281 -33.312 -23.203 1 98.38 18 LEU B CA 1
ATOM 4671 C C . LEU B 1 18 ? 9.273 -33.844 -21.781 1 98.38 18 LEU B C 1
ATOM 4673 O O . LEU B 1 18 ? 9.781 -34.938 -21.516 1 98.38 18 LEU B O 1
ATOM 4677 N N . THR B 1 19 ? 8.711 -33.062 -20.875 1 98.25 19 THR B N 1
ATOM 4678 C CA . THR B 1 19 ? 8.594 -33.531 -19.484 1 98.25 19 THR B CA 1
ATOM 4679 C C . THR B 1 19 ? 7.703 -34.781 -19.422 1 98.25 19 THR B C 1
ATOM 4681 O O . THR B 1 19 ? 8.008 -35.719 -18.688 1 98.25 19 THR B O 1
ATOM 4684 N N . THR B 1 20 ? 6.617 -34.75 -20.172 1 98.56 20 THR B N 1
ATOM 4685 C CA . THR B 1 20 ? 5.738 -35.906 -20.234 1 98.56 20 THR B CA 1
ATOM 4686 C C . THR B 1 20 ? 6.508 -37.156 -20.688 1 98.56 20 THR B C 1
ATOM 4688 O O . THR B 1 20 ? 6.367 -38.219 -20.109 1 98.56 20 THR B O 1
ATOM 4691 N N . SER B 1 21 ? 7.309 -37 -21.688 1 98.38 21 SER B N 1
ATOM 4692 C CA . SER B 1 21 ? 8.117 -38.094 -22.219 1 98.38 21 SER B CA 1
ATOM 4693 C C . SER B 1 21 ? 9.078 -38.625 -21.156 1 98.38 21 SER B C 1
ATOM 4695 O O . SER B 1 21 ? 9.211 -39.812 -20.969 1 98.38 21 SER B O 1
ATOM 4697 N N . ILE B 1 22 ? 9.727 -37.719 -20.453 1 98.06 22 ILE B N 1
ATOM 4698 C CA . ILE B 1 22 ? 10.672 -38.094 -19.406 1 98.06 22 ILE B CA 1
ATOM 4699 C C . ILE B 1 22 ? 9.953 -38.906 -18.328 1 98.06 22 ILE B C 1
ATOM 4701 O O . ILE B 1 22 ? 10.406 -39.969 -17.938 1 98.06 22 ILE B O 1
ATOM 4705 N N . LEU B 1 23 ? 8.836 -38.406 -17.922 1 97.56 23 LEU B N 1
ATOM 4706 C CA . LEU B 1 23 ? 8.086 -39.062 -16.828 1 97.56 23 LEU B CA 1
ATOM 4707 C C . LEU B 1 23 ? 7.559 -40.406 -17.266 1 97.56 23 LEU B C 1
ATOM 4709 O O . LEU B 1 23 ? 7.645 -41.375 -16.5 1 97.56 23 LEU B O 1
ATOM 4713 N N . LEU B 1 24 ? 7.004 -40.5 -18.469 1 97.62 24 LEU B N 1
ATOM 4714 C CA . LEU B 1 24 ? 6.527 -41.781 -18.984 1 97.62 24 LEU B CA 1
ATOM 4715 C C . LEU B 1 24 ? 7.664 -42.812 -19.031 1 97.62 24 LEU B C 1
ATOM 4717 O O . LEU B 1 24 ? 7.473 -43.969 -18.703 1 97.62 24 LEU B O 1
ATOM 4721 N N . SER B 1 25 ? 8.82 -42.344 -19.469 1 97.19 25 SER B N 1
ATOM 4722 C CA . SER B 1 25 ? 9.984 -43.219 -19.562 1 97.19 25 SER B CA 1
ATOM 4723 C C . SER B 1 25 ? 10.359 -43.781 -18.188 1 97.19 25 SER B C 1
ATOM 4725 O O . SER B 1 25 ? 10.711 -44.938 -18.062 1 97.19 25 SER B O 1
ATOM 4727 N N . GLU B 1 26 ? 10.297 -42.969 -17.188 1 94.94 26 GLU B N 1
ATOM 4728 C CA . GLU B 1 26 ? 10.609 -43.406 -15.828 1 94.94 26 GLU B CA 1
ATOM 4729 C C . GLU B 1 26 ? 9.641 -44.469 -15.359 1 94.94 26 GLU B C 1
ATOM 4731 O O . GLU B 1 26 ? 10.023 -45.375 -14.586 1 94.94 26 GLU B O 1
ATOM 4736 N N . HIS B 1 27 ? 8.438 -44.406 -15.875 1 94.19 27 HIS B N 1
ATOM 4737 C CA . HIS B 1 27 ? 7.43 -45.406 -15.508 1 94.19 27 HIS B CA 1
ATOM 4738 C C . HIS B 1 27 ? 7.488 -46.625 -16.422 1 94.19 27 HIS B C 1
ATOM 4740 O O . HIS B 1 27 ? 6.695 -47.562 -16.281 1 94.19 27 HIS B O 1
ATOM 4746 N N . GLY B 1 28 ? 8.359 -46.562 -17.406 1 94.19 28 GLY B N 1
ATOM 4747 C CA . GLY B 1 28 ? 8.523 -47.688 -18.328 1 94.19 28 GLY B CA 1
ATOM 4748 C C . GLY B 1 28 ? 7.395 -47.781 -19.344 1 94.19 28 GLY B C 1
ATOM 4749 O O . GLY B 1 28 ? 7.07 -48.875 -19.812 1 94.19 28 GLY B O 1
ATOM 4750 N N . ILE B 1 29 ? 6.781 -46.719 -19.672 1 96.69 29 ILE B N 1
ATOM 4751 C CA . ILE B 1 29 ? 5.66 -46.719 -20.594 1 96.69 29 ILE B CA 1
ATOM 4752 C C . ILE B 1 29 ? 6.141 -46.281 -21.984 1 96.69 29 ILE B C 1
ATOM 4754 O O . ILE B 1 29 ? 6.664 -45.156 -22.141 1 96.69 29 ILE B O 1
ATOM 4758 N N . ASP B 1 30 ? 5.941 -47.094 -22.922 1 97.69 30 ASP B N 1
ATOM 4759 C CA . ASP B 1 30 ? 6.277 -46.75 -24.297 1 97.69 30 ASP B CA 1
ATOM 4760 C C . ASP B 1 30 ? 5.398 -45.594 -24.812 1 97.69 30 ASP B C 1
ATOM 4762 O O . ASP B 1 30 ? 4.223 -45.531 -24.453 1 97.69 30 ASP B O 1
ATOM 4766 N N . HIS B 1 31 ? 5.98 -44.75 -25.609 1 98.5 31 HIS B N 1
ATOM 4767 C CA . HIS B 1 31 ? 5.238 -43.625 -26.141 1 98.5 31 HIS B CA 1
ATOM 4768 C C . HIS B 1 31 ? 5.859 -43.094 -27.438 1 98.5 31 HIS B C 1
ATOM 4770 O O . HIS B 1 31 ? 6.914 -43.594 -27.859 1 98.5 31 HIS B O 1
ATOM 4776 N N . HIS B 1 32 ? 5.105 -42.25 -28.078 1 98.5 32 HIS B N 1
ATOM 4777 C CA . HIS B 1 32 ? 5.492 -41.625 -29.344 1 98.5 32 HIS B CA 1
ATOM 4778 C C . HIS B 1 32 ? 5.234 -40.125 -29.312 1 98.5 32 HIS B C 1
ATOM 4780 O O . HIS B 1 32 ? 4.082 -39.688 -29.344 1 98.5 32 HIS B O 1
ATOM 4786 N N . LEU B 1 33 ? 6.34 -39.375 -29.203 1 98.69 33 LEU B N 1
ATOM 4787 C CA . LEU B 1 33 ? 6.215 -37.906 -29.203 1 98.69 33 LEU B CA 1
ATOM 4788 C C . LEU B 1 33 ? 6.445 -37.344 -30.594 1 98.69 33 LEU B C 1
ATOM 4790 O O . LEU B 1 33 ? 7.445 -37.656 -31.234 1 98.69 33 LEU B O 1
ATOM 4794 N N . VAL B 1 34 ? 5.527 -36.5 -31.047 1 98.31 34 VAL B N 1
ATOM 4795 C CA . VAL B 1 34 ? 5.68 -35.844 -32.344 1 98.31 34 VAL B CA 1
ATOM 4796 C C . VAL B 1 34 ? 5.699 -34.344 -32.156 1 98.31 34 VAL B C 1
ATOM 4798 O O . VAL B 1 34 ? 4.957 -33.781 -31.328 1 98.31 34 VAL B O 1
ATOM 4801 N N . GLU B 1 35 ? 6.531 -33.656 -32.781 1 98 35 GLU B N 1
ATOM 4802 C CA . GLU B 1 35 ? 6.695 -32.219 -32.812 1 98 35 GLU B CA 1
ATOM 4803 C C . GLU B 1 35 ? 6.895 -31.703 -34.25 1 98 35 GLU B C 1
ATOM 4805 O O . GLU B 1 35 ? 7.781 -32.188 -34.938 1 98 35 GLU B O 1
ATOM 4810 N N . ARG B 1 36 ? 6.074 -30.75 -34.594 1 96.69 36 ARG B N 1
ATOM 4811 C CA . ARG B 1 36 ? 6.051 -30.312 -35.969 1 96.69 36 ARG B CA 1
ATOM 4812 C C . ARG B 1 36 ? 7.352 -29.609 -36.344 1 96.69 36 ARG B C 1
ATOM 4814 O O . ARG B 1 36 ? 7.781 -29.656 -37.5 1 96.69 36 ARG B O 1
ATOM 4821 N N . HIS B 1 37 ? 7.988 -28.906 -35.438 1 95.56 37 HIS B N 1
ATOM 4822 C CA . HIS B 1 37 ? 9.234 -28.203 -35.719 1 95.56 37 HIS B CA 1
ATOM 4823 C C . HIS B 1 37 ? 10.422 -29.156 -35.719 1 95.56 37 HIS B C 1
ATOM 4825 O O . HIS B 1 37 ? 10.375 -30.219 -35.094 1 95.56 37 HIS B O 1
ATOM 4831 N N . THR B 1 38 ? 11.438 -28.781 -36.344 1 94.75 38 THR B N 1
ATOM 4832 C CA . THR B 1 38 ? 12.609 -29.656 -36.438 1 94.75 38 THR B CA 1
ATOM 4833 C C . THR B 1 38 ? 13.484 -29.547 -35.219 1 94.75 38 THR B C 1
ATOM 4835 O O . THR B 1 38 ? 14.367 -30.391 -35 1 94.75 38 THR B O 1
ATOM 4838 N N . SER B 1 39 ? 13.156 -28.531 -34.438 1 93.75 39 SER B N 1
ATOM 4839 C CA . SER B 1 39 ? 13.93 -28.312 -33.219 1 93.75 39 SER B CA 1
ATOM 4840 C C . SER B 1 39 ? 13.078 -27.688 -32.125 1 93.75 39 SER B C 1
ATOM 4842 O O . SER B 1 39 ? 11.875 -27.484 -32.312 1 93.75 39 SER B O 1
ATOM 4844 N N . THR B 1 40 ? 13.742 -27.516 -30.938 1 92.44 40 THR B N 1
ATOM 4845 C CA . THR B 1 40 ? 13.07 -26.906 -29.812 1 92.44 40 THR B CA 1
ATOM 4846 C C . THR B 1 40 ? 12.914 -25.406 -30.016 1 92.44 40 THR B C 1
ATOM 4848 O O . THR B 1 40 ? 13.281 -24.875 -31.062 1 92.44 40 THR B O 1
ATOM 4851 N N . SER B 1 41 ? 12.266 -24.781 -29.031 1 85.81 41 SER B N 1
ATOM 4852 C CA . SER B 1 41 ? 11.906 -23.375 -29.109 1 85.81 41 SER B CA 1
ATOM 4853 C C . SER B 1 41 ? 13.133 -22.5 -29.391 1 85.81 41 SER B C 1
ATOM 4855 O O . SER B 1 41 ? 14.211 -22.766 -28.844 1 85.81 41 SER B O 1
ATOM 4857 N N . HIS B 1 42 ? 12.906 -21.438 -30.156 1 84.12 42 HIS B N 1
ATOM 4858 C CA . HIS B 1 42 ? 13.953 -20.469 -30.453 1 84.12 42 HIS B CA 1
ATOM 4859 C C . HIS B 1 42 ? 13.719 -19.156 -29.703 1 84.12 42 HIS B C 1
ATOM 4861 O O . HIS B 1 42 ? 14.469 -18.188 -29.875 1 84.12 42 HIS B O 1
ATOM 4867 N N . LEU B 1 43 ? 12.727 -19.125 -28.938 1 81.5 43 LEU B N 1
ATOM 4868 C CA . LEU B 1 43 ? 12.375 -17.906 -28.203 1 81.5 43 LEU B CA 1
ATOM 4869 C C . LEU B 1 43 ? 12.625 -18.062 -26.719 1 81.5 43 LEU B C 1
ATOM 4871 O O . LEU B 1 43 ? 12.375 -19.141 -26.156 1 81.5 43 LEU B O 1
ATOM 4875 N N . PRO B 1 44 ? 13.172 -16.969 -26.125 1 78.94 44 PRO B N 1
ATOM 4876 C CA . PRO B 1 44 ? 13.422 -17.047 -24.688 1 78.94 44 PRO B CA 1
ATOM 4877 C C . PRO B 1 44 ? 12.172 -16.766 -23.844 1 78.94 44 PRO B C 1
ATOM 4879 O O . PRO B 1 44 ? 12.188 -15.875 -22.984 1 78.94 44 PRO B O 1
ATOM 4882 N N . LYS B 1 45 ? 11.148 -17.422 -23.969 1 82.62 45 LYS B N 1
ATOM 4883 C CA . LYS B 1 45 ? 9.859 -17.188 -23.312 1 82.62 45 LYS B CA 1
ATOM 4884 C C . LYS B 1 45 ? 9.953 -17.391 -21.812 1 82.62 45 LYS B C 1
ATOM 4886 O O . LYS B 1 45 ? 10.633 -16.625 -21.125 1 82.62 45 LYS B O 1
ATOM 4891 N N . ALA B 1 46 ? 9.523 -18.5 -21.344 1 85.94 46 ALA B N 1
ATOM 4892 C CA . ALA B 1 46 ? 9.562 -18.781 -19.906 1 85.94 46 ALA B CA 1
ATOM 4893 C C . ALA B 1 46 ? 10.992 -19.016 -19.422 1 85.94 46 ALA B C 1
ATOM 4895 O O . ALA B 1 46 ? 11.812 -19.578 -20.156 1 85.94 46 ALA B O 1
ATOM 4896 N N . HIS B 1 47 ? 11.266 -18.516 -18.203 1 93.06 47 HIS B N 1
ATOM 4897 C CA . HIS B 1 47 ? 12.633 -18.719 -17.75 1 93.06 47 HIS B CA 1
ATOM 4898 C C . HIS B 1 47 ? 12.672 -19.016 -16.25 1 93.06 47 HIS B C 1
ATOM 4900 O O . HIS B 1 47 ? 13.57 -19.719 -15.781 1 93.06 47 HIS B O 1
ATOM 4906 N N . TYR B 1 48 ? 11.773 -18.547 -15.469 1 96.62 48 TYR B N 1
ATOM 4907 C CA . TYR B 1 48 ? 11.758 -18.781 -14.031 1 96.62 48 TYR B CA 1
ATOM 4908 C C . TYR B 1 48 ? 11.203 -20.172 -13.711 1 96.62 48 TYR B C 1
ATOM 4910 O O . TYR B 1 48 ? 10.133 -20.547 -14.188 1 96.62 48 TYR B O 1
ATOM 4918 N N . LEU B 1 49 ? 11.914 -20.953 -13 1 97.94 49 LEU B N 1
ATOM 4919 C CA . LEU B 1 49 ? 11.516 -22.281 -12.508 1 97.94 49 LEU B CA 1
ATOM 4920 C C . LEU B 1 49 ? 11.375 -22.266 -10.992 1 97.94 49 LEU B C 1
ATOM 4922 O O . LEU B 1 49 ? 12.367 -22.156 -10.266 1 97.94 49 LEU B O 1
ATOM 4926 N N . ASN B 1 50 ? 10.156 -22.359 -10.516 1 97.81 50 ASN B N 1
ATOM 4927 C CA . ASN B 1 50 ? 9.93 -22.281 -9.078 1 97.81 50 ASN B CA 1
ATOM 4928 C C . ASN B 1 50 ? 10.289 -23.594 -8.383 1 97.81 50 ASN B C 1
ATOM 4930 O O . ASN B 1 50 ? 10.688 -24.547 -9.031 1 97.81 50 ASN B O 1
ATOM 4934 N N . GLN B 1 51 ? 10.148 -23.656 -7.086 1 98.25 51 GLN B N 1
ATOM 4935 C CA . GLN B 1 51 ? 10.594 -24.797 -6.293 1 98.25 51 GLN B CA 1
ATOM 4936 C C . GLN B 1 51 ? 9.805 -26.062 -6.645 1 98.25 51 GLN B C 1
ATOM 4938 O O . GLN B 1 51 ? 10.375 -27.141 -6.746 1 98.25 51 GLN B O 1
ATOM 4943 N N . ARG B 1 52 ? 8.523 -25.922 -6.871 1 98.38 52 ARG B N 1
ATOM 4944 C CA . ARG B 1 52 ? 7.688 -27.094 -7.145 1 98.38 52 ARG B CA 1
ATOM 4945 C C . ARG B 1 52 ? 8.109 -27.766 -8.445 1 98.38 52 ARG B C 1
ATOM 4947 O O . ARG B 1 52 ? 8.188 -29 -8.508 1 98.38 52 ARG B O 1
ATOM 4954 N N . THR B 1 53 ? 8.367 -26.984 -9.414 1 98.38 53 THR B N 1
ATOM 4955 C CA . THR B 1 53 ? 8.82 -27.531 -10.695 1 98.38 53 THR B CA 1
ATOM 4956 C C . THR B 1 53 ? 10.172 -28.203 -10.539 1 98.38 53 THR B C 1
ATOM 4958 O O . THR B 1 53 ? 10.383 -29.297 -11.07 1 98.38 53 THR B O 1
ATOM 4961 N N . MET B 1 54 ? 11.031 -27.594 -9.789 1 98.5 54 MET B N 1
ATOM 4962 C CA . MET B 1 54 ? 12.344 -28.203 -9.586 1 98.5 54 MET B CA 1
ATOM 4963 C C . MET B 1 54 ? 12.234 -29.5 -8.789 1 98.5 54 MET B C 1
ATOM 4965 O O . MET B 1 54 ? 13.016 -30.422 -9 1 98.5 54 MET B O 1
ATOM 4969 N N . GLU B 1 55 ? 11.289 -29.609 -7.926 1 98.31 55 GLU B N 1
ATOM 4970 C CA . GLU B 1 55 ? 11.023 -30.859 -7.215 1 98.31 55 GLU B CA 1
ATOM 4971 C C . GLU B 1 55 ? 10.625 -31.969 -8.18 1 98.31 55 GLU B C 1
ATOM 4973 O O . GLU B 1 55 ? 11.086 -33.094 -8.047 1 98.31 55 GLU B O 1
ATOM 4978 N N . VAL B 1 56 ? 9.742 -31.641 -9.133 1 97.81 56 VAL B N 1
ATOM 4979 C CA . VAL B 1 56 ? 9.32 -32.594 -10.141 1 97.81 56 VAL B CA 1
ATOM 4980 C C . VAL B 1 56 ? 10.531 -33.094 -10.93 1 97.81 56 VAL B C 1
ATOM 4982 O O . VAL B 1 56 ? 10.703 -34.312 -11.117 1 97.81 56 VAL B O 1
ATOM 4985 N N . LEU B 1 57 ? 11.375 -32.156 -11.266 1 98.25 57 LEU B N 1
ATOM 4986 C CA . LEU B 1 57 ? 12.523 -32.5 -12.102 1 98.25 57 LEU B CA 1
ATOM 4987 C C . LEU B 1 57 ? 13.602 -33.219 -11.281 1 98.25 57 LEU B C 1
ATOM 4989 O O . LEU B 1 57 ? 14.367 -34 -11.82 1 98.25 57 LEU B O 1
ATOM 4993 N N . ARG B 1 58 ? 13.625 -32.906 -10.023 1 97.69 58 ARG B N 1
ATOM 4994 C CA . ARG B 1 58 ? 14.508 -33.625 -9.117 1 97.69 58 ARG B CA 1
ATOM 4995 C C . ARG B 1 58 ? 14.125 -35.094 -9.047 1 97.69 58 ARG B C 1
ATOM 4997 O O . ARG B 1 58 ? 14.992 -35.969 -9.07 1 97.69 58 ARG B O 1
ATOM 5004 N N . GLN B 1 59 ? 12.891 -35.375 -9.023 1 96.5 59 GLN B N 1
ATOM 5005 C CA . GLN B 1 59 ? 12.391 -36.719 -8.898 1 96.5 59 GLN B CA 1
ATOM 5006 C C . GLN B 1 59 ? 12.883 -37.594 -10.055 1 96.5 59 GLN B C 1
ATOM 5008 O O . GLN B 1 59 ? 13.125 -38.812 -9.875 1 96.5 59 GLN B O 1
ATOM 5013 N N . VAL B 1 60 ? 13.094 -37 -11.203 1 96.12 60 VAL B N 1
ATOM 5014 C CA . VAL B 1 60 ? 13.453 -37.781 -12.383 1 96.12 60 VAL B CA 1
ATOM 5015 C C . VAL B 1 60 ? 14.914 -37.531 -12.75 1 96.12 60 VAL B C 1
ATOM 5017 O O . VAL B 1 60 ? 15.328 -37.781 -13.883 1 96.12 60 VAL B O 1
ATOM 5020 N N . GLY B 1 61 ? 15.641 -36.844 -11.844 1 95.75 61 GLY B N 1
ATOM 5021 C CA . GLY B 1 61 ? 17.078 -36.719 -12 1 95.75 61 GLY B CA 1
ATOM 5022 C C . GLY B 1 61 ? 17.484 -35.656 -13 1 95.75 61 GLY B C 1
ATOM 5023 O O . GLY B 1 61 ? 18.547 -35.719 -13.602 1 95.75 61 GLY B O 1
ATOM 5024 N N . VAL B 1 62 ? 16.688 -34.719 -13.234 1 97.94 62 VAL B N 1
ATOM 5025 C CA . VAL B 1 62 ? 16.953 -33.688 -14.234 1 97.94 62 VAL B CA 1
ATOM 5026 C C . VAL B 1 62 ? 17.391 -32.375 -13.539 1 97.94 62 VAL B C 1
ATOM 5028 O O . VAL B 1 62 ? 18.078 -31.562 -14.141 1 97.94 62 VAL B O 1
ATOM 5031 N N . ALA B 1 63 ? 17.047 -32.188 -12.25 1 98.12 63 ALA B N 1
ATOM 5032 C CA . ALA B 1 63 ? 17.234 -30.938 -11.539 1 98.12 63 ALA B CA 1
ATOM 5033 C C . ALA B 1 63 ? 18.703 -30.531 -11.492 1 98.12 63 ALA B C 1
ATOM 5035 O O . ALA B 1 63 ? 19.031 -29.359 -11.727 1 98.12 63 ALA B O 1
ATOM 5036 N N . ASP B 1 64 ? 19.562 -31.469 -11.234 1 98 64 ASP B N 1
ATOM 5037 C CA . ASP B 1 64 ? 20.984 -31.156 -11.109 1 98 64 ASP B CA 1
ATOM 5038 C C . ASP B 1 64 ? 21.547 -30.609 -12.422 1 98 64 ASP B C 1
ATOM 5040 O O . ASP B 1 64 ? 22.359 -29.688 -12.414 1 98 64 ASP B O 1
ATOM 5044 N N . SER B 1 65 ? 21.125 -31.203 -13.539 1 98.38 65 SER B N 1
ATOM 5045 C CA . SER B 1 65 ? 21.562 -30.719 -14.844 1 98.38 65 SER B CA 1
ATOM 5046 C C . SER B 1 65 ? 21.156 -29.266 -15.055 1 98.38 65 SER B C 1
ATOM 5048 O O . SER B 1 65 ? 21.875 -28.5 -15.695 1 98.38 65 SER B O 1
ATOM 5050 N N . ILE B 1 66 ? 20.016 -28.891 -14.547 1 98.38 66 ILE B N 1
ATOM 5051 C CA . ILE B 1 66 ? 19.531 -27.516 -14.68 1 98.38 66 ILE B CA 1
ATOM 5052 C C . ILE B 1 66 ? 20.328 -26.609 -13.75 1 98.38 66 ILE B C 1
ATOM 5054 O O . ILE B 1 66 ? 20.734 -25.516 -14.156 1 98.38 66 ILE B O 1
ATOM 5058 N N . TYR B 1 67 ? 20.578 -27.047 -12.484 1 97.94 67 TYR B N 1
ATOM 5059 C CA . TYR B 1 67 ? 21.312 -26.234 -11.516 1 97.94 67 TYR B CA 1
ATOM 5060 C C . TYR B 1 67 ? 22.734 -25.969 -11.992 1 97.94 67 TYR B C 1
ATOM 5062 O O . TYR B 1 67 ? 23.312 -24.922 -11.688 1 97.94 67 TYR B O 1
ATOM 5070 N N . ASP B 1 68 ? 23.266 -26.844 -12.797 1 97.81 68 ASP B N 1
ATOM 5071 C CA . ASP B 1 68 ? 24.625 -26.719 -13.297 1 97.81 68 ASP B CA 1
ATOM 5072 C C . ASP B 1 68 ? 24.75 -25.531 -14.25 1 97.81 68 ASP B C 1
ATOM 5074 O O . ASP B 1 68 ? 25.828 -24.938 -14.367 1 97.81 68 ASP B O 1
ATOM 5078 N N . VAL B 1 69 ? 23.672 -25.203 -14.875 1 97.25 69 VAL B N 1
ATOM 5079 C CA . VAL B 1 69 ? 23.797 -24.219 -15.945 1 97.25 69 VAL B CA 1
ATOM 5080 C C . VAL B 1 69 ? 22.828 -23.062 -15.688 1 97.25 69 VAL B C 1
ATOM 5082 O O . VAL B 1 69 ? 22.953 -21.984 -16.297 1 97.25 69 VAL B O 1
ATOM 5085 N N . GLY B 1 70 ? 21.859 -23.266 -14.805 1 96.88 70 GLY B N 1
ATOM 5086 C CA . GLY B 1 70 ? 20.859 -22.25 -14.523 1 96.88 70 GLY B CA 1
ATOM 5087 C C . GLY B 1 70 ? 21.344 -21.156 -13.602 1 96.88 70 GLY B C 1
ATOM 5088 O O . GLY B 1 70 ? 22.484 -21.203 -13.133 1 96.88 70 GLY B O 1
ATOM 5089 N N . THR B 1 71 ? 20.516 -20.125 -13.336 1 96.5 71 THR B N 1
ATOM 5090 C CA . THR B 1 71 ? 20.891 -18.984 -12.523 1 96.5 71 THR B CA 1
ATOM 5091 C C . THR B 1 71 ? 21.031 -19.375 -11.055 1 96.5 71 THR B C 1
ATOM 5093 O O . THR B 1 71 ? 20.094 -19.906 -10.453 1 96.5 71 THR B O 1
ATOM 5096 N N . PRO B 1 72 ? 22.172 -19.125 -10.453 1 93.75 72 PRO B N 1
ATOM 5097 C CA . PRO B 1 72 ? 22.281 -19.328 -9.008 1 93.75 72 PRO B CA 1
ATOM 5098 C C . PRO B 1 72 ? 21.391 -18.375 -8.211 1 93.75 72 PRO B C 1
ATOM 5100 O O . PRO B 1 72 ? 21.188 -17.234 -8.609 1 93.75 72 PRO B O 1
ATOM 5103 N N . PRO B 1 73 ? 20.922 -18.875 -7.055 1 91.81 73 PRO B N 1
ATOM 5104 C CA . PRO B 1 73 ? 20.016 -18.047 -6.242 1 91.81 73 PRO B CA 1
ATOM 5105 C C . PRO B 1 73 ? 20.609 -16.672 -5.926 1 91.81 73 PRO B C 1
ATOM 5107 O O . PRO B 1 73 ? 19.891 -15.672 -5.902 1 91.81 73 PRO B O 1
ATOM 5110 N N . LYS B 1 74 ? 21.844 -16.516 -5.742 1 93.38 74 LYS B N 1
ATOM 5111 C CA . LYS B 1 74 ? 22.484 -15.25 -5.379 1 93.38 74 LYS B CA 1
ATOM 5112 C C . LYS B 1 74 ? 22.359 -14.234 -6.516 1 93.38 74 LYS B C 1
ATOM 5114 O O . LYS B 1 74 ? 22.469 -13.031 -6.289 1 93.38 74 LYS B O 1
ATOM 5119 N N . ASN B 1 75 ? 22.156 -14.727 -7.762 1 96 75 ASN B N 1
ATOM 5120 C CA . ASN B 1 75 ? 22.094 -13.844 -8.922 1 96 75 ASN B CA 1
ATOM 5121 C C . ASN B 1 75 ? 20.656 -13.555 -9.32 1 96 75 ASN B C 1
ATOM 5123 O O . ASN B 1 75 ? 20.406 -12.961 -10.367 1 96 75 ASN B O 1
ATOM 5127 N N . MET B 1 76 ? 19.688 -13.953 -8.531 1 94.5 76 MET B N 1
ATOM 5128 C CA . MET B 1 76 ? 18.312 -13.719 -8.938 1 94.5 76 MET B CA 1
ATOM 5129 C C . MET B 1 76 ? 17.469 -13.258 -7.754 1 94.5 76 MET B C 1
ATOM 5131 O O . MET B 1 76 ? 16.234 -13.312 -7.805 1 94.5 76 MET B O 1
ATOM 5135 N N . GLY B 1 77 ? 18.125 -12.797 -6.699 1 96 77 GLY B N 1
ATOM 5136 C CA . GLY B 1 77 ? 17.438 -12.539 -5.449 1 96 77 GLY B CA 1
ATOM 5137 C C . GLY B 1 77 ? 16.812 -11.156 -5.391 1 96 77 GLY B C 1
ATOM 5138 O O . GLY B 1 77 ? 16.266 -10.766 -4.359 1 96 77 GLY B O 1
ATOM 5139 N N . LYS B 1 78 ? 16.906 -10.453 -6.488 1 96.81 78 LYS B N 1
ATOM 5140 C CA . LYS B 1 78 ? 16.422 -9.078 -6.426 1 96.81 78 LYS B CA 1
ATOM 5141 C C . LYS B 1 78 ? 15.742 -8.672 -7.727 1 96.81 78 LYS B C 1
ATOM 5143 O O . LYS B 1 78 ? 16.203 -9.023 -8.812 1 96.81 78 LYS B O 1
ATOM 5148 N N . THR B 1 79 ? 14.578 -8.023 -7.66 1 97.69 79 THR B N 1
ATOM 5149 C CA . THR B 1 79 ? 13.938 -7.254 -8.719 1 97.69 79 THR B CA 1
ATOM 5150 C C . THR B 1 79 ? 14.047 -5.758 -8.445 1 97.69 79 THR B C 1
ATOM 5152 O O . THR B 1 79 ? 13.891 -5.316 -7.301 1 97.69 79 THR B O 1
ATOM 5155 N N . ARG B 1 80 ? 14.344 -5.004 -9.453 1 97.69 80 ARG B N 1
ATOM 5156 C CA . ARG B 1 80 ? 14.492 -3.572 -9.211 1 97.69 80 ARG B CA 1
ATOM 5157 C C . ARG B 1 80 ? 13.664 -2.762 -10.203 1 97.69 80 ARG B C 1
ATOM 5159 O O . ARG B 1 80 ? 13.328 -3.254 -11.281 1 97.69 80 ARG B O 1
ATOM 5166 N N . TRP B 1 81 ? 13.242 -1.608 -9.844 1 96.75 81 TRP B N 1
ATOM 5167 C CA . TRP B 1 81 ? 12.625 -0.572 -10.664 1 96.75 81 TRP B CA 1
ATOM 5168 C C . TRP B 1 81 ? 13.562 0.618 -10.828 1 96.75 81 TRP B C 1
ATOM 5170 O O . TRP B 1 81 ? 14.023 1.199 -9.844 1 96.75 81 TRP B O 1
ATOM 5180 N N . VAL B 1 82 ? 13.883 0.945 -12.039 1 96.69 82 VAL B N 1
ATOM 5181 C CA . VAL B 1 82 ? 14.789 2.049 -12.328 1 96.69 82 VAL B CA 1
ATOM 5182 C C . VAL B 1 82 ? 14.18 2.953 -13.398 1 96.69 82 VAL B C 1
ATOM 5184 O O . VAL B 1 82 ? 13.25 2.551 -14.102 1 96.69 82 VAL B O 1
ATOM 5187 N N . THR B 1 83 ? 14.68 4.203 -13.461 1 95.69 83 THR B N 1
ATOM 5188 C CA . THR B 1 83 ? 14.227 5.086 -14.523 1 95.69 83 THR B CA 1
ATOM 5189 C C . THR B 1 83 ? 14.797 4.648 -15.875 1 95.69 83 THR B C 1
ATOM 5191 O O . THR B 1 83 ? 14.094 4.672 -16.891 1 95.69 83 THR B O 1
ATOM 5194 N N . SER B 1 84 ? 16.031 4.238 -15.977 1 95.12 84 SER B N 1
ATOM 5195 C CA . SER B 1 84 ? 16.766 3.676 -17.094 1 95.12 84 SER B CA 1
ATOM 5196 C C . SER B 1 84 ? 18.016 2.945 -16.625 1 95.12 84 SER B C 1
ATOM 5198 O O . SER B 1 84 ? 18.328 2.953 -15.43 1 95.12 84 SER B O 1
ATOM 5200 N N . LEU B 1 85 ? 18.656 2.252 -17.531 1 95.94 85 LEU B N 1
ATOM 5201 C CA . LEU B 1 85 ? 19.922 1.613 -17.172 1 95.94 85 LEU B CA 1
ATOM 5202 C C . LEU B 1 85 ? 21.062 2.623 -17.156 1 95.94 85 LEU B C 1
ATOM 5204 O O . LEU B 1 85 ? 21.859 2.66 -16.219 1 95.94 85 LEU B O 1
ATOM 5208 N N . GLY B 1 86 ? 21.094 3.34 -18.203 1 95.75 86 GLY B N 1
ATOM 5209 C CA . GLY B 1 86 ? 22.141 4.328 -18.328 1 95.75 86 GLY B CA 1
ATOM 5210 C C . GLY B 1 86 ? 21.625 5.738 -18.531 1 95.75 86 GLY B C 1
ATOM 5211 O O . GLY B 1 86 ? 20.547 6.082 -18.047 1 95.75 86 GLY B O 1
ATOM 5212 N N . GLY B 1 87 ? 22.422 6.52 -19.156 1 94.12 87 GLY B N 1
ATOM 5213 C CA . GLY B 1 87 ? 22.094 7.918 -19.391 1 94.12 87 GLY B CA 1
ATOM 5214 C C . GLY B 1 87 ? 22.781 8.867 -18.438 1 94.12 87 GLY B C 1
ATOM 5215 O O . GLY B 1 87 ? 23.25 8.453 -17.375 1 94.12 87 GLY B O 1
ATOM 5216 N N . ASP B 1 88 ? 22.844 10.133 -18.859 1 93.25 88 ASP B N 1
ATOM 5217 C CA . ASP B 1 88 ? 23.578 11.117 -18.078 1 93.25 88 ASP B CA 1
ATOM 5218 C C . ASP B 1 88 ? 22.656 12.266 -17.656 1 93.25 88 ASP B C 1
ATOM 5220 O O . ASP B 1 88 ? 23.125 13.25 -17.062 1 93.25 88 ASP B O 1
ATOM 5224 N N . GLY B 1 89 ? 21.438 12.109 -17.969 1 93.81 89 GLY B N 1
ATOM 5225 C CA . GLY B 1 89 ? 20.484 13.133 -17.547 1 93.81 89 GLY B CA 1
ATOM 5226 C C . GLY B 1 89 ? 20.203 13.109 -16.062 1 93.81 89 GLY B C 1
ATOM 5227 O O . GLY B 1 89 ? 20.547 12.148 -15.375 1 93.81 89 GLY B O 1
ATOM 5228 N N . GLU B 1 90 ? 19.484 14.164 -15.617 1 94 90 GLU B N 1
ATOM 5229 C CA . GLU B 1 90 ? 19.172 14.359 -14.203 1 94 90 GLU B CA 1
ATOM 5230 C C . GLU B 1 90 ? 18.438 13.156 -13.625 1 94 90 GLU B C 1
ATOM 5232 O O . GLU B 1 90 ? 18.703 12.75 -12.492 1 94 90 GLU B O 1
ATOM 5237 N N . LEU B 1 91 ? 17.562 12.594 -14.398 1 95.5 91 LEU B N 1
ATOM 5238 C CA . LEU B 1 91 ? 16.688 11.539 -13.891 1 95.5 91 LEU B CA 1
ATOM 5239 C C . LEU B 1 91 ? 17.078 10.188 -14.484 1 95.5 91 LEU B C 1
ATOM 5241 O O . LEU B 1 91 ? 16.344 9.203 -14.32 1 95.5 91 LEU B O 1
ATOM 5245 N N . ASP B 1 92 ? 18.25 10.102 -15.18 1 95.44 92 ASP B N 1
ATOM 5246 C CA . ASP B 1 92 ? 18.672 8.859 -15.82 1 95.44 92 ASP B CA 1
ATOM 5247 C C . ASP B 1 92 ? 19.406 7.949 -14.844 1 95.44 92 ASP B C 1
ATOM 5249 O O . ASP B 1 92 ? 20.156 8.43 -13.977 1 95.44 92 ASP B O 1
ATOM 5253 N N . GLY B 1 93 ? 19.203 6.668 -14.984 1 95.5 93 GLY B N 1
ATOM 5254 C CA . GLY B 1 93 ? 19.969 5.68 -14.242 1 95.5 93 GLY B CA 1
ATOM 5255 C C . GLY B 1 93 ? 19.672 5.691 -12.758 1 95.5 93 GLY B C 1
ATOM 5256 O O . GLY B 1 93 ? 20.547 5.418 -11.938 1 95.5 93 GLY B O 1
ATOM 5257 N N . ARG B 1 94 ? 18.453 6.117 -12.383 1 96.81 94 ARG B N 1
ATOM 5258 C CA . ARG B 1 94 ? 18.078 6.199 -10.977 1 96.81 94 ARG B CA 1
ATOM 5259 C C . ARG B 1 94 ? 17.281 4.973 -10.547 1 96.81 94 ARG B C 1
ATOM 5261 O O . ARG B 1 94 ? 16.453 4.473 -11.305 1 96.81 94 ARG B O 1
ATOM 5268 N N . THR B 1 95 ? 17.547 4.457 -9.305 1 97.31 95 THR B N 1
ATOM 5269 C CA . THR B 1 95 ? 16.797 3.338 -8.75 1 97.31 95 THR B CA 1
ATOM 5270 C C . THR B 1 95 ? 15.602 3.838 -7.945 1 97.31 95 THR B C 1
ATOM 5272 O O . THR B 1 95 ? 15.758 4.656 -7.035 1 97.31 95 THR B O 1
ATOM 5275 N N . LEU B 1 96 ? 14.461 3.426 -8.266 1 96.69 96 LEU B N 1
ATOM 5276 C CA . LEU B 1 96 ? 13.227 3.783 -7.562 1 96.69 96 LEU B CA 1
ATOM 5277 C C . LEU B 1 96 ? 12.977 2.846 -6.387 1 96.69 96 LEU B C 1
ATOM 5279 O O . LEU B 1 96 ? 12.633 3.297 -5.293 1 96.69 96 LEU B O 1
ATOM 5283 N N . TYR B 1 97 ? 13.094 1.562 -6.598 1 97.38 97 TYR B N 1
ATOM 5284 C CA . TYR B 1 97 ? 12.773 0.571 -5.578 1 97.38 97 TYR B CA 1
ATOM 5285 C C . TYR B 1 97 ? 13.414 -0.772 -5.895 1 97.38 97 TYR B C 1
ATOM 5287 O O . TYR B 1 97 ? 13.719 -1.063 -7.055 1 97.38 97 TYR B O 1
ATOM 5295 N N . THR B 1 98 ? 13.719 -1.578 -4.879 1 97.81 98 THR B N 1
ATOM 5296 C CA . THR B 1 98 ? 14.156 -2.961 -5.02 1 97.81 98 THR B CA 1
ATOM 5297 C C . THR B 1 98 ? 13.336 -3.885 -4.125 1 97.81 98 THR B C 1
ATOM 5299 O O . THR B 1 98 ? 12.844 -3.465 -3.076 1 97.81 98 THR B O 1
ATOM 5302 N N . LEU B 1 99 ? 13.102 -5.066 -4.594 1 97.44 99 LEU B N 1
ATOM 5303 C CA . LEU B 1 99 ? 12.336 -6.078 -3.873 1 97.44 99 LEU B CA 1
ATOM 5304 C C . LEU B 1 99 ? 13.031 -7.43 -3.928 1 97.44 99 LEU B C 1
ATOM 5306 O O . LEU B 1 99 ? 13.445 -7.875 -5 1 97.44 99 LEU B O 1
ATOM 5310 N N . GLU B 1 100 ? 13.234 -8.07 -2.738 1 97 100 GLU B N 1
ATOM 5311 C CA . GLU B 1 100 ? 13.727 -9.445 -2.75 1 97 100 GLU B CA 1
ATOM 5312 C C . GLU B 1 100 ? 12.781 -10.367 -3.506 1 97 100 GLU B C 1
ATOM 5314 O O . GLU B 1 100 ? 11.555 -10.227 -3.414 1 97 100 GLU B O 1
ATOM 5319 N N . SER B 1 101 ? 13.375 -11.266 -4.25 1 96.94 101 SER B N 1
ATOM 5320 C CA . SER B 1 101 ? 12.531 -12.016 -5.172 1 96.94 101 SER B CA 1
ATOM 5321 C C . SER B 1 101 ? 12.977 -13.477 -5.262 1 96.94 101 SER B C 1
ATOM 5323 O O . SER B 1 101 ? 14.148 -13.789 -5.047 1 96.94 101 SER B O 1
ATOM 5325 N N . PHE B 1 102 ? 12.047 -14.383 -5.449 1 96.19 102 PHE B N 1
ATOM 5326 C CA . PHE B 1 102 ? 12.227 -15.742 -5.941 1 96.19 102 PHE B CA 1
ATOM 5327 C C . PHE B 1 102 ? 13.023 -16.578 -4.945 1 96.19 102 PHE B C 1
ATOM 5329 O O . PHE B 1 102 ? 13.812 -17.438 -5.34 1 96.19 102 PHE B O 1
ATOM 5336 N N . GLY B 1 103 ? 13 -16.219 -3.691 1 94.69 103 GLY B N 1
ATOM 5337 C CA . GLY B 1 103 ? 13.648 -17 -2.652 1 94.69 103 GLY B CA 1
ATOM 5338 C C . GLY B 1 103 ? 15.102 -16.625 -2.439 1 94.69 103 GLY B C 1
ATOM 5339 O O . GLY B 1 103 ? 15.852 -17.359 -1.805 1 94.69 103 GLY B O 1
ATOM 5340 N N . GLY B 1 104 ? 15.508 -15.5 -2.996 1 93.12 104 GLY B N 1
ATOM 5341 C CA . GLY B 1 104 ? 16.859 -15.016 -2.801 1 93.12 104 GLY B CA 1
ATOM 5342 C C . GLY B 1 104 ? 16.969 -13.961 -1.712 1 93.12 104 GLY B C 1
ATOM 5343 O O . GLY B 1 104 ? 15.953 -13.531 -1.16 1 93.12 104 GLY B O 1
ATOM 5344 N N . GLY B 1 105 ? 18.203 -13.641 -1.445 1 91.31 105 GLY B N 1
ATOM 5345 C CA . GLY B 1 105 ? 18.422 -12.641 -0.411 1 91.31 105 GLY B CA 1
ATOM 5346 C C . GLY B 1 105 ? 17.875 -13.047 0.94 1 91.31 105 GLY B C 1
ATOM 5347 O O . GLY B 1 105 ? 18.156 -14.148 1.428 1 91.31 105 GLY B O 1
ATOM 5348 N N . ARG B 1 106 ? 17.047 -12.32 1.573 1 90.94 106 ARG B N 1
ATOM 5349 C CA . ARG B 1 106 ? 16.5 -12.555 2.906 1 90.94 106 ARG B CA 1
ATOM 5350 C C . ARG B 1 106 ? 15.43 -13.633 2.877 1 90.94 106 ARG B C 1
ATOM 5352 O O . ARG B 1 106 ? 15.016 -14.141 3.924 1 90.94 106 ARG B O 1
ATOM 5359 N N . LEU B 1 107 ? 14.938 -13.945 1.64 1 95.25 107 LEU B N 1
ATOM 5360 C CA . LEU B 1 107 ? 13.891 -14.945 1.51 1 95.25 107 LEU B CA 1
ATOM 5361 C C . LEU B 1 107 ? 14.484 -16.359 1.524 1 95.25 107 LEU B C 1
ATOM 5363 O O . LEU B 1 107 ? 13.75 -17.344 1.648 1 95.25 107 LEU B O 1
ATOM 5367 N N . GLU B 1 108 ? 15.758 -16.516 1.443 1 95.06 108 GLU B N 1
ATOM 5368 C CA . GLU B 1 108 ? 16.438 -17.797 1.224 1 95.06 108 GLU B CA 1
ATOM 5369 C C . GLU B 1 108 ? 16.062 -18.797 2.303 1 95.06 108 GLU B C 1
ATOM 5371 O O . GLU B 1 108 ? 15.695 -19.938 1.998 1 95.06 108 GLU B O 1
ATOM 5376 N N . SER B 1 109 ? 16.141 -18.359 3.541 1 94.94 109 SER B N 1
ATOM 5377 C CA . SER B 1 109 ? 15.891 -19.266 4.652 1 94.94 109 SER B CA 1
ATOM 5378 C C . SER B 1 109 ? 14.445 -19.734 4.656 1 94.94 109 SER B C 1
ATOM 5380 O O . SER B 1 109 ? 14.172 -20.922 4.887 1 94.94 109 SER B O 1
ATOM 5382 N N . ALA B 1 110 ? 13.562 -18.906 4.363 1 94.69 110 ALA B N 1
ATOM 5383 C CA . ALA B 1 110 ? 12.141 -19.25 4.367 1 94.69 110 ALA B CA 1
ATOM 5384 C C . ALA B 1 110 ? 11.812 -20.234 3.244 1 94.69 110 ALA B C 1
ATOM 5386 O O . ALA B 1 110 ? 10.992 -21.141 3.426 1 94.69 110 ALA B O 1
ATOM 5387 N N . TYR B 1 111 ? 12.43 -20.047 2.09 1 96.5 111 TYR B N 1
ATOM 5388 C CA . TYR B 1 111 ? 12.195 -20.953 0.965 1 96.5 111 TYR B CA 1
ATOM 5389 C C . TYR B 1 111 ? 12.875 -22.297 1.196 1 96.5 111 TYR B C 1
ATOM 5391 O O . TYR B 1 111 ? 12.305 -23.344 0.876 1 96.5 111 TYR B O 1
ATOM 5399 N N . ALA B 1 112 ? 14.016 -22.328 1.837 1 96.25 112 ALA B N 1
ATOM 5400 C CA . ALA B 1 112 ? 14.828 -23.531 2.004 1 96.25 112 ALA B CA 1
ATOM 5401 C C . ALA B 1 112 ? 14.164 -24.516 2.959 1 96.25 112 ALA B C 1
ATOM 5403 O O . ALA B 1 112 ? 14.32 -25.734 2.814 1 96.25 112 ALA B O 1
ATOM 5404 N N . VAL B 1 113 ? 13.422 -24.062 3.852 1 96.5 113 VAL B N 1
ATOM 5405 C CA . VAL B 1 113 ? 12.805 -24.938 4.836 1 96.5 113 VAL B CA 1
ATOM 5406 C C . VAL B 1 113 ? 11.609 -25.656 4.211 1 96.5 113 VAL B C 1
ATOM 5408 O O . VAL B 1 113 ? 11.211 -26.734 4.672 1 96.5 113 VAL B O 1
ATOM 5411 N N . ASP B 1 114 ? 11.148 -25.109 3.094 1 97.69 114 ASP B N 1
ATOM 5412 C CA . ASP B 1 114 ? 9.891 -25.609 2.549 1 97.69 114 ASP B CA 1
ATOM 5413 C C . ASP B 1 114 ? 10.141 -26.578 1.386 1 97.69 114 ASP B C 1
ATOM 5415 O O . ASP B 1 114 ? 9.227 -27.266 0.94 1 97.69 114 ASP B O 1
ATOM 5419 N N . SER B 1 115 ? 11.375 -26.688 0.862 1 98.19 115 SER B N 1
ATOM 5420 C CA . SER B 1 115 ? 11.672 -27.516 -0.297 1 98.19 115 SER B CA 1
ATOM 5421 C C . SER B 1 115 ? 13.148 -27.875 -0.346 1 98.19 115 SER B C 1
ATOM 5423 O O . SER B 1 115 ? 14.008 -27.078 0.044 1 98.19 115 SER B O 1
ATOM 5425 N N . PRO B 1 116 ? 13.43 -29.078 -0.766 1 97.44 116 PRO B N 1
ATOM 5426 C CA . PRO B 1 116 ? 14.836 -29.406 -0.979 1 97.44 116 PRO B CA 1
ATOM 5427 C C . PRO B 1 116 ? 15.43 -28.719 -2.213 1 97.44 116 PRO B C 1
ATOM 5429 O O . PRO B 1 116 ? 16.641 -28.812 -2.453 1 97.44 116 PRO B O 1
ATOM 5432 N N . CYS B 1 117 ? 14.594 -28.062 -2.988 1 97.88 117 CYS B N 1
ATOM 5433 C CA . CYS B 1 117 ? 15.008 -27.484 -4.262 1 97.88 117 CYS B CA 1
ATOM 5434 C C . CYS B 1 117 ? 14.883 -25.969 -4.246 1 97.88 117 CYS B C 1
ATOM 5436 O O . CYS B 1 117 ? 13.789 -25.438 -4.055 1 97.88 117 CYS B O 1
ATOM 5438 N N . PRO B 1 118 ? 15.961 -25.234 -4.414 1 97 118 PRO B N 1
ATOM 5439 C CA . PRO B 1 118 ? 15.805 -23.797 -4.645 1 97 118 PRO B CA 1
ATOM 5440 C C . PRO B 1 118 ? 15.211 -23.484 -6.016 1 97 118 PRO B C 1
ATOM 5442 O O . PRO B 1 118 ? 15.336 -24.281 -6.945 1 97 118 PRO B O 1
ATOM 5445 N N . SER B 1 119 ? 14.531 -22.344 -6.129 1 97.25 119 SER B N 1
ATOM 5446 C CA . SER B 1 119 ? 14.133 -21.859 -7.445 1 97.25 119 SER B CA 1
ATOM 5447 C C . SER B 1 119 ? 15.352 -21.5 -8.297 1 97.25 119 SER B C 1
ATOM 5449 O O . SER B 1 119 ? 16.438 -21.281 -7.766 1 97.25 119 SER B O 1
ATOM 5451 N N . THR B 1 120 ? 15.141 -21.484 -9.547 1 97.38 120 THR B N 1
ATOM 5452 C CA . THR B 1 120 ? 16.203 -21.078 -10.469 1 97.38 120 THR B CA 1
ATOM 5453 C C . THR B 1 120 ? 15.609 -20.484 -11.742 1 97.38 120 THR B C 1
ATOM 5455 O O . THR B 1 120 ? 14.406 -20.219 -11.812 1 97.38 120 THR B O 1
ATOM 5458 N N . ASN B 1 121 ? 16.484 -20.047 -12.602 1 96.75 121 ASN B N 1
ATOM 5459 C CA . ASN B 1 121 ? 16.125 -19.438 -13.867 1 96.75 121 ASN B CA 1
ATOM 5460 C C . ASN B 1 121 ? 16.922 -20.016 -15.023 1 96.75 121 ASN B C 1
ATOM 5462 O O . ASN B 1 121 ? 18.156 -20.047 -14.984 1 96.75 121 ASN B O 1
ATOM 5466 N N . TYR B 1 122 ? 16.25 -20.516 -15.945 1 97 122 TYR B N 1
ATOM 5467 C CA . TYR B 1 122 ? 16.859 -21.078 -17.141 1 97 122 TYR B CA 1
ATOM 5468 C C . TYR B 1 122 ? 15.906 -20.984 -18.328 1 97 122 TYR B C 1
ATOM 5470 O O . TYR B 1 122 ? 14.93 -21.734 -18.422 1 97 122 TYR B O 1
ATOM 5478 N N . PRO B 1 123 ? 16.188 -20.109 -19.281 1 95.88 123 PRO B N 1
ATOM 5479 C CA . PRO B 1 123 ? 15.227 -19.797 -20.344 1 95.88 123 PRO B CA 1
ATOM 5480 C C . PRO B 1 123 ? 14.867 -21.016 -21.172 1 95.88 123 PRO B C 1
ATOM 5482 O O . PRO B 1 123 ? 15.719 -21.875 -21.422 1 95.88 123 PRO B O 1
ATOM 5485 N N . GLN B 1 124 ? 13.688 -20.984 -21.672 1 94.5 124 GLN B N 1
ATOM 5486 C CA . GLN B 1 124 ? 13.125 -22.094 -22.422 1 94.5 124 GLN B CA 1
ATOM 5487 C C . GLN B 1 124 ? 14 -22.469 -23.625 1 94.5 124 GLN B C 1
ATOM 5489 O O . GLN B 1 124 ? 14.086 -23.625 -24 1 94.5 124 GLN B O 1
ATOM 5494 N N . ILE B 1 125 ? 14.641 -21.5 -24.25 1 94 125 ILE B N 1
ATOM 5495 C CA . ILE B 1 125 ? 15.469 -21.703 -25.438 1 94 125 ILE B CA 1
ATOM 5496 C C . ILE B 1 125 ? 16.625 -22.641 -25.109 1 94 125 ILE B C 1
ATOM 5498 O O . ILE B 1 125 ? 17.141 -23.328 -25.984 1 94 125 ILE B O 1
ATOM 5502 N N . ARG B 1 126 ? 16.953 -22.75 -23.875 1 95.81 126 ARG B N 1
ATOM 5503 C CA . ARG B 1 126 ? 18.047 -23.625 -23.453 1 95.81 126 ARG B CA 1
ATOM 5504 C C . ARG B 1 126 ? 17.516 -24.812 -22.641 1 95.81 126 ARG B C 1
ATOM 5506 O O . ARG B 1 126 ? 18.109 -25.891 -22.641 1 95.81 126 ARG B O 1
ATOM 5513 N N . LEU B 1 127 ? 16.484 -24.547 -21.938 1 97.31 127 LEU B N 1
ATOM 5514 C CA . LEU B 1 127 ? 15.883 -25.578 -21.109 1 97.31 127 LEU B CA 1
ATOM 5515 C C . LEU B 1 127 ? 15.367 -26.734 -21.969 1 97.31 127 LEU B C 1
ATOM 5517 O O . LEU B 1 127 ? 15.562 -27.906 -21.641 1 97.31 127 LEU B O 1
ATOM 5521 N N . GLU B 1 128 ? 14.672 -26.406 -23.062 1 97.31 128 GLU B N 1
ATOM 5522 C CA . GLU B 1 128 ? 14.031 -27.453 -23.875 1 97.31 128 GLU B CA 1
ATOM 5523 C C . GLU B 1 128 ? 15.062 -28.359 -24.516 1 97.31 128 GLU B C 1
ATOM 5525 O O . GLU B 1 128 ? 14.898 -29.594 -24.516 1 97.31 128 GLU B O 1
ATOM 5530 N N . PRO B 1 129 ? 16.172 -27.797 -25.047 1 96.94 129 PRO B N 1
ATOM 5531 C CA . PRO B 1 129 ? 17.219 -28.688 -25.516 1 96.94 129 PRO B CA 1
ATOM 5532 C C . PRO B 1 129 ? 17.75 -29.625 -24.422 1 96.94 129 PRO B C 1
ATOM 5534 O O . PRO B 1 129 ? 18.031 -30.797 -24.688 1 96.94 129 PRO B O 1
ATOM 5537 N N . LEU B 1 130 ? 17.891 -29.078 -23.266 1 97.81 130 LEU B N 1
ATOM 5538 C CA . LEU B 1 130 ? 18.344 -29.891 -22.125 1 97.81 130 LEU B CA 1
ATOM 5539 C C . LEU B 1 130 ? 17.344 -31 -21.812 1 97.81 130 LEU B C 1
ATOM 5541 O O . LEU B 1 130 ? 17.719 -32.156 -21.594 1 97.81 130 LEU B O 1
ATOM 5545 N N . LEU B 1 131 ? 16.094 -30.656 -21.797 1 98.12 131 LEU B N 1
ATOM 5546 C CA . LEU B 1 131 ? 15.047 -31.656 -21.578 1 98.12 131 LEU B CA 1
ATOM 5547 C C . LEU B 1 131 ? 15.047 -32.719 -22.688 1 98.12 131 LEU B C 1
ATOM 5549 O O . LEU B 1 131 ? 14.875 -33.906 -22.422 1 98.12 131 LEU B O 1
ATOM 5553 N N . ARG B 1 132 ? 15.195 -32.219 -23.891 1 97.5 132 ARG B N 1
ATOM 5554 C CA . ARG B 1 132 ? 15.227 -33.156 -25.031 1 97.5 132 ARG B CA 1
ATOM 5555 C C . ARG B 1 132 ? 16.359 -34.156 -24.891 1 97.5 132 ARG B C 1
ATOM 5557 O O . ARG B 1 132 ? 16.188 -35.344 -25.156 1 97.5 132 ARG B O 1
ATOM 5564 N N . GLU B 1 133 ? 17.5 -33.719 -24.469 1 97.56 133 GLU B N 1
ATOM 5565 C CA . GLU B 1 133 ? 18.641 -34.594 -24.234 1 97.56 133 GLU B CA 1
ATOM 5566 C C . GLU B 1 133 ? 18.281 -35.688 -23.234 1 97.56 133 GLU B C 1
ATOM 5568 O O . GLU B 1 133 ? 18.609 -36.875 -23.438 1 97.56 133 GLU B O 1
ATOM 5573 N N . HIS B 1 134 ? 17.656 -35.312 -22.188 1 97.56 134 HIS B N 1
ATOM 5574 C CA . HIS B 1 134 ? 17.266 -36.25 -21.156 1 97.56 134 HIS B CA 1
ATOM 5575 C C . HIS B 1 134 ? 16.25 -37.25 -21.703 1 97.56 134 HIS B C 1
ATOM 5577 O O . HIS B 1 134 ? 16.281 -38.438 -21.328 1 97.56 134 HIS B O 1
ATOM 5583 N N . THR B 1 135 ? 15.312 -36.781 -22.562 1 96.06 135 THR B N 1
ATOM 5584 C CA . THR B 1 135 ? 14.32 -37.656 -23.188 1 96.06 135 THR B CA 1
ATOM 5585 C C . THR B 1 135 ? 14.992 -38.656 -24.125 1 96.06 135 THR B C 1
ATOM 5587 O O . THR B 1 135 ? 14.664 -39.844 -24.094 1 96.06 135 THR B O 1
ATOM 5590 N N . GLU B 1 136 ? 15.906 -38.156 -24.891 1 96.25 136 GLU B N 1
ATOM 5591 C CA . GLU B 1 136 ? 16.578 -39 -25.875 1 96.25 136 GLU B CA 1
ATOM 5592 C C . GLU B 1 136 ? 17.438 -40.062 -25.203 1 96.25 136 GLU B C 1
ATOM 5594 O O . GLU B 1 136 ? 17.547 -41.188 -25.719 1 96.25 136 GLU B O 1
ATOM 5599 N N . LYS B 1 137 ? 18 -39.719 -24.109 1 96.19 137 LYS B N 1
ATOM 5600 C CA . LYS B 1 137 ? 18.766 -40.719 -23.359 1 96.19 137 LYS B CA 1
ATOM 5601 C C . LYS B 1 137 ? 17.875 -41.812 -22.797 1 96.19 137 LYS B C 1
ATOM 5603 O O . LYS B 1 137 ? 18.281 -42.969 -22.75 1 96.19 137 LYS B O 1
ATOM 5608 N N . ARG B 1 138 ? 16.672 -41.5 -22.469 1 95.56 138 ARG B N 1
ATOM 5609 C CA . ARG B 1 138 ? 15.758 -42.438 -21.828 1 95.56 138 ARG B CA 1
ATOM 5610 C C . ARG B 1 138 ? 14.992 -43.25 -22.859 1 95.56 138 ARG B C 1
ATOM 5612 O O . ARG B 1 138 ? 14.734 -44.438 -22.672 1 95.56 138 ARG B O 1
ATOM 5619 N N . ALA B 1 139 ? 14.602 -42.5 -23.906 1 94.5 139 ALA B N 1
ATOM 5620 C CA . ALA B 1 139 ? 13.75 -43.125 -24.922 1 94.5 139 ALA B CA 1
ATOM 5621 C C . ALA B 1 139 ? 14.117 -42.625 -26.312 1 94.5 139 ALA B C 1
ATOM 5623 O O . ALA B 1 139 ? 13.336 -41.906 -26.938 1 94.5 139 ALA B O 1
ATOM 5624 N N . PRO B 1 140 ? 15.18 -43 -26.812 1 92.12 140 PRO B N 1
ATOM 5625 C CA . PRO B 1 140 ? 15.695 -42.469 -28.078 1 92.12 140 PRO B CA 1
ATOM 5626 C C . PRO B 1 140 ? 14.75 -42.719 -29.25 1 92.12 140 PRO B C 1
ATOM 5628 O O . PRO B 1 140 ? 14.719 -41.938 -30.203 1 92.12 140 PRO B O 1
ATOM 5631 N N . ASP B 1 141 ? 13.969 -43.781 -29.219 1 93.62 141 ASP B N 1
ATOM 5632 C CA . ASP B 1 141 ? 13.125 -44.125 -30.359 1 93.62 141 ASP B CA 1
ATOM 5633 C C . ASP B 1 141 ? 11.719 -43.562 -30.203 1 93.62 141 ASP B C 1
ATOM 5635 O O . ASP B 1 141 ? 10.844 -43.812 -31.016 1 93.62 141 ASP B O 1
ATOM 5639 N N . SER B 1 142 ? 11.531 -42.719 -29.172 1 95.44 142 SER B N 1
ATOM 5640 C CA . SER B 1 142 ? 10.172 -42.281 -28.875 1 95.44 142 SER B CA 1
ATOM 5641 C C . SER B 1 142 ? 9.969 -40.812 -29.203 1 95.44 142 SER B C 1
ATOM 5643 O O . SER B 1 142 ? 8.859 -40.281 -29.078 1 95.44 142 SER B O 1
ATOM 5645 N N . ILE B 1 143 ? 10.984 -40.125 -29.609 1 96.12 143 ILE B N 1
ATOM 5646 C CA . ILE B 1 143 ? 10.938 -38.656 -29.844 1 96.12 143 ILE B CA 1
ATOM 5647 C C . ILE B 1 143 ? 11.125 -38.375 -31.328 1 96.12 143 ILE B C 1
ATOM 5649 O O . ILE B 1 143 ? 12.141 -38.75 -31.922 1 96.12 143 ILE B O 1
ATOM 5653 N N . HIS B 1 144 ? 10.156 -37.656 -31.859 1 97.44 144 HIS B N 1
ATOM 5654 C CA . HIS B 1 144 ? 10.195 -37.406 -33.312 1 97.44 144 HIS B CA 1
ATOM 5655 C C . HIS B 1 144 ? 9.875 -35.969 -33.625 1 97.44 144 HIS B C 1
ATOM 5657 O O . HIS B 1 144 ? 8.703 -35.594 -33.719 1 97.44 144 HIS B O 1
ATOM 5663 N N . PHE B 1 145 ? 10.859 -35.219 -33.906 1 97 145 PHE B N 1
ATOM 5664 C CA . PHE B 1 145 ? 10.727 -33.844 -34.406 1 97 145 PHE B CA 1
ATOM 5665 C C . PHE B 1 145 ? 10.562 -33.844 -35.906 1 97 145 PHE B C 1
ATOM 5667 O O . PHE B 1 145 ? 10.922 -34.781 -36.594 1 97 145 PHE B O 1
ATOM 5674 N N . GLY B 1 146 ? 9.977 -32.75 -36.406 1 97.31 146 GLY B N 1
ATOM 5675 C CA . GLY B 1 146 ? 9.656 -32.719 -37.844 1 97.31 146 GLY B CA 1
ATOM 5676 C C . GLY B 1 146 ? 8.477 -33.594 -38.188 1 97.31 146 GLY B C 1
ATOM 5677 O O . GLY B 1 146 ? 8.32 -33.969 -39.375 1 97.31 146 GLY B O 1
ATOM 5678 N N . ARG B 1 147 ? 7.746 -34.031 -37.281 1 98.06 147 ARG B N 1
ATOM 5679 C CA . ARG B 1 147 ? 6.535 -34.812 -37.438 1 98.06 147 ARG B CA 1
ATOM 5680 C C . ARG B 1 147 ? 5.297 -34.031 -37.031 1 98.06 147 ARG B C 1
ATOM 5682 O O . ARG B 1 147 ? 5.219 -33.531 -35.906 1 98.06 147 ARG B O 1
ATOM 5689 N N . GLU B 1 148 ? 4.379 -33.938 -37.906 1 97.94 148 GLU B N 1
ATOM 5690 C CA . GLU B 1 148 ? 3.191 -33.125 -37.656 1 97.94 148 GLU B CA 1
ATOM 5691 C C . GLU B 1 148 ? 1.934 -33.969 -37.594 1 97.94 148 GLU B C 1
ATOM 5693 O O . GLU B 1 148 ? 1.689 -34.812 -38.469 1 97.94 148 GLU B O 1
ATOM 5698 N N . LEU B 1 149 ? 1.183 -33.812 -36.5 1 98.44 149 LEU B N 1
ATOM 5699 C CA . LEU B 1 149 ? -0.128 -34.438 -36.438 1 98.44 149 LEU B CA 1
ATOM 5700 C C . LEU B 1 149 ? -1.077 -33.844 -37.469 1 98.44 149 LEU B C 1
ATOM 5702 O O . LEU B 1 149 ? -1.354 -32.656 -37.438 1 98.44 149 LEU B O 1
ATOM 5706 N N . VAL B 1 150 ? -1.62 -34.688 -38.281 1 97.56 150 VAL B N 1
ATOM 5707 C CA . VAL B 1 150 ? -2.467 -34.188 -39.375 1 97.56 150 VAL B CA 1
ATOM 5708 C C . VAL B 1 150 ? -3.938 -34.375 -39 1 97.56 150 VAL B C 1
ATOM 5710 O O . VAL B 1 150 ? -4.758 -33.469 -39.281 1 97.56 150 VAL B O 1
ATOM 5713 N N . SER B 1 151 ? -4.207 -35.531 -38.5 1 97.75 151 SER B N 1
ATOM 5714 C CA . SER B 1 151 ? -5.57 -35.844 -38.094 1 97.75 151 SER B CA 1
ATOM 5715 C C . SER B 1 151 ? -5.59 -36.938 -37.031 1 97.75 151 SER B C 1
ATOM 5717 O O . SER B 1 151 ? -4.602 -37.625 -36.844 1 97.75 151 SER B O 1
ATOM 5719 N N . PHE B 1 152 ? -6.695 -37 -36.375 1 98.38 152 PHE B N 1
ATOM 5720 C CA . PHE B 1 152 ? -6.875 -38.062 -35.375 1 98.38 152 PHE B CA 1
ATOM 5721 C C . PHE B 1 152 ? -8.352 -38.344 -35.156 1 98.38 152 PHE B C 1
ATOM 5723 O O . PHE B 1 152 ? -9.203 -37.469 -35.406 1 98.38 152 PHE B O 1
ATOM 5730 N N . GLU B 1 153 ? -8.609 -39.562 -34.719 1 97.88 153 GLU B N 1
ATOM 5731 C CA . GLU B 1 153 ? -9.914 -40 -34.25 1 97.88 153 GLU B CA 1
ATOM 5732 C C . GLU B 1 153 ? -9.773 -40.844 -33 1 97.88 153 GLU B C 1
ATOM 5734 O O . GLU B 1 153 ? -8.766 -41.531 -32.812 1 97.88 153 GLU B O 1
ATOM 5739 N N . GLN B 1 154 ? -10.711 -40.719 -32.125 1 97.62 154 GLN B N 1
ATOM 5740 C CA . GLN B 1 154 ? -10.688 -41.562 -30.922 1 97.62 154 GLN B CA 1
ATOM 5741 C C . GLN B 1 154 ? -11.969 -42.375 -30.812 1 97.62 154 GLN B C 1
ATOM 5743 O O . GLN B 1 154 ? -13.031 -41.938 -31.266 1 97.62 154 GLN B O 1
ATOM 5748 N N . ASP B 1 155 ? -11.859 -43.531 -30.344 1 94.44 155 ASP B N 1
ATOM 5749 C CA . ASP B 1 155 ? -12.992 -44.375 -29.953 1 94.44 155 ASP B CA 1
ATOM 5750 C C . ASP B 1 155 ? -12.766 -45 -28.578 1 94.44 155 ASP B C 1
ATOM 5752 O O . ASP B 1 155 ? -11.914 -44.562 -27.812 1 94.44 155 ASP B O 1
ATOM 5756 N N . GLU B 1 156 ? -13.523 -45.969 -28.219 1 91.75 156 GLU B N 1
ATOM 5757 C CA . GLU B 1 156 ? -13.477 -46.562 -26.891 1 91.75 156 GLU B CA 1
ATOM 5758 C C . GLU B 1 156 ? -12.195 -47.375 -26.688 1 91.75 156 GLU B C 1
ATOM 5760 O O . GLU B 1 156 ? -11.797 -47.625 -25.562 1 91.75 156 GLU B O 1
ATOM 5765 N N . ASN B 1 157 ? -11.562 -47.625 -27.859 1 90.88 157 ASN B N 1
ATOM 5766 C CA . ASN B 1 157 ? -10.414 -48.531 -27.75 1 90.88 157 ASN B CA 1
ATOM 5767 C C . ASN B 1 157 ? -9.102 -47.75 -27.891 1 90.88 157 ASN B C 1
ATOM 5769 O O . ASN B 1 157 ? -8.039 -48.281 -27.547 1 90.88 157 ASN B O 1
ATOM 5773 N N . GLY B 1 158 ? -9.195 -46.625 -28.406 1 97.19 158 GLY B N 1
ATOM 5774 C CA . GLY B 1 158 ? -7.941 -45.906 -28.547 1 97.19 158 GLY B CA 1
ATOM 5775 C C . GLY B 1 158 ? -8.031 -44.75 -29.516 1 97.19 158 GLY B C 1
ATOM 5776 O O . GLY B 1 158 ? -9.125 -44.25 -29.812 1 97.19 158 GLY B O 1
ATOM 5777 N N . ILE B 1 159 ? -6.84 -44.219 -29.875 1 98.06 159 ILE B N 1
ATOM 5778 C CA . ILE B 1 159 ? -6.672 -43.094 -30.766 1 98.06 159 ILE B CA 1
ATOM 5779 C C . ILE B 1 159 ? -5.992 -43.531 -32.062 1 98.06 159 ILE B C 1
ATOM 5781 O O . ILE B 1 159 ? -5.027 -44.312 -32.031 1 98.06 159 ILE B O 1
ATOM 5785 N N . HIS B 1 160 ? -6.578 -43.125 -33.125 1 98.06 160 HIS B N 1
ATOM 5786 C CA . HIS B 1 160 ? -5.961 -43.312 -34.406 1 98.06 160 HIS B CA 1
ATOM 5787 C C . HIS B 1 160 ? -5.5 -42 -35 1 98.06 160 HIS B C 1
ATOM 5789 O O . HIS B 1 160 ? -6.328 -41.125 -35.312 1 98.06 160 HIS B O 1
ATOM 5795 N N . ALA B 1 161 ? -4.188 -41.875 -35.156 1 98.44 161 ALA B N 1
ATOM 5796 C CA . ALA B 1 161 ? -3.637 -40.594 -35.625 1 98.44 161 ALA B CA 1
ATOM 5797 C C . ALA B 1 161 ? -2.857 -40.781 -36.906 1 98.44 161 ALA B C 1
ATOM 5799 O O . ALA B 1 161 ? -2.223 -41.812 -37.156 1 98.44 161 ALA B O 1
ATOM 5800 N N . VAL B 1 162 ? -2.969 -39.781 -37.719 1 98.44 162 VAL B N 1
ATOM 5801 C CA . VAL B 1 162 ? -2.148 -39.688 -38.938 1 98.44 162 VAL B CA 1
ATOM 5802 C C . VAL B 1 162 ? -1.069 -38.625 -38.719 1 98.44 162 VAL B C 1
ATOM 5804 O O . VAL B 1 162 ? -1.372 -37.5 -38.375 1 98.44 162 VAL B O 1
ATOM 5807 N N . VAL B 1 163 ? 0.183 -39.031 -38.906 1 98.38 163 VAL B N 1
ATOM 5808 C CA . VAL B 1 163 ? 1.325 -38.156 -38.688 1 98.38 163 VAL B CA 1
ATOM 5809 C C . VAL B 1 163 ? 2.082 -37.938 -40 1 98.38 163 VAL B C 1
ATOM 5811 O O . VAL B 1 163 ? 2.303 -38.906 -40.75 1 98.38 163 VAL B O 1
ATOM 5814 N N . LEU B 1 164 ? 2.381 -36.75 -40.25 1 98.06 164 LEU B N 1
ATOM 5815 C CA . LEU B 1 164 ? 3.141 -36.375 -41.438 1 98.06 164 LEU B CA 1
ATOM 5816 C C . LEU B 1 164 ? 4.613 -36.188 -41.125 1 98.06 164 LEU B C 1
ATOM 5818 O O . LEU B 1 164 ? 4.953 -35.406 -40.188 1 98.06 164 LEU B O 1
ATOM 5822 N N . ASN B 1 165 ? 5.465 -36.938 -41.75 1 97.31 165 ASN B N 1
ATOM 5823 C CA . ASN B 1 165 ? 6.883 -36.594 -41.75 1 97.31 165 ASN B CA 1
ATOM 5824 C C . ASN B 1 165 ? 7.172 -35.406 -42.656 1 97.31 165 ASN B C 1
ATOM 5826 O O . ASN B 1 165 ? 7.133 -35.531 -43.906 1 97.31 165 ASN B O 1
ATOM 5830 N N . ARG B 1 166 ? 7.512 -34.375 -42.062 1 96.75 166 ARG B N 1
ATOM 5831 C CA . ARG B 1 166 ? 7.613 -33.125 -42.844 1 96.75 166 ARG B CA 1
ATOM 5832 C C . ARG B 1 166 ? 8.844 -33.125 -43.719 1 96.75 166 ARG B C 1
ATOM 5834 O O . ARG B 1 166 ? 8.914 -32.375 -44.719 1 96.75 166 ARG B O 1
ATOM 5841 N N . ASP B 1 167 ? 9.812 -34 -43.469 1 94.81 167 ASP B N 1
ATOM 5842 C CA . ASP B 1 167 ? 11.008 -34.094 -44.312 1 94.81 167 ASP B CA 1
ATOM 5843 C C . ASP B 1 167 ? 10.719 -34.906 -45.562 1 94.81 167 ASP B C 1
ATOM 5845 O O . ASP B 1 167 ? 11.117 -34.5 -46.656 1 94.81 167 ASP B O 1
ATOM 5849 N N . THR B 1 168 ? 10.039 -36.062 -45.438 1 95.5 168 THR B N 1
ATOM 5850 C CA . THR B 1 168 ? 9.812 -36.969 -46.531 1 95.5 168 THR B CA 1
ATOM 5851 C C . THR B 1 168 ? 8.43 -36.75 -47.156 1 95.5 168 THR B C 1
ATOM 5853 O O . THR B 1 168 ? 8.148 -37.219 -48.25 1 95.5 168 THR B O 1
ATOM 5856 N N . GLN B 1 169 ? 7.594 -36.125 -46.5 1 95.75 169 GLN B N 1
ATOM 5857 C CA . GLN B 1 169 ? 6.219 -35.875 -46.906 1 95.75 169 GLN B CA 1
ATOM 5858 C C . GLN B 1 169 ? 5.398 -37.156 -46.938 1 95.75 169 GLN B C 1
ATOM 5860 O O . GLN B 1 169 ? 4.352 -37.219 -47.594 1 95.75 169 GLN B O 1
ATOM 5865 N N . GLU B 1 170 ? 5.875 -38.156 -46.25 1 96.56 170 GLU B N 1
ATOM 5866 C CA . GLU B 1 170 ? 5.133 -39.375 -46.094 1 96.56 170 GLU B CA 1
ATOM 5867 C C . GLU B 1 170 ? 4.355 -39.406 -44.781 1 96.56 170 GLU B C 1
ATOM 5869 O O . GLU B 1 170 ? 4.809 -38.844 -43.781 1 96.56 170 GLU B O 1
ATOM 5874 N N . THR B 1 171 ? 3.227 -40 -44.875 1 97.31 171 THR B N 1
ATOM 5875 C CA . THR B 1 171 ? 2.412 -40.094 -43.656 1 97.31 171 THR B CA 1
ATOM 5876 C C . THR B 1 171 ? 2.496 -41.5 -43.094 1 97.31 171 THR B C 1
ATOM 5878 O O . THR B 1 171 ? 2.816 -42.469 -43.781 1 97.31 171 THR B O 1
ATOM 5881 N N . TYR B 1 172 ? 2.369 -41.625 -41.812 1 97.75 172 TYR B N 1
ATOM 5882 C CA . TYR B 1 172 ? 2.213 -42.906 -41.125 1 97.75 172 TYR B CA 1
ATOM 5883 C C . TYR B 1 172 ? 1.161 -42.812 -40.031 1 97.75 172 TYR B C 1
ATOM 5885 O O . TYR B 1 172 ? 0.721 -41.719 -39.688 1 97.75 172 TYR B O 1
ATOM 5893 N N . THR B 1 173 ? 0.7 -43.938 -39.625 1 97.81 173 THR B N 1
ATOM 5894 C CA . THR B 1 173 ? -0.377 -43.969 -38.625 1 97.81 173 THR B CA 1
ATOM 5895 C C . THR B 1 173 ? 0.143 -44.406 -37.281 1 97.81 173 THR B C 1
ATOM 5897 O O . THR B 1 173 ? 1.055 -45.219 -37.188 1 97.81 173 THR B O 1
ATOM 5900 N N . VAL B 1 174 ? -0.37 -43.781 -36.281 1 98.19 174 VAL B N 1
ATOM 5901 C CA . VAL B 1 174 ? -0.074 -44.156 -34.906 1 98.19 174 VAL B CA 1
ATOM 5902 C C . VAL B 1 174 ? -1.361 -44.562 -34.188 1 98.19 174 VAL B C 1
ATOM 5904 O O . VAL B 1 174 ? -2.328 -43.812 -34.156 1 98.19 174 VAL B O 1
ATOM 5907 N N . HIS B 1 175 ? -1.425 -45.75 -33.719 1 98.19 175 HIS B N 1
ATOM 5908 C CA . HIS B 1 175 ? -2.484 -46.219 -32.844 1 98.19 175 HIS B CA 1
ATOM 5909 C C . HIS B 1 175 ? -2.043 -46.156 -31.375 1 98.19 175 HIS B C 1
ATOM 5911 O O . HIS B 1 175 ? -1.08 -46.812 -30.984 1 98.19 175 HIS B O 1
ATOM 5917 N N . ALA B 1 176 ? -2.688 -45.344 -30.641 1 98.69 176 ALA B N 1
ATOM 5918 C CA . ALA B 1 176 ? -2.328 -45.188 -29.234 1 98.69 176 ALA B CA 1
ATOM 5919 C C . ALA B 1 176 ? -3.533 -45.438 -28.328 1 98.69 176 ALA B C 1
ATOM 5921 O O . ALA B 1 176 ? -4.68 -45.312 -28.766 1 98.69 176 ALA B O 1
ATOM 5922 N N . GLN B 1 177 ? -3.324 -45.844 -27.109 1 98.56 177 GLN B N 1
ATOM 5923 C CA . GLN B 1 177 ? -4.402 -45.969 -26.141 1 98.56 177 GLN B CA 1
ATOM 5924 C C . GLN B 1 177 ? -4.863 -44.594 -25.656 1 98.56 177 GLN B C 1
ATOM 5926 O O . GLN B 1 177 ? -6.059 -44.344 -25.469 1 98.56 177 GLN B O 1
ATOM 5931 N N . TYR B 1 178 ? -3.938 -43.688 -25.406 1 98.75 178 TYR B N 1
ATOM 5932 C CA . TYR B 1 178 ? -4.207 -42.344 -24.938 1 98.75 178 TYR B CA 1
ATOM 5933 C C . TYR B 1 178 ? -3.367 -41.312 -25.688 1 98.75 178 TYR B C 1
ATOM 5935 O O . TYR B 1 178 ? -2.369 -41.688 -26.328 1 98.75 178 TYR B O 1
ATOM 5943 N N . MET B 1 179 ? -3.783 -40.031 -25.641 1 98.88 179 MET B N 1
ATOM 5944 C CA . MET B 1 179 ? -3.047 -38.906 -26.25 1 98.88 179 MET B CA 1
ATOM 5945 C C . MET B 1 179 ? -2.9 -37.75 -25.281 1 98.88 179 MET B C 1
ATOM 5947 O O . MET B 1 179 ? -3.854 -37.406 -24.578 1 98.88 179 MET B O 1
ATOM 5951 N N . VAL B 1 180 ? -1.721 -37.25 -25.109 1 98.88 180 VAL B N 1
ATOM 5952 C CA . VAL B 1 180 ? -1.476 -36 -24.391 1 98.88 180 VAL B CA 1
ATOM 5953 C C . VAL B 1 180 ? -1.286 -34.844 -25.391 1 98.88 180 VAL B C 1
ATOM 5955 O O . VAL B 1 180 ? -0.333 -34.844 -26.172 1 98.88 180 VAL B O 1
ATOM 5958 N N . ALA B 1 181 ? -2.23 -33.906 -25.344 1 98.81 181 ALA B N 1
ATOM 5959 C CA . ALA B 1 181 ? -2.172 -32.719 -26.203 1 98.81 181 ALA B CA 1
ATOM 5960 C C . ALA B 1 181 ? -1.34 -31.609 -25.547 1 98.81 181 ALA B C 1
ATOM 5962 O O . ALA B 1 181 ? -1.856 -30.828 -24.75 1 98.81 181 ALA B O 1
ATOM 5963 N N . ALA B 1 182 ? -0.146 -31.484 -25.891 1 98.38 182 ALA B N 1
ATOM 5964 C CA . ALA B 1 182 ? 0.784 -30.453 -25.469 1 98.38 182 ALA B CA 1
ATOM 5965 C C . ALA B 1 182 ? 1.221 -29.594 -26.656 1 98.38 182 ALA B C 1
ATOM 5967 O O . ALA B 1 182 ? 2.395 -29.234 -26.766 1 98.38 182 ALA B O 1
ATOM 5968 N N . ASP B 1 183 ? 0.303 -29.234 -27.562 1 97.25 183 ASP B N 1
ATOM 5969 C CA . ASP B 1 183 ? 0.606 -28.594 -28.844 1 97.25 183 ASP B CA 1
ATOM 5970 C C . ASP B 1 183 ? 0.377 -27.094 -28.781 1 97.25 183 ASP B C 1
ATOM 5972 O O . ASP B 1 183 ? 0.141 -26.453 -29.797 1 97.25 183 ASP B O 1
ATOM 5976 N N . GLY B 1 184 ? 0.281 -26.531 -27.562 1 94.69 184 GLY B N 1
ATOM 5977 C CA . GLY B 1 184 ? 0.058 -25.109 -27.422 1 94.69 184 GLY B CA 1
ATOM 5978 C C . GLY B 1 184 ? -1.36 -24.688 -27.766 1 94.69 184 GLY B C 1
ATOM 5979 O O . GLY B 1 184 ? -1.654 -23.5 -27.859 1 94.69 184 GLY B O 1
ATOM 5980 N N . GLY B 1 185 ? -2.244 -25.672 -27.984 1 94.62 185 GLY B N 1
ATOM 5981 C CA . GLY B 1 185 ? -3.646 -25.406 -28.25 1 94.62 185 GLY B CA 1
ATOM 5982 C C . GLY B 1 185 ? -3.922 -25.109 -29.719 1 94.62 185 GLY B C 1
ATOM 5983 O O . GLY B 1 185 ? -4.988 -24.578 -30.047 1 94.62 185 GLY B O 1
ATOM 5984 N N . LYS B 1 186 ? -3.066 -25.469 -30.531 1 94.06 186 LYS B N 1
ATOM 5985 C CA . LYS B 1 186 ? -3.16 -25.047 -31.938 1 94.06 186 LYS B CA 1
ATOM 5986 C C . LYS B 1 186 ? -3.959 -26.047 -32.75 1 94.06 186 LYS B C 1
ATOM 5988 O O . LYS B 1 186 ? -4.59 -25.672 -33.75 1 94.06 186 LYS B O 1
ATOM 5993 N N . THR B 1 187 ? -3.916 -27.297 -32.375 1 96.44 187 THR B N 1
ATOM 5994 C CA . THR B 1 187 ? -4.465 -28.328 -33.25 1 96.44 187 THR B CA 1
ATOM 5995 C C . THR B 1 187 ? -5.492 -29.188 -32.531 1 96.44 187 THR B C 1
ATOM 5997 O O . THR B 1 187 ? -6.672 -29.188 -32.875 1 96.44 187 THR B O 1
ATOM 6000 N N . VAL B 1 188 ? -5.117 -29.781 -31.438 1 98.12 188 VAL B N 1
ATOM 6001 C CA . VAL B 1 188 ? -5.914 -30.828 -30.828 1 98.12 188 VAL B CA 1
ATOM 6002 C C . VAL B 1 188 ? -7.145 -30.234 -30.156 1 98.12 188 VAL B C 1
ATOM 6004 O O . VAL B 1 188 ? -8.273 -30.672 -30.406 1 98.12 188 VAL B O 1
ATOM 6007 N N . GLY B 1 189 ? -6.957 -29.219 -29.328 1 97.5 189 GLY B N 1
ATOM 6008 C CA . GLY B 1 189 ? -8.062 -28.594 -28.609 1 97.5 189 GLY B CA 1
ATOM 6009 C C . GLY B 1 189 ? -9.172 -28.125 -29.531 1 97.5 189 GLY B C 1
ATOM 6010 O O . GLY B 1 189 ? -10.32 -28.531 -29.391 1 97.5 189 GLY B O 1
ATOM 6011 N N . PRO B 1 190 ? -8.766 -27.312 -30.516 1 97.19 190 PRO B N 1
ATOM 6012 C CA . PRO B 1 190 ? -9.773 -26.828 -31.469 1 97.19 190 PRO B CA 1
ATOM 6013 C C . PRO B 1 190 ? -10.492 -27.969 -32.188 1 97.19 190 PRO B C 1
ATOM 6015 O O . PRO B 1 190 ? -11.711 -27.906 -32.375 1 97.19 190 PRO B O 1
ATOM 6018 N N . GLU B 1 191 ? -9.789 -28.969 -32.594 1 97.69 191 GLU B N 1
ATOM 6019 C CA . GLU B 1 191 ? -10.391 -30.094 -33.312 1 97.69 191 GLU B CA 1
ATOM 6020 C C . GLU B 1 191 ? -11.422 -30.812 -32.438 1 97.69 191 GLU B C 1
ATOM 6022 O O . GLU B 1 191 ? -12.406 -31.359 -32.938 1 97.69 191 GLU B O 1
ATOM 6027 N N . LEU B 1 192 ? -11.18 -30.812 -31.156 1 98 192 LEU B N 1
ATOM 6028 C CA . LEU B 1 192 ? -12.07 -31.469 -30.219 1 98 192 LEU B CA 1
ATOM 6029 C C . LEU B 1 192 ? -13.227 -30.562 -29.812 1 98 192 LEU B C 1
ATOM 6031 O O . LEU B 1 192 ? -14.133 -30.969 -29.094 1 98 192 LEU B O 1
ATOM 6035 N N . GLY B 1 193 ? -13.172 -29.312 -30.219 1 97.69 193 GLY B N 1
ATOM 6036 C CA . GLY B 1 193 ? -14.188 -28.344 -29.844 1 97.69 193 GLY B CA 1
ATOM 6037 C C . GLY B 1 193 ? -13.953 -27.719 -28.469 1 97.69 193 GLY B C 1
ATOM 6038 O O . GLY B 1 193 ? -14.859 -27.125 -27.891 1 97.69 193 GLY B O 1
ATOM 6039 N N . VAL B 1 194 ? -12.75 -27.875 -27.922 1 98.12 194 VAL B N 1
ATOM 6040 C CA . VAL B 1 194 ? -12.414 -27.266 -26.641 1 98.12 194 VAL B CA 1
ATOM 6041 C C . VAL B 1 194 ? -12.32 -25.75 -26.797 1 98.12 194 VAL B C 1
ATOM 6043 O O . VAL B 1 194 ? -11.672 -25.25 -27.719 1 98.12 194 VAL B O 1
ATOM 6046 N N . LYS B 1 195 ? -12.945 -24.969 -25.922 1 97.25 195 LYS B N 1
ATOM 6047 C CA . LYS B 1 195 ? -12.945 -23.516 -25.969 1 97.25 195 LYS B CA 1
ATOM 6048 C C . LYS B 1 195 ? -12.008 -22.938 -24.906 1 97.25 195 LYS B C 1
ATOM 6050 O O . LYS B 1 195 ? -11.977 -23.406 -23.781 1 97.25 195 LYS B O 1
ATOM 6055 N N . MET B 1 196 ? -11.203 -21.984 -25.312 1 96.88 196 MET B N 1
ATOM 6056 C CA . MET B 1 196 ? -10.398 -21.203 -24.375 1 96.88 196 MET B CA 1
ATOM 6057 C C . MET B 1 196 ? -11.18 -20.016 -23.844 1 96.88 196 MET B C 1
ATOM 6059 O O . MET B 1 196 ? -11.508 -19.094 -24.594 1 96.88 196 MET B O 1
ATOM 6063 N N . GLU B 1 197 ? -11.359 -19.984 -22.531 1 96.81 197 GLU B N 1
ATOM 6064 C CA . GLU B 1 197 ? -12.219 -18.969 -21.938 1 96.81 197 GLU B CA 1
ATOM 6065 C C . GLU B 1 197 ? -11.391 -17.953 -21.141 1 96.81 197 GLU B C 1
ATOM 6067 O O . GLU B 1 197 ? -10.453 -18.312 -20.438 1 96.81 197 GLU B O 1
ATOM 6072 N N . GLY B 1 198 ? -11.742 -16.656 -21.266 1 93.88 198 GLY B N 1
ATOM 6073 C CA . GLY B 1 198 ? -11.078 -15.594 -20.547 1 93.88 198 GLY B CA 1
ATOM 6074 C C . GLY B 1 198 ? -10.766 -14.391 -21.422 1 93.88 198 GLY B C 1
ATOM 6075 O O . GLY B 1 198 ? -11.055 -14.391 -22.625 1 93.88 198 GLY B O 1
ATOM 6076 N N . PRO B 1 199 ? -10.242 -13.328 -20.828 1 89.06 199 PRO B N 1
ATOM 6077 C CA . PRO B 1 199 ? -9.93 -12.109 -21.578 1 89.06 199 PRO B CA 1
ATOM 6078 C C . PRO B 1 199 ? -8.797 -12.312 -22.578 1 89.06 199 PRO B C 1
ATOM 6080 O O . PRO B 1 199 ? -7.82 -13.008 -22.281 1 89.06 199 PRO B O 1
ATOM 6083 N N . THR B 1 200 ? -8.984 -11.75 -23.734 1 88 200 THR B N 1
ATOM 6084 C CA . THR B 1 200 ? -7.984 -11.812 -24.797 1 88 200 THR B CA 1
ATOM 6085 C C . THR B 1 200 ? -7.82 -10.461 -25.469 1 88 200 THR B C 1
ATOM 6087 O O . THR B 1 200 ? -8.633 -9.555 -25.266 1 88 200 THR B O 1
ATOM 6090 N N . GLY B 1 201 ? -6.73 -10.266 -26.109 1 80.06 201 GLY B N 1
ATOM 6091 C CA . GLY B 1 201 ? -6.516 -9.062 -26.891 1 80.06 201 GLY B CA 1
ATOM 6092 C C . GLY B 1 201 ? -6.395 -7.812 -26.047 1 80.06 201 GLY B C 1
ATOM 6093 O O . GLY B 1 201 ? -6.879 -6.746 -26.422 1 80.06 201 GLY B O 1
ATOM 6094 N N . ILE B 1 202 ? -5.82 -7.926 -24.859 1 77.62 202 ILE B N 1
ATOM 6095 C CA . ILE B 1 202 ? -5.762 -6.816 -23.906 1 77.62 202 ILE B CA 1
ATOM 6096 C C . ILE B 1 202 ? -4.652 -5.848 -24.328 1 77.62 202 ILE B C 1
ATOM 6098 O O . ILE B 1 202 ? -4.859 -4.633 -24.344 1 77.62 202 ILE B O 1
ATOM 6102 N N . LEU B 1 203 ? -3.459 -6.277 -24.562 1 77.75 203 LEU B N 1
ATOM 6103 C CA . LEU B 1 203 ? -2.301 -5.477 -24.938 1 77.75 203 LEU B CA 1
ATOM 6104 C C . LEU B 1 203 ? -1.45 -6.207 -25.969 1 77.75 203 LEU B C 1
ATOM 6106 O O . LEU B 1 203 ? -1.361 -7.438 -25.953 1 77.75 203 LEU B O 1
ATOM 6110 N N . ASP B 1 204 ? -0.819 -5.414 -26.812 1 81.25 204 ASP B N 1
ATOM 6111 C CA . ASP B 1 204 ? 0.172 -5.949 -27.75 1 81.25 204 ASP B CA 1
ATOM 6112 C C . ASP B 1 204 ? 1.588 -5.773 -27.203 1 81.25 204 ASP B C 1
ATOM 6114 O O . ASP B 1 204 ? 2.047 -4.648 -27 1 81.25 204 ASP B O 1
ATOM 6118 N N . MET B 1 205 ? 2.246 -6.879 -26.984 1 84.69 205 MET B N 1
ATOM 6119 C CA . MET B 1 205 ? 3.57 -6.863 -26.359 1 84.69 205 MET B CA 1
ATOM 6120 C C . MET B 1 205 ? 4.645 -7.266 -27.375 1 84.69 205 MET B C 1
ATOM 6122 O O . MET B 1 205 ? 4.387 -8.07 -28.266 1 84.69 205 MET B O 1
ATOM 6126 N N . VAL B 1 206 ? 5.785 -6.617 -27.234 1 87.56 206 VAL B N 1
ATOM 6127 C CA . VAL B 1 206 ? 6.957 -6.992 -28.016 1 87.56 206 VAL B CA 1
ATOM 6128 C C . VAL B 1 206 ? 8.078 -7.445 -27.094 1 87.56 206 VAL B C 1
ATOM 6130 O O . VAL B 1 206 ? 8.359 -6.789 -26.078 1 87.56 206 VAL B O 1
ATOM 6133 N N . SER B 1 207 ? 8.648 -8.594 -27.375 1 91.44 207 SER B N 1
ATOM 6134 C CA . SER B 1 207 ? 9.828 -9.086 -26.672 1 91.44 207 SER B CA 1
ATOM 6135 C C . SER B 1 207 ? 11.039 -9.141 -27.594 1 91.44 207 SER B C 1
ATOM 6137 O O . SER B 1 207 ? 10.945 -9.648 -28.719 1 91.44 207 SER B O 1
ATOM 6139 N N . THR B 1 208 ? 12.094 -8.578 -27.141 1 93.19 208 THR B N 1
ATOM 6140 C CA . THR B 1 208 ? 13.328 -8.602 -27.922 1 93.19 208 THR B CA 1
ATOM 6141 C C . THR B 1 208 ? 14.438 -9.32 -27.172 1 93.19 208 THR B C 1
ATOM 6143 O O . THR B 1 208 ? 14.852 -8.875 -26.094 1 93.19 208 THR B O 1
ATOM 6146 N N . HIS B 1 209 ? 14.883 -10.438 -27.719 1 95.5 209 HIS B N 1
ATOM 6147 C CA . HIS B 1 209 ? 16.031 -11.172 -27.219 1 95.5 209 HIS B CA 1
ATOM 6148 C C . HIS B 1 209 ? 17.328 -10.68 -27.875 1 95.5 209 HIS B C 1
ATOM 6150 O O . HIS B 1 209 ? 17.438 -10.656 -29.094 1 95.5 209 HIS B O 1
ATOM 6156 N N . PHE B 1 210 ? 18.266 -10.258 -27.031 1 96.12 210 PHE B N 1
ATOM 6157 C CA . PHE B 1 210 ? 19.469 -9.68 -27.609 1 96.12 210 PHE B CA 1
ATOM 6158 C C . PHE B 1 210 ? 20.688 -9.953 -26.719 1 96.12 210 PHE B C 1
ATOM 6160 O O . PHE B 1 210 ? 20.531 -10.336 -25.562 1 96.12 210 PHE B O 1
ATOM 6167 N N . THR B 1 211 ? 21.859 -9.891 -27.297 1 97.44 211 THR B N 1
ATOM 6168 C CA . THR B 1 211 ? 23.141 -9.914 -26.594 1 97.44 211 THR B CA 1
ATOM 6169 C C . THR B 1 211 ? 23.719 -8.516 -26.484 1 97.44 211 THR B C 1
ATOM 6171 O O . THR B 1 211 ? 23.672 -7.734 -27.438 1 97.44 211 THR B O 1
ATOM 6174 N N . ALA B 1 212 ? 24.141 -8.195 -25.375 1 97.5 212 ALA B N 1
ATOM 6175 C CA . ALA B 1 212 ? 24.859 -6.934 -25.141 1 97.5 212 ALA B CA 1
ATOM 6176 C C . ALA B 1 212 ? 25.719 -7.012 -23.891 1 97.5 212 ALA B C 1
ATOM 6178 O O . ALA B 1 212 ? 25.438 -7.797 -22.984 1 97.5 212 ALA B O 1
ATOM 6179 N N . ASP B 1 213 ? 26.812 -6.273 -23.875 1 97.62 213 ASP B N 1
ATOM 6180 C CA . ASP B 1 213 ? 27.562 -6.098 -22.641 1 97.62 213 ASP B CA 1
ATOM 6181 C C . ASP B 1 213 ? 26.953 -4.996 -21.766 1 97.62 213 ASP B C 1
ATOM 6183 O O . ASP B 1 213 ? 27.188 -3.811 -22 1 97.62 213 ASP B O 1
ATOM 6187 N N . LEU B 1 214 ? 26.25 -5.402 -20.766 1 97.75 214 LEU B N 1
ATOM 6188 C CA . LEU B 1 214 ? 25.609 -4.449 -19.859 1 97.75 214 LEU B CA 1
ATOM 6189 C C . LEU B 1 214 ? 26.266 -4.488 -18.484 1 97.75 214 LEU B C 1
ATOM 6191 O O . LEU B 1 214 ? 25.656 -4.102 -17.484 1 97.75 214 LEU B O 1
ATOM 6195 N N . SER B 1 215 ? 27.5 -4.945 -18.375 1 97.06 215 SER B N 1
ATOM 6196 C CA . SER B 1 215 ? 28.188 -5.191 -17.109 1 97.06 215 SER B CA 1
ATOM 6197 C C . SER B 1 215 ? 28.344 -3.902 -16.312 1 97.06 215 SER B C 1
ATOM 6199 O O . SER B 1 215 ? 28.438 -3.938 -15.078 1 97.06 215 SER B O 1
ATOM 6201 N N . GLU B 1 216 ? 28.344 -2.775 -16.984 1 96.06 216 GLU B N 1
ATOM 6202 C CA . GLU B 1 216 ? 28.469 -1.49 -16.312 1 96.06 216 GLU B CA 1
ATOM 6203 C C . GLU B 1 216 ? 27.203 -1.13 -15.562 1 96.06 216 GLU B C 1
ATOM 6205 O O . GLU B 1 216 ? 27.234 -0.434 -14.547 1 96.06 216 GLU B O 1
ATOM 6210 N N . TRP B 1 217 ? 26.094 -1.648 -16.031 1 96.56 217 TRP B N 1
ATOM 6211 C CA . TRP B 1 217 ? 24.828 -1.142 -15.555 1 96.56 217 TRP B CA 1
ATOM 6212 C C . TRP B 1 217 ? 24.031 -2.238 -14.836 1 96.56 217 TRP B C 1
ATOM 6214 O O . TRP B 1 217 ? 23.109 -1.951 -14.078 1 96.56 217 TRP B O 1
ATOM 6224 N N . TRP B 1 218 ? 24.344 -3.486 -15.039 1 95.69 218 TRP B N 1
ATOM 6225 C CA . TRP B 1 218 ? 23.609 -4.605 -14.445 1 95.69 218 TRP B CA 1
ATOM 6226 C C . TRP B 1 218 ? 24.219 -5.004 -13.109 1 95.69 218 TRP B C 1
ATOM 6228 O O . TRP B 1 218 ? 25.438 -4.938 -12.922 1 95.69 218 TRP B O 1
ATOM 6238 N N . GLU B 1 219 ? 23.406 -5.359 -12.125 1 95.5 219 GLU B N 1
ATOM 6239 C CA . GLU B 1 219 ? 23.859 -5.75 -10.789 1 95.5 219 GLU B CA 1
ATOM 6240 C C . GLU B 1 219 ? 23.891 -7.266 -10.648 1 95.5 219 GLU B C 1
ATOM 6242 O O . GLU B 1 219 ? 23.141 -7.98 -11.32 1 95.5 219 GLU B O 1
ATOM 6247 N N . ASP B 1 220 ? 24.672 -7.723 -9.742 1 96.25 220 ASP B N 1
ATOM 6248 C CA . ASP B 1 220 ? 24.984 -9.141 -9.625 1 96.25 220 ASP B CA 1
ATOM 6249 C C . ASP B 1 220 ? 23.781 -9.922 -9.094 1 96.25 220 ASP B C 1
ATOM 6251 O O . ASP B 1 220 ? 23.609 -11.094 -9.43 1 96.25 220 ASP B O 1
ATOM 6255 N N . ASP B 1 221 ? 23 -9.297 -8.258 1 96.81 221 ASP B N 1
ATOM 6256 C CA . ASP B 1 221 ? 21.953 -10.047 -7.566 1 96.81 221 ASP B CA 1
ATOM 6257 C C . ASP B 1 221 ? 20.578 -9.742 -8.156 1 96.81 221 ASP B C 1
ATOM 6259 O O . ASP B 1 221 ? 19.547 -10.062 -7.562 1 96.81 221 ASP B O 1
ATOM 6263 N N . VAL B 1 222 ? 20.531 -9.078 -9.391 1 96.94 222 VAL B N 1
ATOM 6264 C CA . VAL B 1 222 ? 19.266 -8.703 -10.023 1 96.94 222 VAL B CA 1
ATOM 6265 C C . VAL B 1 222 ? 18.938 -9.672 -11.164 1 96.94 222 VAL B C 1
ATOM 6267 O O . VAL B 1 222 ? 19.797 -9.938 -12.008 1 96.94 222 VAL B O 1
ATOM 6270 N N . LEU B 1 223 ? 17.734 -10.141 -11.141 1 96.69 223 LEU B N 1
ATOM 6271 C CA . LEU B 1 223 ? 17.25 -10.953 -12.258 1 96.69 223 LEU B CA 1
ATOM 6272 C C . LEU B 1 223 ? 16.375 -10.125 -13.195 1 96.69 223 LEU B C 1
ATOM 6274 O O . LEU B 1 223 ? 16.484 -10.25 -14.422 1 96.69 223 LEU B O 1
ATOM 6278 N N . ILE B 1 224 ? 15.492 -9.312 -12.656 1 97 224 ILE B N 1
ATOM 6279 C CA . ILE B 1 224 ? 14.516 -8.562 -13.43 1 97 224 ILE B CA 1
ATOM 6280 C C . ILE B 1 224 ? 14.641 -7.07 -13.117 1 97 224 ILE B C 1
ATOM 6282 O O . ILE B 1 224 ? 14.781 -6.688 -11.953 1 97 224 ILE B O 1
ATOM 6286 N N . THR B 1 225 ? 14.656 -6.273 -14.125 1 96.94 225 THR B N 1
ATOM 6287 C CA . THR B 1 225 ? 14.68 -4.82 -14.008 1 96.94 225 THR B CA 1
ATOM 6288 C C . THR B 1 225 ? 13.484 -4.203 -14.727 1 96.94 225 THR B C 1
ATOM 6290 O O . THR B 1 225 ? 13.281 -4.43 -15.922 1 96.94 225 THR B O 1
ATOM 6293 N N . TRP B 1 226 ? 12.742 -3.512 -14 1 95.44 226 TRP B N 1
ATOM 6294 C CA . TRP B 1 226 ? 11.648 -2.742 -14.578 1 95.44 226 TRP B CA 1
ATOM 6295 C C . TRP B 1 226 ? 12.094 -1.319 -14.898 1 95.44 226 TRP B C 1
ATOM 6297 O O . TRP B 1 226 ? 12.727 -0.659 -14.07 1 95.44 226 TRP B O 1
ATOM 6307 N N . LEU B 1 227 ? 11.781 -0.895 -16.125 1 94.81 227 LEU B N 1
ATOM 6308 C CA . LEU B 1 227 ? 12.141 0.441 -16.594 1 94.81 227 LEU B CA 1
ATOM 6309 C C . LEU B 1 227 ? 10.93 1.368 -16.562 1 94.81 227 LEU B C 1
ATOM 6311 O O . LEU B 1 227 ? 9.938 1.114 -17.25 1 94.81 227 LEU B O 1
ATOM 6315 N N . LEU B 1 228 ? 11 2.412 -15.766 1 92.12 228 LEU B N 1
ATOM 6316 C CA . LEU B 1 228 ? 10 3.473 -15.727 1 92.12 228 LEU B CA 1
ATOM 6317 C C . LEU B 1 228 ? 10.609 4.805 -16.156 1 92.12 228 LEU B C 1
ATOM 6319 O O . LEU B 1 228 ? 11.039 5.594 -15.305 1 92.12 228 LEU B O 1
ATOM 6323 N N . ASN B 1 229 ? 10.531 5.082 -17.359 1 88.94 229 ASN B N 1
ATOM 6324 C CA . ASN B 1 229 ? 11.188 6.254 -17.938 1 88.94 229 ASN B CA 1
ATOM 6325 C C . ASN B 1 229 ? 10.383 7.523 -17.703 1 88.94 229 ASN B C 1
ATOM 6327 O O . ASN B 1 229 ? 9.242 7.633 -18.156 1 88.94 229 ASN B O 1
ATOM 6331 N N . PRO B 1 230 ? 10.938 8.5 -17.031 1 88.81 230 PRO B N 1
ATOM 6332 C CA . PRO B 1 230 ? 10.227 9.75 -16.766 1 88.81 230 PRO B CA 1
ATOM 6333 C C . PRO B 1 230 ? 9.805 10.469 -18.047 1 88.81 230 PRO B C 1
ATOM 6335 O O . PRO B 1 230 ? 8.836 11.227 -18.047 1 88.81 230 PRO B O 1
ATOM 6338 N N . GLU B 1 231 ? 10.508 10.32 -19.094 1 81.56 231 GLU B N 1
ATOM 6339 C CA . GLU B 1 231 ? 10.258 11.047 -20.344 1 81.56 231 GLU B CA 1
ATOM 6340 C C . GLU B 1 231 ? 9.383 10.234 -21.297 1 81.56 231 GLU B C 1
ATOM 6342 O O . GLU B 1 231 ? 9.094 10.68 -22.406 1 81.56 231 GLU B O 1
ATOM 6347 N N . GLY B 1 232 ? 9.023 9.109 -20.828 1 69.62 232 GLY B N 1
ATOM 6348 C CA . GLY B 1 232 ? 8.227 8.281 -21.719 1 69.62 232 GLY B CA 1
ATOM 6349 C C . GLY B 1 232 ? 6.734 8.461 -21.516 1 69.62 232 GLY B C 1
ATOM 6350 O O . GLY B 1 232 ? 6.289 8.828 -20.422 1 69.62 232 GLY B O 1
ATOM 6351 N N . ALA B 1 233 ? 6.191 8.711 -22.609 1 55 233 ALA B N 1
ATOM 6352 C CA . ALA B 1 233 ? 4.738 8.883 -22.594 1 55 233 ALA B CA 1
ATOM 6353 C C . ALA B 1 233 ? 4.047 7.629 -22.062 1 55 233 ALA B C 1
ATOM 6355 O O . ALA B 1 233 ? 3.703 6.727 -22.828 1 55 233 ALA B O 1
ATOM 6356 N N . GLY B 1 234 ? 3.934 7.406 -20.688 1 55.78 234 GLY B N 1
ATOM 6357 C CA . GLY B 1 234 ? 3.057 6.398 -20.109 1 55.78 234 GLY B CA 1
ATOM 6358 C C . GLY B 1 234 ? 3.648 5 -20.141 1 55.78 234 GLY B C 1
ATOM 6359 O O . GLY B 1 234 ? 4.871 4.84 -20.156 1 55.78 234 GLY B O 1
ATOM 6360 N N . SER B 1 235 ? 2.762 3.936 -20.172 1 53.66 235 SER B N 1
ATOM 6361 C CA . SER B 1 235 ? 3.092 2.516 -20.219 1 53.66 235 SER B CA 1
ATOM 6362 C C . SER B 1 235 ? 3.898 2.174 -21.469 1 53.66 235 SER B C 1
ATOM 6364 O O . SER B 1 235 ? 4.613 1.17 -21.5 1 53.66 235 SER B O 1
ATOM 6366 N N . TRP B 1 236 ? 4 3.137 -22.359 1 54.19 236 TRP B N 1
ATOM 6367 C CA . TRP B 1 236 ? 4.613 2.863 -23.641 1 54.19 236 TRP B CA 1
ATOM 6368 C C . TRP B 1 236 ? 6.121 3.09 -23.594 1 54.19 236 TRP B C 1
ATOM 6370 O O . TRP B 1 236 ? 6.852 2.66 -24.484 1 54.19 236 TRP B O 1
ATOM 6380 N N . ASN B 1 237 ? 6.48 3.699 -22.641 1 64.5 237 ASN B N 1
ATOM 6381 C CA . ASN B 1 237 ? 7.922 3.875 -22.516 1 64.5 237 ASN B CA 1
ATOM 6382 C C . ASN B 1 237 ? 8.461 3.16 -21.281 1 64.5 237 ASN B C 1
ATOM 6384 O O . ASN B 1 237 ? 9.414 3.633 -20.656 1 64.5 237 ASN B O 1
ATOM 6388 N N . SER B 1 238 ? 7.816 2.248 -20.969 1 80.06 238 SER B N 1
ATOM 6389 C CA . SER B 1 238 ? 8.25 1.372 -19.891 1 80.06 238 SER B CA 1
ATOM 6390 C C . SER B 1 238 ? 8.562 -0.03 -20.406 1 80.06 238 SER B C 1
ATOM 6392 O O . SER B 1 238 ? 8.281 -0.349 -21.562 1 80.06 238 SER B O 1
ATOM 6394 N N . GLY B 1 239 ? 9.312 -0.735 -19.75 1 88.69 239 GLY B N 1
ATOM 6395 C CA . GLY B 1 239 ? 9.656 -2.104 -20.109 1 88.69 239 GLY B CA 1
ATOM 6396 C C . GLY B 1 239 ? 10.203 -2.906 -18.938 1 88.69 239 GLY B C 1
ATOM 6397 O O . GLY B 1 239 ? 10.367 -2.377 -17.844 1 88.69 239 GLY B O 1
ATOM 6398 N N . ALA B 1 240 ? 10.289 -4.125 -19.188 1 93.06 240 ALA B N 1
ATOM 6399 C CA . ALA B 1 240 ? 10.883 -5.051 -18.219 1 93.06 240 ALA B CA 1
ATOM 6400 C C . ALA B 1 240 ? 11.969 -5.902 -18.875 1 93.06 240 ALA B C 1
ATOM 6402 O O . ALA B 1 240 ? 11.789 -6.375 -20.016 1 93.06 240 ALA B O 1
ATOM 6403 N N . MET B 1 241 ? 13.055 -5.957 -18.234 1 95.19 241 MET B N 1
ATOM 6404 C CA . MET B 1 241 ? 14.188 -6.719 -18.75 1 95.19 241 MET B CA 1
ATOM 6405 C C . MET B 1 241 ? 14.539 -7.871 -17.812 1 95.19 241 MET B C 1
ATOM 6407 O O . MET B 1 241 ? 14.383 -7.758 -16.594 1 95.19 241 MET B O 1
ATOM 6411 N N . ALA B 1 242 ? 14.992 -8.922 -18.391 1 96.06 242 ALA B N 1
ATOM 6412 C CA . ALA B 1 242 ? 15.469 -10.062 -17.609 1 96.06 242 ALA B CA 1
ATOM 6413 C C . ALA B 1 242 ? 16.766 -10.625 -18.203 1 96.06 242 ALA B C 1
ATOM 6415 O O . ALA B 1 242 ? 16.938 -10.648 -19.422 1 96.06 242 ALA B O 1
ATOM 6416 N N . ALA B 1 243 ? 17.609 -11.055 -17.312 1 96.31 243 ALA B N 1
ATOM 6417 C CA . ALA B 1 243 ? 18.828 -11.742 -17.75 1 96.31 243 ALA B CA 1
ATOM 6418 C C . ALA B 1 243 ? 18.5 -13.156 -18.234 1 96.31 243 ALA B C 1
ATOM 6420 O O . ALA B 1 243 ? 17.75 -13.883 -17.578 1 96.31 243 ALA B O 1
ATOM 6421 N N . MET B 1 244 ? 19.109 -13.523 -19.375 1 95.31 244 MET B N 1
ATOM 6422 C CA . MET B 1 244 ? 18.797 -14.812 -19.984 1 95.31 244 MET B CA 1
ATOM 6423 C C . MET B 1 244 ? 20.031 -15.711 -20.047 1 95.31 244 MET B C 1
ATOM 6425 O O . MET B 1 244 ? 19.969 -16.828 -20.547 1 95.31 244 MET B O 1
ATOM 6429 N N . GLY B 1 245 ? 21.109 -15.336 -19.406 1 93.12 245 GLY B N 1
ATOM 6430 C CA . GLY B 1 245 ? 22.328 -16.125 -19.391 1 93.12 245 GLY B CA 1
ATOM 6431 C C . GLY B 1 245 ? 23.094 -16.047 -20.703 1 93.12 245 GLY B C 1
ATOM 6432 O O . GLY B 1 245 ? 23.078 -15.023 -21.375 1 93.12 245 GLY B O 1
ATOM 6433 N N . PRO B 1 246 ? 24.016 -16.875 -20.953 1 94.19 246 PRO B N 1
ATOM 6434 C CA . PRO B 1 246 ? 24.344 -18.125 -20.281 1 94.19 246 PRO B CA 1
ATOM 6435 C C . PRO B 1 246 ? 25.266 -17.906 -19.078 1 94.19 246 PRO B C 1
ATOM 6437 O O . PRO B 1 246 ? 25.594 -18.859 -18.375 1 94.19 246 PRO B O 1
ATOM 6440 N N . THR B 1 247 ? 25.75 -16.766 -18.953 1 95.25 247 THR B N 1
ATOM 6441 C CA . THR B 1 247 ? 26.375 -16.375 -17.688 1 95.25 247 THR B CA 1
ATOM 6442 C C . THR B 1 247 ? 25.422 -15.5 -16.875 1 95.25 247 THR B C 1
ATOM 6444 O O . THR B 1 247 ? 24.438 -14.984 -17.406 1 95.25 247 THR B O 1
ATOM 6447 N N . TRP B 1 248 ? 25.688 -15.445 -15.633 1 96.19 248 TRP B N 1
ATOM 6448 C CA . TRP B 1 248 ? 24.688 -14.82 -14.781 1 96.19 248 TRP B CA 1
ATOM 6449 C C . TRP B 1 248 ? 25.281 -13.688 -13.969 1 96.19 248 TRP B C 1
ATOM 6451 O O . TRP B 1 248 ? 26.516 -13.562 -13.875 1 96.19 248 TRP B O 1
ATOM 6461 N N . GLY B 1 249 ? 24.438 -12.844 -13.391 1 95.12 249 GLY B N 1
ATOM 6462 C CA . GLY B 1 249 ? 24.859 -11.68 -12.633 1 95.12 249 GLY B CA 1
ATOM 6463 C C . GLY B 1 249 ? 25.359 -10.547 -13.516 1 95.12 249 GLY B C 1
ATOM 6464 O O . GLY B 1 249 ? 24.844 -10.328 -14.609 1 95.12 249 GLY B O 1
ATOM 6465 N N . LYS B 1 250 ? 26.312 -9.883 -13.023 1 94.12 250 LYS B N 1
ATOM 6466 C CA . LYS B 1 250 ? 26.844 -8.672 -13.648 1 94.12 250 LYS B CA 1
ATOM 6467 C C . LYS B 1 250 ? 27.359 -8.969 -15.062 1 94.12 250 LYS B C 1
ATOM 6469 O O . LYS B 1 250 ? 27.328 -8.094 -15.93 1 94.12 250 LYS B O 1
ATOM 6474 N N . HIS B 1 251 ? 27.703 -10.18 -15.352 1 93.81 251 HIS B N 1
ATOM 6475 C CA . HIS B 1 251 ? 28.328 -10.508 -16.625 1 93.81 251 HIS B CA 1
ATOM 6476 C C . HIS B 1 251 ? 27.391 -11.32 -17.5 1 93.81 251 HIS B C 1
ATOM 6478 O O . HIS B 1 251 ? 27.828 -12.062 -18.391 1 93.81 251 HIS B O 1
ATOM 6484 N N . SER B 1 252 ? 26.094 -11.234 -17.203 1 95.81 252 SER B N 1
ATOM 6485 C CA . SER B 1 252 ? 25.125 -11.836 -18.109 1 95.81 252 SER B CA 1
ATOM 6486 C C . SER B 1 252 ? 25.328 -11.328 -19.547 1 95.81 252 SER B C 1
ATOM 6488 O O . SER B 1 252 ? 25.641 -10.156 -19.75 1 95.81 252 SER B O 1
ATOM 6490 N N . GLU B 1 253 ? 25.062 -12.18 -20.5 1 96.5 253 GLU B N 1
ATOM 6491 C CA . GLU B 1 253 ? 25.375 -11.852 -21.891 1 96.5 253 GLU B CA 1
ATOM 6492 C C . GLU B 1 253 ? 24.094 -11.609 -22.688 1 96.5 253 GLU B C 1
ATOM 6494 O O . GLU B 1 253 ? 24.094 -10.82 -23.641 1 96.5 253 GLU B O 1
ATOM 6499 N N . GLU B 1 254 ? 23.125 -12.359 -22.438 1 96.94 254 GLU B N 1
ATOM 6500 C CA . GLU B 1 254 ? 21.875 -12.258 -23.188 1 96.94 254 GLU B CA 1
ATOM 6501 C C . GLU B 1 254 ? 20.75 -11.719 -22.297 1 96.94 254 GLU B C 1
ATOM 6503 O O . GLU B 1 254 ? 20.703 -12 -21.094 1 96.94 254 GLU B O 1
ATOM 6508 N N . PHE B 1 255 ? 19.906 -10.914 -22.875 1 96.94 255 PHE B N 1
ATOM 6509 C CA . PHE B 1 255 ? 18.781 -10.289 -22.203 1 96.94 255 PHE B CA 1
ATOM 6510 C C . PHE B 1 255 ? 17.531 -10.359 -23.078 1 96.94 255 PHE B C 1
ATOM 6512 O O . PHE B 1 255 ? 17.609 -10.57 -24.281 1 96.94 255 PHE B O 1
ATOM 6519 N N . VAL B 1 256 ? 16.406 -10.352 -22.422 1 96.06 256 VAL B N 1
ATOM 6520 C CA . VAL B 1 256 ? 15.141 -10.086 -23.094 1 96.06 256 VAL B CA 1
ATOM 6521 C C . VAL B 1 256 ? 14.523 -8.805 -22.547 1 96.06 256 VAL B C 1
ATOM 6523 O O . VAL B 1 256 ? 14.578 -8.539 -21.344 1 96.06 256 VAL B O 1
ATOM 6526 N N . LEU B 1 257 ? 14.055 -7.941 -23.375 1 94.31 257 LEU B N 1
ATOM 6527 C CA . LEU B 1 257 ? 13.32 -6.73 -23.016 1 94.31 257 LEU B CA 1
ATOM 6528 C C . LEU B 1 257 ? 11.906 -6.77 -23.578 1 94.31 257 LEU B C 1
ATOM 6530 O O . LEU B 1 257 ? 11.703 -6.977 -24.781 1 94.31 257 LEU B O 1
ATOM 6534 N N . HIS B 1 258 ? 10.938 -6.688 -22.609 1 91.56 258 HIS B N 1
ATOM 6535 C CA . HIS B 1 258 ? 9.531 -6.59 -22.969 1 91.56 258 HIS B CA 1
ATOM 6536 C C . HIS B 1 258 ? 9.047 -5.145 -22.938 1 91.56 258 HIS B C 1
ATOM 6538 O O . HIS B 1 258 ? 9.312 -4.414 -21.984 1 91.56 258 HIS B O 1
ATOM 6544 N N . PHE B 1 259 ? 8.422 -4.715 -23.938 1 85.75 259 PHE B N 1
ATOM 6545 C CA . PHE B 1 259 ? 7.848 -3.379 -23.969 1 85.75 259 PHE B CA 1
ATOM 6546 C C . PHE B 1 259 ? 6.633 -3.336 -24.891 1 85.75 259 PHE B C 1
ATOM 6548 O O . PHE B 1 259 ? 6.301 -4.336 -25.531 1 85.75 259 PHE B O 1
ATOM 6555 N N . THR B 1 260 ? 5.871 -2.268 -24.734 1 76.81 260 THR B N 1
ATOM 6556 C CA . THR B 1 260 ? 4.609 -2.172 -25.453 1 76.81 260 THR B CA 1
ATOM 6557 C C . THR B 1 260 ? 4.691 -1.106 -26.547 1 76.81 260 THR B C 1
ATOM 6559 O O . THR B 1 260 ? 5.562 -0.234 -26.5 1 76.81 260 THR B O 1
ATOM 6562 N N . PHE B 1 261 ? 3.996 -1.387 -27.594 1 68.94 261 PHE B N 1
ATOM 6563 C CA . PHE B 1 261 ? 3.705 -0.378 -28.609 1 68.94 261 PHE B CA 1
ATOM 6564 C C . PHE B 1 261 ? 2.236 0.028 -28.562 1 68.94 261 PHE B C 1
ATOM 6566 O O . PHE B 1 261 ? 1.383 -0.757 -28.141 1 68.94 261 PHE B O 1
ATOM 6573 N N . ARG B 1 262 ? 1.967 1.272 -28.938 1 64.69 262 ARG B N 1
ATOM 6574 C CA . ARG B 1 262 ? 0.572 1.645 -29.156 1 64.69 262 ARG B CA 1
ATOM 6575 C C . ARG B 1 262 ? -0.061 0.792 -30.25 1 64.69 262 ARG B C 1
ATOM 6577 O O . ARG B 1 262 ? 0.581 0.493 -31.25 1 64.69 262 ARG B O 1
ATOM 6584 N N . PRO B 1 263 ? -1.158 0.302 -29.906 1 59.84 263 PRO B N 1
ATOM 6585 C CA . PRO B 1 263 ? -1.782 -0.55 -30.922 1 59.84 263 PRO B CA 1
ATOM 6586 C C . PRO B 1 263 ? -1.747 0.072 -32.312 1 59.84 263 PRO B C 1
ATOM 6588 O O . PRO B 1 263 ? -1.669 -0.647 -33.312 1 59.84 263 PRO B O 1
ATOM 6591 N N . ASP B 1 264 ? -1.762 1.353 -32.312 1 61.91 264 ASP B N 1
ATOM 6592 C CA . ASP B 1 264 ? -1.851 2.051 -33.594 1 61.91 264 ASP B CA 1
ATOM 6593 C C . ASP B 1 264 ? -0.464 2.428 -34.094 1 61.91 264 ASP B C 1
ATOM 6595 O O . ASP B 1 264 ? -0.337 3.041 -35.156 1 61.91 264 ASP B O 1
ATOM 6599 N N . ASP B 1 265 ? 0.501 2 -33.344 1 66.38 265 ASP B N 1
ATOM 6600 C CA . ASP B 1 265 ? 1.847 2.371 -33.781 1 66.38 265 ASP B CA 1
ATOM 6601 C C . ASP B 1 265 ? 2.361 1.423 -34.875 1 66.38 265 ASP B C 1
ATOM 6603 O O . ASP B 1 265 ? 2.611 0.246 -34.594 1 66.38 265 ASP B O 1
ATOM 6607 N N . PRO B 1 266 ? 2.4 1.917 -36.062 1 64.94 266 PRO B N 1
ATOM 6608 C CA . PRO B 1 266 ? 2.838 1.052 -37.156 1 64.94 266 PRO B CA 1
ATOM 6609 C C . PRO B 1 266 ? 4.25 0.512 -36.938 1 64.94 266 PRO B C 1
ATOM 6611 O O . PRO B 1 266 ? 4.625 -0.493 -37.562 1 64.94 266 PRO B O 1
ATOM 6614 N N . ALA B 1 267 ? 4.996 1.198 -36.156 1 65.5 267 ALA B N 1
ATOM 6615 C CA . ALA B 1 267 ? 6.391 0.801 -36 1 65.5 267 ALA B CA 1
ATOM 6616 C C . ALA B 1 267 ? 6.492 -0.531 -35.25 1 65.5 267 ALA B C 1
ATOM 6618 O O . ALA B 1 267 ? 7.555 -1.163 -35.25 1 65.5 267 ALA B O 1
ATOM 6619 N N . ARG B 1 268 ? 5.441 -1.025 -34.719 1 65.94 268 ARG B N 1
ATOM 6620 C CA . ARG B 1 268 ? 5.445 -2.238 -33.906 1 65.94 268 ARG B CA 1
ATOM 6621 C C . ARG B 1 268 ? 5.902 -3.441 -34.719 1 65.94 268 ARG B C 1
ATOM 6623 O O . ARG B 1 268 ? 6.391 -4.43 -34.156 1 65.94 268 ARG B O 1
ATOM 6630 N N . PHE B 1 269 ? 5.855 -3.27 -36 1 67.75 269 PHE B N 1
ATOM 6631 C CA . PHE B 1 269 ? 6.23 -4.414 -36.844 1 67.75 269 PHE B CA 1
ATOM 6632 C C . PHE B 1 269 ? 7.488 -4.113 -37.625 1 67.75 269 PHE B C 1
ATOM 6634 O O . PHE B 1 269 ? 7.914 -4.926 -38.469 1 67.75 269 PHE B O 1
ATOM 6641 N N . ASP B 1 270 ? 8.055 -2.936 -37.375 1 74.88 270 ASP B N 1
ATOM 6642 C CA . ASP B 1 270 ? 9.273 -2.551 -38.062 1 74.88 270 ASP B CA 1
ATOM 6643 C C . ASP B 1 270 ? 10.516 -2.957 -37.281 1 74.88 270 ASP B C 1
ATOM 6645 O O . ASP B 1 270 ? 10.898 -2.279 -36.344 1 74.88 270 ASP B O 1
ATOM 6649 N N . GLU B 1 271 ? 11.156 -4.039 -37.781 1 74.44 271 GLU B N 1
ATOM 6650 C CA . GLU B 1 271 ? 12.328 -4.574 -37.094 1 74.44 271 GLU B CA 1
ATOM 6651 C C . GLU B 1 271 ? 13.438 -3.527 -37.031 1 74.44 271 GLU B C 1
ATOM 6653 O O . GLU B 1 271 ? 14.242 -3.541 -36.094 1 74.44 271 GLU B O 1
ATOM 6658 N N . GLU B 1 272 ? 13.453 -2.615 -37.938 1 81 272 GLU B N 1
ATOM 6659 C CA . GLU B 1 272 ? 14.477 -1.582 -37.938 1 81 272 GLU B CA 1
ATOM 6660 C C . GLU B 1 272 ? 14.266 -0.589 -36.781 1 81 272 GLU B C 1
ATOM 6662 O O . GLU B 1 272 ? 15.203 0.107 -36.375 1 81 272 GLU B O 1
ATOM 6667 N N . ALA B 1 273 ? 13.109 -0.643 -36.312 1 85.06 273 ALA B N 1
ATOM 6668 C CA . ALA B 1 273 ? 12.766 0.319 -35.281 1 85.06 273 ALA B CA 1
ATOM 6669 C C . ALA B 1 273 ? 13.109 -0.231 -33.906 1 85.06 273 ALA B C 1
ATOM 6671 O O . ALA B 1 273 ? 13.148 0.517 -32.906 1 85.06 273 ALA B O 1
ATOM 6672 N N . ILE B 1 274 ? 13.484 -1.476 -33.812 1 87.88 274 ILE B N 1
ATOM 6673 C CA . ILE B 1 274 ? 13.617 -2.148 -32.531 1 87.88 274 ILE B CA 1
ATOM 6674 C C . ILE B 1 274 ? 14.883 -1.671 -31.828 1 87.88 274 ILE B C 1
ATOM 6676 O O . ILE B 1 274 ? 14.844 -1.297 -30.656 1 87.88 274 ILE B O 1
ATOM 6680 N N . VAL B 1 275 ? 15.984 -1.649 -32.531 1 91.5 275 VAL B N 1
ATOM 6681 C CA . VAL B 1 275 ? 17.266 -1.328 -31.922 1 91.5 275 VAL B CA 1
ATOM 6682 C C . VAL B 1 275 ? 17.25 0.11 -31.406 1 91.5 275 VAL B C 1
ATOM 6684 O O . VAL B 1 275 ? 17.625 0.37 -30.266 1 91.5 275 VAL B O 1
ATOM 6687 N N . PRO B 1 276 ? 16.812 1.082 -32.219 1 90.5 276 PRO B N 1
ATOM 6688 C CA . PRO B 1 276 ? 16.703 2.447 -31.703 1 90.5 276 PRO B CA 1
ATOM 6689 C C . PRO B 1 276 ? 15.805 2.543 -30.469 1 90.5 276 PRO B C 1
ATOM 6691 O O . PRO B 1 276 ? 16.109 3.291 -29.547 1 90.5 276 PRO B O 1
ATOM 6694 N N . ARG B 1 277 ? 14.75 1.794 -30.484 1 87.88 277 ARG B N 1
ATOM 6695 C CA . ARG B 1 277 ? 13.828 1.813 -29.344 1 87.88 277 ARG B CA 1
ATOM 6696 C C . ARG B 1 277 ? 14.492 1.256 -28.094 1 87.88 277 ARG B C 1
ATOM 6698 O O . ARG B 1 277 ? 14.297 1.779 -27 1 87.88 277 ARG B O 1
ATOM 6705 N N . LEU B 1 278 ? 15.211 0.179 -28.266 1 91.69 278 LEU B N 1
ATOM 6706 C CA . LEU B 1 278 ? 15.93 -0.403 -27.141 1 91.69 278 LEU B CA 1
ATOM 6707 C C . LEU B 1 278 ? 16.922 0.592 -26.562 1 91.69 278 LEU B C 1
ATOM 6709 O O . LEU B 1 278 ? 17 0.769 -25.344 1 91.69 278 LEU B O 1
ATOM 6713 N N . ARG B 1 279 ? 17.672 1.168 -27.453 1 93.75 279 ARG B N 1
ATOM 6714 C CA . ARG B 1 279 ? 18.672 2.152 -27.031 1 93.75 279 ARG B CA 1
ATOM 6715 C C . ARG B 1 279 ? 18 3.314 -26.297 1 93.75 279 ARG B C 1
ATOM 6717 O O . ARG B 1 279 ? 18.547 3.816 -25.312 1 93.75 279 ARG B O 1
ATOM 6724 N N . GLU B 1 280 ? 16.891 3.674 -26.781 1 89.38 280 GLU B N 1
ATOM 6725 C CA . GLU B 1 280 ? 16.141 4.766 -26.156 1 89.38 280 GLU B CA 1
ATOM 6726 C C . GLU B 1 280 ? 15.633 4.371 -24.781 1 89.38 280 GLU B C 1
ATOM 6728 O O . GLU B 1 280 ? 15.805 5.117 -23.812 1 89.38 280 GLU B O 1
ATOM 6733 N N . LEU B 1 281 ? 15.039 3.232 -24.641 1 89.75 281 LEU B N 1
ATOM 6734 C CA . LEU B 1 281 ? 14.477 2.75 -23.391 1 89.75 281 LEU B CA 1
ATOM 6735 C C . LEU B 1 281 ? 15.57 2.602 -22.328 1 89.75 281 LEU B C 1
ATOM 6737 O O . LEU B 1 281 ? 15.336 2.879 -21.156 1 89.75 281 LEU B O 1
ATOM 6741 N N . LEU B 1 282 ? 16.75 2.205 -22.781 1 94.81 282 LEU B N 1
ATOM 6742 C CA . LEU B 1 282 ? 17.844 1.918 -21.859 1 94.81 282 LEU B CA 1
ATOM 6743 C C . LEU B 1 282 ? 18.688 3.164 -21.609 1 94.81 282 LEU B C 1
ATOM 6745 O O . LEU B 1 282 ? 19.516 3.188 -20.688 1 94.81 282 LEU B O 1
ATOM 6749 N N . LYS B 1 283 ? 18.469 4.195 -22.406 1 94.56 283 LYS B N 1
ATOM 6750 C CA . LYS B 1 283 ? 19.281 5.41 -22.391 1 94.56 283 LYS B CA 1
ATOM 6751 C C . LYS B 1 283 ? 20.75 5.082 -22.609 1 94.56 283 LYS B C 1
ATOM 6753 O O . LYS B 1 283 ? 21.609 5.562 -21.875 1 94.56 283 LYS B O 1
ATOM 6758 N N . LEU B 1 284 ? 20.938 4.227 -23.578 1 96.62 284 LEU B N 1
ATOM 6759 C CA . LEU B 1 284 ? 22.266 3.832 -24.031 1 96.62 284 LEU B CA 1
ATOM 6760 C C . LEU B 1 284 ? 22.391 3.949 -25.547 1 96.62 284 LEU B C 1
ATOM 6762 O O . LEU B 1 284 ? 22.406 2.938 -26.25 1 96.62 284 LEU B O 1
ATOM 6766 N N . PRO B 1 285 ? 22.562 5.125 -26.047 1 95.25 285 PRO B N 1
ATOM 6767 C CA . PRO B 1 285 ? 22.516 5.367 -27.484 1 95.25 285 PRO B CA 1
ATOM 6768 C C . PRO B 1 285 ? 23.625 4.633 -28.234 1 95.25 285 PRO B C 1
ATOM 6770 O O . PRO B 1 285 ? 23.453 4.293 -29.422 1 95.25 285 PRO B O 1
ATOM 6773 N N . ASP B 1 286 ? 24.719 4.34 -27.609 1 95.81 286 ASP B N 1
ATOM 6774 C CA . ASP B 1 286 ? 25.859 3.734 -28.297 1 95.81 286 ASP B CA 1
ATOM 6775 C C . ASP B 1 286 ? 25.984 2.25 -27.969 1 95.81 286 ASP B C 1
ATOM 6777 O O . ASP B 1 286 ? 27.016 1.634 -28.203 1 95.81 286 ASP B O 1
ATOM 6781 N N . LEU B 1 287 ? 24.969 1.735 -27.359 1 96.31 287 LEU B N 1
ATOM 6782 C CA . LEU B 1 287 ? 25.031 0.33 -26.969 1 96.31 287 LEU B CA 1
ATOM 6783 C C . LEU B 1 287 ? 25.172 -0.565 -28.203 1 96.31 287 LEU B C 1
ATOM 6785 O O . LEU B 1 287 ? 24.375 -0.484 -29.125 1 96.31 287 LEU B O 1
ATOM 6789 N N . GLU B 1 288 ? 26.188 -1.309 -28.219 1 96.56 288 GLU B N 1
ATOM 6790 C CA . GLU B 1 288 ? 26.312 -2.369 -29.203 1 96.56 288 GLU B CA 1
ATOM 6791 C C . GLU B 1 288 ? 25.531 -3.615 -28.797 1 96.56 288 GLU B C 1
ATOM 6793 O O . GLU B 1 288 ? 25.75 -4.145 -27.688 1 96.56 288 GLU B O 1
ATOM 6798 N N . LEU B 1 289 ? 24.609 -4.02 -29.641 1 96 289 LEU B N 1
ATOM 6799 C CA . LEU B 1 289 ? 23.828 -5.207 -29.312 1 96 289 LEU B CA 1
ATOM 6800 C C . LEU B 1 289 ? 23.516 -6.016 -30.562 1 96 289 LEU B C 1
ATOM 6802 O O . LEU B 1 289 ? 23.594 -5.5 -31.672 1 96 289 LEU B O 1
ATOM 6806 N N . LYS B 1 290 ? 23.312 -7.234 -30.422 1 96 290 LYS B N 1
ATOM 6807 C CA . LYS B 1 290 ? 22.859 -8.156 -31.453 1 96 290 LYS B CA 1
ATOM 6808 C C . LYS B 1 290 ? 21.469 -8.703 -31.125 1 96 290 LYS B C 1
ATOM 6810 O O . LYS B 1 290 ? 21.297 -9.414 -30.125 1 96 290 LYS B O 1
ATOM 6815 N N . VAL B 1 291 ? 20.531 -8.352 -31.938 1 94.81 291 VAL B N 1
ATOM 6816 C CA . VAL B 1 291 ? 19.188 -8.867 -31.75 1 94.81 291 VAL B CA 1
ATOM 6817 C C . VAL B 1 291 ? 19.094 -10.297 -32.312 1 94.81 291 VAL B C 1
ATOM 6819 O O . VAL B 1 291 ? 19.453 -10.547 -33.438 1 94.81 291 VAL B O 1
ATOM 6822 N N . HIS B 1 292 ? 18.656 -11.164 -31.453 1 94.06 292 HIS B N 1
ATOM 6823 C CA . HIS B 1 292 ? 18.484 -12.555 -31.875 1 94.06 292 HIS B CA 1
ATOM 6824 C C . HIS B 1 292 ? 17.078 -12.797 -32.406 1 94.06 292 HIS B C 1
ATOM 6826 O O . HIS B 1 292 ? 16.906 -13.477 -33.406 1 94.06 292 HIS B O 1
ATOM 6832 N N . LYS B 1 293 ? 16.156 -12.297 -31.703 1 91.75 293 LYS B N 1
ATOM 6833 C CA . LYS B 1 293 ? 14.758 -12.555 -32.062 1 91.75 293 LYS B CA 1
ATOM 6834 C C . LYS B 1 293 ? 13.844 -11.453 -31.531 1 91.75 293 LYS B C 1
ATOM 6836 O O . LYS B 1 293 ? 14.039 -10.969 -30.422 1 91.75 293 LYS B O 1
ATOM 6841 N N . VAL B 1 294 ? 12.906 -11.008 -32.344 1 90.31 294 VAL B N 1
ATOM 6842 C CA . VAL B 1 294 ? 11.805 -10.148 -31.938 1 90.31 294 VAL B CA 1
ATOM 6843 C C . VAL B 1 294 ? 10.492 -10.922 -32 1 90.31 294 VAL B C 1
ATOM 6845 O O . VAL B 1 294 ? 10.219 -11.594 -33 1 90.31 294 VAL B O 1
ATOM 6848 N N . SER B 1 295 ? 9.789 -10.945 -30.969 1 87.62 295 SER B N 1
ATOM 6849 C CA . SER B 1 295 ? 8.508 -11.648 -30.953 1 87.62 295 SER B CA 1
ATOM 6850 C C . SER B 1 295 ? 7.375 -10.734 -30.516 1 87.62 295 SER B C 1
ATOM 6852 O O . SER B 1 295 ? 7.559 -9.898 -29.625 1 87.62 295 SER B O 1
ATOM 6854 N N . HIS B 1 296 ? 6.266 -10.914 -31.188 1 83.81 296 HIS B N 1
ATOM 6855 C CA . HIS B 1 296 ? 5.039 -10.211 -30.828 1 83.81 296 HIS B CA 1
ATOM 6856 C C . HIS B 1 296 ? 4.031 -11.148 -30.188 1 83.81 296 HIS B C 1
ATOM 6858 O O . HIS B 1 296 ? 3.902 -12.305 -30.594 1 83.81 296 HIS B O 1
ATOM 6864 N N . TRP B 1 297 ? 3.445 -10.672 -29.156 1 82.44 297 TRP B N 1
ATOM 6865 C CA . TRP B 1 297 ? 2.432 -11.508 -28.531 1 82.44 297 TRP B CA 1
ATOM 6866 C C . TRP B 1 297 ? 1.338 -10.656 -27.891 1 82.44 297 TRP B C 1
ATOM 6868 O O . TRP B 1 297 ? 1.519 -9.453 -27.703 1 82.44 297 TRP B O 1
ATOM 6878 N N . ILE B 1 298 ? 0.173 -11.344 -27.672 1 83.31 298 ILE B N 1
ATOM 6879 C CA . ILE B 1 298 ? -1.005 -10.672 -27.141 1 83.31 298 ILE B CA 1
ATOM 6880 C C . ILE B 1 298 ? -1.218 -11.078 -25.688 1 83.31 298 ILE B C 1
ATOM 6882 O O . ILE B 1 298 ? -1.159 -12.266 -25.344 1 83.31 298 ILE B O 1
ATOM 6886 N N . LEU B 1 299 ? -1.443 -10.078 -24.891 1 86.56 299 LEU B N 1
ATOM 6887 C CA . LEU B 1 299 ? -1.774 -10.352 -23.5 1 86.56 299 LEU B CA 1
ATOM 6888 C C . LEU B 1 299 ? -3.162 -10.977 -23.391 1 86.56 299 LEU B C 1
ATOM 6890 O O . LEU B 1 299 ? -4.148 -10.398 -23.844 1 86.56 299 LEU B O 1
ATOM 6894 N N . GLU B 1 300 ? -3.215 -12.188 -22.828 1 92 300 GLU B N 1
ATOM 6895 C CA . GLU B 1 300 ? -4.477 -12.883 -22.594 1 92 300 GLU B CA 1
ATOM 6896 C C . GLU B 1 300 ? -4.406 -13.758 -21.344 1 92 300 GLU B C 1
ATOM 6898 O O . GLU B 1 300 ? -3.318 -14.078 -20.859 1 92 300 GLU B O 1
ATOM 6903 N N . GLY B 1 301 ? -5.43 -13.969 -20.703 1 95.31 301 GLY B N 1
ATOM 6904 C CA . GLY B 1 301 ? -5.652 -14.93 -19.625 1 95.31 301 GLY B CA 1
ATOM 6905 C C . GLY B 1 301 ? -6.801 -15.883 -19.906 1 95.31 301 GLY B C 1
ATOM 6906 O O . GLY B 1 301 ? -7.945 -15.594 -19.547 1 95.31 301 GLY B O 1
ATOM 6907 N N . VAL B 1 302 ? -6.414 -17.016 -20.516 1 97.12 302 VAL B N 1
ATOM 6908 C CA . VAL B 1 302 ? -7.484 -17.891 -20.969 1 97.12 302 VAL B CA 1
ATOM 6909 C C . VAL B 1 302 ? -7.262 -19.297 -20.406 1 97.12 302 VAL B C 1
ATOM 6911 O O . VAL B 1 302 ? -6.121 -19.719 -20.188 1 97.12 302 VAL B O 1
ATOM 6914 N N . LEU B 1 303 ? -8.266 -20.031 -20.203 1 98.25 303 LEU B N 1
ATOM 6915 C CA . LEU B 1 303 ? -8.312 -21.375 -19.656 1 98.25 303 LEU B CA 1
ATOM 6916 C C . LEU B 1 303 ? -9.227 -22.266 -20.484 1 98.25 303 LEU B C 1
ATOM 6918 O O . LEU B 1 303 ? -10.336 -21.875 -20.844 1 98.25 303 LEU B O 1
ATOM 6922 N N . ALA B 1 304 ? -8.75 -23.438 -20.812 1 98.62 304 ALA B N 1
ATOM 6923 C CA . ALA B 1 304 ? -9.578 -24.391 -21.547 1 98.62 304 ALA B CA 1
ATOM 6924 C C . ALA B 1 304 ? -10.797 -24.797 -20.734 1 98.62 304 ALA B C 1
ATOM 6926 O O . ALA B 1 304 ? -10.703 -25.016 -19.516 1 98.62 304 ALA B O 1
ATOM 6927 N N . ASP B 1 305 ? -11.914 -24.953 -21.375 1 98.25 305 ASP B N 1
ATOM 6928 C CA . ASP B 1 305 ? -13.148 -25.312 -20.672 1 98.25 305 ASP B CA 1
ATOM 6929 C C . ASP B 1 305 ? -13.148 -26.797 -20.297 1 98.25 305 ASP B C 1
ATOM 6931 O O . ASP B 1 305 ? -13.898 -27.219 -19.422 1 98.25 305 ASP B O 1
ATOM 6935 N N . LYS B 1 306 ? -12.258 -27.578 -20.969 1 98.25 306 LYS B N 1
ATOM 6936 C CA . LYS B 1 306 ? -12.047 -28.984 -20.688 1 98.25 306 LYS B CA 1
ATOM 6937 C C . LYS B 1 306 ? -10.57 -29.344 -20.75 1 98.25 306 LYS B C 1
ATOM 6939 O O . LYS B 1 306 ? -9.859 -28.922 -21.656 1 98.25 306 LYS B O 1
ATOM 6944 N N . TYR B 1 307 ? -10.195 -30.156 -19.781 1 98.69 307 TYR B N 1
ATOM 6945 C CA . TYR B 1 307 ? -8.812 -30.641 -19.781 1 98.69 307 TYR B CA 1
ATOM 6946 C C . TYR B 1 307 ? -8.734 -32.062 -20.344 1 98.69 307 TYR B C 1
ATOM 6948 O O . TYR B 1 307 ? -7.648 -32.531 -20.688 1 98.69 307 TYR B O 1
ATOM 6956 N N . GLN B 1 308 ? -9.852 -32.719 -20.422 1 98.56 308 GLN B N 1
ATOM 6957 C CA . GLN B 1 308 ? -9.922 -34.062 -20.922 1 98.56 308 GLN B CA 1
ATOM 6958 C C . GLN B 1 308 ? -11.133 -34.281 -21.828 1 98.56 308 GLN B C 1
ATOM 6960 O O . GLN B 1 308 ? -12.227 -33.781 -21.531 1 98.56 308 GLN B O 1
ATOM 6965 N N . VAL B 1 309 ? -10.953 -34.844 -22.969 1 98.31 309 VAL B N 1
ATOM 6966 C CA . VAL B 1 309 ? -12.016 -35.281 -23.859 1 98.31 309 VAL B CA 1
ATOM 6967 C C . VAL B 1 309 ? -11.781 -36.75 -24.25 1 98.31 309 VAL B C 1
ATOM 6969 O O . VAL B 1 309 ? -10.992 -37.031 -25.156 1 98.31 309 VAL B O 1
ATOM 6972 N N . GLY B 1 310 ? -12.555 -37.656 -23.578 1 97.56 310 GLY B N 1
ATOM 6973 C CA . GLY B 1 310 ? -12.305 -39.062 -23.797 1 97.56 310 GLY B CA 1
ATOM 6974 C C . GLY B 1 310 ? -10.914 -39.5 -23.359 1 97.56 310 GLY B C 1
ATOM 6975 O O . GLY B 1 310 ? -10.531 -39.312 -22.203 1 97.56 310 GLY B O 1
ATOM 6976 N N . ARG B 1 311 ? -10.164 -40.031 -24.359 1 98.44 311 ARG B N 1
ATOM 6977 C CA . ARG B 1 311 ? -8.844 -40.594 -24.078 1 98.44 311 ARG B CA 1
ATOM 6978 C C . ARG B 1 311 ? -7.754 -39.562 -24.359 1 98.44 311 ARG B C 1
ATOM 6980 O O . ARG B 1 311 ? -6.562 -39.875 -24.328 1 98.44 311 ARG B O 1
ATOM 6987 N N . ILE B 1 312 ? -8.172 -38.219 -24.531 1 98.81 312 ILE B N 1
ATOM 6988 C CA . ILE B 1 312 ? -7.234 -37.156 -24.891 1 98.81 312 ILE B CA 1
ATOM 6989 C C . ILE B 1 312 ? -7.156 -36.156 -23.75 1 98.81 312 ILE B C 1
ATOM 6991 O O . ILE B 1 312 ? -8.18 -35.688 -23.266 1 98.81 312 ILE B O 1
ATOM 6995 N N . PHE B 1 313 ? -5.945 -35.812 -23.328 1 98.88 313 PHE B N 1
ATOM 6996 C CA . PHE B 1 313 ? -5.703 -34.906 -22.203 1 98.88 313 PHE B CA 1
ATOM 6997 C C . PHE B 1 313 ? -4.945 -33.656 -22.641 1 98.88 313 PHE B C 1
ATOM 6999 O O . PHE B 1 313 ? -3.895 -33.781 -23.281 1 98.88 313 PHE B O 1
ATOM 7006 N N . LEU B 1 314 ? -5.449 -32.5 -22.312 1 98.88 314 LEU B N 1
ATOM 7007 C CA . LEU B 1 314 ? -4.781 -31.219 -22.609 1 98.88 314 LEU B CA 1
ATOM 7008 C C . LEU B 1 314 ? -3.85 -30.828 -21.469 1 98.88 314 LEU B C 1
ATOM 7010 O O . LEU B 1 314 ? -4.203 -30.953 -20.297 1 98.88 314 LEU B O 1
ATOM 7014 N N . ALA B 1 315 ? -2.676 -30.328 -21.781 1 98.56 315 ALA B N 1
ATOM 7015 C CA . ALA B 1 315 ? -1.689 -29.906 -20.797 1 98.56 315 ALA B CA 1
ATOM 7016 C C . ALA B 1 315 ? -0.892 -28.703 -21.297 1 98.56 315 ALA B C 1
ATOM 7018 O O . ALA B 1 315 ? -0.678 -28.562 -22.5 1 98.56 315 ALA B O 1
ATOM 7019 N N . GLY B 1 316 ? -0.468 -27.844 -20.359 1 97.88 316 GLY B N 1
ATOM 7020 C CA . GLY B 1 316 ? 0.317 -26.672 -20.719 1 97.88 316 GLY B CA 1
ATOM 7021 C C . GLY B 1 316 ? -0.49 -25.609 -21.422 1 97.88 316 GLY B C 1
ATOM 7022 O O . GLY B 1 316 ? -1.649 -25.359 -21.078 1 97.88 316 GLY B O 1
ATOM 7023 N N . ASP B 1 317 ? 0.147 -24.953 -22.438 1 96.06 317 ASP B N 1
ATOM 7024 C CA . ASP B 1 317 ? -0.47 -23.828 -23.125 1 96.06 317 ASP B CA 1
ATOM 7025 C C . ASP B 1 317 ? -1.721 -24.266 -23.891 1 96.06 317 ASP B C 1
ATOM 7027 O O . ASP B 1 317 ? -2.559 -23.438 -24.25 1 96.06 317 ASP B O 1
ATOM 7031 N N . ALA B 1 318 ? -1.852 -25.562 -24.125 1 98.06 318 ALA B N 1
ATOM 7032 C CA . ALA B 1 318 ? -3.072 -26.078 -24.734 1 98.06 318 ALA B CA 1
ATOM 7033 C C . ALA B 1 318 ? -4.262 -25.938 -23.781 1 98.06 318 ALA B C 1
ATOM 7035 O O . ALA B 1 318 ? -5.41 -25.891 -24.219 1 98.06 318 ALA B O 1
ATOM 7036 N N . ALA B 1 319 ? -3.939 -25.859 -22.484 1 98.44 319 ALA B N 1
ATOM 7037 C CA . ALA B 1 319 ? -4.992 -25.844 -21.469 1 98.44 319 ALA B CA 1
ATOM 7038 C C . ALA B 1 319 ? -5.094 -24.469 -20.812 1 98.44 319 ALA B C 1
ATOM 7040 O O . ALA B 1 319 ? -6.164 -24.078 -20.344 1 98.44 319 ALA B O 1
ATOM 7041 N N . HIS B 1 320 ? -4.016 -23.719 -20.719 1 97.88 320 HIS B N 1
ATOM 7042 C CA . HIS B 1 320 ? -3.992 -22.422 -20.047 1 97.88 320 HIS B CA 1
ATOM 7043 C C . HIS B 1 320 ? -2.932 -21.5 -20.641 1 97.88 320 HIS B C 1
ATOM 7045 O O . HIS B 1 320 ? -1.824 -21.953 -20.953 1 97.88 320 HIS B O 1
ATOM 7051 N N . ARG B 1 321 ? -3.275 -20.219 -20.859 1 95.31 321 ARG B N 1
ATOM 7052 C CA . ARG B 1 321 ? -2.371 -19.172 -21.328 1 95.31 321 ARG B CA 1
ATOM 7053 C C . ARG B 1 321 ? -2.566 -17.875 -20.547 1 95.31 321 ARG B C 1
ATOM 7055 O O . ARG B 1 321 ? -3.699 -17.453 -20.312 1 95.31 321 ARG B O 1
ATOM 7062 N N . HIS B 1 322 ? -1.556 -17.359 -20.078 1 92.44 322 HIS B N 1
ATOM 7063 C CA . HIS B 1 322 ? -1.596 -16.141 -19.281 1 92.44 322 HIS B CA 1
ATOM 7064 C C . HIS B 1 322 ? -0.273 -15.391 -19.359 1 92.44 322 HIS B C 1
ATOM 7066 O O . HIS B 1 322 ? 0.7 -15.891 -19.922 1 92.44 322 HIS B O 1
ATOM 7072 N N . PRO B 1 323 ? -0.235 -14.125 -18.922 1 89.25 323 PRO B N 1
ATOM 7073 C CA . PRO B 1 323 ? 1.001 -13.336 -18.969 1 89.25 323 PRO B CA 1
ATOM 7074 C C . PRO B 1 323 ? 2.141 -13.984 -18.172 1 89.25 323 PRO B C 1
ATOM 7076 O O . PRO B 1 323 ? 1.9 -14.844 -17.328 1 89.25 323 PRO B O 1
ATOM 7079 N N . PRO B 1 324 ? 3.27 -13.547 -18.5 1 90.25 324 PRO B N 1
ATOM 7080 C CA . PRO B 1 324 ? 4.434 -14.188 -17.875 1 90.25 324 PRO B CA 1
ATOM 7081 C C . PRO B 1 324 ? 4.645 -13.75 -16.438 1 90.25 324 PRO B C 1
ATOM 7083 O O . PRO B 1 324 ? 5.559 -14.234 -15.766 1 90.25 324 PRO B O 1
ATOM 7086 N N . THR B 1 325 ? 3.822 -12.852 -15.969 1 92.31 325 THR B N 1
ATOM 7087 C CA . THR B 1 325 ? 4.004 -12.367 -14.609 1 92.31 325 THR B CA 1
ATOM 7088 C C . THR B 1 325 ? 3.871 -13.508 -13.609 1 92.31 325 THR B C 1
ATOM 7090 O O . THR B 1 325 ? 3.008 -14.375 -13.758 1 92.31 325 THR B O 1
ATOM 7093 N N . THR B 1 326 ? 4.832 -13.547 -12.633 1 93.75 326 THR B N 1
ATOM 7094 C CA . THR B 1 326 ? 4.965 -14.539 -11.57 1 93.75 326 THR B CA 1
ATOM 7095 C C . THR B 1 326 ? 5.598 -15.82 -12.102 1 93.75 326 THR B C 1
ATOM 7097 O O . THR B 1 326 ? 5.969 -16.703 -11.328 1 93.75 326 THR B O 1
ATOM 7100 N N . GLY B 1 327 ? 5.711 -16.016 -13.43 1 94.88 327 GLY B N 1
ATOM 7101 C CA . GLY B 1 327 ? 6.363 -17.172 -14.016 1 94.88 327 GLY B CA 1
ATOM 7102 C C . GLY B 1 327 ? 5.59 -18.469 -13.812 1 94.88 327 GLY B C 1
ATOM 7103 O O . GLY B 1 327 ? 6.16 -19.484 -13.414 1 94.88 327 GLY B O 1
ATOM 7104 N N . LEU B 1 328 ? 4.379 -18.453 -14.141 1 95.62 328 LEU B N 1
ATOM 7105 C CA . LEU B 1 328 ? 3.557 -19.594 -13.766 1 95.62 328 LEU B CA 1
ATOM 7106 C C . LEU B 1 328 ? 3.312 -20.516 -14.961 1 95.62 328 LEU B C 1
ATOM 7108 O O . LEU B 1 328 ? 2.936 -21.672 -14.789 1 95.62 328 LEU B O 1
ATOM 7112 N N . GLY B 1 329 ? 3.5 -20.094 -16.203 1 95.88 329 GLY B N 1
ATOM 7113 C CA . GLY B 1 329 ? 3.074 -20.828 -17.375 1 95.88 329 GLY B CA 1
ATOM 7114 C C . GLY B 1 329 ? 3.764 -22.172 -17.531 1 95.88 329 GLY B C 1
ATOM 7115 O O . GLY B 1 329 ? 3.127 -23.219 -17.406 1 95.88 329 GLY B O 1
ATOM 7116 N N . LEU B 1 330 ? 5.059 -22.141 -17.75 1 97.25 330 LEU B N 1
ATOM 7117 C CA . LEU B 1 330 ? 5.828 -23.359 -17.922 1 97.25 330 LEU B CA 1
ATOM 7118 C C . LEU B 1 330 ? 5.781 -24.203 -16.641 1 97.25 330 LEU B C 1
ATOM 7120 O O . LEU B 1 330 ? 5.684 -25.438 -16.719 1 97.25 330 LEU B O 1
ATOM 7124 N N . ASN B 1 331 ? 5.824 -23.547 -15.508 1 98.44 331 ASN B N 1
ATOM 7125 C CA . ASN B 1 331 ? 5.762 -24.25 -14.234 1 98.44 331 ASN B CA 1
ATOM 7126 C C . ASN B 1 331 ? 4.469 -25.062 -14.109 1 98.44 331 ASN B C 1
ATOM 7128 O O . ASN B 1 331 ? 4.5 -26.234 -13.734 1 98.44 331 ASN B O 1
ATOM 7132 N N . THR B 1 332 ? 3.396 -24.453 -14.477 1 98.25 332 THR B N 1
ATOM 7133 C CA . THR B 1 332 ? 2.115 -25.141 -14.438 1 98.25 332 THR B CA 1
ATOM 7134 C C . THR B 1 332 ? 2.09 -26.281 -15.445 1 98.25 332 THR B C 1
ATOM 7136 O O . THR B 1 332 ? 1.546 -27.359 -15.156 1 98.25 332 THR B O 1
ATOM 7139 N N . ALA B 1 333 ? 2.674 -26.109 -16.578 1 98.38 333 ALA B N 1
ATOM 7140 C CA . ALA B 1 333 ? 2.705 -27.125 -17.641 1 98.38 333 ALA B CA 1
ATOM 7141 C C . ALA B 1 333 ? 3.436 -28.375 -17.172 1 98.38 333 ALA B C 1
ATOM 7143 O O . ALA B 1 333 ? 2.959 -29.5 -17.391 1 98.38 333 ALA B O 1
ATOM 7144 N N . ILE B 1 334 ? 4.551 -28.188 -16.547 1 98.38 334 ILE B N 1
ATOM 7145 C CA . ILE B 1 334 ? 5.348 -29.297 -16.062 1 98.38 334 ILE B CA 1
ATOM 7146 C C . ILE B 1 334 ? 4.578 -30.031 -14.961 1 98.38 334 ILE B C 1
ATOM 7148 O O . ILE B 1 334 ? 4.578 -31.266 -14.922 1 98.38 334 ILE B O 1
ATOM 7152 N N . GLN B 1 335 ? 3.908 -29.312 -14.188 1 98.38 335 GLN B N 1
ATOM 7153 C CA . GLN B 1 335 ? 3.137 -29.906 -13.102 1 98.38 335 GLN B CA 1
ATOM 7154 C C . GLN B 1 335 ? 1.898 -30.609 -13.633 1 98.38 335 GLN B C 1
ATOM 7156 O O . GLN B 1 335 ? 1.454 -31.609 -13.055 1 98.38 335 GLN B O 1
ATOM 7161 N N . ASP B 1 336 ? 1.348 -30.125 -14.766 1 98.75 336 ASP B N 1
ATOM 7162 C CA . ASP B 1 336 ? 0.292 -30.875 -15.445 1 98.75 336 ASP B CA 1
ATOM 7163 C C . ASP B 1 336 ? 0.772 -32.281 -15.836 1 98.75 336 ASP B C 1
ATOM 7165 O O . ASP B 1 336 ? 0.094 -33.25 -15.562 1 98.75 336 ASP B O 1
ATOM 7169 N N . ALA B 1 337 ? 1.922 -32.281 -16.422 1 98.56 337 ALA B N 1
ATOM 7170 C CA . ALA B 1 337 ? 2.504 -33.531 -16.844 1 98.56 337 ALA B CA 1
ATOM 7171 C C . ALA B 1 337 ? 2.73 -34.469 -15.656 1 98.56 337 ALA B C 1
ATOM 7173 O O . ALA B 1 337 ? 2.428 -35.656 -15.727 1 98.56 337 ALA B O 1
ATOM 7174 N N . HIS B 1 338 ? 3.225 -33.875 -14.602 1 98.06 338 HIS B N 1
ATOM 7175 C CA . HIS B 1 338 ? 3.535 -34.656 -13.406 1 98.06 338 HIS B CA 1
ATOM 7176 C C . HIS B 1 338 ? 2.283 -35.312 -12.828 1 98.06 338 HIS B C 1
ATOM 7178 O O . HIS B 1 338 ? 2.312 -36.469 -12.445 1 98.06 338 HIS B O 1
ATOM 7184 N N . ASN B 1 339 ? 1.239 -34.594 -12.781 1 98.19 339 ASN B N 1
ATOM 7185 C CA . ASN B 1 339 ? -0.034 -35.094 -12.273 1 98.19 339 ASN B CA 1
ATOM 7186 C C . ASN B 1 339 ? -0.62 -36.156 -13.188 1 98.19 339 ASN B C 1
ATOM 7188 O O . ASN B 1 339 ? -1.164 -37.156 -12.711 1 98.19 339 ASN B O 1
ATOM 7192 N N . LEU B 1 340 ? -0.497 -36.031 -14.469 1 98.56 340 LEU B N 1
ATOM 7193 C CA . LEU B 1 340 ? -1.174 -36.875 -15.445 1 98.56 340 LEU B CA 1
ATOM 7194 C C . LEU B 1 340 ? -0.434 -38.188 -15.625 1 98.56 340 LEU B C 1
ATOM 7196 O O . LEU B 1 340 ? -1.06 -39.25 -15.711 1 98.56 340 LEU B O 1
ATOM 7200 N N . VAL B 1 341 ? 0.827 -38.188 -15.617 1 98 341 VAL B N 1
ATOM 7201 C CA . VAL B 1 341 ? 1.619 -39.312 -16.109 1 98 341 VAL B CA 1
ATOM 7202 C C . VAL B 1 341 ? 1.522 -40.5 -15.148 1 98 341 VAL B C 1
ATOM 7204 O O . VAL B 1 341 ? 1.405 -41.656 -15.57 1 98 341 VAL B O 1
ATOM 7207 N N . TRP B 1 342 ? 1.584 -40.25 -13.859 1 96.62 342 TRP B N 1
ATOM 7208 C CA . TRP B 1 342 ? 1.493 -41.406 -12.953 1 96.62 342 TRP B CA 1
ATOM 7209 C C . TRP B 1 342 ? 0.129 -42.062 -13.055 1 96.62 342 TRP B C 1
ATOM 7211 O O . TRP B 1 342 ? 0.014 -43.281 -12.883 1 96.62 342 TRP B O 1
ATOM 7221 N N . LYS B 1 343 ? -0.859 -41.312 -13.406 1 97.5 343 LYS B N 1
ATOM 7222 C CA . LYS B 1 343 ? -2.195 -41.844 -13.602 1 97.5 343 LYS B CA 1
ATOM 7223 C C . LYS B 1 343 ? -2.264 -42.688 -14.867 1 97.5 343 LYS B C 1
ATOM 7225 O O . LYS B 1 343 ? -2.818 -43.812 -14.867 1 97.5 343 LYS B O 1
ATOM 7230 N N . LEU B 1 344 ? -1.736 -42.125 -15.906 1 98 344 LEU B N 1
ATOM 7231 C CA . LEU B 1 344 ? -1.661 -42.875 -17.156 1 98 344 LEU B CA 1
ATOM 7232 C C . LEU B 1 344 ? -0.926 -44.188 -16.938 1 98 344 LEU B C 1
ATOM 7234 O O . LEU B 1 344 ? -1.396 -45.25 -17.375 1 98 344 LEU B O 1
ATOM 7238 N N . ALA B 1 345 ? 0.202 -44.156 -16.281 1 96.38 345 ALA B N 1
ATOM 7239 C CA . ALA B 1 345 ? 1.008 -45.344 -16.031 1 96.38 345 ALA B CA 1
ATOM 7240 C C . ALA B 1 345 ? 0.217 -46.406 -15.25 1 96.38 345 ALA B C 1
ATOM 7242 O O . ALA B 1 345 ? 0.22 -47.562 -15.594 1 96.38 345 ALA B O 1
ATOM 7243 N N . ALA B 1 346 ? -0.458 -45.969 -14.195 1 95.56 346 ALA B N 1
ATOM 7244 C CA . ALA B 1 346 ? -1.228 -46.875 -13.352 1 95.56 346 ALA B CA 1
ATOM 7245 C C . ALA B 1 346 ? -2.322 -47.562 -14.156 1 95.56 346 ALA B C 1
ATOM 7247 O O . ALA B 1 346 ? -2.539 -48.781 -14 1 95.56 346 ALA B O 1
ATOM 7248 N N . VAL B 1 347 ? -2.986 -46.844 -15.016 1 96.94 347 VAL B N 1
ATOM 7249 C CA . VAL B 1 347 ? -4.094 -47.406 -15.789 1 96.94 347 VAL B CA 1
ATOM 7250 C C . VAL B 1 347 ? -3.553 -48.344 -16.875 1 96.94 347 VAL B C 1
ATOM 7252 O O . VAL B 1 347 ? -4.07 -49.438 -17.078 1 96.94 347 VAL B O 1
ATOM 7255 N N . ILE B 1 348 ? -2.516 -47.906 -17.578 1 97 348 ILE B N 1
ATOM 7256 C CA . ILE B 1 348 ? -1.943 -48.688 -18.688 1 97 348 ILE B CA 1
ATOM 7257 C C . ILE B 1 348 ? -1.379 -50 -18.156 1 97 348 ILE B C 1
ATOM 7259 O O . ILE B 1 348 ? -1.498 -51.031 -18.812 1 97 348 ILE B O 1
ATOM 7263 N N . LYS B 1 349 ? -0.809 -50 -16.938 1 94.12 349 LYS B N 1
ATOM 7264 C CA . LYS B 1 349 ? -0.21 -51.188 -16.359 1 94.12 349 LYS B CA 1
ATOM 7265 C C . LYS B 1 349 ? -1.27 -52.094 -15.703 1 94.12 349 LYS B C 1
ATOM 7267 O O . LYS B 1 349 ? -0.976 -53.188 -15.273 1 94.12 349 LYS B O 1
ATOM 7272 N N . GLY B 1 350 ? -2.453 -51.562 -15.586 1 94.06 350 GLY B N 1
ATOM 7273 C CA . GLY B 1 350 ? -3.537 -52.344 -14.992 1 94.06 350 GLY B CA 1
ATOM 7274 C C . GLY B 1 350 ? -3.609 -52.219 -13.484 1 94.06 350 GLY B C 1
ATOM 7275 O O . GLY B 1 350 ? -4.363 -52.938 -12.828 1 94.06 350 GLY B O 1
ATOM 7276 N N . ASP B 1 351 ? -2.846 -51.312 -12.945 1 92.75 351 ASP B N 1
ATOM 7277 C CA . ASP B 1 351 ? -2.828 -51.094 -11.5 1 92.75 351 ASP B CA 1
ATOM 7278 C C . ASP B 1 351 ? -4.074 -50.344 -11.047 1 92.75 351 ASP B C 1
ATOM 7280 O O . ASP B 1 351 ? -4.473 -50.406 -9.883 1 92.75 351 ASP B O 1
ATOM 7284 N N . ALA B 1 352 ? -4.684 -49.594 -11.938 1 95.62 352 ALA B N 1
ATOM 7285 C CA . ALA B 1 352 ? -5.855 -48.75 -11.641 1 95.62 352 ALA B CA 1
ATOM 7286 C C . ALA B 1 352 ? -6.902 -48.875 -12.742 1 95.62 352 ALA B C 1
ATOM 7288 O O . ALA B 1 352 ? -6.598 -49.312 -13.859 1 95.62 352 ALA B O 1
ATOM 7289 N N . ALA B 1 353 ? -8.133 -48.531 -12.398 1 96.94 353 ALA B N 1
ATOM 7290 C CA . ALA B 1 353 ? -9.195 -48.469 -13.406 1 96.94 353 ALA B CA 1
ATOM 7291 C C . ALA B 1 353 ? -9.102 -47.188 -14.227 1 96.94 353 ALA B C 1
ATOM 7293 O O . ALA B 1 353 ? -8.531 -46.188 -13.766 1 96.94 353 ALA B O 1
ATOM 7294 N N . PRO B 1 354 ? -9.695 -47.156 -15.406 1 97.25 354 PRO B N 1
ATOM 7295 C CA . PRO B 1 354 ? -9.641 -45.969 -16.266 1 97.25 354 PRO B CA 1
ATOM 7296 C C . PRO B 1 354 ? -10.242 -44.75 -15.617 1 97.25 354 PRO B C 1
ATOM 7298 O O . PRO B 1 354 ? -9.852 -43.625 -15.938 1 97.25 354 PRO B O 1
ATOM 7301 N N . ALA B 1 355 ? -11.102 -44.938 -14.664 1 97.81 355 ALA B N 1
ATOM 7302 C CA . ALA B 1 355 ? -11.781 -43.844 -13.992 1 97.81 355 ALA B CA 1
ATOM 7303 C C . ALA B 1 355 ? -10.789 -42.969 -13.227 1 97.81 355 ALA B C 1
ATOM 7305 O O . ALA B 1 355 ? -11.078 -41.812 -12.914 1 97.81 355 ALA B O 1
ATOM 7306 N N . LEU B 1 356 ? -9.578 -43.469 -12.906 1 98.12 356 LEU B N 1
ATOM 7307 C CA . LEU B 1 356 ? -8.523 -42.688 -12.289 1 98.12 356 LEU B CA 1
ATOM 7308 C C . LEU B 1 356 ? -8.164 -41.469 -13.164 1 98.12 356 LEU B C 1
ATOM 7310 O O . LEU B 1 356 ? -7.879 -40.406 -12.648 1 98.12 356 LEU B O 1
ATOM 7314 N N . LEU B 1 357 ? -8.234 -41.656 -14.453 1 98.44 357 LEU B N 1
ATOM 7315 C CA . LEU B 1 357 ? -7.848 -40.625 -15.391 1 98.44 357 LEU B CA 1
ATOM 7316 C C . LEU B 1 357 ? -8.836 -39.438 -15.359 1 98.44 357 LEU B C 1
ATOM 7318 O O . LEU B 1 357 ? -8.492 -38.312 -15.719 1 98.44 357 LEU B O 1
ATOM 7322 N N . ASP B 1 358 ? -10.062 -39.688 -14.867 1 98.19 358 ASP B N 1
ATOM 7323 C CA . ASP B 1 358 ? -11.086 -38.656 -14.75 1 98.19 358 ASP B CA 1
ATOM 7324 C C . ASP B 1 358 ? -10.734 -37.656 -13.633 1 98.19 358 ASP B C 1
ATOM 7326 O O . ASP B 1 358 ? -11.328 -36.594 -13.547 1 98.19 358 ASP B O 1
ATOM 7330 N N . THR B 1 359 ? -9.75 -37.969 -12.836 1 98.5 359 THR B N 1
ATOM 7331 C CA . THR B 1 359 ? -9.367 -37.062 -11.734 1 98.5 359 THR B CA 1
ATOM 7332 C C . THR B 1 359 ? -8.422 -36 -12.219 1 98.5 359 THR B C 1
ATOM 7334 O O . THR B 1 359 ? -8.188 -35 -11.516 1 98.5 359 THR B O 1
ATOM 7337 N N . TYR B 1 360 ? -7.938 -36.062 -13.453 1 98.5 360 TYR B N 1
ATOM 7338 C CA . TYR B 1 360 ? -6.992 -35.094 -13.984 1 98.5 360 TYR B CA 1
ATOM 7339 C C . TYR B 1 360 ? -7.617 -33.719 -14.055 1 98.5 360 TYR B C 1
ATOM 7341 O O . TYR B 1 360 ? -7.066 -32.75 -13.516 1 98.5 360 TYR B O 1
ATOM 7349 N N . GLU B 1 361 ? -8.742 -33.594 -14.648 1 98.5 361 GLU B N 1
ATOM 7350 C CA . GLU B 1 361 ? -9.375 -32.312 -14.875 1 98.5 361 GLU B CA 1
ATOM 7351 C C . GLU B 1 361 ? -9.773 -31.641 -13.562 1 98.5 361 GLU B C 1
ATOM 7353 O O . GLU B 1 361 ? -9.398 -30.5 -13.289 1 98.5 361 GLU B O 1
ATOM 7358 N N . PRO B 1 362 ? -10.445 -32.312 -12.664 1 97.81 362 PRO B N 1
ATOM 7359 C CA . PRO B 1 362 ? -10.82 -31.641 -11.422 1 97.81 362 PRO B CA 1
ATOM 7360 C C . PRO B 1 362 ? -9.609 -31.203 -10.602 1 97.81 362 PRO B C 1
ATOM 7362 O O . PRO B 1 362 ? -9.688 -30.219 -9.859 1 97.81 362 PRO B O 1
ATOM 7365 N N . GLU B 1 363 ? -8.516 -31.906 -10.75 1 98.44 363 GLU B N 1
ATOM 7366 C CA . GLU B 1 363 ? -7.324 -31.547 -9.977 1 98.44 363 GLU B CA 1
ATOM 7367 C C . GLU B 1 363 ? -6.574 -30.391 -10.617 1 98.44 363 GLU B C 1
ATOM 7369 O O . GLU B 1 363 ? -6.266 -29.406 -9.945 1 98.44 363 GLU B O 1
ATOM 7374 N N . ARG B 1 364 ? -6.395 -30.391 -11.883 1 98.56 364 ARG B N 1
ATOM 7375 C CA . ARG B 1 364 ? -5.43 -29.469 -12.492 1 98.56 364 ARG B CA 1
ATOM 7376 C C . ARG B 1 364 ? -6.129 -28.25 -13.062 1 98.56 364 ARG B C 1
ATOM 7378 O O . ARG B 1 364 ? -5.535 -27.172 -13.141 1 98.56 364 ARG B O 1
ATOM 7385 N N . ARG B 1 365 ? -7.398 -28.375 -13.461 1 98.25 365 ARG B N 1
ATOM 7386 C CA . ARG B 1 365 ? -8.055 -27.234 -14.078 1 98.25 365 ARG B CA 1
ATOM 7387 C C . ARG B 1 365 ? -8.242 -26.094 -13.078 1 98.25 365 ARG B C 1
ATOM 7389 O O . ARG B 1 365 ? -8.062 -24.922 -13.422 1 98.25 365 ARG B O 1
ATOM 7396 N N . LEU B 1 366 ? -8.602 -26.469 -11.867 1 96.19 366 LEU B N 1
ATOM 7397 C CA . LEU B 1 366 ? -8.789 -25.438 -10.859 1 96.19 366 LEU B CA 1
ATOM 7398 C C . LEU B 1 366 ? -7.469 -24.75 -10.523 1 96.19 366 LEU B C 1
ATOM 7400 O O . LEU B 1 366 ? -7.438 -23.547 -10.273 1 96.19 366 LEU B O 1
ATOM 7404 N N . VAL B 1 367 ? -6.379 -25.484 -10.438 1 97.38 367 VAL B N 1
ATOM 7405 C CA . VAL B 1 367 ? -5.059 -24.891 -10.227 1 97.38 367 VAL B CA 1
ATOM 7406 C C . VAL B 1 367 ? -4.703 -23.984 -11.398 1 97.38 367 VAL B C 1
ATOM 7408 O O . VAL B 1 367 ? -4.191 -22.875 -11.195 1 97.38 367 VAL B O 1
ATOM 7411 N N . GLY B 1 368 ? -4.984 -24.484 -12.633 1 97.81 368 GLY B N 1
ATOM 7412 C CA . GLY B 1 368 ? -4.777 -23.656 -13.812 1 97.81 368 GLY B CA 1
ATOM 7413 C C . GLY B 1 368 ? -5.551 -22.344 -13.773 1 97.81 368 GLY B C 1
ATOM 7414 O O . GLY B 1 368 ? -5.016 -21.297 -14.109 1 97.81 368 GLY B O 1
ATOM 7415 N N . MET B 1 369 ? -6.773 -22.406 -13.344 1 96.94 369 MET B N 1
ATOM 7416 C CA . MET B 1 369 ? -7.625 -21.234 -13.227 1 96.94 369 MET B CA 1
ATOM 7417 C C . MET B 1 369 ? -7.027 -20.219 -12.258 1 96.94 369 MET B C 1
ATOM 7419 O O . MET B 1 369 ? -6.945 -19.031 -12.57 1 96.94 369 MET B O 1
ATOM 7423 N N . ARG B 1 370 ? -6.625 -20.719 -11.102 1 96.81 370 ARG B N 1
ATOM 7424 C CA . ARG B 1 370 ? -6.023 -19.844 -10.094 1 96.81 370 ARG B CA 1
ATOM 7425 C C . ARG B 1 370 ? -4.762 -19.172 -10.625 1 96.81 370 ARG B C 1
ATOM 7427 O O . ARG B 1 370 ? -4.535 -17.984 -10.391 1 96.81 370 ARG B O 1
ATOM 7434 N N . ASN B 1 371 ? -3.969 -19.906 -11.289 1 97.94 371 ASN B N 1
ATOM 7435 C CA . ASN B 1 371 ? -2.711 -19.391 -11.812 1 97.94 371 ASN B CA 1
ATOM 7436 C C . ASN B 1 371 ? -2.949 -18.359 -12.914 1 97.94 371 ASN B C 1
ATOM 7438 O O . ASN B 1 371 ? -2.246 -17.359 -12.984 1 97.94 371 ASN B O 1
ATOM 7442 N N . VAL B 1 372 ? -3.939 -18.609 -13.773 1 97.69 372 VAL B N 1
ATOM 7443 C CA . VAL B 1 372 ? -4.285 -17.656 -14.82 1 97.69 372 VAL B CA 1
ATOM 7444 C C . VAL B 1 372 ? -4.762 -16.344 -14.195 1 97.69 372 VAL B C 1
ATOM 7446 O O . VAL B 1 372 ? -4.289 -15.266 -14.555 1 97.69 372 VAL B O 1
ATOM 7449 N N . ASP B 1 373 ? -5.637 -16.453 -13.242 1 96.69 373 ASP B N 1
ATOM 7450 C CA . ASP B 1 373 ? -6.184 -15.281 -12.57 1 96.69 373 ASP B CA 1
ATOM 7451 C C . ASP B 1 373 ? -5.082 -14.492 -11.859 1 96.69 373 ASP B C 1
ATOM 7453 O O . ASP B 1 373 ? -5.059 -13.266 -11.906 1 96.69 373 ASP B O 1
ATOM 7457 N N . TRP B 1 374 ? -4.199 -15.227 -11.219 1 97.81 374 TRP B N 1
ATOM 7458 C CA . TRP B 1 374 ? -3.111 -14.602 -10.469 1 97.81 374 TRP B CA 1
ATOM 7459 C C . TRP B 1 374 ? -2.17 -13.852 -11.406 1 97.81 374 TRP B C 1
ATOM 7461 O O . TRP B 1 374 ? -1.744 -12.734 -11.102 1 97.81 374 TRP B O 1
ATOM 7471 N N . ALA B 1 375 ? -1.849 -14.469 -12.5 1 97 375 ALA B N 1
ATOM 7472 C CA . ALA B 1 375 ? -0.959 -13.844 -13.469 1 97 375 ALA B CA 1
ATOM 7473 C C . ALA B 1 375 ? -1.565 -12.547 -14.016 1 97 375 ALA B C 1
ATOM 7475 O O . ALA B 1 375 ? -0.869 -11.539 -14.156 1 97 375 ALA B O 1
ATOM 7476 N N . MET B 1 376 ? -2.838 -12.609 -14.273 1 94.31 376 MET B N 1
ATOM 7477 C CA . MET B 1 376 ? -3.535 -11.414 -14.758 1 94.31 376 MET B CA 1
ATOM 7478 C C . MET B 1 376 ? -3.551 -10.328 -13.688 1 94.31 376 MET B C 1
ATOM 7480 O O . MET B 1 376 ? -3.312 -9.156 -13.984 1 94.31 376 MET B O 1
ATOM 7484 N N . PHE B 1 377 ? -3.828 -10.727 -12.469 1 95.69 377 PHE B N 1
ATOM 7485 C CA . PHE B 1 377 ? -3.867 -9.805 -11.336 1 95.69 377 PHE B CA 1
ATOM 7486 C C . PHE B 1 377 ? -2.523 -9.109 -11.156 1 95.69 377 PHE B C 1
ATOM 7488 O O . PHE B 1 377 ? -2.469 -7.887 -11.008 1 95.69 377 PHE B O 1
ATOM 7495 N N . THR B 1 378 ? -1.434 -9.844 -11.18 1 96.69 378 THR B N 1
ATOM 7496 C CA . THR B 1 378 ? -0.115 -9.273 -10.93 1 96.69 378 THR B CA 1
ATOM 7497 C C . THR B 1 378 ? 0.323 -8.398 -12.102 1 96.69 378 THR B C 1
ATOM 7499 O O . THR B 1 378 ? 1.021 -7.398 -11.906 1 96.69 378 THR B O 1
ATOM 7502 N N . PHE B 1 379 ? -0.076 -8.75 -13.297 1 93.25 379 PHE B N 1
ATOM 7503 C CA . PHE B 1 379 ? 0.199 -7.891 -14.445 1 93.25 379 PHE B CA 1
ATOM 7504 C C . PHE B 1 379 ? -0.444 -6.523 -14.258 1 93.25 379 PHE B C 1
ATOM 7506 O O . PHE B 1 379 ? 0.217 -5.492 -14.422 1 93.25 379 PHE B O 1
ATOM 7513 N N . LEU B 1 380 ? -1.672 -6.555 -13.898 1 91.44 380 LEU B N 1
ATOM 7514 C CA . LEU B 1 380 ? -2.428 -5.312 -13.773 1 91.44 380 LEU B CA 1
ATOM 7515 C C . LEU B 1 380 ? -1.976 -4.523 -12.555 1 91.44 380 LEU B C 1
ATOM 7517 O O . LEU B 1 380 ? -2.174 -3.309 -12.484 1 91.44 380 LEU B O 1
ATOM 7521 N N . ASN B 1 381 ? -1.389 -5.227 -11.57 1 94.81 381 ASN B N 1
ATOM 7522 C CA . ASN B 1 381 ? -0.94 -4.547 -10.359 1 94.81 381 ASN B CA 1
ATOM 7523 C C . ASN B 1 381 ? 0.189 -3.564 -10.656 1 94.81 381 ASN B C 1
ATOM 7525 O O . ASN B 1 381 ? 0.47 -2.676 -9.852 1 94.81 381 ASN B O 1
ATOM 7529 N N . HIS B 1 382 ? 0.829 -3.656 -11.82 1 91.94 382 HIS B N 1
ATOM 7530 C CA . HIS B 1 382 ? 1.861 -2.701 -12.203 1 91.94 382 HIS B CA 1
ATOM 7531 C C . HIS B 1 382 ? 1.273 -1.312 -12.422 1 91.94 382 HIS B C 1
ATOM 7533 O O . HIS B 1 382 ? 1.97 -0.306 -12.266 1 91.94 382 HIS B O 1
ATOM 7539 N N . MET B 1 383 ? -0.022 -1.3 -12.742 1 90.19 383 MET B N 1
ATOM 7540 C CA . MET B 1 383 ? -0.694 -0.007 -12.828 1 90.19 383 MET B CA 1
ATOM 7541 C C . MET B 1 383 ? -0.844 0.616 -11.438 1 90.19 383 MET B C 1
ATOM 7543 O O . MET B 1 383 ? -0.79 1.839 -11.297 1 90.19 383 MET B O 1
ATOM 7547 N N . VAL B 1 384 ? -1.063 -0.238 -10.438 1 93.81 384 VAL B N 1
ATOM 7548 C CA . VAL B 1 384 ? -1.146 0.231 -9.055 1 93.81 384 VAL B CA 1
ATOM 7549 C C . VAL B 1 384 ? 0.199 0.81 -8.625 1 93.81 384 VAL B C 1
ATOM 7551 O O . VAL B 1 384 ? 0.25 1.84 -7.949 1 93.81 384 VAL B O 1
ATOM 7554 N N . VAL B 1 385 ? 1.293 0.195 -9.031 1 94.12 385 VAL B N 1
ATOM 7555 C CA . VAL B 1 385 ? 2.641 0.68 -8.742 1 94.12 385 VAL B CA 1
ATOM 7556 C C . VAL B 1 385 ? 2.826 2.072 -9.344 1 94.12 385 VAL B C 1
ATOM 7558 O O . VAL B 1 385 ? 3.346 2.975 -8.68 1 94.12 385 VAL B O 1
ATOM 7561 N N . ASP B 1 386 ? 2.377 2.242 -10.617 1 92.75 386 ASP B N 1
ATOM 7562 C CA . ASP B 1 386 ? 2.459 3.549 -11.266 1 92.75 386 ASP B CA 1
ATOM 7563 C C . ASP B 1 386 ? 1.732 4.613 -10.445 1 92.75 386 ASP B C 1
ATOM 7565 O O . ASP B 1 386 ? 2.262 5.707 -10.227 1 92.75 386 ASP B O 1
ATOM 7569 N N . ALA B 1 387 ? 0.557 4.246 -10.039 1 93.12 387 ALA B N 1
ATOM 7570 C CA . ALA B 1 387 ? -0.216 5.184 -9.227 1 93.12 387 ALA B CA 1
ATOM 7571 C C . ALA B 1 387 ? 0.521 5.527 -7.934 1 93.12 387 ALA B C 1
ATOM 7573 O O . ALA B 1 387 ? 0.512 6.68 -7.492 1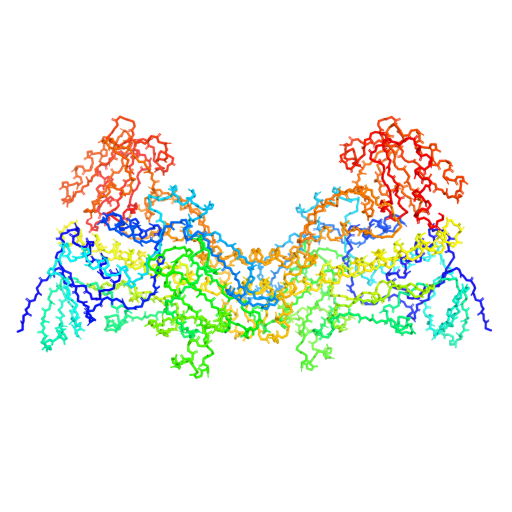 93.12 387 ALA B O 1
ATOM 7574 N N . GLY B 1 388 ? 1.149 4.559 -7.289 1 95.44 388 GLY B N 1
ATOM 7575 C CA . GLY B 1 388 ? 1.903 4.773 -6.062 1 95.44 388 GLY B CA 1
ATOM 7576 C C . GLY B 1 388 ? 3.053 5.75 -6.234 1 95.44 388 GLY B C 1
ATOM 7577 O O . GLY B 1 388 ? 3.451 6.418 -5.277 1 95.44 388 GLY B O 1
ATOM 7578 N N . LEU B 1 389 ? 3.545 5.867 -7.48 1 94.94 389 LEU B N 1
ATOM 7579 C CA . LEU B 1 389 ? 4.617 6.805 -7.789 1 94.94 389 LEU B CA 1
ATOM 7580 C C . LEU B 1 389 ? 4.062 8.203 -8.055 1 94.94 389 LEU B C 1
ATOM 7582 O O . LEU B 1 389 ? 4.816 9.172 -8.117 1 94.94 389 LEU B O 1
ATOM 7586 N N . GLY B 1 390 ? 2.789 8.266 -8.211 1 92.62 390 GLY B N 1
ATOM 7587 C CA . GLY B 1 390 ? 2.141 9.531 -8.492 1 92.62 390 GLY B CA 1
ATOM 7588 C C . GLY B 1 390 ? 1.836 9.734 -9.969 1 92.62 390 GLY B C 1
ATOM 7589 O O . GLY B 1 390 ? 1.495 10.836 -10.391 1 92.62 390 GLY B O 1
ATOM 7590 N N . LEU B 1 391 ? 1.936 8.656 -10.734 1 90.56 391 LEU B N 1
ATOM 7591 C CA . LEU B 1 391 ? 1.68 8.758 -12.172 1 90.56 391 LEU B CA 1
ATOM 7592 C C . LEU B 1 391 ? 0.194 8.594 -12.469 1 90.56 391 LEU B C 1
ATOM 7594 O O . LEU B 1 391 ? -0.48 7.77 -11.844 1 90.56 391 LEU B O 1
ATOM 7598 N N . ILE B 1 392 ? -0.288 9.383 -13.359 1 80.94 392 ILE B N 1
ATOM 7599 C CA . ILE B 1 392 ? -1.68 9.352 -13.797 1 80.94 392 ILE B CA 1
ATOM 7600 C C . ILE B 1 392 ? -1.742 9.133 -15.305 1 80.94 392 ILE B C 1
ATOM 7602 O O . ILE B 1 392 ? -1.077 9.836 -16.062 1 80.94 392 ILE B O 1
ATOM 7606 N N . PRO B 1 393 ? -2.518 8.141 -15.688 1 76.25 393 PRO B N 1
ATOM 7607 C CA . PRO B 1 393 ? -2.648 7.938 -17.125 1 76.25 393 PRO B CA 1
ATOM 7608 C C . PRO B 1 393 ? -3.121 9.195 -17.859 1 76.25 393 PRO B C 1
ATOM 7610 O O . PRO B 1 393 ? -4.059 9.859 -17.422 1 76.25 393 PRO B O 1
ATOM 7613 N N . GLY B 1 394 ? -2.424 9.531 -18.922 1 74.62 394 GLY B N 1
ATOM 7614 C CA . GLY B 1 394 ? -2.846 10.641 -19.766 1 74.62 394 GLY B CA 1
ATOM 7615 C C . GLY B 1 394 ? -2.275 11.977 -19.312 1 74.62 394 GLY B C 1
ATOM 7616 O O . GLY B 1 394 ? -2.508 13 -19.969 1 74.62 394 GLY B O 1
ATOM 7617 N N . GLN B 1 395 ? -1.573 12.008 -18.219 1 81.56 395 GLN B N 1
ATOM 7618 C CA . GLN B 1 395 ? -1.013 13.281 -17.766 1 81.56 395 GLN B CA 1
ATOM 7619 C C . GLN B 1 395 ? 0.04 13.789 -18.75 1 81.56 395 GLN B C 1
ATOM 7621 O O . GLN B 1 395 ? 0.72 12.992 -19.406 1 81.56 395 GLN B O 1
ATOM 7626 N N . PRO B 1 396 ? 0.236 15.148 -18.891 1 86.44 396 PRO B N 1
ATOM 7627 C CA . PRO B 1 396 ? 1.258 15.703 -19.781 1 86.44 396 PRO B CA 1
ATOM 7628 C C . PRO B 1 396 ? 2.676 15.312 -19.359 1 86.44 396 PRO B C 1
ATOM 7630 O O . PRO B 1 396 ? 2.932 15.062 -18.188 1 86.44 396 PRO B O 1
ATOM 7633 N N . LEU B 1 397 ? 3.588 15.273 -20.312 1 88.69 397 LEU B N 1
ATOM 7634 C CA . LEU B 1 397 ? 4.969 14.844 -20.109 1 88.69 397 LEU B CA 1
ATOM 7635 C C . LEU B 1 397 ? 5.637 15.68 -19.031 1 88.69 397 LEU B C 1
ATOM 7637 O O . LEU B 1 397 ? 6.34 15.148 -18.172 1 88.69 397 LEU B O 1
ATOM 7641 N N . GLU B 1 398 ? 5.41 16.969 -19.062 1 90.69 398 GLU B N 1
ATOM 7642 C CA . GLU B 1 398 ? 6.051 17.844 -18.094 1 90.69 398 GLU B CA 1
ATOM 7643 C C . GLU B 1 398 ? 5.629 17.5 -16.672 1 90.69 398 GLU B C 1
ATOM 7645 O O . GLU B 1 398 ? 6.449 17.531 -15.75 1 90.69 398 GLU B O 1
ATOM 7650 N N . ALA B 1 399 ? 4.379 17.156 -16.516 1 89.25 399 ALA B N 1
ATOM 7651 C CA . ALA B 1 399 ? 3.869 16.766 -15.203 1 89.25 399 ALA B CA 1
ATOM 7652 C C . ALA B 1 399 ? 4.473 15.43 -14.758 1 89.25 399 ALA B C 1
ATOM 7654 O O . ALA B 1 399 ? 4.766 15.242 -13.57 1 89.25 399 ALA B O 1
ATOM 7655 N N . GLN B 1 400 ? 4.609 14.578 -15.719 1 91.06 400 GLN B N 1
ATOM 7656 C CA . GLN B 1 400 ? 5.211 13.281 -15.414 1 91.06 400 GLN B CA 1
ATOM 7657 C C . GLN B 1 400 ? 6.656 13.445 -14.945 1 91.06 400 GLN B C 1
ATOM 7659 O O . GLN B 1 400 ? 7.066 12.828 -13.961 1 91.06 400 GLN B O 1
ATOM 7664 N N . VAL B 1 401 ? 7.398 14.227 -15.672 1 94.06 401 VAL B N 1
ATOM 7665 C CA . VAL B 1 401 ? 8.789 14.477 -15.32 1 94.06 401 VAL B CA 1
ATOM 7666 C C . VAL B 1 401 ? 8.867 15.078 -13.914 1 94.06 401 VAL B C 1
ATOM 7668 O O . VAL B 1 401 ? 9.734 14.711 -13.125 1 94.06 401 VAL B O 1
ATOM 7671 N N . GLN B 1 402 ? 7.953 15.961 -13.625 1 93.88 402 GLN B N 1
ATOM 7672 C CA . GLN B 1 402 ? 7.938 16.609 -12.312 1 93.88 402 GLN B CA 1
ATOM 7673 C C . GLN B 1 402 ? 7.664 15.609 -11.203 1 93.88 402 GLN B C 1
ATOM 7675 O O . GLN B 1 402 ? 8.188 15.742 -10.094 1 93.88 402 GLN B O 1
ATOM 7680 N N . VAL B 1 403 ? 6.848 14.617 -11.5 1 94 403 VAL B N 1
ATOM 7681 C CA . VAL B 1 403 ? 6.566 13.57 -10.523 1 94 403 VAL B CA 1
ATOM 7682 C C . VAL B 1 403 ? 7.871 12.898 -10.102 1 94 403 VAL B C 1
ATOM 7684 O O . VAL B 1 403 ? 8.109 12.688 -8.906 1 94 403 VAL B O 1
ATOM 7687 N N . PHE B 1 404 ? 8.734 12.602 -11.023 1 96 404 PHE B N 1
ATOM 7688 C CA . PHE B 1 404 ? 9.992 11.922 -10.719 1 96 404 PHE B CA 1
ATOM 7689 C C . PHE B 1 404 ? 10.953 12.867 -10.008 1 96 404 PHE B C 1
ATOM 7691 O O . PHE B 1 404 ? 11.672 12.453 -9.094 1 96 404 PHE B O 1
ATOM 7698 N N . ARG B 1 405 ? 10.945 14.141 -10.445 1 96.94 405 ARG B N 1
ATOM 7699 C CA . ARG B 1 405 ? 11.781 15.117 -9.75 1 96.94 405 ARG B CA 1
ATOM 7700 C C . ARG B 1 405 ? 11.391 15.227 -8.281 1 96.94 405 ARG B C 1
ATOM 7702 O O . ARG B 1 405 ? 12.258 15.258 -7.402 1 96.94 405 ARG B O 1
ATOM 7709 N N . ASP B 1 406 ? 10.125 15.273 -8.055 1 96.19 406 ASP B N 1
ATOM 7710 C CA . ASP B 1 406 ? 9.625 15.344 -6.688 1 96.19 406 ASP B CA 1
ATOM 7711 C C . ASP B 1 406 ? 9.969 14.078 -5.91 1 96.19 406 ASP B C 1
ATOM 7713 O O . ASP B 1 406 ? 10.328 14.148 -4.73 1 96.19 406 ASP B O 1
ATOM 7717 N N . TYR B 1 407 ? 9.875 12.969 -6.535 1 96.75 407 TYR B N 1
ATOM 7718 C CA . TYR B 1 407 ? 10.18 11.68 -5.93 1 96.75 407 TYR B CA 1
ATOM 7719 C C . TYR B 1 407 ? 11.625 11.633 -5.438 1 96.75 407 TYR B C 1
ATOM 7721 O O . TYR B 1 407 ? 11.891 11.148 -4.332 1 96.75 407 TYR B O 1
ATOM 7729 N N . PHE B 1 408 ? 12.523 12.109 -6.199 1 97.56 408 PHE B N 1
ATOM 7730 C CA . PHE B 1 408 ? 13.938 11.977 -5.883 1 97.56 408 PHE B CA 1
ATOM 7731 C C . PHE B 1 408 ? 14.43 13.172 -5.078 1 97.56 408 PHE B C 1
ATOM 7733 O O . PHE B 1 408 ? 15.602 13.234 -4.695 1 97.56 408 PHE B O 1
ATOM 7740 N N . SER B 1 409 ? 13.547 14.195 -4.812 1 96.88 409 SER B N 1
ATOM 7741 C CA . SER B 1 409 ? 13.961 15.391 -4.086 1 96.88 409 SER B CA 1
ATOM 7742 C C . SER B 1 409 ? 14.328 15.062 -2.643 1 96.88 409 SER B C 1
ATOM 7744 O O . SER B 1 409 ? 13.758 14.148 -2.047 1 96.88 409 SER B O 1
ATOM 7746 N N . ASP B 1 410 ? 15.258 15.773 -2.088 1 95.31 410 ASP B N 1
ATOM 7747 C CA . ASP B 1 410 ? 15.672 15.594 -0.7 1 95.31 410 ASP B CA 1
ATOM 7748 C C . ASP B 1 410 ? 14.805 16.422 0.244 1 95.31 410 ASP B C 1
ATOM 7750 O O . ASP B 1 410 ? 15.211 16.719 1.374 1 95.31 410 ASP B O 1
ATOM 7754 N N . THR B 1 411 ? 13.633 16.703 -0.143 1 94.25 411 THR B N 1
ATOM 7755 C CA . THR B 1 411 ? 12.688 17.453 0.688 1 94.25 411 THR B CA 1
ATOM 7756 C C . THR B 1 411 ? 11.867 16.5 1.556 1 94.25 411 THR B C 1
ATOM 7758 O O . THR B 1 411 ? 11.805 15.305 1.286 1 94.25 411 THR B O 1
ATOM 7761 N N . PRO B 1 412 ? 11.234 16.969 2.576 1 93 412 PRO B N 1
ATOM 7762 C CA . PRO B 1 412 ? 10.359 16.125 3.393 1 93 412 PRO B CA 1
ATOM 7763 C C . PRO B 1 412 ? 9.219 15.5 2.586 1 93 412 PRO B C 1
ATOM 7765 O O . PRO B 1 412 ? 8.852 14.344 2.82 1 93 412 PRO B O 1
ATOM 7768 N N . MET B 1 413 ? 8.773 16.234 1.662 1 95.31 413 MET B N 1
ATOM 7769 C CA . MET B 1 413 ? 7.699 15.68 0.842 1 95.31 413 MET B CA 1
ATOM 7770 C C . MET B 1 413 ? 8.234 14.586 -0.081 1 95.31 413 MET B C 1
ATOM 7772 O O . MET B 1 413 ? 7.539 13.617 -0.374 1 95.31 413 MET B O 1
ATOM 7776 N N . GLY B 1 414 ? 9.492 14.836 -0.558 1 97.12 414 GLY B N 1
ATOM 7777 C CA . GLY B 1 414 ? 10.117 13.758 -1.312 1 97.12 414 GLY B CA 1
ATOM 7778 C C . GLY B 1 414 ? 10.203 12.461 -0.537 1 97.12 414 GLY B C 1
ATOM 7779 O O . GLY B 1 414 ? 9.93 11.391 -1.081 1 97.12 414 GLY B O 1
ATOM 7780 N N . GLU B 1 415 ? 10.531 12.547 0.724 1 97.38 415 GLU B N 1
ATOM 7781 C CA . GLU B 1 415 ? 10.586 11.383 1.596 1 97.38 415 GLU B CA 1
ATOM 7782 C C . GLU B 1 415 ? 9.211 10.727 1.739 1 97.38 415 GLU B C 1
ATOM 7784 O O . GLU B 1 415 ? 9.102 9.5 1.739 1 97.38 415 GLU B O 1
ATOM 7789 N N . THR B 1 416 ? 8.188 11.531 1.862 1 97.81 416 THR B N 1
ATOM 7790 C CA . THR B 1 416 ? 6.824 11.031 1.979 1 97.81 416 THR B CA 1
ATOM 7791 C C . THR B 1 416 ? 6.414 10.281 0.718 1 97.81 416 THR B C 1
ATOM 7793 O O . THR B 1 416 ? 5.828 9.195 0.797 1 97.81 416 THR B O 1
ATOM 7796 N N . ARG B 1 417 ? 6.715 10.859 -0.407 1 97.88 417 ARG B N 1
ATOM 7797 C CA . ARG B 1 417 ? 6.387 10.227 -1.68 1 97.88 417 ARG B CA 1
ATOM 7798 C C . ARG B 1 417 ? 7.098 8.883 -1.825 1 97.88 417 ARG B C 1
ATOM 7800 O O . ARG B 1 417 ? 6.496 7.902 -2.277 1 97.88 417 ARG B O 1
ATOM 7807 N N . ARG B 1 418 ? 8.352 8.812 -1.421 1 98.19 418 ARG B N 1
ATOM 7808 C CA . ARG B 1 418 ? 9.109 7.566 -1.507 1 98.19 418 ARG B CA 1
ATOM 7809 C C . ARG B 1 418 ? 8.57 6.523 -0.539 1 98.19 418 ARG B C 1
ATOM 7811 O O . ARG B 1 418 ? 8.484 5.34 -0.875 1 98.19 418 ARG B O 1
ATOM 7818 N N . ALA B 1 419 ? 8.172 6.93 0.641 1 98.19 419 ALA B N 1
ATOM 7819 C CA . ALA B 1 419 ? 7.613 5.996 1.618 1 98.19 419 ALA B CA 1
ATOM 7820 C C . ALA B 1 419 ? 6.289 5.414 1.127 1 98.19 419 ALA B C 1
ATOM 7822 O O . ALA B 1 419 ? 6.066 4.203 1.221 1 98.19 419 ALA B O 1
ATOM 7823 N N . ARG B 1 420 ? 5.406 6.293 0.643 1 98 420 ARG B N 1
ATOM 7824 C CA . ARG B 1 420 ? 4.137 5.824 0.097 1 98 420 ARG B CA 1
ATOM 7825 C C . ARG B 1 420 ? 4.363 4.883 -1.084 1 98 420 ARG B C 1
ATOM 7827 O O . ARG B 1 420 ? 3.73 3.83 -1.176 1 98 420 ARG B O 1
ATOM 7834 N N . ALA B 1 421 ? 5.25 5.262 -1.996 1 97.88 421 ALA B N 1
ATOM 7835 C CA . ALA B 1 421 ? 5.566 4.426 -3.152 1 97.88 421 ALA B CA 1
ATOM 7836 C C . ALA B 1 421 ? 6.082 3.059 -2.715 1 97.88 421 ALA B C 1
ATOM 7838 O O . ALA B 1 421 ? 5.695 2.033 -3.277 1 97.88 421 ALA B O 1
ATOM 7839 N N . ALA B 1 422 ? 6.93 3.086 -1.725 1 98.19 422 ALA B N 1
ATOM 7840 C CA . ALA B 1 422 ? 7.5 1.836 -1.229 1 98.19 422 ALA B CA 1
ATOM 7841 C C . ALA B 1 422 ? 6.406 0.887 -0.75 1 98.19 422 ALA B C 1
ATOM 7843 O O . ALA B 1 422 ? 6.441 -0.311 -1.04 1 98.19 422 ALA B O 1
ATOM 7844 N N . GLU B 1 423 ? 5.43 1.396 -0.031 1 97.88 423 GLU B N 1
ATOM 7845 C CA . GLU B 1 423 ? 4.34 0.566 0.467 1 97.88 423 GLU B CA 1
ATOM 7846 C C . GLU B 1 423 ? 3.5 0.01 -0.681 1 97.88 423 GLU B C 1
ATOM 7848 O O . GLU B 1 423 ? 3.107 -1.158 -0.661 1 97.88 423 GLU B O 1
ATOM 7853 N N . VAL B 1 424 ? 3.26 0.817 -1.658 1 98 424 VAL B N 1
ATOM 7854 C CA . VAL B 1 424 ? 2.41 0.405 -2.771 1 98 424 VAL B CA 1
ATOM 7855 C C . VAL B 1 424 ? 3.164 -0.582 -3.658 1 98 424 VAL B C 1
ATOM 7857 O O . VAL B 1 424 ? 2.631 -1.633 -4.023 1 98 424 VAL B O 1
ATOM 7860 N N . ILE B 1 425 ? 4.457 -0.304 -3.965 1 97.44 425 ILE B N 1
ATOM 7861 C CA . ILE B 1 425 ? 5.254 -1.185 -4.812 1 97.44 425 ILE B CA 1
ATOM 7862 C C . ILE B 1 425 ? 5.43 -2.539 -4.133 1 97.44 425 ILE B C 1
ATOM 7864 O O . ILE B 1 425 ? 5.438 -3.578 -4.797 1 97.44 425 ILE B O 1
ATOM 7868 N N . SER B 1 426 ? 5.453 -2.529 -2.805 1 97.69 426 SER B N 1
ATOM 7869 C CA . SER B 1 426 ? 5.641 -3.764 -2.047 1 97.69 426 SER B CA 1
ATOM 7870 C C . SER B 1 426 ? 4.496 -4.738 -2.285 1 97.69 426 SER B C 1
ATOM 7872 O O . SER B 1 426 ? 4.633 -5.941 -2.039 1 97.69 426 SER B O 1
ATOM 7874 N N . THR B 1 427 ? 3.34 -4.246 -2.773 1 98 427 THR B N 1
ATOM 7875 C CA . THR B 1 427 ? 2.248 -5.16 -3.094 1 98 427 THR B CA 1
ATOM 7876 C C . THR B 1 427 ? 2.639 -6.09 -4.238 1 98 427 THR B C 1
ATOM 7878 O O . THR B 1 427 ? 2.002 -7.121 -4.453 1 98 427 THR B O 1
ATOM 7881 N N . GLN B 1 428 ? 3.713 -5.801 -4.945 1 97.38 428 GLN B N 1
ATOM 7882 C CA . GLN B 1 428 ? 4.195 -6.652 -6.031 1 97.38 428 GLN B CA 1
ATOM 7883 C C . GLN B 1 428 ? 4.859 -7.91 -5.488 1 97.38 428 GLN B C 1
ATOM 7885 O O . GLN B 1 428 ? 5.234 -8.797 -6.258 1 97.38 428 GLN B O 1
ATOM 7890 N N . ARG B 1 429 ? 4.914 -8.055 -4.172 1 97.94 429 ARG B N 1
ATOM 7891 C CA . ARG B 1 429 ? 5.352 -9.328 -3.621 1 97.94 429 ARG B CA 1
ATOM 7892 C C . ARG B 1 429 ? 4.477 -10.469 -4.129 1 97.94 429 ARG B C 1
ATOM 7894 O O . ARG B 1 429 ? 4.922 -11.617 -4.199 1 97.94 429 ARG B O 1
ATOM 7901 N N . THR B 1 430 ? 3.266 -10.07 -4.57 1 98.19 430 THR B N 1
ATOM 7902 C CA . THR B 1 430 ? 2.361 -11.062 -5.145 1 98.19 430 THR B CA 1
ATOM 7903 C C . THR B 1 430 ? 2.967 -11.68 -6.402 1 98.19 430 THR B C 1
ATOM 7905 O O . THR B 1 430 ? 2.645 -12.82 -6.754 1 98.19 430 THR B O 1
ATOM 7908 N N . GLU B 1 431 ? 3.807 -10.961 -7.059 1 97.94 431 GLU B N 1
ATOM 7909 C CA . GLU B 1 431 ? 4.434 -11.438 -8.289 1 97.94 431 GLU B CA 1
ATOM 7910 C C . GLU B 1 431 ? 5.773 -12.109 -7.996 1 97.94 431 GLU B C 1
ATOM 7912 O O . GLU B 1 431 ? 6.09 -13.148 -8.578 1 97.94 431 GLU B O 1
ATOM 7917 N N . PHE B 1 432 ? 6.535 -11.594 -7.066 1 98.06 432 PHE B N 1
ATOM 7918 C CA . PHE B 1 432 ? 7.941 -11.969 -6.973 1 98.06 432 PHE B CA 1
ATOM 7919 C C . PHE B 1 432 ? 8.195 -12.82 -5.734 1 98.06 432 PHE B C 1
ATOM 7921 O O . PHE B 1 432 ? 9.273 -13.391 -5.578 1 98.06 432 PHE B O 1
ATOM 7928 N N . GLN B 1 433 ? 7.195 -12.883 -4.867 1 98.06 433 GLN B N 1
ATOM 7929 C CA . GLN B 1 433 ? 7.293 -13.664 -3.639 1 98.06 433 GLN B CA 1
ATOM 7930 C C . GLN B 1 433 ? 6.074 -14.57 -3.465 1 98.06 433 GLN B C 1
ATOM 7932 O O . GLN B 1 433 ? 5.566 -14.727 -2.352 1 98.06 433 GLN B O 1
ATOM 7937 N N . ALA B 1 434 ? 5.559 -15.117 -4.566 1 97.5 434 ALA B N 1
ATOM 7938 C CA . ALA B 1 434 ? 4.316 -15.891 -4.551 1 97.5 434 ALA B CA 1
ATOM 7939 C C . ALA B 1 434 ? 4.57 -17.312 -4.09 1 97.5 434 ALA B C 1
ATOM 7941 O O . ALA B 1 434 ? 4.148 -18.281 -4.746 1 97.5 434 ALA B O 1
ATOM 7942 N N . HIS B 1 435 ? 5.18 -17.484 -2.945 1 97.62 435 HIS B N 1
ATOM 7943 C CA . HIS B 1 435 ? 5.668 -18.766 -2.438 1 97.62 435 HIS B CA 1
ATOM 7944 C C . HIS B 1 435 ? 4.516 -19.719 -2.17 1 97.62 435 HIS B C 1
ATOM 7946 O O . HIS B 1 435 ? 4.551 -20.875 -2.611 1 97.62 435 HIS B O 1
ATOM 7952 N N . ASP B 1 436 ? 3.512 -19.266 -1.52 1 97.06 436 ASP B N 1
ATOM 7953 C CA . ASP B 1 436 ? 2.355 -20.094 -1.215 1 97.06 436 ASP B CA 1
ATOM 7954 C C . ASP B 1 436 ? 1.615 -20.5 -2.49 1 97.06 436 ASP B C 1
ATOM 7956 O O . ASP B 1 436 ? 1.137 -21.625 -2.609 1 97.06 436 ASP B O 1
ATOM 7960 N N . LEU B 1 437 ? 1.492 -19.578 -3.424 1 97 437 LEU B N 1
ATOM 7961 C CA . LEU B 1 437 ? 0.841 -19.875 -4.695 1 97 437 LEU B CA 1
ATOM 7962 C C . LEU B 1 437 ? 1.565 -21 -5.426 1 97 437 LEU B C 1
ATOM 7964 O O . LEU B 1 437 ? 0.927 -21.859 -6.031 1 97 437 LEU B O 1
ATOM 7968 N N . GLU B 1 438 ? 2.861 -21 -5.32 1 97.31 438 GLU B N 1
ATOM 7969 C CA . GLU B 1 438 ? 3.703 -21.891 -6.102 1 97.31 438 GLU B CA 1
ATOM 7970 C C . GLU B 1 438 ? 3.695 -23.312 -5.512 1 97.31 438 GLU B C 1
ATOM 7972 O O . GLU B 1 438 ? 3.676 -24.297 -6.25 1 97.31 438 GLU B O 1
ATOM 7977 N N . ILE B 1 439 ? 3.697 -23.406 -4.184 1 97.5 439 ILE B N 1
ATOM 7978 C CA . ILE B 1 439 ? 3.891 -24.75 -3.646 1 97.5 439 ILE B CA 1
ATOM 7979 C C . ILE B 1 439 ? 2.721 -25.109 -2.736 1 97.5 439 ILE B C 1
ATOM 7981 O O . ILE B 1 439 ? 2.578 -26.266 -2.332 1 97.5 439 ILE B O 1
ATOM 7985 N N . GLY B 1 440 ? 1.858 -24.125 -2.453 1 96.25 440 GLY B N 1
ATOM 7986 C CA . GLY B 1 440 ? 0.828 -24.344 -1.448 1 96.25 440 GLY B CA 1
ATOM 7987 C C . GLY B 1 440 ? -0.511 -24.734 -2.041 1 96.25 440 GLY B C 1
ATOM 7988 O O . GLY B 1 440 ? -1.485 -24.922 -1.312 1 96.25 440 GLY B O 1
ATOM 7989 N N . PHE B 1 441 ? -0.676 -24.891 -3.377 1 96.06 441 PHE B N 1
ATOM 7990 C CA . PHE B 1 441 ? -1.943 -25.312 -3.967 1 96.06 441 PHE B CA 1
ATOM 7991 C C . PHE B 1 441 ? -2.295 -26.734 -3.543 1 96.06 441 PHE B C 1
ATOM 7993 O O . PHE B 1 441 ? -1.41 -27.516 -3.197 1 96.06 441 PHE B O 1
ATOM 8000 N N . ALA B 1 442 ? -3.598 -27.109 -3.541 1 97.12 442 ALA B N 1
ATOM 8001 C CA . ALA B 1 442 ? -4.094 -28.422 -3.143 1 97.12 442 ALA B CA 1
ATOM 8002 C C . ALA B 1 442 ? -5.238 -28.875 -4.047 1 97.12 442 ALA B C 1
ATOM 8004 O O . ALA B 1 442 ? -5.93 -28.047 -4.645 1 97.12 442 ALA B O 1
ATOM 8005 N N . TYR B 1 443 ? -5.34 -30.125 -4.215 1 97.88 443 TYR B N 1
ATOM 8006 C CA . TYR B 1 443 ? -6.477 -30.719 -4.926 1 97.88 443 TYR B CA 1
ATOM 8007 C C . TYR B 1 443 ? -7.645 -30.953 -3.98 1 97.88 443 TYR B C 1
ATOM 8009 O O . TYR B 1 443 ? -7.5 -31.641 -2.971 1 97.88 443 TYR B O 1
ATOM 8017 N N . ARG B 1 444 ? -8.75 -30.406 -4.312 1 93.56 444 ARG B N 1
ATOM 8018 C CA . ARG B 1 444 ? -9.93 -30.531 -3.465 1 93.56 444 ARG B CA 1
ATOM 8019 C C . ARG B 1 444 ? -10.641 -31.859 -3.715 1 93.56 444 ARG B C 1
ATOM 8021 O O . ARG B 1 444 ? -11.242 -32.438 -2.803 1 93.56 444 ARG B O 1
ATOM 8028 N N . ASP B 1 445 ? -10.578 -32.219 -4.945 1 95 445 ASP B N 1
ATOM 8029 C CA . ASP B 1 445 ? -11.164 -33.469 -5.41 1 95 445 ASP B CA 1
ATOM 8030 C C . ASP B 1 445 ? -10.188 -34.25 -6.297 1 95 445 ASP B C 1
ATOM 8032 O O . ASP B 1 445 ? -9.188 -33.688 -6.754 1 95 445 ASP B O 1
ATOM 8036 N N . GLY B 1 446 ? -10.508 -35.469 -6.469 1 97.88 446 GLY B N 1
ATOM 8037 C CA . GLY B 1 446 ? -9.656 -36.312 -7.316 1 97.88 446 GLY B CA 1
ATOM 8038 C C . GLY B 1 446 ? -9.219 -37.594 -6.648 1 97.88 446 GLY B C 1
ATOM 8039 O O . GLY B 1 446 ? -10.008 -38.25 -5.965 1 97.88 446 GLY B O 1
ATOM 8040 N N . ALA B 1 447 ? -8 -38 -6.914 1 98.25 447 ALA B N 1
ATOM 8041 C CA . ALA B 1 447 ? -7.465 -39.25 -6.414 1 98.25 447 ALA B CA 1
ATOM 8042 C C . ALA B 1 447 ? -6.977 -39.125 -4.973 1 98.25 447 ALA B C 1
ATOM 8044 O O . ALA B 1 447 ? -5.781 -39.219 -4.699 1 98.25 447 ALA B O 1
ATOM 8045 N N . LEU B 1 448 ? -7.879 -38.906 -4.09 1 98.44 448 LEU B N 1
ATOM 8046 C CA . LEU B 1 448 ? -7.598 -38.719 -2.668 1 98.44 448 LEU B CA 1
ATOM 8047 C C . LEU B 1 448 ? -8.828 -39.062 -1.824 1 98.44 448 LEU B C 1
ATOM 8049 O O . LEU B 1 448 ? -9.922 -39.219 -2.357 1 98.44 448 LEU B O 1
ATOM 8053 N N . VAL B 1 449 ? -8.617 -39.281 -0.551 1 98.38 449 VAL B N 1
ATOM 8054 C CA . VAL B 1 449 ? -9.68 -39.438 0.435 1 98.38 449 VAL B CA 1
ATOM 8055 C C . VAL B 1 449 ? -9.602 -38.344 1.487 1 98.38 449 VAL B C 1
ATOM 8057 O O . VAL B 1 449 ? -8.711 -38.344 2.334 1 98.38 449 VAL B O 1
ATOM 8060 N N . PRO B 1 450 ? -10.602 -37.469 1.461 1 96.88 450 PRO B N 1
ATOM 8061 C CA . PRO B 1 450 ? -10.578 -36.406 2.479 1 96.88 450 PRO B CA 1
ATOM 8062 C C . PRO B 1 450 ? -10.656 -36.938 3.9 1 96.88 450 PRO B C 1
ATOM 8064 O O . PRO B 1 450 ? -11.336 -37.938 4.145 1 96.88 450 PRO B O 1
ATOM 8067 N N . ASP B 1 451 ? -10.008 -36.344 4.84 1 96 451 ASP B N 1
ATOM 8068 C CA . ASP B 1 451 ? -10.047 -36.812 6.219 1 96 451 ASP B CA 1
ATOM 8069 C C . ASP B 1 451 ? -10.891 -35.906 7.094 1 96 451 ASP B C 1
ATOM 8071 O O . ASP B 1 451 ? -10.93 -36.062 8.312 1 96 451 ASP B O 1
ATOM 8075 N N . GLY B 1 452 ? -11.438 -34.844 6.516 1 94.62 452 GLY B N 1
ATOM 8076 C CA . GLY B 1 452 ? -12.391 -34 7.203 1 94.62 452 GLY B CA 1
ATOM 8077 C C . GLY B 1 452 ? -11.727 -32.844 7.953 1 94.62 452 GLY B C 1
ATOM 8078 O O . GLY B 1 452 ? -12.414 -31.984 8.492 1 94.62 452 GLY B O 1
ATOM 8079 N N . THR B 1 453 ? -10.383 -32.812 7.926 1 95.69 453 THR B N 1
ATOM 8080 C CA . THR B 1 453 ? -9.703 -31.75 8.641 1 95.69 453 THR B CA 1
ATOM 8081 C C . THR B 1 453 ? -9.797 -30.438 7.867 1 95.69 453 THR B C 1
ATOM 8083 O O . THR B 1 453 ? -10.023 -30.438 6.656 1 95.69 453 THR B O 1
ATOM 8086 N N . GLU B 1 454 ? -9.68 -29.344 8.562 1 94.56 454 GLU B N 1
ATOM 8087 C CA . GLU B 1 454 ? -9.719 -28.031 7.945 1 94.56 454 GLU B CA 1
ATOM 8088 C C . GLU B 1 454 ? -8.414 -27.703 7.227 1 94.56 454 GLU B C 1
ATOM 8090 O O . GLU B 1 454 ? -7.332 -28 7.734 1 94.56 454 GLU B O 1
ATOM 8095 N N . ALA B 1 455 ? -8.555 -27.109 6.047 1 94.5 455 ALA B N 1
ATOM 8096 C CA . ALA B 1 455 ? -7.371 -26.672 5.312 1 94.5 455 ALA B CA 1
ATOM 8097 C C . ALA B 1 455 ? -6.664 -25.531 6.035 1 94.5 455 ALA B C 1
ATOM 8099 O O . ALA B 1 455 ? -7.301 -24.75 6.734 1 94.5 455 ALA B O 1
ATOM 8100 N N . PRO B 1 456 ? -5.352 -25.469 5.973 1 94.25 456 PRO B N 1
ATOM 8101 C CA . PRO B 1 456 ? -4.648 -24.312 6.535 1 94.25 456 PRO B CA 1
ATOM 8102 C C . PRO B 1 456 ? -5.062 -23 5.879 1 94.25 456 PRO B C 1
ATOM 8104 O O . PRO B 1 456 ? -5.594 -23 4.766 1 94.25 456 PRO B O 1
ATOM 8107 N N . PRO B 1 457 ? -4.84 -21.891 6.668 1 90.62 457 PRO B N 1
ATOM 8108 C CA . PRO B 1 457 ? -5.16 -20.594 6.062 1 90.62 457 PRO B CA 1
ATOM 8109 C C . PRO B 1 457 ? -4.301 -20.297 4.836 1 90.62 457 PRO B C 1
ATOM 8111 O O . PRO B 1 457 ? -3.123 -20.656 4.797 1 90.62 457 PRO B O 1
ATOM 8114 N N . ARG B 1 458 ? -4.953 -19.734 3.852 1 90.44 458 ARG B N 1
ATOM 8115 C CA . ARG B 1 458 ? -4.211 -19.234 2.693 1 90.44 458 ARG B CA 1
ATOM 8116 C C . ARG B 1 458 ? -3.855 -17.766 2.852 1 90.44 458 ARG B C 1
ATOM 8118 O O . ARG B 1 458 ? -4.648 -16.984 3.375 1 90.44 458 ARG B O 1
ATOM 8125 N N . ASP B 1 459 ? -2.66 -17.422 2.479 1 94.81 459 ASP B N 1
ATOM 8126 C CA . ASP B 1 459 ? -2.281 -16.016 2.418 1 94.81 459 ASP B CA 1
ATOM 8127 C C . ASP B 1 459 ? -2.895 -15.336 1.197 1 94.81 459 ASP B C 1
ATOM 8129 O O . ASP B 1 459 ? -2.545 -15.656 0.06 1 94.81 459 ASP B O 1
ATOM 8133 N N . PRO B 1 460 ? -3.756 -14.383 1.407 1 96.38 460 PRO B N 1
ATOM 8134 C CA . PRO B 1 460 ? -4.391 -13.75 0.252 1 96.38 460 PRO B CA 1
ATOM 8135 C C . PRO B 1 460 ? -3.381 -13.109 -0.699 1 96.38 460 PRO B C 1
ATOM 8137 O O . PRO B 1 460 ? -3.656 -12.969 -1.893 1 96.38 460 PRO B O 1
ATOM 8140 N N . MET B 1 461 ? -2.217 -12.781 -0.238 1 97.62 461 MET B N 1
ATOM 8141 C CA . MET B 1 461 ? -1.213 -12.148 -1.09 1 97.62 461 MET B CA 1
ATOM 8142 C C . MET B 1 461 ? -0.235 -13.188 -1.636 1 97.62 461 MET B C 1
ATOM 8144 O O . MET B 1 461 ? 0.718 -12.836 -2.334 1 97.62 461 MET B O 1
ATOM 8148 N N . GLY B 1 462 ? -0.364 -14.43 -1.31 1 97.06 462 GLY B N 1
ATOM 8149 C CA . GLY B 1 462 ? 0.285 -15.555 -1.963 1 97.06 462 GLY B CA 1
ATOM 8150 C C . GLY B 1 462 ? 1.696 -15.797 -1.464 1 97.06 462 GLY B C 1
ATOM 8151 O O . GLY B 1 462 ? 2.455 -16.547 -2.078 1 97.06 462 GLY B O 1
ATOM 8152 N N . HIS B 1 463 ? 2.053 -15.219 -0.275 1 96.25 463 HIS B N 1
ATOM 8153 C CA . HIS B 1 463 ? 3.441 -15.258 0.169 1 96.25 463 HIS B CA 1
ATOM 8154 C C . HIS B 1 463 ? 3.652 -16.328 1.227 1 96.25 463 HIS B C 1
ATOM 8156 O O . HIS B 1 463 ? 4.516 -17.203 1.071 1 96.25 463 HIS B O 1
ATOM 8162 N N . THR B 1 464 ? 2.861 -16.438 2.262 1 96.44 464 THR B N 1
ATOM 8163 C CA . THR B 1 464 ? 3.082 -17.297 3.42 1 96.44 464 THR B CA 1
ATOM 8164 C C . THR B 1 464 ? 2.551 -18.703 3.16 1 96.44 464 THR B C 1
ATOM 8166 O O . THR B 1 464 ? 1.343 -18.891 3.006 1 96.44 464 THR B O 1
ATOM 8169 N N . TYR B 1 465 ? 3.412 -19.625 3.098 1 97 465 TYR B N 1
ATOM 8170 C CA . TYR B 1 465 ? 3.08 -21.031 2.906 1 97 465 TYR B CA 1
ATOM 8171 C C . TYR B 1 465 ? 2.963 -21.75 4.246 1 97 465 TYR B C 1
ATOM 8173 O O . TYR B 1 465 ? 3.826 -21.594 5.113 1 97 465 TYR B O 1
ATOM 8181 N N . HIS B 1 466 ? 1.896 -22.516 4.461 1 97 466 HIS B N 1
ATOM 8182 C CA . HIS B 1 466 ? 1.681 -23.359 5.629 1 97 466 HIS B CA 1
ATOM 8183 C C . HIS B 1 466 ? 1.675 -24.844 5.242 1 97 466 HIS B C 1
ATOM 8185 O O . HIS B 1 466 ? 0.667 -25.344 4.754 1 97 466 HIS B O 1
ATOM 8191 N N . PRO B 1 467 ? 2.734 -25.547 5.551 1 97.56 467 PRO B N 1
ATOM 8192 C CA . PRO B 1 467 ? 2.783 -26.969 5.203 1 97.56 467 PRO B CA 1
ATOM 8193 C C . PRO B 1 467 ? 1.77 -27.797 5.98 1 97.56 467 PRO B C 1
ATOM 8195 O O . PRO B 1 467 ? 1.497 -27.516 7.148 1 97.56 467 PRO B O 1
ATOM 8198 N N . THR B 1 468 ? 1.215 -28.797 5.371 1 98 468 THR B N 1
ATOM 8199 C CA . THR B 1 468 ? 0.251 -29.719 5.977 1 98 468 THR B CA 1
ATOM 8200 C C . THR B 1 468 ? 0.29 -31.078 5.289 1 98 468 THR B C 1
ATOM 8202 O O . THR B 1 468 ? 0.662 -31.172 4.117 1 98 468 THR B O 1
ATOM 8205 N N . THR B 1 469 ? -0.045 -32.188 6.016 1 98.44 469 THR B N 1
ATOM 8206 C CA . THR B 1 469 ? -0.162 -33.5 5.414 1 98.44 469 THR B CA 1
ATOM 8207 C C . THR B 1 469 ? -1.62 -33.844 5.113 1 98.44 469 THR B C 1
ATOM 8209 O O . THR B 1 469 ? -1.984 -35 4.988 1 98.44 469 THR B O 1
ATOM 8212 N N . ARG B 1 470 ? -2.445 -32.812 5.07 1 98.12 470 ARG B N 1
ATOM 8213 C CA . ARG B 1 470 ? -3.846 -32.969 4.703 1 98.12 470 ARG B CA 1
ATOM 8214 C C . ARG B 1 470 ? -3.977 -33.531 3.291 1 98.12 470 ARG B C 1
ATOM 8216 O O . ARG B 1 470 ? -3.289 -33.094 2.373 1 98.12 470 ARG B O 1
ATOM 8223 N N . PRO B 1 471 ? -4.848 -34.594 3.053 1 98.5 471 PRO B N 1
ATOM 8224 C CA . PRO B 1 471 ? -5 -35.156 1.705 1 98.5 471 PRO B CA 1
ATOM 8225 C C . PRO B 1 471 ? -5.297 -34.062 0.656 1 98.5 471 PRO B C 1
ATOM 8227 O O . PRO B 1 471 ? -6.098 -33.156 0.902 1 98.5 471 PRO B O 1
ATOM 8230 N N . GLY B 1 472 ? -4.645 -34.188 -0.445 1 98.19 472 GLY B N 1
ATOM 8231 C CA . GLY B 1 472 ? -4.773 -33.219 -1.52 1 98.19 472 GLY B CA 1
ATOM 8232 C C . GLY B 1 472 ? -3.621 -32.219 -1.577 1 98.19 472 GLY B C 1
ATOM 8233 O O . GLY B 1 472 ? -3.359 -31.641 -2.623 1 98.19 472 GLY B O 1
ATOM 8234 N N . HIS B 1 473 ? -2.936 -32.062 -0.469 1 98.25 473 HIS B N 1
ATOM 8235 C CA . HIS B 1 473 ? -1.822 -31.125 -0.397 1 98.25 473 HIS B CA 1
ATOM 8236 C C . HIS B 1 473 ? -0.505 -31.797 -0.762 1 98.25 473 HIS B C 1
ATOM 8238 O O . HIS B 1 473 ? -0.387 -33.031 -0.681 1 98.25 473 HIS B O 1
ATOM 8244 N N . ARG B 1 474 ? 0.42 -31 -1.244 1 97.88 474 ARG B N 1
ATOM 8245 C CA . ARG B 1 474 ? 1.807 -31.406 -1.431 1 97.88 474 ARG B CA 1
ATOM 8246 C C . ARG B 1 474 ? 2.42 -31.875 -0.114 1 97.88 474 ARG B C 1
ATOM 8248 O O . ARG B 1 474 ? 2.219 -31.25 0.927 1 97.88 474 ARG B O 1
ATOM 8255 N N . LEU B 1 475 ? 3.043 -33.062 -0.166 1 98.38 475 LEU B N 1
ATOM 8256 C CA . LEU B 1 475 ? 3.734 -33.531 1.02 1 98.38 475 LEU B CA 1
ATOM 8257 C C . LEU B 1 475 ? 4.766 -32.531 1.51 1 98.38 475 LEU B C 1
ATOM 8259 O O . LEU B 1 475 ? 5.562 -32.031 0.721 1 98.38 475 LEU B O 1
ATOM 8263 N N . PRO B 1 476 ? 4.777 -32.219 2.785 1 98.25 476 PRO B N 1
ATOM 8264 C CA . PRO B 1 476 ? 5.809 -31.297 3.285 1 98.25 476 PRO B CA 1
ATOM 8265 C C . PRO B 1 476 ? 7.219 -31.859 3.127 1 98.25 476 PRO B C 1
ATOM 8267 O O . PRO B 1 476 ? 7.422 -33.062 3.244 1 98.25 476 PRO B O 1
ATOM 8270 N N . HIS B 1 477 ? 8.109 -30.953 2.959 1 98.25 477 HIS B N 1
ATOM 8271 C CA . HIS B 1 477 ? 9.523 -31.312 2.926 1 98.25 477 HIS B CA 1
ATOM 8272 C C . HIS B 1 477 ? 10.117 -31.344 4.332 1 98.25 477 HIS B C 1
ATOM 8274 O O . HIS B 1 477 ? 9.883 -30.422 5.125 1 98.25 477 HIS B O 1
ATOM 8280 N N . ALA B 1 478 ? 10.812 -32.344 4.629 1 98.12 478 ALA B N 1
ATOM 8281 C CA . ALA B 1 478 ? 11.711 -32.438 5.773 1 98.12 478 ALA B CA 1
ATOM 8282 C C . ALA B 1 478 ? 12.93 -33.281 5.434 1 98.12 478 ALA B C 1
ATOM 8284 O O . ALA B 1 478 ? 12.812 -34.312 4.742 1 98.12 478 ALA B O 1
ATOM 8285 N N . TRP B 1 479 ? 14.023 -32.875 5.891 1 97.88 479 TRP B N 1
ATOM 8286 C CA . TRP B 1 479 ? 15.227 -33.688 5.738 1 97.88 479 TRP B CA 1
ATOM 8287 C C . TRP B 1 479 ? 15.203 -34.875 6.703 1 97.88 479 TRP B C 1
ATOM 8289 O O . TRP B 1 479 ? 14.922 -34.688 7.895 1 97.88 479 TRP B O 1
ATOM 8299 N N . LEU B 1 480 ? 15.438 -36.031 6.117 1 97.81 480 LEU B N 1
ATOM 8300 C CA . LEU B 1 480 ? 15.57 -37.281 6.859 1 97.81 480 LEU B CA 1
ATOM 8301 C C . LEU B 1 480 ? 16.969 -37.875 6.691 1 97.81 480 LEU B C 1
ATOM 8303 O O . LEU B 1 480 ? 17.75 -37.406 5.855 1 97.81 480 LEU B O 1
ATOM 8307 N N . GLU B 1 481 ? 17.234 -38.781 7.555 1 97.38 481 GLU B N 1
ATOM 8308 C CA . GLU B 1 481 ? 18.453 -39.562 7.402 1 97.38 481 GLU B CA 1
ATOM 8309 C C . GLU B 1 481 ? 18.141 -41.031 7.109 1 97.38 481 GLU B C 1
ATOM 8311 O O . GLU B 1 481 ? 17.281 -41.625 7.754 1 97.38 481 GLU B O 1
ATOM 8316 N N . HIS B 1 482 ? 18.641 -41.562 6.105 1 96.44 482 HIS B N 1
ATOM 8317 C CA . HIS B 1 482 ? 18.5 -42.969 5.699 1 96.44 482 HIS B CA 1
ATOM 8318 C C . HIS B 1 482 ? 19.828 -43.531 5.203 1 96.44 482 HIS B C 1
ATOM 8320 O O . HIS B 1 482 ? 20.406 -43 4.246 1 96.44 482 HIS B O 1
ATOM 8326 N N . ASP B 1 483 ? 20.359 -44.625 5.82 1 94.31 483 ASP B N 1
ATOM 8327 C CA . ASP B 1 483 ? 21.594 -45.281 5.426 1 94.31 483 ASP B CA 1
ATOM 8328 C C . ASP B 1 483 ? 22.75 -44.312 5.34 1 94.31 483 ASP B C 1
ATOM 8330 O O . ASP B 1 483 ? 23.5 -44.312 4.363 1 94.31 483 ASP B O 1
ATOM 8334 N N . GLY B 1 484 ? 22.781 -43.375 6.219 1 92.94 484 GLY B N 1
ATOM 8335 C CA . GLY B 1 484 ? 23.875 -42.438 6.324 1 92.94 484 GLY B CA 1
ATOM 8336 C C . GLY B 1 484 ? 23.75 -41.25 5.352 1 92.94 484 GLY B C 1
ATOM 8337 O O . GLY B 1 484 ? 24.656 -40.438 5.258 1 92.94 484 GLY B O 1
ATOM 8338 N N . ARG B 1 485 ? 22.625 -41.188 4.66 1 95.81 485 ARG B N 1
ATOM 8339 C CA . ARG B 1 485 ? 22.438 -40.125 3.689 1 95.81 485 ARG B CA 1
ATOM 8340 C C . ARG B 1 485 ? 21.234 -39.281 4.055 1 95.81 485 ARG B C 1
ATOM 8342 O O . ARG B 1 485 ? 20.266 -39.75 4.637 1 95.81 485 ARG B O 1
ATOM 8349 N N . GLN B 1 486 ? 21.422 -38.031 3.736 1 96.56 486 GLN B N 1
ATOM 8350 C CA . GLN B 1 486 ? 20.312 -37.125 3.9 1 96.56 486 GLN B CA 1
ATOM 8351 C C . GLN B 1 486 ? 19.375 -37.188 2.697 1 96.56 486 GLN B C 1
ATOM 8353 O O . GLN B 1 486 ? 19.812 -37.062 1.554 1 96.56 486 GLN B O 1
ATOM 8358 N N . ILE B 1 487 ? 18.109 -37.406 2.955 1 96.5 487 ILE B N 1
ATOM 8359 C CA . ILE B 1 487 ? 17.109 -37.406 1.885 1 96.5 487 ILE B CA 1
ATOM 8360 C C . ILE B 1 487 ? 15.906 -36.594 2.299 1 96.5 487 ILE B C 1
ATOM 8362 O O . ILE B 1 487 ? 15.68 -36.375 3.49 1 96.5 487 ILE B O 1
ATOM 8366 N N . SER B 1 488 ? 15.195 -36.125 1.344 1 97.62 488 SER B N 1
ATOM 8367 C CA . SER B 1 488 ? 13.953 -35.406 1.597 1 97.62 488 SER B CA 1
ATOM 8368 C C . SER B 1 488 ? 12.766 -36.344 1.693 1 97.62 488 SER B C 1
ATOM 8370 O O . SER B 1 488 ? 12.773 -37.438 1.096 1 97.62 488 SER B O 1
ATOM 8372 N N . THR B 1 489 ? 11.734 -35.969 2.432 1 97.81 489 THR B N 1
ATOM 8373 C CA . THR B 1 489 ? 10.477 -36.719 2.395 1 97.81 489 THR B CA 1
ATOM 8374 C C . THR B 1 489 ? 9.992 -36.906 0.958 1 97.81 489 THR B C 1
ATOM 8376 O O . THR B 1 489 ? 9.344 -37.906 0.634 1 97.81 489 THR B O 1
ATOM 8379 N N . HIS B 1 490 ? 10.336 -36.031 0.013 1 97 490 HIS B N 1
ATOM 8380 C CA . HIS B 1 490 ? 9.914 -36.062 -1.383 1 97 490 HIS B CA 1
ATOM 8381 C C . HIS B 1 490 ? 10.625 -37.188 -2.131 1 97 490 HIS B C 1
ATOM 8383 O O . HIS B 1 490 ? 10.156 -37.656 -3.176 1 97 490 HIS B O 1
ATOM 8389 N N . ASP B 1 491 ? 11.727 -37.625 -1.588 1 96.56 491 ASP B N 1
ATOM 8390 C CA . ASP B 1 491 ? 12.531 -38.656 -2.26 1 96.56 491 ASP B CA 1
ATOM 8391 C C . ASP B 1 491 ? 11.969 -40.031 -2.006 1 96.56 491 ASP B C 1
ATOM 8393 O O . ASP B 1 491 ? 12.359 -41 -2.666 1 96.56 491 ASP B O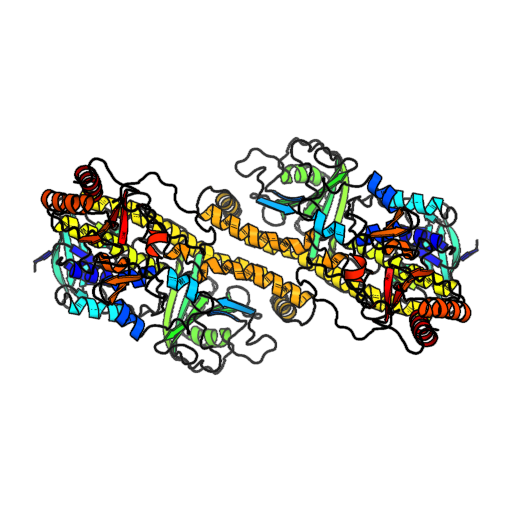 1
ATOM 8397 N N . LEU B 1 492 ? 11.016 -40.125 -1.099 1 96.06 492 LEU B N 1
ATOM 8398 C CA . LEU B 1 492 ? 10.508 -41.438 -0.694 1 96.06 492 LEU B CA 1
ATOM 8399 C C . LEU B 1 492 ? 9.758 -42.125 -1.844 1 96.06 492 LEU B C 1
ATOM 8401 O O . LEU B 1 492 ? 9.75 -43.344 -1.951 1 96.06 492 LEU B O 1
ATOM 8405 N N . THR B 1 493 ? 9.102 -41.312 -2.729 1 94.38 493 THR B N 1
ATOM 8406 C CA . THR B 1 493 ? 8.328 -41.875 -3.834 1 94.38 493 THR B CA 1
ATOM 8407 C C . THR B 1 493 ? 9.25 -42.438 -4.91 1 94.38 493 THR B C 1
ATOM 8409 O O . THR B 1 493 ? 8.82 -43.25 -5.738 1 94.38 493 THR B O 1
ATOM 8412 N N . GLY B 1 494 ? 10.469 -41.969 -4.926 1 90.69 494 GLY B N 1
ATOM 8413 C CA . GLY B 1 494 ? 11.406 -42.438 -5.938 1 90.69 494 GLY B CA 1
ATOM 8414 C C . GLY B 1 494 ? 11.07 -41.938 -7.332 1 90.69 494 GLY B C 1
ATOM 8415 O O . GLY B 1 494 ? 10.094 -41.219 -7.52 1 90.69 494 GLY B O 1
ATOM 8416 N N . ASN B 1 495 ? 11.906 -42.344 -8.352 1 83.31 495 ASN B N 1
ATOM 8417 C CA . ASN B 1 495 ? 11.734 -41.906 -9.734 1 83.31 495 ASN B CA 1
ATOM 8418 C C . ASN B 1 495 ? 10.562 -42.625 -10.398 1 83.31 495 ASN B C 1
ATOM 8420 O O . ASN B 1 495 ? 9.953 -42.094 -11.328 1 83.31 495 ASN B O 1
ATOM 8424 N N . ASN B 1 496 ? 10.5 -43.969 -9.969 1 67.06 496 ASN B N 1
ATOM 8425 C CA . ASN B 1 496 ? 9.5 -44.812 -10.602 1 67.06 496 ASN B CA 1
ATOM 8426 C C . ASN B 1 496 ? 8.141 -44.688 -9.922 1 67.06 496 ASN B C 1
ATOM 8428 O O . ASN B 1 496 ? 7.238 -45.469 -10.164 1 67.06 496 ASN B O 1
ATOM 8432 N N . ALA B 1 497 ? 7.965 -43.625 -9.109 1 60.69 497 ALA B N 1
ATOM 8433 C CA . ALA B 1 497 ? 6.758 -42.906 -8.672 1 60.69 497 ALA B CA 1
ATOM 8434 C C . ALA B 1 497 ? 5.777 -43.875 -8.016 1 60.69 497 ALA B C 1
ATOM 8436 O O . ALA B 1 497 ? 4.613 -43.969 -8.422 1 60.69 497 ALA B O 1
ATOM 8437 N N . HIS B 1 498 ? 6.359 -44.656 -6.926 1 85.06 498 HIS B N 1
ATOM 8438 C CA . HIS B 1 498 ? 5.52 -45.562 -6.176 1 85.06 498 HIS B CA 1
ATOM 8439 C C . HIS B 1 498 ? 4.699 -44.844 -5.117 1 85.06 498 HIS B C 1
ATOM 8441 O O . HIS B 1 498 ? 5.043 -43.719 -4.73 1 85.06 498 HIS B O 1
ATOM 8447 N N . PHE B 1 499 ? 3.541 -45.5 -4.844 1 94.88 499 PHE B N 1
ATOM 8448 C CA . PHE B 1 499 ? 2.863 -45.062 -3.631 1 94.88 499 PHE B CA 1
ATOM 8449 C C . PHE B 1 499 ? 3.746 -45.281 -2.408 1 94.88 499 PHE B C 1
ATOM 8451 O O . PHE B 1 499 ? 4.512 -46.25 -2.346 1 94.88 499 PHE B O 1
ATOM 8458 N N . VAL B 1 500 ? 3.689 -44.344 -1.478 1 96.94 500 VAL B N 1
ATOM 8459 C CA . VAL B 1 500 ? 4.445 -44.469 -0.235 1 96.94 500 VAL B CA 1
ATOM 8460 C C . VAL B 1 500 ? 3.496 -44.375 0.958 1 96.94 500 VAL B C 1
ATOM 8462 O O . VAL B 1 500 ? 2.602 -43.531 0.993 1 96.94 500 VAL B O 1
ATOM 8465 N N . LEU B 1 501 ? 3.615 -45.344 1.826 1 97.56 501 LEU B N 1
ATOM 8466 C CA . LEU B 1 501 ? 2.963 -45.25 3.127 1 97.56 501 LEU B CA 1
ATOM 8467 C C . LEU B 1 501 ? 3.955 -44.844 4.207 1 97.56 501 LEU B C 1
ATOM 8469 O O . LEU B 1 501 ? 4.887 -45.562 4.52 1 97.56 501 LEU B O 1
ATOM 8473 N N . ILE B 1 502 ? 3.764 -43.625 4.746 1 97.69 502 ILE B N 1
ATOM 8474 C CA . ILE B 1 502 ? 4.621 -43.125 5.812 1 97.69 502 ILE B CA 1
ATOM 8475 C C . ILE B 1 502 ? 4.008 -43.469 7.172 1 97.69 502 ILE B C 1
ATOM 8477 O O . ILE B 1 502 ? 2.836 -43.188 7.418 1 97.69 502 ILE B O 1
ATOM 8481 N N . THR B 1 503 ? 4.781 -44.125 7.977 1 96.31 503 THR B N 1
ATOM 8482 C CA . THR B 1 503 ? 4.34 -44.438 9.328 1 96.31 503 THR B CA 1
ATOM 8483 C C . THR B 1 503 ? 5.355 -43.969 10.359 1 96.31 503 THR B C 1
ATOM 8485 O O . THR B 1 503 ? 6.488 -43.594 10.008 1 96.31 503 THR B O 1
ATOM 8488 N N . ALA B 1 504 ? 4.867 -43.812 11.57 1 92 504 ALA B N 1
ATOM 8489 C CA . ALA B 1 504 ? 5.77 -43.5 12.672 1 92 504 ALA B CA 1
ATOM 8490 C C . ALA B 1 504 ? 6.398 -44.75 13.258 1 92 504 ALA B C 1
ATOM 8492 O O . ALA B 1 504 ? 6.328 -45.844 12.648 1 92 504 ALA B O 1
ATOM 8493 N N . ALA B 1 505 ? 7.086 -44.594 14.359 1 86.75 505 ALA B N 1
ATOM 8494 C CA . ALA B 1 505 ? 7.855 -45.688 14.961 1 86.75 505 ALA B CA 1
ATOM 8495 C C . ALA B 1 505 ? 6.949 -46.844 15.336 1 86.75 505 ALA B C 1
ATOM 8497 O O . ALA B 1 505 ? 7.352 -48 15.242 1 86.75 505 ALA B O 1
ATOM 8498 N N . ASP B 1 506 ? 5.703 -46.594 15.703 1 86.94 506 ASP B N 1
ATOM 8499 C CA . ASP B 1 506 ? 4.746 -47.656 16.062 1 86.94 506 ASP B CA 1
ATOM 8500 C C . ASP B 1 506 ? 3.877 -48.031 14.859 1 86.94 506 ASP B C 1
ATOM 8502 O O . ASP B 1 506 ? 2.656 -48.156 14.984 1 86.94 506 ASP B O 1
ATOM 8506 N N . GLY B 1 507 ? 4.512 -48.188 13.719 1 86.75 507 GLY B N 1
ATOM 8507 C CA . GLY B 1 507 ? 3.76 -48.312 12.477 1 86.75 507 GLY B CA 1
ATOM 8508 C C . GLY B 1 507 ? 3.645 -49.75 11.977 1 86.75 507 GLY B C 1
ATOM 8509 O O . GLY B 1 507 ? 3.352 -49.969 10.805 1 86.75 507 GLY B O 1
ATOM 8510 N N . ALA B 1 508 ? 3.857 -50.812 12.781 1 89.81 508 ALA B N 1
ATOM 8511 C CA . ALA B 1 508 ? 3.906 -52.188 12.344 1 89.81 508 ALA B CA 1
ATOM 8512 C C . ALA B 1 508 ? 2.572 -52.625 11.742 1 89.81 508 ALA B C 1
ATOM 8514 O O . ALA B 1 508 ? 2.541 -53.312 10.719 1 89.81 508 ALA B O 1
ATOM 8515 N N . ALA B 1 509 ? 1.529 -52.219 12.367 1 94.12 509 ALA B N 1
ATOM 8516 C CA . ALA B 1 509 ? 0.202 -52.594 11.875 1 94.12 509 ALA B CA 1
ATOM 8517 C C . ALA B 1 509 ? -0.026 -52.031 10.469 1 94.12 509 ALA B C 1
ATOM 8519 O O . ALA B 1 509 ? -0.646 -52.688 9.633 1 94.12 509 ALA B O 1
ATOM 8520 N N . TRP B 1 510 ? 0.451 -50.906 10.273 1 96.12 510 TRP B N 1
ATOM 8521 C CA . TRP B 1 510 ? 0.294 -50.281 8.961 1 96.12 510 TRP B CA 1
ATOM 8522 C C . TRP B 1 510 ? 1.195 -50.969 7.926 1 96.12 510 TRP B C 1
ATOM 8524 O O . TRP B 1 510 ? 0.833 -51.062 6.754 1 96.12 510 TRP B O 1
ATOM 8534 N N . SER B 1 511 ? 2.344 -51.344 8.328 1 93.88 511 SER B N 1
ATOM 8535 C CA . SER B 1 511 ? 3.227 -52.094 7.43 1 93.88 511 SER B CA 1
ATOM 8536 C C . SER B 1 511 ? 2.568 -53.375 6.945 1 93.88 511 SER B C 1
ATOM 8538 O O . SER B 1 511 ? 2.66 -53.719 5.762 1 93.88 511 SER B O 1
ATOM 8540 N N . ASP B 1 512 ? 1.935 -54.031 7.852 1 95.38 512 ASP B N 1
ATOM 8541 C CA . ASP B 1 512 ? 1.2 -55.219 7.492 1 95.38 512 ASP B CA 1
ATOM 8542 C C . ASP B 1 512 ? 0.041 -54.906 6.551 1 95.38 512 ASP B C 1
ATOM 8544 O O . ASP B 1 512 ? -0.217 -55.656 5.598 1 95.38 512 ASP B O 1
ATOM 8548 N N . ALA B 1 513 ? -0.601 -53.906 6.844 1 96.12 513 ALA B N 1
ATOM 8549 C CA . ALA B 1 513 ? -1.707 -53.438 6.004 1 96.12 513 ALA B CA 1
ATOM 8550 C C . ALA B 1 513 ? -1.235 -53.156 4.582 1 96.12 513 ALA B C 1
ATOM 8552 O O . ALA B 1 513 ? -1.934 -53.5 3.615 1 96.12 513 ALA B O 1
ATOM 8553 N N . ALA B 1 514 ? -0.083 -52.562 4.465 1 95.81 514 ALA B N 1
ATOM 8554 C CA . ALA B 1 514 ? 0.475 -52.25 3.152 1 95.81 514 ALA B CA 1
ATOM 8555 C C . ALA B 1 514 ? 0.762 -53.531 2.357 1 95.81 514 ALA B C 1
ATOM 8557 O O . ALA B 1 514 ? 0.53 -53.562 1.147 1 95.81 514 ALA B O 1
ATOM 8558 N N . ARG B 1 515 ? 1.259 -54.469 3.039 1 94.12 515 ARG B N 1
ATOM 8559 C CA . ARG B 1 515 ? 1.53 -55.75 2.389 1 94.12 515 ARG B CA 1
ATOM 8560 C C . ARG B 1 515 ? 0.247 -56.375 1.854 1 94.12 515 ARG B C 1
ATOM 8562 O O . ARG B 1 515 ? 0.217 -56.875 0.729 1 94.12 515 ARG B O 1
ATOM 8569 N N . LEU B 1 516 ? -0.717 -56.312 2.633 1 94.06 516 LEU B N 1
ATOM 8570 C CA . LEU B 1 516 ? -2.004 -56.875 2.229 1 94.06 516 LEU B CA 1
ATOM 8571 C C . LEU B 1 516 ? -2.584 -56.094 1.049 1 94.06 516 LEU B C 1
ATOM 8573 O O . LEU B 1 516 ? -3.148 -56.688 0.128 1 94.06 516 LEU B O 1
ATOM 8577 N N . ALA B 1 517 ? -2.504 -54.812 1.098 1 92.75 517 ALA B N 1
ATOM 8578 C CA . ALA B 1 517 ? -2.992 -53.969 0.009 1 92.75 517 ALA B CA 1
ATOM 8579 C C . ALA B 1 517 ? -2.217 -54.25 -1.278 1 92.75 517 ALA B C 1
ATOM 8581 O O . ALA B 1 517 ? -2.793 -54.25 -2.369 1 92.75 517 ALA B O 1
ATOM 8582 N N . ASN B 1 518 ? -0.929 -54.375 -1.091 1 91.06 518 ASN B N 1
ATOM 8583 C CA . ASN B 1 518 ? -0.095 -54.75 -2.229 1 91.06 518 ASN B CA 1
ATOM 8584 C C . ASN B 1 518 ? -0.591 -56.031 -2.896 1 91.06 518 ASN B C 1
ATOM 8586 O O . ASN B 1 518 ? -0.686 -56.094 -4.125 1 91.06 518 ASN B O 1
ATOM 8590 N N . ASP B 1 519 ? -0.885 -56.938 -2.123 1 90.94 519 ASP B N 1
ATOM 8591 C CA . ASP B 1 519 ? -1.345 -58.219 -2.635 1 90.94 519 ASP B CA 1
ATOM 8592 C C . ASP B 1 519 ? -2.713 -58.094 -3.299 1 90.94 519 ASP B C 1
ATOM 8594 O O . ASP B 1 519 ? -2.959 -58.688 -4.348 1 90.94 519 ASP B O 1
ATOM 8598 N N . LYS B 1 520 ? -3.471 -57.406 -2.727 1 90.75 520 LYS B N 1
ATOM 8599 C CA . LYS B 1 520 ? -4.84 -57.25 -3.209 1 90.75 520 LYS B CA 1
ATOM 8600 C C . LYS B 1 520 ? -4.883 -56.5 -4.543 1 90.75 520 LYS B C 1
ATOM 8602 O O . LYS B 1 520 ? -5.605 -56.906 -5.457 1 90.75 520 LYS B O 1
ATOM 8607 N N . PHE B 1 521 ? -4.184 -55.469 -4.668 1 90.81 521 PHE B N 1
ATOM 8608 C CA . PHE B 1 521 ? -4.297 -54.594 -5.828 1 90.81 521 PHE B CA 1
ATOM 8609 C C . PHE B 1 521 ? -3.172 -54.844 -6.82 1 90.81 521 PHE B C 1
ATOM 8611 O O . PHE B 1 521 ? -3.23 -54.406 -7.969 1 90.81 521 PHE B O 1
ATOM 8618 N N . GLY B 1 522 ? -2.166 -55.562 -6.348 1 86.62 522 GLY B N 1
ATOM 8619 C CA . GLY B 1 522 ? -1.029 -55.844 -7.215 1 86.62 522 GLY B CA 1
ATOM 8620 C C . GLY B 1 522 ? -0.167 -54.625 -7.469 1 86.62 522 GLY B C 1
ATOM 8621 O O . GLY B 1 522 ? 0.37 -54.438 -8.562 1 86.62 522 GLY B O 1
ATOM 8622 N N . ILE B 1 523 ? -0.199 -53.719 -6.562 1 88 523 ILE B N 1
ATOM 8623 C CA . ILE B 1 523 ? 0.6 -52.5 -6.734 1 88 523 ILE B CA 1
ATOM 8624 C C . ILE B 1 523 ? 1.709 -52.469 -5.684 1 88 523 ILE B C 1
ATOM 8626 O O . ILE B 1 523 ? 1.594 -53.094 -4.629 1 88 523 ILE B O 1
ATOM 8630 N N . GLN B 1 524 ? 2.721 -51.781 -6 1 84.44 524 GLN B N 1
ATOM 8631 C CA . GLN B 1 524 ? 3.826 -51.625 -5.059 1 84.44 524 GLN B CA 1
ATOM 8632 C C . GLN B 1 524 ? 3.625 -50.438 -4.145 1 84.44 524 GLN B C 1
ATOM 8634 O O . GLN B 1 524 ? 3.434 -49.312 -4.621 1 84.44 524 GLN B O 1
ATOM 8639 N N . ILE B 1 525 ? 3.619 -50.656 -2.871 1 93.31 525 ILE B N 1
ATOM 8640 C CA . ILE B 1 525 ? 3.586 -49.625 -1.857 1 93.31 525 ILE B CA 1
ATOM 8641 C C . ILE B 1 525 ? 4.867 -49.656 -1.028 1 93.31 525 ILE B C 1
ATOM 8643 O O . ILE B 1 525 ? 5.164 -50.656 -0.384 1 93.31 525 ILE B O 1
ATOM 8647 N N . LYS B 1 526 ? 5.617 -48.625 -1.103 1 94.38 526 LYS B N 1
ATOM 8648 C CA . LYS B 1 526 ? 6.785 -48.5 -0.236 1 94.38 526 LYS B CA 1
ATOM 8649 C C . LYS B 1 526 ? 6.391 -48.031 1.158 1 94.38 526 LYS B C 1
ATOM 8651 O O . LYS B 1 526 ? 5.684 -47.031 1.299 1 94.38 526 LYS B O 1
ATOM 8656 N N . VAL B 1 527 ? 6.805 -48.781 2.131 1 95.62 527 VAL B N 1
ATOM 8657 C CA . VAL B 1 527 ? 6.555 -48.344 3.504 1 95.62 527 VAL B CA 1
ATOM 8658 C C . VAL B 1 527 ? 7.77 -47.594 4.047 1 95.62 527 VAL B C 1
ATOM 8660 O O . VAL B 1 527 ? 8.883 -48.125 4.023 1 95.62 527 VAL B O 1
ATOM 8663 N N . ALA B 1 528 ? 7.59 -46.375 4.449 1 96.62 528 ALA B N 1
ATOM 8664 C CA . ALA B 1 528 ? 8.641 -45.594 5.066 1 96.62 528 ALA B CA 1
ATOM 8665 C C . ALA B 1 528 ? 8.336 -45.312 6.543 1 96.62 528 ALA B C 1
ATOM 8667 O O . ALA B 1 528 ? 7.562 -44.406 6.875 1 96.62 528 ALA B O 1
ATOM 8668 N N . GLN B 1 529 ? 8.945 -46.094 7.355 1 96.06 529 GLN B N 1
ATOM 8669 C CA . GLN B 1 529 ? 8.828 -45.875 8.797 1 96.06 529 GLN B CA 1
ATOM 8670 C C . GLN B 1 529 ? 9.828 -44.844 9.281 1 96.06 529 GLN B C 1
ATOM 8672 O O . GLN B 1 529 ? 11.039 -45.062 9.195 1 96.06 529 GLN B O 1
ATOM 8677 N N . ILE B 1 530 ? 9.297 -43.719 9.828 1 96.31 530 ILE B N 1
ATOM 8678 C CA . ILE B 1 530 ? 10.156 -42.625 10.242 1 96.31 530 ILE B CA 1
ATOM 8679 C C . ILE B 1 530 ? 10.109 -42.469 11.766 1 96.31 530 ILE B C 1
ATOM 8681 O O . ILE B 1 530 ? 9.047 -42.219 12.336 1 96.31 530 ILE B O 1
ATOM 8685 N N . GLY B 1 531 ? 11.188 -42.562 12.375 1 92.06 531 GLY B N 1
ATOM 8686 C CA . GLY B 1 531 ? 11.305 -42.438 13.82 1 92.06 531 GLY B CA 1
ATOM 8687 C C . GLY B 1 531 ? 12.641 -42.906 14.352 1 92.06 531 GLY B C 1
ATOM 8688 O O . GLY B 1 531 ? 13.492 -43.375 13.586 1 92.06 531 GLY B O 1
ATOM 8689 N N . ALA B 1 532 ? 12.742 -42.75 15.617 1 88.62 532 ALA B N 1
ATOM 8690 C CA . ALA B 1 532 ? 13.984 -43.219 16.25 1 88.62 532 ALA B CA 1
ATOM 8691 C C . ALA B 1 532 ? 14.164 -44.719 16.094 1 88.62 532 ALA B C 1
ATOM 8693 O O . ALA B 1 532 ? 13.234 -45.5 16.344 1 88.62 532 ALA B O 1
ATOM 8694 N N . GLY B 1 533 ? 15.328 -45.125 15.594 1 87.5 533 GLY B N 1
ATOM 8695 C CA . GLY B 1 533 ? 15.656 -46.562 15.508 1 87.5 533 GLY B CA 1
ATOM 8696 C C . GLY B 1 533 ? 15.016 -47.219 14.312 1 87.5 533 GLY B C 1
ATOM 8697 O O . GLY B 1 533 ? 15.016 -48.469 14.227 1 87.5 533 GLY B O 1
ATOM 8698 N N . THR B 1 534 ? 14.383 -46.5 13.531 1 92.06 534 THR B N 1
ATOM 8699 C CA . THR B 1 534 ? 13.734 -47.031 12.352 1 92.06 534 THR B CA 1
ATOM 8700 C C . THR B 1 534 ? 14.562 -46.75 11.102 1 92.06 534 THR B C 1
ATOM 8702 O O . THR B 1 534 ? 15.672 -46.219 11.188 1 92.06 534 THR B O 1
ATOM 8705 N N . ASP B 1 535 ? 14.117 -47.188 9.953 1 90.81 535 ASP B N 1
ATOM 8706 C CA . ASP B 1 535 ? 14.828 -47.094 8.68 1 90.81 535 ASP B CA 1
ATOM 8707 C C . ASP B 1 535 ? 15.125 -45.656 8.312 1 90.81 535 ASP B C 1
ATOM 8709 O O . ASP B 1 535 ? 16.141 -45.375 7.691 1 90.81 535 ASP B O 1
ATOM 8713 N N . TYR B 1 536 ? 14.172 -44.75 8.562 1 96.31 536 TYR B N 1
ATOM 8714 C CA . TYR B 1 536 ? 14.328 -43.312 8.352 1 96.31 536 TYR B CA 1
ATOM 8715 C C . TYR B 1 536 ? 14.289 -42.562 9.672 1 96.31 536 TYR B C 1
ATOM 8717 O O . TYR B 1 536 ? 13.383 -42.75 10.484 1 96.31 536 TYR B O 1
ATOM 8725 N N . THR B 1 537 ? 15.297 -41.719 9.906 1 96.75 537 THR B N 1
ATOM 8726 C CA . THR B 1 537 ? 15.32 -40.938 11.141 1 96.75 537 THR B CA 1
ATOM 8727 C C . THR B 1 537 ? 15.102 -39.438 10.852 1 96.75 537 THR B C 1
ATOM 8729 O O . THR B 1 537 ? 15.32 -39 9.727 1 96.75 537 THR B O 1
ATOM 8732 N N . ASP B 1 538 ? 14.602 -38.75 11.773 1 95.81 538 ASP B N 1
ATOM 8733 C CA . ASP B 1 538 ? 14.289 -37.344 11.719 1 95.81 538 ASP B CA 1
ATOM 8734 C C . ASP B 1 538 ? 15.172 -36.531 12.68 1 95.81 538 ASP B C 1
ATOM 8736 O O . ASP B 1 538 ? 14.695 -36.031 13.703 1 95.81 538 ASP B O 1
ATOM 8740 N N . PRO B 1 539 ? 16.438 -36.312 12.367 1 93.25 539 PRO B N 1
ATOM 8741 C CA . PRO B 1 539 ? 17.375 -35.719 13.32 1 93.25 539 PRO B CA 1
ATOM 8742 C C . PRO B 1 539 ? 17 -34.312 13.75 1 93.25 539 PRO B C 1
ATOM 8744 O O . PRO B 1 539 ? 17.328 -33.875 14.867 1 93.25 539 PRO B O 1
ATOM 8747 N N . THR B 1 540 ? 16.344 -33.562 12.961 1 92.56 540 THR B N 1
ATOM 8748 C CA . THR B 1 540 ? 16.047 -32.188 13.289 1 92.56 540 THR B CA 1
ATOM 8749 C C . THR B 1 540 ? 14.703 -32.062 14 1 92.56 540 THR B C 1
ATOM 8751 O O . THR B 1 540 ? 14.383 -31.031 14.586 1 92.56 540 THR B O 1
ATOM 8754 N N . GLY B 1 541 ? 13.914 -33.062 13.922 1 95.19 541 GLY B N 1
ATOM 8755 C CA . GLY B 1 541 ? 12.578 -33.062 14.508 1 95.19 541 GLY B CA 1
ATOM 8756 C C . GLY B 1 541 ? 11.562 -32.344 13.625 1 95.19 541 GLY B C 1
ATOM 8757 O O . GLY B 1 541 ? 10.383 -32.281 13.977 1 95.19 541 GLY B O 1
ATOM 8758 N N . ARG B 1 542 ? 11.945 -31.922 12.484 1 96.5 542 ARG B N 1
ATOM 8759 C CA . ARG B 1 542 ? 11.078 -31.156 11.594 1 96.5 542 ARG B CA 1
ATOM 8760 C C . ARG B 1 542 ? 9.906 -32 11.109 1 96.5 542 ARG B C 1
ATOM 8762 O O . ARG B 1 542 ? 8.773 -31.516 11.055 1 96.5 542 ARG B O 1
ATOM 8769 N N . TRP B 1 543 ? 10.117 -33.188 10.75 1 97.19 543 TRP B N 1
ATOM 8770 C CA . TRP B 1 543 ? 9.039 -34.062 10.289 1 97.19 543 TRP B CA 1
ATOM 8771 C C . TRP B 1 543 ? 8.016 -34.281 11.398 1 97.19 543 TRP B C 1
ATOM 8773 O O . TRP B 1 543 ? 6.805 -34.25 11.156 1 97.19 543 TRP B O 1
ATOM 8783 N N . SER B 1 544 ? 8.539 -34.5 12.594 1 95.56 544 SER B N 1
ATOM 8784 C CA . SER B 1 544 ? 7.648 -34.688 13.734 1 95.56 544 SER B CA 1
ATOM 8785 C C . SER B 1 544 ? 6.711 -33.5 13.922 1 95.56 544 SER B C 1
ATOM 8787 O O . SER B 1 544 ? 5.566 -33.656 14.336 1 95.56 544 SER B O 1
ATOM 8789 N N . GLU B 1 545 ? 7.238 -32.375 13.578 1 96 545 GLU B N 1
ATOM 8790 C CA . GLU B 1 545 ? 6.438 -31.156 13.688 1 96 545 GLU B CA 1
ATOM 8791 C C . GLU B 1 545 ? 5.426 -31.062 12.547 1 96 545 GLU B C 1
ATOM 8793 O O . GLU B 1 545 ? 4.359 -30.453 12.711 1 96 545 GLU B O 1
ATOM 8798 N N . LEU B 1 546 ? 5.676 -31.688 11.422 1 97.38 546 LEU B N 1
ATOM 8799 C CA . LEU B 1 546 ? 4.922 -31.438 10.203 1 97.38 546 LEU B CA 1
ATOM 8800 C C . LEU B 1 546 ? 3.924 -32.562 9.945 1 97.38 546 LEU B C 1
ATOM 8802 O O . LEU B 1 546 ? 2.918 -32.375 9.266 1 97.38 546 LEU B O 1
ATOM 8806 N N . ARG B 1 547 ? 4.148 -33.781 10.398 1 97.12 547 ARG B N 1
ATOM 8807 C CA . ARG B 1 547 ? 3.467 -35 9.969 1 97.12 547 ARG B CA 1
ATOM 8808 C C . ARG B 1 547 ? 1.99 -34.969 10.344 1 97.12 547 ARG B C 1
ATOM 8810 O O . ARG B 1 547 ? 1.154 -35.562 9.672 1 97.12 547 ARG B O 1
ATOM 8817 N N . GLN B 1 548 ? 1.635 -34.25 11.492 1 96.94 548 GLN B N 1
ATOM 8818 C CA . GLN B 1 548 ? 0.259 -34.031 11.93 1 96.94 548 GLN B CA 1
ATOM 8819 C C . GLN B 1 548 ? -0.433 -35.375 12.195 1 96.94 548 GLN B C 1
ATOM 8821 O O . GLN B 1 548 ? -1.624 -35.531 11.914 1 96.94 548 GLN B O 1
ATOM 8826 N N . THR B 1 549 ? 0.292 -36.469 12.516 1 96.25 549 THR B N 1
ATOM 8827 C CA . THR B 1 549 ? -0.176 -37.75 12.992 1 96.25 549 THR B CA 1
ATOM 8828 C C . THR B 1 549 ? 0.527 -38.156 14.289 1 96.25 549 THR B C 1
ATOM 8830 O O . THR B 1 549 ? 1.64 -37.688 14.562 1 96.25 549 THR B O 1
ATOM 8833 N N . ASP B 1 550 ? -0.189 -38.844 15.094 1 94.94 550 ASP B N 1
ATOM 8834 C CA . ASP B 1 550 ? 0.511 -39.375 16.25 1 94.94 550 ASP B CA 1
ATOM 8835 C C . ASP B 1 550 ? 1.365 -40.594 15.867 1 94.94 550 ASP B C 1
ATOM 8837 O O . ASP B 1 550 ? 1.575 -40.844 14.68 1 94.94 550 ASP B O 1
ATOM 8841 N N . ASP B 1 551 ? 1.935 -41.312 16.797 1 94.12 551 ASP B N 1
ATOM 8842 C CA . ASP B 1 551 ? 2.918 -42.344 16.531 1 94.12 551 ASP B CA 1
ATOM 8843 C C . ASP B 1 551 ? 2.252 -43.594 15.953 1 94.12 551 ASP B C 1
ATOM 8845 O O . ASP B 1 551 ? 2.932 -44.5 15.43 1 94.12 551 ASP B O 1
ATOM 8849 N N . THR B 1 552 ? 0.883 -43.625 15.93 1 94.69 552 THR B N 1
ATOM 8850 C CA . THR B 1 552 ? 0.156 -44.812 15.445 1 94.69 552 THR B CA 1
ATOM 8851 C C . THR B 1 552 ? -0.527 -44.5 14.117 1 94.69 552 THR B C 1
ATOM 8853 O O . THR B 1 552 ? -1.213 -45.344 13.555 1 94.69 552 THR B O 1
ATOM 8856 N N . GLY B 1 553 ? -0.312 -43.281 13.625 1 96.06 553 GLY B N 1
ATOM 8857 C CA . GLY B 1 553 ? -0.975 -42.844 12.398 1 96.06 553 GLY B CA 1
ATOM 8858 C C . GLY B 1 553 ? -0.203 -43.219 11.148 1 96.06 553 GLY B C 1
ATOM 8859 O O . GLY B 1 553 ? 0.826 -43.906 11.227 1 96.06 553 GLY B O 1
ATOM 8860 N N . ALA B 1 554 ? -0.733 -42.844 9.984 1 97.75 554 ALA B N 1
ATOM 8861 C CA . ALA B 1 554 ? -0.102 -43.125 8.703 1 97.75 554 ALA B CA 1
ATOM 8862 C C . ALA B 1 554 ? -0.531 -42.125 7.641 1 97.75 554 ALA B C 1
ATOM 8864 O O . ALA B 1 554 ? -1.593 -41.5 7.75 1 97.75 554 ALA B O 1
ATOM 8865 N N . ILE B 1 555 ? 0.297 -41.906 6.672 1 98.31 555 ILE B N 1
ATOM 8866 C CA . ILE B 1 555 ? 0.053 -41.031 5.535 1 98.31 555 ILE B CA 1
ATOM 8867 C C . ILE B 1 555 ? 0.332 -41.75 4.23 1 98.31 555 ILE B C 1
ATOM 8869 O O . ILE B 1 555 ? 1.415 -42.312 4.051 1 98.31 555 ILE B O 1
ATOM 8873 N N . LEU B 1 556 ? -0.651 -41.844 3.324 1 98.19 556 LEU B N 1
ATOM 8874 C CA . LEU B 1 556 ? -0.451 -42.406 1.987 1 98.19 556 LEU B CA 1
ATOM 8875 C C . LEU B 1 556 ? -0.127 -41.281 0.989 1 98.19 556 LEU B C 1
ATOM 8877 O O . LEU B 1 556 ? -0.899 -40.344 0.835 1 98.19 556 LEU B O 1
ATOM 8881 N N . VAL B 1 557 ? 0.99 -41.406 0.359 1 98 557 VAL B N 1
ATOM 8882 C CA . VAL B 1 557 ? 1.468 -40.406 -0.582 1 98 557 VAL B CA 1
ATOM 8883 C C . VAL B 1 557 ? 1.408 -40.969 -2.004 1 98 557 VAL B C 1
ATOM 8885 O O . VAL B 1 557 ? 1.831 -42.094 -2.256 1 98 557 VAL B O 1
ATOM 8888 N N . ARG B 1 558 ? 0.882 -40.156 -2.906 1 97.31 558 ARG B N 1
ATOM 8889 C CA . ARG B 1 558 ? 0.833 -40.5 -4.324 1 97.31 558 ARG B CA 1
ATOM 8890 C C . ARG B 1 558 ? 2.221 -40.406 -4.953 1 97.31 558 ARG B C 1
ATOM 8892 O O . ARG B 1 558 ? 3.123 -39.781 -4.41 1 97.31 558 ARG B O 1
ATOM 8899 N N . PRO B 1 559 ? 2.348 -40.969 -6.109 1 95.94 559 PRO B N 1
ATOM 8900 C CA . PRO B 1 559 ? 3.623 -40.906 -6.828 1 95.94 559 PRO B CA 1
ATOM 8901 C C . PRO B 1 559 ? 4.027 -39.469 -7.156 1 95.94 559 PRO B C 1
ATOM 8903 O O . PRO B 1 559 ? 5.207 -39.188 -7.367 1 95.94 559 PRO B O 1
ATOM 8906 N N . ASP B 1 560 ? 3.088 -38.5 -7.227 1 96.19 560 ASP B N 1
ATOM 8907 C CA . ASP B 1 560 ? 3.412 -37.125 -7.555 1 96.19 560 ASP B CA 1
ATOM 8908 C C . ASP B 1 560 ? 3.643 -36.312 -6.293 1 96.19 560 ASP B C 1
ATOM 8910 O O . ASP B 1 560 ? 3.564 -35.062 -6.324 1 96.19 560 ASP B O 1
ATOM 8914 N N . ASN B 1 561 ? 3.82 -36.938 -5.121 1 97.12 561 ASN B N 1
ATOM 8915 C CA . ASN B 1 561 ? 4.211 -36.375 -3.84 1 97.12 561 ASN B CA 1
ATOM 8916 C C . ASN B 1 561 ? 3.076 -35.562 -3.227 1 97.12 561 ASN B C 1
ATOM 8918 O O . ASN B 1 561 ? 3.32 -34.656 -2.42 1 97.12 561 ASN B O 1
ATOM 8922 N N . HIS B 1 562 ? 1.841 -35.812 -3.629 1 98.06 562 HIS B N 1
ATOM 8923 C CA . HIS B 1 562 ? 0.677 -35.281 -2.93 1 98.06 562 HIS B CA 1
ATOM 8924 C C . HIS B 1 562 ? 0.083 -36.312 -1.978 1 98.06 562 HIS B C 1
ATOM 8926 O O . HIS B 1 562 ? 0.12 -37.531 -2.256 1 98.06 562 HIS B O 1
ATOM 8932 N N . VAL B 1 563 ? -0.436 -35.906 -0.903 1 98.56 563 VAL B N 1
ATOM 8933 C CA . VAL B 1 563 ? -1.024 -36.781 0.088 1 98.56 563 VAL B CA 1
ATOM 8934 C C . VAL B 1 563 ? -2.375 -37.281 -0.411 1 98.56 563 VAL B C 1
ATOM 8936 O O . VAL B 1 563 ? -3.252 -36.5 -0.764 1 98.56 563 VAL B O 1
ATOM 8939 N N . ALA B 1 564 ? -2.521 -38.562 -0.446 1 98.38 564 ALA B N 1
ATOM 8940 C CA . ALA B 1 564 ? -3.764 -39.188 -0.91 1 98.38 564 ALA B CA 1
ATOM 8941 C C . ALA B 1 564 ? -4.707 -39.469 0.257 1 98.38 564 ALA B C 1
ATOM 8943 O O . ALA B 1 564 ? -5.93 -39.469 0.091 1 98.38 564 ALA B O 1
ATOM 8944 N N . TRP B 1 565 ? -4.133 -39.781 1.376 1 98.44 565 TRP B N 1
ATOM 8945 C CA . TRP B 1 565 ? -4.895 -40.219 2.539 1 98.44 565 TRP B CA 1
ATOM 8946 C C . TRP B 1 565 ? -4.066 -40.094 3.812 1 98.44 565 TRP B C 1
ATOM 8948 O O . TRP B 1 565 ? -2.834 -40.156 3.77 1 98.44 565 TRP B O 1
ATOM 8958 N N . ARG B 1 566 ? -4.781 -39.875 4.945 1 98.31 566 ARG B N 1
ATOM 8959 C CA . ARG B 1 566 ? -4.105 -39.75 6.23 1 98.31 566 ARG B CA 1
ATOM 8960 C C . ARG B 1 566 ? -4.961 -40.312 7.355 1 98.31 566 ARG B C 1
ATOM 8962 O O . ARG B 1 566 ? -6.172 -40.094 7.402 1 98.31 566 ARG B O 1
ATOM 8969 N N . SER B 1 567 ? -4.367 -41.156 8.172 1 97.25 567 SER B N 1
ATOM 8970 C CA . SER B 1 567 ? -4.895 -41.531 9.477 1 97.25 567 SER B CA 1
ATOM 8971 C C . SER B 1 567 ? -4.125 -40.844 10.602 1 97.25 567 SER B C 1
ATOM 8973 O O . SER B 1 567 ? -2.961 -41.156 10.852 1 97.25 567 SER B O 1
ATOM 8975 N N . THR B 1 568 ? -4.758 -39.969 11.312 1 95.31 568 THR B N 1
ATOM 8976 C CA . THR B 1 568 ? -4.074 -39.156 12.305 1 95.31 568 THR B CA 1
ATOM 8977 C C . THR B 1 568 ? -3.611 -40 13.484 1 95.31 568 THR B C 1
ATOM 8979 O O . THR B 1 568 ? -2.695 -39.625 14.219 1 95.31 568 THR B O 1
ATOM 8982 N N . GLY B 1 569 ? -4.254 -41.125 13.648 1 93.75 569 GLY B N 1
ATOM 8983 C CA . GLY B 1 569 ? -3.906 -42.062 14.68 1 93.75 569 GLY B CA 1
ATOM 8984 C C . GLY B 1 569 ? -4.145 -43.5 14.266 1 93.75 569 GLY B C 1
ATOM 8985 O O . GLY B 1 569 ? -4.281 -43.812 13.07 1 93.75 569 GLY B O 1
ATOM 8986 N N . GLY B 1 570 ? -4.047 -44.375 15.258 1 91.25 570 GLY B N 1
ATOM 8987 C CA . GLY B 1 570 ? -4.27 -45.781 14.984 1 91.25 570 GLY B CA 1
ATOM 8988 C C . GLY B 1 570 ? -5.688 -46.094 14.539 1 91.25 570 GLY B C 1
ATOM 8989 O O . GLY B 1 570 ? -6.594 -45.281 14.742 1 91.25 570 GLY B O 1
ATOM 8990 N N . ALA B 1 571 ? -5.812 -47.156 13.75 1 92.19 571 ALA B N 1
ATOM 8991 C CA . ALA B 1 571 ? -7.125 -47.625 13.305 1 92.19 571 ALA B CA 1
ATOM 8992 C C . ALA B 1 571 ? -7.434 -49 13.859 1 92.19 571 ALA B C 1
ATOM 8994 O O . ALA B 1 571 ? -6.523 -49.812 14.102 1 92.19 571 ALA B O 1
ATOM 8995 N N . ASP B 1 572 ? -8.688 -49.281 14.023 1 92.69 572 ASP B N 1
ATOM 8996 C CA . ASP B 1 572 ? -9.109 -50.594 14.492 1 92.69 572 ASP B CA 1
ATOM 8997 C C . ASP B 1 572 ? -8.719 -51.688 13.484 1 92.69 572 ASP B C 1
ATOM 8999 O O . ASP B 1 572 ? -8.289 -52.75 13.875 1 92.69 572 ASP B O 1
ATOM 9003 N N . ASP B 1 573 ? -8.883 -51.375 12.258 1 96 573 ASP B N 1
ATOM 9004 C CA . ASP B 1 573 ? -8.508 -52.281 11.172 1 96 573 ASP B CA 1
ATOM 9005 C C . ASP B 1 573 ? -7.703 -51.531 10.102 1 96 573 ASP B C 1
ATOM 9007 O O . ASP B 1 573 ? -8.234 -51.188 9.055 1 96 573 ASP B O 1
ATOM 9011 N N . PRO B 1 574 ? -6.422 -51.438 10.359 1 96.31 574 PRO B N 1
ATOM 9012 C CA . PRO B 1 574 ? -5.562 -50.688 9.43 1 96.31 574 PRO B CA 1
ATOM 9013 C C . PRO B 1 574 ? -5.629 -51.25 8.008 1 96.31 574 PRO B C 1
ATOM 9015 O O . PRO B 1 574 ? -5.59 -50.5 7.039 1 96.31 574 PRO B O 1
ATOM 9018 N N . ALA B 1 575 ? -5.734 -52.562 7.848 1 96.06 575 ALA B N 1
ATOM 9019 C CA . ALA B 1 575 ? -5.77 -53.219 6.527 1 96.06 575 ALA B CA 1
ATOM 9020 C C . ALA B 1 575 ? -7.008 -52.781 5.75 1 96.06 575 ALA B C 1
ATOM 9022 O O . ALA B 1 575 ? -6.918 -52.438 4.562 1 96.06 575 ALA B O 1
ATOM 9023 N N . ASP B 1 576 ? -8.109 -52.781 6.441 1 96.12 576 ASP B N 1
ATOM 9024 C CA . ASP B 1 576 ? -9.359 -52.375 5.797 1 96.12 576 ASP B CA 1
ATOM 9025 C C . ASP B 1 576 ? -9.32 -50.906 5.41 1 96.12 576 ASP B C 1
ATOM 9027 O O . ASP B 1 576 ? -9.773 -50.531 4.324 1 96.12 576 ASP B O 1
ATOM 9031 N N . GLU B 1 577 ? -8.812 -50.125 6.289 1 96.12 577 GLU B N 1
ATOM 9032 C CA . GLU B 1 577 ? -8.758 -48.688 6.051 1 96.12 577 GLU B CA 1
ATOM 9033 C C . GLU B 1 577 ? -7.852 -48.344 4.867 1 96.12 577 GLU B C 1
ATOM 9035 O O . GLU B 1 577 ? -8.234 -47.562 3.986 1 96.12 577 GLU B O 1
ATOM 9040 N N . LEU B 1 578 ? -6.703 -48.906 4.867 1 97.06 578 LEU B N 1
ATOM 9041 C CA . LEU B 1 578 ? -5.75 -48.656 3.801 1 97.06 578 LEU B CA 1
ATOM 9042 C C . LEU B 1 578 ? -6.258 -49.188 2.465 1 97.06 578 LEU B C 1
ATOM 9044 O O . LEU B 1 578 ? -6.094 -48.531 1.43 1 97.06 578 LEU B O 1
ATOM 9048 N N . THR B 1 579 ? -6.871 -50.344 2.479 1 96.44 579 THR B N 1
ATOM 9049 C CA . THR B 1 579 ? -7.402 -50.938 1.258 1 96.44 579 THR B CA 1
ATOM 9050 C C . THR B 1 579 ? -8.523 -50.062 0.681 1 96.44 579 THR B C 1
ATOM 9052 O O . THR B 1 579 ? -8.609 -49.875 -0.534 1 96.44 579 THR B O 1
ATOM 9055 N N . ARG B 1 580 ? -9.336 -49.562 1.534 1 96.19 580 ARG B N 1
ATOM 9056 C CA . ARG B 1 580 ? -10.414 -48.688 1.086 1 96.19 580 ARG B CA 1
ATOM 9057 C C . ARG B 1 580 ? -9.859 -47.406 0.485 1 96.19 580 ARG B C 1
ATOM 9059 O O . ARG B 1 580 ? -10.344 -46.938 -0.549 1 96.19 580 ARG B O 1
ATOM 9066 N N . ALA B 1 581 ? -8.898 -46.875 1.201 1 97.31 581 ALA B N 1
ATOM 9067 C CA . ALA B 1 581 ? -8.289 -45.625 0.716 1 97.31 581 ALA B CA 1
ATOM 9068 C C . ALA B 1 581 ? -7.652 -45.844 -0.657 1 97.31 581 ALA B C 1
ATOM 9070 O O . ALA B 1 581 ? -7.883 -45.062 -1.578 1 97.31 581 ALA B O 1
ATOM 9071 N N . LEU B 1 582 ? -6.906 -46.875 -0.779 1 96.81 582 LEU B N 1
ATOM 9072 C CA . LEU B 1 582 ? -6.238 -47.188 -2.041 1 96.81 582 LEU B CA 1
ATOM 9073 C C . LEU B 1 582 ? -7.254 -47.5 -3.133 1 96.81 582 LEU B C 1
ATOM 9075 O O . LEU B 1 582 ? -7.066 -47.125 -4.293 1 96.81 582 LEU B O 1
ATOM 9079 N N . GLY B 1 583 ? -8.266 -48.25 -2.781 1 96.81 583 GLY B N 1
ATOM 9080 C CA . GLY B 1 583 ? -9.328 -48.531 -3.734 1 96.81 583 GLY B CA 1
ATOM 9081 C C . GLY B 1 583 ? -9.969 -47.281 -4.301 1 96.81 583 GLY B C 1
ATOM 9082 O O . GLY B 1 583 ? -10.242 -47.219 -5.5 1 96.81 583 GLY B O 1
ATOM 9083 N N . THR B 1 584 ? -10.188 -46.344 -3.461 1 97.38 584 THR B N 1
ATOM 9084 C CA . THR B 1 584 ? -10.758 -45.062 -3.889 1 97.38 584 THR B CA 1
ATOM 9085 C C . THR B 1 584 ? -9.789 -44.344 -4.809 1 97.38 584 THR B C 1
ATOM 9087 O O . THR B 1 584 ? -10.188 -43.844 -5.871 1 97.38 584 THR B O 1
ATOM 9090 N N . VAL B 1 585 ? -8.539 -44.281 -4.434 1 97.62 585 VAL B N 1
ATOM 9091 C CA . VAL B 1 585 ? -7.523 -43.531 -5.172 1 97.62 585 VAL B CA 1
ATOM 9092 C C . VAL B 1 585 ? -7.32 -44.156 -6.547 1 97.62 585 VAL B C 1
ATOM 9094 O O . VAL B 1 585 ? -7.172 -43.469 -7.547 1 97.62 585 VAL B O 1
ATOM 9097 N N . LEU B 1 586 ? -7.406 -45.469 -6.664 1 96.62 586 LEU B N 1
ATOM 9098 C CA . LEU B 1 586 ? -7.125 -46.219 -7.887 1 96.62 586 LEU B CA 1
ATOM 9099 C C . LEU B 1 586 ? -8.406 -46.469 -8.664 1 96.62 586 LEU B C 1
ATOM 9101 O O . LEU B 1 586 ? -8.375 -47.094 -9.727 1 96.62 586 LEU B O 1
ATOM 9105 N N . ALA B 1 587 ? -9.516 -46.062 -8.117 1 96.06 587 ALA B N 1
ATOM 9106 C CA . ALA B 1 587 ? -10.828 -46.281 -8.719 1 96.06 587 ALA B CA 1
ATOM 9107 C C . ALA B 1 587 ? -11.094 -47.781 -8.906 1 96.06 587 ALA B C 1
ATOM 9109 O O . ALA B 1 587 ? -11.508 -48.219 -9.977 1 96.06 587 ALA B O 1
ATOM 9110 N N . ARG B 1 588 ? -10.781 -48.5 -7.91 1 94.06 588 ARG B N 1
ATOM 9111 C CA . ARG B 1 588 ? -10.953 -49.938 -7.957 1 94.06 588 ARG B CA 1
ATOM 9112 C C . ARG B 1 588 ? -11.82 -50.438 -6.797 1 94.06 588 ARG B C 1
ATOM 9114 O O . ARG B 1 588 ? -11.906 -49.781 -5.762 1 94.06 588 ARG B O 1
#

Radius of gyration: 37.45 Å; Cα contacts (8 Å, |Δi|>4): 2729; chains: 2; bounding box: 66×120×94 Å

Organism: NCBI:txid1990687

Secondary structure (DSSP, 8-state):
--EEEEEEEEE--SHHHHHHHHHHHHTT--EEEEESSSSS--S----EE-HHHHHHHHHTT-HHHHHHHS--GGGSSEEEEES-SS--STTTT-EEEEEE-TT-GGGHHHHHTT-SS--EE--HHHHHHHHHHHHHHH-TTSEEETEEEEEEEE-SS-EEEEEEETTT--EEEEEEEEEEE-STTSSHHHHHT--EES-----EEEEEEEEE--TTT--TTEEEEEEE-TTS-GGGGEEEEEEEESS-GGG--EEEEEEE--TT-GGGG-GGGHHHHHHHHHT-TT--EEEEEEEEEE---EEES-SEETTEEE-GGGTEE--SGGG-HHHHHHHHHHHHHHHHHHHHTTSS-GGGGGGHHHHHHHHHHHHHHHHHHHHHHHHHHHHHHT--TT--HHHHHHHHHHHH-SSHHHHHHHHHHHHHHGGGHHHH--HHHHH--B-SSSSS----PPPPPP-TTS--------TTBBPPP-EEEETTEEEEGGGGGTTTT-EEEEE-TT-HHHHHHHHHHHHHHT--EEEEEBSTTSSBB-TTSHHHHHS-S-TT-EEEE-TTSBEEEEESS--S-HHHHHHHHHHHHTT-/--EEEEEEEEE--SHHHHHHHHHHHHTT--EEEEESSSSS--S----EE-HHHHHHHHHTT-HHHHHHHS--GGGSSEEEEES-SS--STTTT-EEEEEE-TT-GGGHHHHHTT-SS--EE--HHHHHHHHHHHHHHH-TTSEEETEEEEEEEE-SS-EEEEEEETTT--EEEEEEEEEEE-STTSSHHHHHT--EES-----EEEEEEEEE--TTT--TTEEEEEEE-TTS-GGGGEEEEEEEESS-GGG--EEEEEEE--TT-GGGG-GGGHHHHHHHHHT-TT--EEEEEEEEEE---EEES-SEETTEEE-GGGTEE--SGGG-HHHHHHHHHHHHHHHHHHHHTTSS-GGGGGGHHHHHHHHHHHHHHHHHHHHHHHHHHHHHHT--TT--HHHHHHHHHHHH-SSHHHHHHHHHHHHHHGGGHHHH--HHHHH--B-SSSSS----PPPPPP-TTS--------TTBBPPP-EEEETTEEEEGGGGGTTTT-EEEEE-TT-HHHHHHHHHHHHHHT--EEEEEBSTTSSBB-TTSHHHHHS-S-TT-EEEE-TTSBEEEEESS--S-HHHHHHHHHHHHTT-